Protein AF-0000000078298263 (afdb_homodimer)

Foldseek 3Di:
DDPVVLLPAAEEEEEEWFAAQQLAQFRPPQEAEDEDPPFPPPCPPDDPDPPDVQQRHFVVHFLVSCPATPPNHLAHPHHYYYYYAAGSVGDHDPVSLLVVLVVLLVVCVVPLSHNYEYAAADKDFDDPSQLVSLVSSLVSFYAAFYEQFWQLEASCRIPPLVRQLHAYEFEAAPLREWDDDVRTTTHFAQSHLAYEHFAQRWGDGSPDSHDIDTGGGSSSRRSNVSNLLSVLCNLPVPDGNQNSSLQQQQQFDAPSYDLVSHPPLGSVNGGRTYGDRGDSDPDPLFEWRKDKHKFRALVPDPDQWGKTFEDPQWDFLAKKKFFPVLFWFKWDWDDDPNGTIITTHGDRRMMMMTIIIRAPPKDKDKDKWAQAPDDFKTKDWDPDPQWFFRYKIKGADDRDQAQDQDDPPDPDDQPQTMYMAGNRIMMMTMIMHGAQKDKGKDKDKDQFDDQKDKDFDDPQWAWNYKWKHWNGFSWSMWYDRGRMIMTGGDDCVVVVDDSRTIIMIMTMIMTGDDVPPD/DDPVVLLPAAEEEEEEWFAAQQLAQFRNPQEAEDEDPPFPPPPPPDDPPPPDVQQRHFVVHFLVSCPATPPNHLAHPHHYYYYYAAGSVGDHDPVSLLVVLVVLLVVCVVPLSHNYEYQAADKDFDDPSQLVSLVSSLVSFYAAFYEQFWQLEASCRIPPLVRQLHAYEFEAAPLREWDDDVRTTTHFAQSHLAYEHFAQRWGDGSPDSHDIDTHGGSSSRSSNVSNLLSVLCNLPVPDGNVNSSLQQQQQFDAPSYDLVSHPPLGSVNGGRTYGDRGDSDPDPLFEWRKDKHKFRALVPDPDQWGKTFEDPQWDFLAKKKFFPVLFWFKWDWDDDPNGIIITTHGDRRMMMMTIIIRAPPKDKDKDKWAQAPDDFKTKDWDPDPQKFFRYKIKGADDRDQAQDQDDPPDPPDQPQTMYMAGNRIMMMTMIMHGAQKDKGKDKDKDQFDDQKDKDFDDPQWAWNYKWKHFNGFSWSMWYDRGRMIMTGGDDCVVVVDDSRGIIMIMTMIMTGDDVPPD

Sequence (1036 aa):
MSLWEERDSPVEVYLLGTSIEPNHMEIKGMINISNFERVPEEEWQSTSVPRTQDNCVGHGTHLAALVSGQIVGVAKDIKIHSLRVLNCQGKGKVSGILMGLEFLWKKLVSNPSKRMVVLLPLVSGYSQSINNACKRLARAGAVLVAAAGNFQSNACAYSPASAPEVITVGAVDSQDQPFTQGPLGTNYGSCVDIFAPGKSIVSADKDCTICYVRKSGTAQAAAHVAGIAALMLTAQPNLTVAELRQRLLHYSISNAINDTWFPVEQRVKTPNLVAALPPSTQETGGQMFCRTVWSEPWEFRLTHAAEAHCDPEEELLGCSSFSQSGKRQGERVGILGNRRVCLAFGDSQVSAVARCCLLRRANCSIHTAAPALVGLKTYTHCPDPDQVLTGCSSHWEVENLDVFPHTTPKRGTNQPRRCAGHKEASVHASCCHAPGLQCTTKMYRPLSPLEKVTVSCDAGWTLTSCSAHPETSVTLGAFPVDNTCVVKHQDPEETGRTSEEFVIVTAICCRIQPSGQAMSLWEERDSPVEVYLLGTSIEPNHMEIKGMINISNFERVPEEEWQSTSVPRTQDNCVGHGTHLAALVSGQIVGVAKDIKIHSLRVLNCQGKGKVSGILMGLEFLWKKLVSNPSKRMVVLLPLVSGYSQSINNACKRLARAGAVLVAAAGNFQSNACAYSPASAPEVITVGAVDSQDQPFTQGPLGTNYGSCVDIFAPGKSIVSADKDCTICYVRKSGTAQAAAHVAGIAALMLTAQPNLTVAELRQRLLHYSISNAINDTWFPVEQRVKTPNLVAALPPSTQETGGQMFCRTVWSEPWEFRLTHAAEAHCDPEEELLGCSSFSQSGKRQGERVGILGNRRVCLAFGDSQVSAVARCCLLRRANCSIHTAAPALVGLKTYTHCPDPDQVLTGCSSHWEVENLDVFPHTTPKRGTNQPRRCAGHKEASVHASCCHAPGLQCTTKMYRPLSPLEKVTVSCDAGWTLTSCSAHPETSVTLGAFPVDNTCVVKHQDPEETGRTSEEFVIVTAICCRIQPSGQA

InterPro domains:
  IPR000209 Peptidase S8/S53 domain [PF00082] (13-252)
  IPR015500 Peptidase S8, subtilisin-related [PR00723] (8-27)
  IPR015500 Peptidase S8, subtilisin-related [PR00723] (55-68)
  IPR015500 Peptidase S8, subtilisin-related [PR00723] (216-232)
  IPR036852 Peptidase S8/S53 domain superfamily [G3DSA:3.40.50.200] (4-283)
  IPR036852 Peptidase S8/S53 domain superfamily [SSF52743] (8-255)
  IPR041051 Proprotein convertase subtilisin/kexin type 9, C-terminal domain 3 [PF18463] (433-512)
  IPR041052 Proprotein convertase subtilisin/kexin type 9, C-terminal domain 2 [PF18464] (365-431)
  IPR041254 Proprotein convertase subtilisin/kexin type 9, C-terminal domain 1 [PF18459] (284-361)
  IPR050131 Subtilisin-like serine protease [PTHR43806] (11-367)

Organism: Dipodomys ordii (NCBI:txid10020)

pLDDT: mean 86.26, std 16.57, range [25.89, 98.94]

Structure (mmCIF, N/CA/C/O backbone):
data_AF-0000000078298263-model_v1
#
loop_
_entity.id
_entity.type
_entity.pdbx_description
1 polymer 'Proprotein convertase subtilisin/kexin type 9-like'
#
loop_
_atom_site.group_PDB
_atom_site.id
_atom_site.type_symbol
_atom_site.label_atom_id
_atom_site.label_alt_id
_atom_site.label_comp_id
_atom_site.label_asym_id
_atom_site.label_entity_id
_atom_site.label_seq_id
_atom_site.pdbx_PDB_ins_code
_atom_site.Cartn_x
_atom_site.Cartn_y
_atom_site.Cartn_z
_atom_site.occupancy
_atom_site.B_iso_or_equiv
_atom_site.auth_seq_id
_atom_site.auth_comp_id
_atom_site.auth_asym_id
_atom_site.auth_atom_id
_atom_site.pdbx_PDB_model_num
ATOM 1 N N . MET A 1 1 ? -13.547 -0.46 -40.562 1 26.97 1 MET A N 1
ATOM 2 C CA . MET A 1 1 ? -13.75 -0.6 -39.125 1 26.97 1 MET A CA 1
ATOM 3 C C . MET A 1 1 ? -12.422 -0.508 -38.375 1 26.97 1 MET A C 1
ATOM 5 O O . MET A 1 1 ? -11.57 -1.387 -38.5 1 26.97 1 MET A O 1
ATOM 9 N N . SER A 1 2 ? -11.938 0.654 -38.031 1 27.8 2 SER A N 1
ATOM 10 C CA . SER A 1 2 ? -10.555 1.109 -37.938 1 27.8 2 SER A CA 1
ATOM 11 C C . SER A 1 2 ? -9.836 0.459 -36.781 1 27.8 2 SER A C 1
ATOM 13 O O . SER A 1 2 ? -10.477 0.055 -35.781 1 27.8 2 SER A O 1
ATOM 15 N N . LEU A 1 3 ? -8.578 -0.013 -37 1 34.03 3 LEU A N 1
ATOM 16 C CA . LEU A 1 3 ? -7.566 -0.591 -36.125 1 34.03 3 LEU A CA 1
ATOM 17 C C . LEU A 1 3 ? -7.566 0.1 -34.781 1 34.03 3 LEU A C 1
ATOM 19 O O . LEU A 1 3 ? -7.152 -0.49 -33.781 1 34.03 3 LEU A O 1
ATOM 23 N N . TRP A 1 4 ? -7.82 1.419 -34.719 1 36.16 4 TRP A N 1
ATOM 24 C CA . TRP A 1 4 ? -7.891 2.328 -33.562 1 36.16 4 TRP A CA 1
ATOM 25 C C . TRP A 1 4 ? -9.078 1.989 -32.688 1 36.16 4 TRP A C 1
ATOM 27 O O . TRP A 1 4 ? -9.031 2.188 -31.469 1 36.16 4 TRP A O 1
ATOM 37 N N . GLU A 1 5 ? -10.281 1.584 -33.156 1 38.41 5 GLU A N 1
ATOM 38 C CA . GLU A 1 5 ? -11.578 1.268 -32.562 1 38.41 5 GLU A CA 1
ATOM 39 C C . GLU A 1 5 ? -11.5 -0.006 -31.719 1 38.41 5 GLU A C 1
ATOM 41 O O . GLU A 1 5 ? -12.312 -0.212 -30.812 1 38.41 5 GLU A O 1
ATOM 46 N N . GLU A 1 6 ? -10.695 -1.041 -32.125 1 40.44 6 GLU A N 1
ATOM 47 C CA . GLU A 1 6 ? -10.555 -2.379 -31.547 1 40.44 6 GLU A CA 1
ATOM 48 C C . GLU A 1 6 ? -9.805 -2.34 -30.219 1 40.44 6 GLU A C 1
ATOM 50 O O . GLU A 1 6 ? -9.867 -3.291 -29.438 1 40.44 6 GLU A O 1
ATOM 55 N N . ARG A 1 7 ? -8.914 -1.359 -30 1 45.03 7 ARG A N 1
ATOM 56 C CA . ARG A 1 7 ? -8.094 -0.959 -28.859 1 45.03 7 ARG A CA 1
ATOM 57 C C . ARG A 1 7 ? -8.969 -0.579 -27.656 1 45.03 7 ARG A C 1
ATOM 59 O O . ARG A 1 7 ? -8.469 -0.406 -26.547 1 45.03 7 ARG A O 1
ATOM 66 N N . ASP A 1 8 ? -10.305 -0.24 -27.844 1 55.28 8 ASP A N 1
ATOM 67 C CA . ASP A 1 8 ? -11.18 0.491 -26.938 1 55.28 8 ASP A CA 1
ATOM 68 C C . ASP A 1 8 ? -12.078 -0.464 -26.156 1 55.28 8 ASP A C 1
ATOM 70 O O . ASP A 1 8 ? -13.047 -0.036 -25.516 1 55.28 8 ASP A O 1
ATOM 74 N N . SER A 1 9 ? -11.977 -1.869 -26.453 1 72.81 9 SER A N 1
ATOM 75 C CA . SER A 1 9 ? -13 -2.605 -25.719 1 72.81 9 SER A CA 1
ATOM 76 C C . SER A 1 9 ? -12.609 -2.779 -24.266 1 72.81 9 SER A C 1
ATOM 78 O O . SER A 1 9 ? -11.469 -3.131 -23.953 1 72.81 9 SER A O 1
ATOM 80 N N . PRO A 1 10 ? -13.5 -2.498 -23.5 1 88.38 10 PRO A N 1
ATOM 81 C CA . PRO A 1 10 ? -13.234 -2.607 -22.062 1 88.38 10 PRO A CA 1
ATOM 82 C C . PRO A 1 10 ? -13.062 -4.051 -21.594 1 88.38 10 PRO A C 1
ATOM 84 O O . PRO A 1 10 ? -13.609 -4.973 -22.219 1 88.38 10 PRO A O 1
ATOM 87 N N . VAL A 1 11 ? -12.188 -4.285 -20.781 1 94.25 11 VAL A N 1
ATOM 88 C CA . VAL A 1 11 ? -12.023 -5.594 -20.156 1 94.25 11 VAL A CA 1
ATOM 89 C C . VAL A 1 11 ? -13.266 -5.941 -19.344 1 94.25 11 VAL A C 1
ATOM 91 O O . VAL A 1 11 ? -13.805 -5.09 -18.625 1 94.25 11 VAL A O 1
ATOM 94 N N . GLU A 1 12 ? -13.734 -7.145 -19.531 1 93.75 12 GLU A N 1
ATOM 95 C CA . GLU A 1 12 ? -14.867 -7.625 -18.75 1 93.75 12 GLU A CA 1
ATOM 96 C C . GLU A 1 12 ? -14.492 -8.836 -17.906 1 93.75 12 GLU A C 1
ATOM 98 O O . GLU A 1 12 ? -13.75 -9.711 -18.375 1 93.75 12 GLU A O 1
ATOM 103 N N . VAL A 1 13 ? -15.008 -8.805 -16.703 1 97.12 13 VAL A N 1
ATOM 104 C CA . VAL A 1 13 ? -14.789 -9.938 -15.82 1 97.12 13 VAL A CA 1
ATOM 105 C C . VAL A 1 13 ? -16.094 -10.711 -15.641 1 97.12 13 VAL A C 1
ATOM 107 O O . VAL A 1 13 ? -17.141 -10.117 -15.359 1 97.12 13 VAL A O 1
ATOM 110 N N . TYR A 1 14 ? -16.031 -11.977 -15.914 1 96.94 14 TYR A N 1
ATOM 111 C CA . TYR A 1 14 ? -17.188 -12.859 -15.719 1 96.94 14 TYR A CA 1
ATOM 112 C C . TYR A 1 14 ? -17 -13.734 -14.492 1 96.94 14 TYR A C 1
ATOM 114 O O . TYR A 1 14 ? -16 -14.453 -14.375 1 96.94 14 TYR A O 1
ATOM 122 N N . LEU A 1 15 ? -17.922 -13.602 -13.562 1 96.44 15 LEU A N 1
ATOM 123 C CA . LEU A 1 15 ? -17.875 -14.336 -12.305 1 96.44 15 LEU A CA 1
ATOM 124 C C . LEU A 1 15 ? -18.906 -15.461 -12.297 1 96.44 15 LEU A C 1
ATOM 126 O O . LEU A 1 15 ? -20.109 -15.203 -12.336 1 96.44 15 LEU A O 1
ATOM 130 N N . LEU A 1 16 ? -18.438 -16.719 -12.305 1 94.31 16 LEU A N 1
ATOM 131 C CA . LEU A 1 16 ? -19.328 -17.859 -12.156 1 94.31 16 LEU A CA 1
ATOM 132 C C . LEU A 1 16 ? -19.484 -18.234 -10.688 1 94.31 16 LEU A C 1
ATOM 134 O O . LEU A 1 16 ? -18.516 -18.625 -10.031 1 94.31 16 LEU A O 1
ATOM 138 N N . GLY A 1 17 ? -20.547 -18.078 -10.156 1 90.38 17 GLY A N 1
ATOM 139 C CA . GLY A 1 17 ? -20.766 -18.359 -8.75 1 90.38 17 GLY A CA 1
ATOM 140 C C . GLY A 1 17 ? -22.203 -18.141 -8.32 1 90.38 17 GLY A C 1
ATOM 141 O O . GLY A 1 17 ? -23.141 -18.547 -9.016 1 90.38 17 GLY A O 1
ATOM 142 N N . THR A 1 18 ? -22.344 -17.688 -7.105 1 86.69 18 THR A N 1
ATOM 143 C CA . THR A 1 18 ? -23.672 -17.391 -6.586 1 86.69 18 THR A CA 1
ATOM 144 C C . THR A 1 18 ? -24.125 -16.016 -7.07 1 86.69 18 THR A C 1
ATOM 146 O O . THR A 1 18 ? -23.406 -15.336 -7.809 1 86.69 18 THR A O 1
ATOM 149 N N . SER A 1 19 ? -25.312 -15.641 -6.676 1 85.5 19 SER A N 1
ATOM 150 C CA . SER A 1 19 ? -25.812 -14.32 -7.047 1 85.5 19 SER A CA 1
ATOM 151 C C . SER A 1 19 ? -25.109 -13.219 -6.262 1 85.5 19 SER A C 1
ATOM 153 O O . SER A 1 19 ? -24.375 -13.492 -5.316 1 85.5 19 SER A O 1
ATOM 155 N N . ILE A 1 20 ? -25.266 -11.992 -6.754 1 90.38 20 ILE A N 1
ATOM 156 C CA . ILE A 1 20 ? -24.594 -10.82 -6.184 1 90.38 20 ILE A CA 1
ATOM 157 C C . ILE A 1 20 ? -25.641 -9.789 -5.766 1 90.38 20 ILE A C 1
ATOM 159 O O . ILE A 1 20 ? -26.656 -9.602 -6.461 1 90.38 20 ILE A O 1
ATOM 163 N N . GLU A 1 21 ? -25.469 -9.203 -4.59 1 90.25 21 GLU A N 1
ATOM 164 C CA . GLU A 1 21 ? -26.234 -8.023 -4.207 1 90.25 21 GLU A CA 1
ATOM 165 C C . GLU A 1 21 ? -25.766 -6.785 -4.965 1 90.25 21 GLU A C 1
ATOM 167 O O . GLU A 1 21 ? -24.719 -6.207 -4.629 1 90.25 21 GLU A O 1
ATOM 172 N N . PRO A 1 22 ? -26.531 -6.305 -6 1 88.81 22 PRO A N 1
ATOM 173 C CA . PRO A 1 22 ? -26 -5.277 -6.902 1 88.81 22 PRO A CA 1
ATOM 174 C C . PRO A 1 22 ? -26.016 -3.883 -6.277 1 88.81 22 PRO A C 1
ATOM 176 O O . PRO A 1 22 ? -25.406 -2.955 -6.82 1 88.81 22 PRO A O 1
ATOM 179 N N . ASN A 1 23 ? -26.688 -3.686 -5.125 1 91.12 23 ASN A N 1
ATOM 180 C CA . ASN A 1 23 ? -26.875 -2.348 -4.578 1 91.12 23 ASN A CA 1
ATOM 181 C C . ASN A 1 23 ? -25.781 -1.995 -3.564 1 91.12 23 ASN A C 1
ATOM 183 O O . ASN A 1 23 ? -25.75 -0.875 -3.051 1 91.12 23 ASN A O 1
ATOM 187 N N . HIS A 1 24 ? -24.984 -2.988 -3.227 1 93.44 24 HIS A N 1
ATOM 188 C CA . HIS A 1 24 ? -23.906 -2.621 -2.328 1 93.44 24 HIS A CA 1
ATOM 189 C C . HIS A 1 24 ? -23.078 -1.479 -2.904 1 93.44 24 HIS A C 1
ATOM 191 O O . HIS A 1 24 ? -22.75 -1.479 -4.094 1 93.44 24 HIS A O 1
ATOM 197 N N . MET A 1 25 ? -22.625 -0.52 -2.131 1 92.44 25 MET A N 1
ATOM 198 C CA . MET A 1 25 ? -21.969 0.705 -2.578 1 92.44 25 MET A CA 1
ATOM 199 C C . MET A 1 25 ? -20.656 0.389 -3.289 1 92.44 25 MET A C 1
ATOM 201 O O . MET A 1 25 ? -20.234 1.118 -4.195 1 92.44 25 MET A O 1
ATOM 205 N N . GLU A 1 26 ? -20 -0.69 -2.898 1 93.88 26 GLU A N 1
ATOM 206 C CA . GLU A 1 26 ? -18.75 -1.095 -3.527 1 93.88 26 GLU A CA 1
ATOM 207 C C . GLU A 1 26 ? -18.938 -1.351 -5.02 1 93.88 26 GLU A C 1
ATOM 209 O O . GLU A 1 26 ? -18.031 -1.082 -5.82 1 93.88 26 GLU A O 1
ATOM 214 N N . ILE A 1 27 ? -20.109 -1.87 -5.426 1 94.25 27 ILE A N 1
ATOM 215 C CA . ILE A 1 27 ? -20.219 -2.402 -6.781 1 94.25 27 ILE A CA 1
ATOM 216 C C . ILE A 1 27 ? -21.484 -1.873 -7.453 1 94.25 27 ILE A C 1
ATOM 218 O O . ILE A 1 27 ? -21.891 -2.375 -8.5 1 94.25 27 ILE A O 1
ATOM 222 N N . LYS A 1 28 ? -22.047 -0.905 -6.816 1 91.75 28 LYS A N 1
ATOM 223 C CA . LYS A 1 28 ? -23.266 -0.329 -7.375 1 91.75 28 LYS A CA 1
ATOM 224 C C . LYS A 1 28 ? -23.031 0.2 -8.789 1 91.75 28 LYS A C 1
ATOM 226 O O . LYS A 1 28 ? -22.078 0.952 -9.023 1 91.75 28 LYS A O 1
ATOM 231 N N . GLY A 1 29 ? -23.828 -0.288 -9.727 1 89.88 29 GLY A N 1
ATOM 232 C CA . GLY A 1 29 ? -23.75 0.175 -11.102 1 89.88 29 GLY A CA 1
ATOM 233 C C . GLY A 1 29 ? -22.734 -0.577 -11.938 1 89.88 29 GLY A C 1
ATOM 234 O O . GLY A 1 29 ? -22.609 -0.338 -13.141 1 89.88 29 GLY A O 1
ATOM 235 N N . MET A 1 30 ? -22.047 -1.52 -11.375 1 90.44 30 MET A N 1
ATOM 236 C CA . MET A 1 30 ? -20.953 -2.18 -12.078 1 90.44 30 MET A CA 1
ATOM 237 C C . MET A 1 30 ? -21.297 -3.635 -12.383 1 90.44 30 MET A C 1
ATOM 239 O O . MET A 1 30 ? -20.5 -4.352 -12.984 1 90.44 30 MET A O 1
ATOM 243 N N . ILE A 1 31 ? -22.453 -4.098 -11.984 1 91.62 31 ILE A N 1
ATOM 244 C CA . ILE A 1 31 ? -22.766 -5.523 -12.055 1 91.62 31 ILE A CA 1
ATOM 245 C C . ILE A 1 31 ? -23.859 -5.762 -13.094 1 91.62 31 ILE A C 1
ATOM 247 O O . ILE A 1 31 ? -24.875 -5.07 -13.102 1 91.62 31 ILE A O 1
ATOM 251 N N . ASN A 1 32 ? -23.578 -6.672 -13.953 1 89.06 32 ASN A N 1
ATOM 252 C CA . ASN A 1 32 ? -24.594 -7.258 -14.828 1 89.06 32 ASN A CA 1
ATOM 253 C C . ASN A 1 32 ? -24.891 -8.703 -14.453 1 89.06 32 ASN A C 1
ATOM 255 O O . ASN A 1 32 ? -23.969 -9.539 -14.414 1 89.06 32 ASN A O 1
ATOM 259 N N . ILE A 1 33 ? -26.047 -8.969 -14.141 1 85 33 ILE A N 1
ATOM 260 C CA . ILE A 1 33 ? -26.422 -10.305 -13.688 1 85 33 ILE A CA 1
ATOM 261 C C . ILE A 1 33 ? -27.094 -11.07 -14.82 1 85 33 ILE A C 1
ATOM 263 O O . ILE A 1 33 ? -28.031 -10.562 -15.453 1 85 33 ILE A O 1
ATOM 267 N N . SER A 1 34 ? -26.453 -12.172 -15.125 1 78.31 34 SER A N 1
ATOM 268 C CA . SER A 1 34 ? -27.078 -13.102 -16.062 1 78.31 34 SER A CA 1
ATOM 269 C C . SER A 1 34 ? -27.578 -14.352 -15.359 1 78.31 34 SER A C 1
ATOM 271 O O . SER A 1 34 ? -26.812 -15.039 -14.688 1 78.31 34 SER A O 1
ATOM 273 N N . ASN A 1 35 ? -28.891 -14.555 -15.234 1 64.25 35 ASN A N 1
ATOM 274 C CA . ASN A 1 35 ? -29.453 -15.727 -14.562 1 64.25 35 ASN A CA 1
ATOM 275 C C . ASN A 1 35 ? -29.625 -16.891 -15.531 1 64.25 35 ASN A C 1
ATOM 277 O O . ASN A 1 35 ? -30.125 -16.719 -16.641 1 64.25 35 ASN A O 1
ATOM 281 N N . PHE A 1 36 ? -28.797 -17.938 -15.281 1 56.88 36 PHE A N 1
ATOM 282 C CA . PHE A 1 36 ? -29.031 -19.156 -16.047 1 56.88 36 PHE A CA 1
ATOM 283 C C . PHE A 1 36 ? -30.109 -20 -15.383 1 56.88 36 PHE A C 1
ATOM 285 O O . PHE A 1 36 ? -30.172 -20.109 -14.156 1 56.88 36 PHE A O 1
ATOM 292 N N . GLU A 1 37 ? -31.328 -20.062 -15.875 1 50.94 37 GLU A N 1
ATOM 293 C CA . GLU A 1 37 ? -32.531 -20.75 -15.438 1 50.94 37 GLU A CA 1
ATOM 294 C C . GLU A 1 37 ? -32.219 -22.109 -14.812 1 50.94 37 GLU A C 1
ATOM 296 O O . GLU A 1 37 ? -32.969 -22.594 -13.961 1 50.94 37 GLU A O 1
ATOM 301 N N . ARG A 1 38 ? -31.266 -22.891 -15.18 1 53.28 38 ARG A N 1
ATOM 302 C CA . ARG A 1 38 ? -31.25 -24.297 -14.789 1 53.28 38 ARG A CA 1
ATOM 303 C C . ARG A 1 38 ? -30.516 -24.5 -13.469 1 53.28 38 ARG A C 1
ATOM 305 O O . ARG A 1 38 ? -30.062 -25.609 -13.156 1 53.28 38 ARG A O 1
ATOM 312 N N . VAL A 1 39 ? -30.156 -23.406 -12.828 1 54.28 39 VAL A N 1
ATOM 313 C CA . VAL A 1 39 ? -29.609 -23.719 -11.516 1 54.28 39 VAL A CA 1
ATOM 314 C C . VAL A 1 39 ? -30.703 -24.25 -10.609 1 54.28 39 VAL A C 1
ATOM 316 O O . VAL A 1 39 ? -31.672 -23.562 -10.32 1 54.28 39 VAL A O 1
ATOM 319 N N . PRO A 1 40 ? -30.844 -25.656 -10.578 1 47.34 40 PRO A N 1
ATOM 320 C CA . PRO A 1 40 ? -31.891 -26.234 -9.711 1 47.34 40 PRO A CA 1
ATOM 321 C C . PRO A 1 40 ? -31.938 -25.562 -8.336 1 47.34 40 PRO A C 1
ATOM 323 O O . PRO A 1 40 ? -30.906 -25.359 -7.707 1 47.34 40 PRO A O 1
ATOM 326 N N . GLU A 1 41 ? -32.781 -24.656 -8.258 1 46.38 41 GLU A N 1
ATOM 327 C CA . GLU A 1 41 ? -32.969 -24.391 -6.84 1 46.38 41 GLU A CA 1
ATOM 328 C C . GLU A 1 41 ? -33.25 -25.672 -6.055 1 46.38 41 GLU A C 1
ATOM 330 O O . GLU A 1 41 ? -34.125 -26.453 -6.398 1 46.38 41 GLU A O 1
ATOM 335 N N . GLU A 1 42 ? -32.375 -26.5 -5.785 1 39.22 42 GLU A N 1
ATOM 336 C CA . GLU A 1 42 ? -32.812 -27.625 -4.961 1 39.22 42 GLU A CA 1
ATOM 337 C C . GLU A 1 42 ? -33.969 -27.219 -4.066 1 39.22 42 GLU A C 1
ATOM 339 O O . GLU A 1 42 ? -33.906 -26.25 -3.322 1 39.22 42 GLU A O 1
ATOM 344 N N . GLU A 1 43 ? -35.188 -27.562 -4.559 1 36.59 43 GLU A N 1
ATOM 345 C CA . GLU A 1 43 ? -36.281 -27.734 -3.607 1 36.59 43 GLU A CA 1
ATOM 346 C C . GLU A 1 43 ? -35.812 -28.469 -2.354 1 36.59 43 GLU A C 1
ATOM 348 O O . GLU A 1 43 ? -35.781 -29.703 -2.32 1 36.59 43 GLU A O 1
ATOM 353 N N . TRP A 1 44 ? -34.719 -28.328 -1.74 1 33.28 44 TRP A N 1
ATOM 354 C CA . TRP A 1 44 ? -34.781 -29.047 -0.464 1 33.28 44 TRP A CA 1
ATOM 355 C C . TRP A 1 44 ? -36.125 -28.812 0.222 1 33.28 44 TRP A C 1
ATOM 357 O O . TRP A 1 44 ? -36.531 -27.656 0.416 1 33.28 44 TRP A O 1
ATOM 367 N N . GLN A 1 45 ? -37.031 -29.766 0.063 1 32.66 45 GLN A N 1
ATOM 368 C CA . GLN A 1 45 ? -38.281 -30 0.775 1 32.66 45 GLN A CA 1
ATOM 369 C C . GLN A 1 45 ? -38.25 -29.391 2.174 1 32.66 45 GLN A C 1
ATOM 371 O O . GLN A 1 45 ? -39.188 -28.703 2.574 1 32.66 45 GLN A O 1
ATOM 376 N N . SER A 1 46 ? -38.031 -30.359 3.219 1 31.86 46 SER A N 1
ATOM 377 C CA . SER A 1 46 ? -38.688 -30.516 4.516 1 31.86 46 SER A CA 1
ATOM 378 C C . SER A 1 46 ? -38.312 -29.375 5.465 1 31.86 46 SER A C 1
ATOM 380 O O . SER A 1 46 ? -39 -29.141 6.465 1 31.86 46 SER A O 1
ATOM 382 N N . THR A 1 47 ? -37.031 -29.266 5.91 1 34.53 47 THR A N 1
ATOM 383 C CA . THR A 1 47 ? -37.094 -28.562 7.18 1 34.53 47 THR A CA 1
ATOM 384 C C . THR A 1 47 ? -37.625 -27.141 6.969 1 34.53 47 THR A C 1
ATOM 386 O O . THR A 1 47 ? -37.344 -26.516 5.938 1 34.53 47 THR A O 1
ATOM 389 N N . SER A 1 48 ? -38.719 -26.688 7.613 1 33.62 48 SER A N 1
ATOM 390 C CA . SER A 1 48 ? -39.656 -25.578 7.844 1 33.62 48 SER A CA 1
ATOM 391 C C . SER A 1 48 ? -38.906 -24.234 7.73 1 33.62 48 SER A C 1
ATOM 393 O O . SER A 1 48 ? -39.531 -23.188 7.887 1 33.62 48 SER A O 1
ATOM 395 N N . VAL A 1 49 ? -37.688 -24.156 8.203 1 35.59 49 VAL A N 1
ATOM 396 C CA . VAL A 1 49 ? -37.344 -22.75 8.328 1 35.59 49 VAL A CA 1
ATOM 397 C C . VAL A 1 49 ? -37.094 -22.156 6.938 1 35.59 49 VAL A C 1
ATOM 399 O O . VAL A 1 49 ? -36.281 -22.656 6.172 1 35.59 49 VAL A O 1
ATOM 402 N N . PRO A 1 50 ? -38.062 -21.5 6.262 1 32.91 50 PRO A N 1
ATOM 403 C CA . PRO A 1 50 ? -37.844 -20.672 5.078 1 32.91 50 PRO A CA 1
ATOM 404 C C . PRO A 1 50 ? -36.438 -20.109 5 1 32.91 50 PRO A C 1
ATOM 406 O O . PRO A 1 50 ? -36 -19.344 5.871 1 32.91 50 PRO A O 1
ATOM 409 N N . ARG A 1 51 ? -35.375 -20.875 4.777 1 39.03 51 ARG A N 1
ATOM 410 C CA . ARG A 1 51 ? -34.062 -20.25 4.609 1 39.03 51 ARG A CA 1
ATOM 411 C C . ARG A 1 51 ? -34.125 -19.109 3.605 1 39.03 51 ARG A C 1
ATOM 413 O O . ARG A 1 51 ? -34.5 -19.312 2.451 1 39.03 51 ARG A O 1
ATOM 420 N N . THR A 1 52 ? -34.406 -17.875 4.004 1 37.75 52 THR A N 1
ATOM 421 C CA . THR A 1 52 ? -34.531 -16.562 3.357 1 37.75 52 THR A CA 1
ATOM 422 C C . THR A 1 52 ? -33.469 -16.391 2.285 1 37.75 52 THR A C 1
ATOM 424 O O . THR A 1 52 ? -32.406 -17.031 2.336 1 37.75 52 THR A O 1
ATOM 427 N N . GLN A 1 53 ? -33.719 -15.734 1.014 1 41.25 53 GLN A N 1
ATOM 428 C CA . GLN A 1 53 ? -32.969 -15.086 -0.076 1 41.25 53 GLN A CA 1
ATOM 429 C C . GLN A 1 53 ? -31.609 -14.594 0.387 1 41.25 53 GLN A C 1
ATOM 431 O O . GLN A 1 53 ? -30.75 -14.281 -0.436 1 41.25 53 GLN A O 1
ATOM 436 N N . ASP A 1 54 ? -31.359 -14.43 1.648 1 48.19 54 ASP A N 1
ATOM 437 C CA . ASP A 1 54 ? -30.266 -13.688 2.277 1 48.19 54 ASP A CA 1
ATOM 438 C C . ASP A 1 54 ? -28.922 -14.375 2.045 1 48.19 54 ASP A C 1
ATOM 440 O O . ASP A 1 54 ? -27.906 -13.711 1.822 1 48.19 54 ASP A O 1
ATOM 444 N N . ASN A 1 55 ? -28.875 -15.812 1.933 1 53.75 55 ASN A N 1
ATOM 445 C CA . ASN A 1 55 ? -27.594 -16.516 1.907 1 53.75 55 ASN A CA 1
ATOM 446 C C . ASN A 1 55 ? -27.062 -16.656 0.483 1 53.75 55 ASN A C 1
ATOM 448 O O . ASN A 1 55 ? -25.906 -17.031 0.281 1 53.75 55 ASN A O 1
ATOM 452 N N . CYS A 1 56 ? -27.875 -16.266 -0.441 1 63.44 56 CYS A N 1
ATOM 453 C CA . CYS A 1 56 ? -27.609 -16.594 -1.835 1 63.44 56 CYS A CA 1
ATOM 454 C C . CYS A 1 56 ? -26.625 -15.609 -2.459 1 63.44 56 CYS A C 1
ATOM 456 O O . CYS A 1 56 ? -26.031 -15.891 -3.5 1 63.44 56 CYS A O 1
ATOM 458 N N . VAL A 1 57 ? -26.391 -14.586 -1.726 1 70.25 57 VAL A N 1
ATOM 459 C CA . VAL A 1 57 ? -25.703 -13.531 -2.465 1 70.25 57 VAL A CA 1
ATOM 460 C C . VAL A 1 57 ? -24.391 -13.172 -1.762 1 70.25 57 VAL A C 1
ATOM 462 O O . VAL A 1 57 ? -23.594 -12.398 -2.285 1 70.25 57 VAL A O 1
ATOM 465 N N . GLY A 1 58 ? -24.109 -13.898 -0.716 1 85 58 GLY A N 1
ATOM 466 C CA . GLY A 1 58 ? -22.984 -13.453 0.095 1 85 58 GLY A CA 1
ATOM 467 C C . GLY A 1 58 ? -21.641 -13.695 -0.565 1 85 58 GLY A C 1
ATOM 468 O O . GLY A 1 58 ? -20.844 -12.766 -0.718 1 85 58 GLY A O 1
ATOM 469 N N . HIS A 1 59 ? -21.516 -14.906 -1.02 1 90.5 59 HIS A N 1
ATOM 470 C CA . HIS A 1 59 ? -20.234 -15.281 -1.599 1 90.5 59 HIS A CA 1
ATOM 471 C C . HIS A 1 59 ? -19.938 -14.484 -2.863 1 90.5 59 HIS A C 1
ATOM 473 O O . HIS A 1 59 ? -18.875 -13.883 -2.986 1 90.5 59 HIS A O 1
ATOM 479 N N . GLY A 1 60 ? -20.875 -14.406 -3.727 1 93.75 60 GLY A N 1
ATOM 480 C CA . GLY A 1 60 ? -20.719 -13.648 -4.961 1 93.75 60 GLY A CA 1
ATOM 481 C C . GLY A 1 60 ? -20.469 -12.172 -4.727 1 93.75 60 GLY A C 1
ATOM 482 O O . GLY A 1 60 ? -19.625 -11.562 -5.398 1 93.75 60 GLY A O 1
ATOM 483 N N . THR A 1 61 ? -21.188 -11.578 -3.781 1 94.94 61 THR A N 1
ATOM 484 C CA . THR A 1 61 ? -21.047 -10.164 -3.449 1 94.94 61 THR A CA 1
ATOM 485 C C . THR A 1 61 ? -19.641 -9.883 -2.922 1 94.94 61 THR A C 1
ATOM 487 O O . THR A 1 61 ? -19 -8.914 -3.332 1 94.94 61 THR A O 1
ATOM 490 N N . HIS A 1 62 ? -19.203 -10.711 -2.064 1 96.5 62 HIS A N 1
ATOM 491 C CA . HIS A 1 62 ? -17.875 -10.594 -1.476 1 96.5 62 HIS A CA 1
ATOM 492 C C . HIS A 1 62 ? -16.797 -10.602 -2.551 1 96.5 62 HIS A C 1
ATOM 494 O O . HIS A 1 62 ? -15.898 -9.75 -2.549 1 96.5 62 HIS A O 1
ATOM 500 N N . LEU A 1 63 ? -16.906 -11.5 -3.465 1 97.31 63 LEU A N 1
ATOM 501 C CA . LEU A 1 63 ? -15.891 -11.695 -4.488 1 97.31 63 LEU A CA 1
ATOM 502 C C . LEU A 1 63 ? -15.953 -10.594 -5.543 1 97.31 63 LEU A C 1
ATOM 504 O O . LEU A 1 63 ? -14.914 -10.109 -6.004 1 97.31 63 LEU A O 1
ATOM 508 N N . ALA A 1 64 ? -17.141 -10.242 -5.926 1 96.69 64 ALA A N 1
ATOM 509 C CA . ALA A 1 64 ? -17.297 -9.164 -6.902 1 96.69 64 ALA A CA 1
ATOM 510 C C . ALA A 1 64 ? -16.625 -7.879 -6.418 1 96.69 64 ALA A C 1
ATOM 512 O O . ALA A 1 64 ? -15.914 -7.219 -7.172 1 96.69 64 ALA A O 1
ATOM 513 N N . ALA A 1 65 ? -16.891 -7.609 -5.18 1 97.12 65 ALA A N 1
ATOM 514 C CA . ALA A 1 65 ? -16.312 -6.395 -4.613 1 97.12 65 ALA A CA 1
ATOM 515 C C . ALA A 1 65 ? -14.789 -6.504 -4.535 1 97.12 65 ALA A C 1
ATOM 517 O O . ALA A 1 65 ? -14.078 -5.512 -4.723 1 97.12 65 ALA A O 1
ATOM 518 N N . LEU A 1 66 ? -14.297 -7.637 -4.211 1 97.19 66 LEU A N 1
ATOM 519 C CA . LEU A 1 66 ? -12.852 -7.848 -4.137 1 97.19 66 LEU A CA 1
ATOM 520 C C . LEU A 1 66 ? -12.203 -7.629 -5.5 1 97.19 66 LEU A C 1
ATOM 522 O O . LEU A 1 66 ? -11.078 -7.141 -5.586 1 97.19 66 LEU A O 1
ATOM 526 N N . VAL A 1 67 ? -12.891 -7.965 -6.535 1 97.69 67 VAL A N 1
ATOM 527 C CA . VAL A 1 67 ? -12.359 -7.801 -7.883 1 97.69 67 VAL A CA 1
ATOM 528 C C . VAL A 1 67 ? -12.422 -6.332 -8.289 1 97.69 67 VAL A C 1
ATOM 530 O O . VAL A 1 67 ? -11.414 -5.742 -8.672 1 97.69 67 VAL A O 1
ATOM 533 N N . SER A 1 68 ? -13.625 -5.699 -8.117 1 95.31 68 SER A N 1
ATOM 534 C CA . SER A 1 68 ? -13.828 -4.426 -8.805 1 95.31 68 SER A CA 1
ATOM 535 C C . SER A 1 68 ? -14.375 -3.369 -7.852 1 95.31 68 SER A C 1
ATOM 537 O O . SER A 1 68 ? -14.75 -2.277 -8.281 1 95.31 68 SER A O 1
ATOM 539 N N . GLY A 1 69 ? -14.445 -3.598 -6.641 1 95.44 69 GLY A N 1
ATOM 540 C CA . GLY A 1 69 ? -15.023 -2.66 -5.691 1 95.44 69 GLY A CA 1
ATOM 541 C C . GLY A 1 69 ? -14.289 -1.328 -5.652 1 95.44 69 GLY A C 1
ATOM 542 O O . GLY A 1 69 ? -13.094 -1.263 -5.926 1 95.44 69 GLY A O 1
ATOM 543 N N . GLN A 1 70 ? -15 -0.304 -5.203 1 92.81 70 GLN A N 1
ATOM 544 C CA . GLN A 1 70 ? -14.492 1.063 -5.18 1 92.81 70 GLN A CA 1
ATOM 545 C C . GLN A 1 70 ? -13.375 1.216 -4.148 1 92.81 70 GLN A C 1
ATOM 547 O O . GLN A 1 70 ? -12.406 1.941 -4.379 1 92.81 70 GLN A O 1
ATOM 552 N N . ILE A 1 71 ? -13.602 0.54 -3.023 1 91 71 ILE A N 1
ATOM 553 C CA . ILE A 1 71 ? -12.664 0.716 -1.925 1 91 71 ILE A CA 1
ATOM 554 C C . ILE A 1 71 ? -11.75 -0.506 -1.823 1 91 71 ILE A C 1
ATOM 556 O O . ILE A 1 71 ? -10.523 -0.379 -1.838 1 91 71 ILE A O 1
ATOM 560 N N . VAL A 1 72 ? -12.328 -1.69 -1.904 1 94.5 72 VAL A N 1
ATOM 561 C CA . VAL A 1 72 ? -11.562 -2.891 -1.589 1 94.5 72 VAL A CA 1
ATOM 562 C C . VAL A 1 72 ? -11.117 -3.572 -2.879 1 94.5 72 VAL A C 1
ATOM 564 O O . VAL A 1 72 ? -10.312 -4.512 -2.85 1 94.5 72 VAL A O 1
ATOM 567 N N . GLY A 1 73 ? -11.539 -3.168 -4.035 1 96.19 73 GLY A N 1
ATOM 568 C CA . GLY A 1 73 ? -11.305 -3.861 -5.293 1 96.19 73 GLY A CA 1
ATOM 569 C C . GLY A 1 73 ? -9.875 -3.75 -5.781 1 96.19 73 GLY A C 1
ATOM 570 O O . GLY A 1 73 ? -9.227 -2.717 -5.598 1 96.19 73 GLY A O 1
ATOM 571 N N . VAL A 1 74 ? -9.422 -4.777 -6.402 1 95.81 74 VAL A N 1
ATOM 572 C CA . VAL A 1 74 ? -8.102 -4.812 -7.016 1 95.81 74 VAL A CA 1
ATOM 573 C C . VAL A 1 74 ? -8.109 -4.012 -8.32 1 95.81 74 VAL A C 1
ATOM 575 O O . VAL A 1 74 ? -7.246 -3.164 -8.539 1 95.81 74 VAL A O 1
ATOM 578 N N . ALA A 1 75 ? -9.031 -4.266 -9.164 1 95.25 75 ALA A N 1
ATOM 579 C CA . ALA A 1 75 ? -9.219 -3.574 -10.438 1 95.25 75 ALA A CA 1
ATOM 580 C C . ALA A 1 75 ? -10.461 -2.684 -10.398 1 95.25 75 ALA A C 1
ATOM 582 O O . ALA A 1 75 ? -11.523 -3.068 -10.898 1 95.25 75 ALA A O 1
ATOM 583 N N . LYS A 1 76 ? -10.25 -1.475 -9.93 1 90.19 76 LYS A N 1
ATOM 584 C CA . LYS A 1 76 ? -11.375 -0.577 -9.688 1 90.19 76 LYS A CA 1
ATOM 585 C C . LYS A 1 76 ? -12.055 -0.184 -11 1 90.19 76 LYS A C 1
ATOM 587 O O . LYS A 1 76 ? -11.383 0.006 -12.016 1 90.19 76 LYS A O 1
ATOM 592 N N . ASP A 1 77 ? -13.367 -0.165 -11.078 1 80.88 77 ASP A N 1
ATOM 593 C CA . ASP A 1 77 ? -14.219 0.367 -12.141 1 80.88 77 ASP A CA 1
ATOM 594 C C . ASP A 1 77 ? -14.32 -0.612 -13.305 1 80.88 77 ASP A C 1
ATOM 596 O O . ASP A 1 77 ? -14.594 -0.21 -14.438 1 80.88 77 ASP A O 1
ATOM 600 N N . ILE A 1 78 ? -13.93 -1.837 -13.188 1 92.25 78 ILE A N 1
ATOM 601 C CA . ILE A 1 78 ? -14.164 -2.861 -14.195 1 92.25 78 ILE A CA 1
ATOM 602 C C . ILE A 1 78 ? -15.547 -3.469 -14 1 92.25 78 ILE A C 1
ATOM 604 O O . ILE A 1 78 ? -15.969 -3.721 -12.867 1 92.25 78 ILE A O 1
ATOM 608 N N . LYS A 1 79 ? -16.234 -3.697 -15.07 1 92.31 79 LYS A N 1
ATOM 609 C CA . LYS A 1 79 ? -17.578 -4.285 -15.008 1 92.31 79 LYS A CA 1
ATOM 610 C C . LYS A 1 79 ? -17.5 -5.785 -14.742 1 92.31 79 LYS A C 1
ATOM 612 O O . LYS A 1 79 ? -16.656 -6.48 -15.289 1 92.31 79 LYS A O 1
ATOM 617 N N . ILE A 1 80 ? -18.438 -6.215 -13.93 1 95.25 80 ILE A N 1
ATOM 618 C CA . ILE A 1 80 ? -18.516 -7.633 -13.602 1 95.25 80 ILE A CA 1
ATOM 619 C C . ILE A 1 80 ? -19.828 -8.211 -14.125 1 95.25 80 ILE A C 1
ATOM 621 O O . ILE A 1 80 ? -20.906 -7.641 -13.891 1 95.25 80 ILE A O 1
ATOM 625 N N . HIS A 1 81 ? -19.703 -9.242 -14.859 1 94.06 81 HIS A N 1
ATOM 626 C CA . HIS A 1 81 ? -20.859 -10.031 -15.289 1 94.06 81 HIS A CA 1
ATOM 627 C C . HIS A 1 81 ? -21.016 -11.281 -14.438 1 94.06 81 HIS A C 1
ATOM 629 O O . HIS A 1 81 ? -20.141 -12.156 -14.438 1 94.06 81 HIS A O 1
ATOM 635 N N . SER A 1 82 ? -22.094 -11.344 -13.734 1 92.19 82 SER A N 1
ATOM 636 C CA . SER A 1 82 ? -22.328 -12.477 -12.844 1 92.19 82 SER A CA 1
ATOM 637 C C . SER A 1 82 ? -23.141 -13.562 -13.547 1 92.19 82 SER A C 1
ATOM 639 O O . SER A 1 82 ? -24.203 -13.289 -14.094 1 92.19 82 SER A O 1
ATOM 641 N N . LEU A 1 83 ? -22.562 -14.734 -13.555 1 90.75 83 LEU A N 1
ATOM 642 C CA . LEU A 1 83 ? -23.266 -15.93 -14.008 1 90.75 83 LEU A CA 1
ATOM 643 C C . LEU A 1 83 ? -23.547 -16.875 -12.844 1 90.75 83 LEU A C 1
ATOM 645 O O . LEU A 1 83 ? -22.625 -17.5 -12.305 1 90.75 83 LEU A O 1
ATOM 649 N N . ARG A 1 84 ? -24.75 -16.984 -12.523 1 88.75 84 ARG A N 1
ATOM 650 C CA . ARG A 1 84 ? -25.109 -17.828 -11.391 1 88.75 84 ARG A CA 1
ATOM 651 C C . ARG A 1 84 ? -25.125 -19.297 -11.797 1 88.75 84 ARG A C 1
ATOM 653 O O . ARG A 1 84 ? -25.953 -19.719 -12.602 1 88.75 84 ARG A O 1
ATOM 660 N N . VAL A 1 85 ? -24.219 -20.047 -11.211 1 87.06 85 VAL A N 1
ATOM 661 C CA . VAL A 1 85 ? -24.141 -21.469 -11.5 1 87.06 85 VAL A CA 1
ATOM 662 C C . VAL A 1 85 ? -24.234 -22.266 -10.195 1 87.06 85 VAL A C 1
ATOM 664 O O . VAL A 1 85 ? -24.281 -23.5 -10.211 1 87.06 85 VAL A O 1
ATOM 667 N N . LEU A 1 86 ? -24.203 -21.609 -9.086 1 85.69 86 LEU A N 1
ATOM 668 C CA . LEU A 1 86 ? -24.297 -22.219 -7.77 1 85.69 86 LEU A CA 1
ATOM 669 C C . LEU A 1 86 ? -25.578 -21.781 -7.062 1 85.69 86 LEU A C 1
ATOM 671 O O . LEU A 1 86 ? -26.109 -20.703 -7.332 1 85.69 86 LEU A O 1
ATOM 675 N N . ASN A 1 87 ? -25.969 -22.609 -6.184 1 81.75 87 ASN A N 1
ATOM 676 C CA . ASN A 1 87 ? -27.141 -22.266 -5.395 1 81.75 87 ASN A CA 1
ATOM 677 C C . ASN A 1 87 ? -26.781 -21.406 -4.184 1 81.75 87 ASN A C 1
ATOM 679 O O . ASN A 1 87 ? -25.641 -20.969 -4.051 1 81.75 87 ASN A O 1
ATOM 683 N N . CYS A 1 88 ? -27.703 -21.219 -3.314 1 78 88 CYS A N 1
ATOM 684 C CA . CYS A 1 88 ? -27.547 -20.281 -2.207 1 78 88 CYS A CA 1
ATOM 685 C C . CYS A 1 88 ? -26.594 -20.844 -1.153 1 78 88 CYS A C 1
ATOM 687 O O . CYS A 1 88 ? -26.094 -20.109 -0.312 1 78 88 CYS A O 1
ATOM 689 N N . GLN A 1 89 ? -26.375 -22.141 -1.201 1 77.38 89 G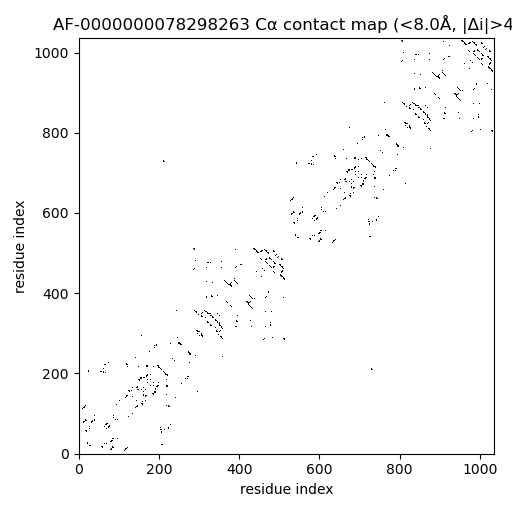LN A N 1
ATOM 690 C CA . GLN A 1 89 ? -25.422 -22.766 -0.282 1 77.38 89 GLN A CA 1
ATOM 691 C C . GLN A 1 89 ? -24.031 -22.828 -0.888 1 77.38 89 GLN A C 1
ATOM 693 O O . GLN A 1 89 ? -23.109 -23.391 -0.292 1 77.38 89 GLN A O 1
ATOM 698 N N . GLY A 1 90 ? -23.922 -22.281 -2.08 1 81.25 90 GLY A N 1
ATOM 699 C CA . GLY A 1 90 ? -22.625 -22.281 -2.744 1 81.25 90 GLY A CA 1
ATOM 700 C C . GLY A 1 90 ? -22.328 -23.609 -3.436 1 81.25 90 GLY A C 1
ATOM 701 O O . GLY A 1 90 ? -21.172 -23.906 -3.723 1 81.25 90 GLY A O 1
ATOM 702 N N . LYS A 1 91 ? -23.359 -24.406 -3.613 1 83.75 91 LYS A N 1
ATOM 703 C CA . LYS A 1 91 ? -23.203 -25.688 -4.281 1 83.75 91 LYS A CA 1
ATOM 704 C C . LYS A 1 91 ? -23.844 -25.672 -5.664 1 83.75 91 LYS A C 1
ATOM 706 O O . LYS A 1 91 ? -24.812 -24.953 -5.895 1 83.75 91 LYS A O 1
ATOM 711 N N . GLY A 1 92 ? -23.266 -26.453 -6.582 1 85.25 92 GLY A N 1
ATOM 712 C CA . GLY A 1 92 ? -23.781 -26.562 -7.934 1 85.25 92 GLY A CA 1
ATOM 713 C C . GLY A 1 92 ? -23.469 -27.891 -8.594 1 85.25 92 GLY A C 1
ATOM 714 O O . GLY A 1 92 ? -22.703 -28.688 -8.047 1 85.25 92 GLY A O 1
ATOM 715 N N . LYS A 1 93 ? -24.125 -28.094 -9.695 1 87.25 93 LYS A N 1
ATOM 716 C CA . LYS A 1 93 ? -23.875 -29.297 -10.484 1 87.25 93 LYS A CA 1
ATOM 717 C C . LYS A 1 93 ? -22.875 -29.031 -11.602 1 87.25 93 LYS A C 1
ATOM 719 O O . LYS A 1 93 ? -22.766 -27.906 -12.094 1 87.25 93 LYS A O 1
ATOM 724 N N . VAL A 1 94 ? -22.188 -30.125 -12 1 91.38 94 VAL A N 1
ATOM 725 C CA . VAL A 1 94 ? -21.234 -30.047 -13.094 1 91.38 94 VAL A CA 1
ATOM 726 C C . VAL A 1 94 ? -21.922 -29.516 -14.352 1 91.38 94 VAL A C 1
ATOM 728 O O . VAL A 1 94 ? -21.344 -28.703 -15.078 1 91.38 94 VAL A O 1
ATOM 731 N N . SER A 1 95 ? -23.172 -29.953 -14.602 1 89.56 95 SER A N 1
ATOM 732 C CA . SER A 1 95 ? -23.906 -29.531 -15.789 1 89.56 95 SER A CA 1
ATOM 733 C C . SER A 1 95 ? -24.125 -28.016 -15.797 1 89.56 95 SER A C 1
ATOM 735 O O . SER A 1 95 ? -24.062 -27.391 -16.844 1 89.56 95 SER A O 1
ATOM 737 N N . GLY A 1 96 ? -24.438 -27.438 -14.656 1 87.88 96 GLY A N 1
ATOM 738 C CA . GLY A 1 96 ? -24.609 -25.984 -14.555 1 87.88 96 GLY A CA 1
ATOM 739 C C . GLY A 1 96 ? -23.344 -25.219 -14.875 1 87.88 96 GLY A C 1
ATOM 740 O O . GLY A 1 96 ? -23.375 -24.203 -15.57 1 87.88 96 GLY A O 1
ATOM 741 N N . ILE A 1 97 ? -22.266 -25.703 -14.336 1 91.94 97 ILE A N 1
ATOM 742 C CA . ILE A 1 97 ? -20.969 -25.094 -14.602 1 91.94 97 ILE A CA 1
ATOM 743 C C . ILE A 1 97 ? -20.656 -25.156 -16.094 1 91.94 97 ILE A C 1
ATOM 745 O O . ILE A 1 97 ? -20.266 -24.156 -16.688 1 91.94 97 ILE A O 1
ATOM 749 N N . LEU A 1 98 ? -20.906 -26.312 -16.719 1 93.94 98 LEU A N 1
ATOM 750 C CA . LEU A 1 98 ? -20.641 -26.5 -18.141 1 93.94 98 LEU A CA 1
ATOM 751 C C . LEU A 1 98 ? -21.5 -25.578 -19 1 93.94 98 LEU A C 1
ATOM 753 O O . LEU A 1 98 ? -21.031 -25.031 -20 1 93.94 98 LEU A O 1
ATOM 757 N N . MET A 1 99 ? -22.688 -25.375 -18.578 1 91 99 MET A N 1
ATOM 758 C CA . MET A 1 99 ? -23.578 -24.469 -19.312 1 91 99 MET A CA 1
ATOM 759 C C . MET A 1 99 ? -23.031 -23.047 -19.266 1 91 99 MET A C 1
ATOM 761 O O . MET A 1 99 ? -23.062 -22.344 -20.281 1 91 99 MET A O 1
ATOM 765 N N . GLY A 1 100 ? -22.594 -22.641 -18.125 1 92.62 100 GLY A N 1
ATOM 766 C CA . GLY A 1 100 ? -22 -21.328 -18 1 92.62 100 GLY A CA 1
ATOM 767 C C . GLY A 1 100 ? -20.766 -21.156 -18.875 1 92.62 100 GLY A C 1
ATOM 768 O O . GLY A 1 100 ? -20.625 -20.141 -19.562 1 92.62 100 GLY A O 1
ATOM 769 N N . LEU A 1 101 ? -19.891 -22.109 -18.859 1 95.44 101 LEU A N 1
ATOM 770 C CA . LEU A 1 101 ? -18.672 -22.062 -19.656 1 95.44 101 LEU A CA 1
ATOM 771 C C . LEU A 1 101 ? -19 -22.062 -21.141 1 95.44 101 LEU A C 1
ATOM 773 O O . LEU A 1 101 ? -18.359 -21.344 -21.922 1 95.44 101 LEU A O 1
ATOM 777 N N . GLU A 1 102 ? -19.953 -22.797 -21.516 1 93.69 102 GLU A N 1
ATOM 778 C CA . GLU A 1 102 ? -20.375 -22.828 -22.922 1 93.69 102 GLU A CA 1
ATOM 779 C C . GLU A 1 102 ? -20.953 -21.484 -23.344 1 93.69 102 GLU A C 1
ATOM 781 O O . GLU A 1 102 ? -20.688 -21.016 -24.469 1 93.69 102 GLU A O 1
ATOM 786 N N . PHE A 1 103 ? -21.766 -20.922 -22.531 1 92.88 103 PHE A N 1
ATOM 787 C CA . PHE A 1 103 ? -22.312 -19.594 -22.812 1 92.88 103 PHE A CA 1
ATOM 788 C C . PHE A 1 103 ? -21.203 -18.594 -23.094 1 92.88 103 PHE A C 1
ATOM 790 O O . PHE A 1 103 ? -21.281 -17.828 -24.062 1 92.88 103 PHE A O 1
ATOM 797 N N . LEU A 1 104 ? -20.203 -18.594 -22.266 1 95.56 104 LEU A N 1
ATOM 798 C CA . LEU A 1 104 ? -19.078 -17.672 -22.422 1 95.56 104 LEU A CA 1
ATOM 799 C C . LEU A 1 104 ? -18.297 -17.984 -23.703 1 95.56 104 LEU A C 1
ATOM 801 O O . LEU A 1 104 ? -17.844 -17.062 -24.391 1 95.56 104 LEU A O 1
ATOM 805 N N . TRP A 1 105 ? -18.141 -19.281 -23.969 1 95.75 105 TRP A N 1
ATOM 806 C CA . TRP A 1 105 ? -17.438 -19.672 -25.188 1 95.75 105 TRP A CA 1
ATOM 807 C C . TRP A 1 105 ? -18.156 -19.125 -26.422 1 95.75 105 TRP A C 1
ATOM 809 O O . TRP A 1 105 ? -17.516 -18.578 -27.328 1 95.75 105 TRP A O 1
ATOM 819 N N . LYS A 1 106 ? -19.438 -19.219 -26.453 1 93.69 106 LYS A N 1
ATOM 820 C CA . LYS A 1 106 ? -20.234 -18.703 -27.562 1 93.69 106 LYS A CA 1
ATOM 821 C C . LYS A 1 106 ? -20.094 -17.188 -27.688 1 93.69 106 LYS A C 1
ATOM 823 O O . LYS A 1 106 ? -20 -16.656 -28.781 1 93.69 106 LYS A O 1
ATOM 828 N N . LYS A 1 107 ? -20.094 -16.562 -26.562 1 91.5 107 LYS A N 1
ATOM 829 C CA . LYS A 1 107 ? -19.906 -15.109 -26.547 1 91.5 107 LYS A CA 1
ATOM 830 C C . LYS A 1 107 ? -18.562 -14.711 -27.141 1 91.5 107 LYS A C 1
ATOM 832 O O . LYS A 1 107 ? -18.469 -13.75 -27.906 1 91.5 107 LYS A O 1
ATOM 837 N N . LEU A 1 108 ? -17.547 -15.461 -26.812 1 93.88 108 LEU A N 1
ATOM 838 C CA . LEU A 1 108 ? -16.203 -15.148 -27.266 1 93.88 108 LEU A CA 1
ATOM 839 C C . LEU A 1 108 ? -16.047 -15.453 -28.766 1 93.88 108 LEU A C 1
ATOM 841 O O . LEU A 1 108 ? -15.398 -14.703 -29.484 1 93.88 108 LEU A O 1
ATOM 845 N N . VAL A 1 109 ? -16.625 -16.531 -29.188 1 93.44 109 VAL A N 1
ATOM 846 C CA . VAL A 1 109 ? -16.547 -16.906 -30.594 1 93.44 109 VAL A CA 1
ATOM 847 C C . VAL A 1 109 ? -17.266 -15.859 -31.453 1 93.44 109 VAL A C 1
ATOM 849 O O . VAL A 1 109 ? -16.828 -15.555 -32.562 1 93.44 109 VAL A O 1
ATOM 852 N N . SER A 1 110 ? -18.281 -15.281 -30.906 1 92.5 110 SER A N 1
ATOM 853 C CA . SER A 1 110 ? -19.047 -14.25 -31.609 1 92.5 110 SER A CA 1
ATOM 854 C C . SER A 1 110 ? -18.281 -12.922 -31.641 1 92.5 110 SER A C 1
ATOM 856 O O . SER A 1 110 ? -18.453 -12.125 -32.562 1 92.5 110 SER A O 1
ATOM 858 N N . ASN A 1 111 ? -17.484 -12.688 -30.672 1 91.56 111 ASN A N 1
ATOM 859 C CA . ASN A 1 111 ? -16.656 -11.484 -30.578 1 91.56 111 ASN A CA 1
ATOM 860 C C . ASN A 1 111 ? -15.242 -11.812 -30.125 1 91.56 111 ASN A C 1
ATOM 862 O O . ASN A 1 111 ? -14.891 -11.57 -28.969 1 91.56 111 ASN A O 1
ATOM 866 N N . PRO A 1 112 ? -14.406 -12.133 -31.062 1 87.88 112 PRO A N 1
ATOM 867 C CA . PRO A 1 112 ? -13.07 -12.625 -30.719 1 87.88 112 PRO A CA 1
ATOM 868 C C . PRO A 1 112 ? -12.172 -11.539 -30.141 1 87.88 112 PRO A C 1
ATOM 870 O O . PRO A 1 112 ? -11.125 -11.836 -29.562 1 87.88 112 PRO A O 1
ATOM 873 N N . SER A 1 113 ? -12.531 -10.305 -30.266 1 87.06 113 SER A N 1
ATOM 874 C CA . SER A 1 113 ? -11.695 -9.211 -29.781 1 87.06 113 SER A CA 1
ATOM 875 C C . SER A 1 113 ? -11.992 -8.891 -28.328 1 87.06 113 SER A C 1
ATOM 877 O O . SER A 1 113 ? -11.305 -8.078 -27.703 1 87.06 113 SER A O 1
ATOM 879 N N . LYS A 1 114 ? -12.953 -9.594 -27.828 1 89.38 114 LYS A N 1
ATOM 880 C CA . LYS A 1 114 ? -13.344 -9.336 -26.438 1 89.38 114 LYS A CA 1
ATOM 881 C C . LYS A 1 114 ? -12.25 -9.766 -25.469 1 89.38 114 LYS A C 1
ATOM 883 O O . LYS A 1 114 ? -11.711 -10.867 -25.578 1 89.38 114 LYS A O 1
ATOM 888 N N . ARG A 1 115 ? -11.93 -8.867 -24.625 1 93.81 115 ARG A N 1
ATOM 889 C CA . ARG A 1 115 ? -10.992 -9.18 -23.547 1 93.81 115 ARG A CA 1
ATOM 890 C C . ARG A 1 115 ? -11.727 -9.672 -22.297 1 93.81 115 ARG A C 1
ATOM 892 O O . ARG A 1 115 ? -12.375 -8.891 -21.594 1 93.81 115 ARG A O 1
ATOM 899 N N . MET A 1 116 ? -11.586 -10.961 -22.078 1 96 116 MET A N 1
ATOM 900 C CA . MET A 1 116 ? -12.43 -11.609 -21.078 1 96 116 MET A CA 1
ATOM 901 C C . MET A 1 116 ? -11.586 -12.289 -20.016 1 96 116 MET A C 1
ATOM 903 O O . MET A 1 116 ? -10.656 -13.031 -20.328 1 96 116 MET A O 1
ATOM 907 N N . VAL A 1 117 ? -11.859 -11.922 -18.781 1 98.38 117 VAL A N 1
ATOM 908 C CA . VAL A 1 117 ? -11.352 -12.656 -17.641 1 98.38 117 VAL A CA 1
ATOM 909 C C . VAL A 1 117 ? -12.484 -13.438 -16.984 1 98.38 117 VAL A C 1
ATOM 911 O O . VAL A 1 117 ? -13.539 -12.875 -16.672 1 98.38 117 VAL A O 1
ATOM 914 N N . VAL A 1 118 ? -12.312 -14.734 -16.812 1 98.56 118 VAL A N 1
ATOM 915 C CA . VAL A 1 118 ? -13.328 -15.578 -16.188 1 98.56 118 VAL A CA 1
ATOM 916 C C . VAL A 1 118 ? -12.852 -16.031 -14.812 1 98.56 118 VAL A C 1
ATOM 918 O O . VAL A 1 118 ? -11.82 -16.719 -14.703 1 98.56 118 VAL A O 1
ATOM 921 N N . LEU A 1 119 ? -13.562 -15.617 -13.797 1 98.62 119 LEU A N 1
ATOM 922 C CA . LEU A 1 119 ? -13.281 -16.047 -12.43 1 98.62 119 LEU A CA 1
ATOM 923 C C . LEU A 1 119 ? -14.133 -17.25 -12.047 1 98.62 119 LEU A C 1
ATOM 925 O O . LEU A 1 119 ? -15.367 -17.172 -12.094 1 98.62 119 LEU A O 1
ATOM 929 N N . LEU A 1 120 ? -13.469 -18.312 -11.695 1 98.25 120 LEU A N 1
ATOM 930 C CA . LEU A 1 120 ? -14.102 -19.562 -11.25 1 98.25 120 LEU A CA 1
ATOM 931 C C . LEU A 1 120 ? -13.766 -19.859 -9.797 1 98.25 120 LEU A C 1
ATOM 933 O O . LEU A 1 120 ? -12.992 -20.766 -9.5 1 98.25 120 LEU A O 1
ATOM 937 N N . PRO A 1 121 ? -14.43 -19.172 -8.914 1 97.56 121 PRO A N 1
ATOM 938 C CA . PRO A 1 121 ? -14.156 -19.359 -7.488 1 97.56 121 PRO A CA 1
ATOM 939 C C . PRO A 1 121 ? -14.883 -20.578 -6.91 1 97.56 121 PRO A C 1
ATOM 941 O O . PRO A 1 121 ? -15.562 -20.469 -5.891 1 97.56 121 PRO A O 1
ATOM 944 N N . LEU A 1 122 ? -14.727 -21.703 -7.555 1 95.69 122 LEU A N 1
ATOM 945 C CA . LEU A 1 122 ? -15.391 -22.953 -7.188 1 95.69 122 LEU A CA 1
ATOM 946 C C . LEU A 1 122 ? -14.461 -24.141 -7.395 1 95.69 122 LEU A C 1
ATOM 948 O O . LEU A 1 122 ? -13.43 -24.031 -8.055 1 95.69 122 LEU A O 1
ATOM 952 N N . VAL A 1 123 ? -14.844 -25.219 -6.777 1 95.19 123 VAL A N 1
ATOM 953 C CA . VAL A 1 123 ? -14.047 -26.438 -6.863 1 95.19 123 VAL A CA 1
ATOM 954 C C . VAL A 1 123 ? -14.977 -27.656 -6.938 1 95.19 123 VAL A C 1
ATOM 956 O O . VAL A 1 123 ? -16 -27.703 -6.258 1 95.19 123 VAL A O 1
ATOM 959 N N . SER A 1 124 ? -14.68 -28.531 -7.793 1 94.69 124 SER A N 1
ATOM 960 C CA . SER A 1 124 ? -15.312 -29.859 -7.852 1 94.69 124 SER A CA 1
ATOM 961 C C . SER A 1 124 ? -14.273 -30.969 -7.852 1 94.69 124 SER A C 1
ATOM 963 O O . SER A 1 124 ? -13.078 -30.703 -7.973 1 94.69 124 SER A O 1
ATOM 965 N N . GLY A 1 125 ? -14.812 -32.188 -7.547 1 94 125 GLY A N 1
ATOM 966 C CA . GLY A 1 125 ? -13.906 -33.281 -7.883 1 94 125 GLY A CA 1
ATOM 967 C C . GLY A 1 125 ? -13.43 -33.25 -9.32 1 94 125 GLY A C 1
ATOM 968 O O . GLY A 1 125 ? -13.969 -32.5 -10.141 1 94 125 GLY A O 1
ATOM 969 N N . TYR A 1 126 ? -12.359 -34 -9.578 1 94.56 126 TYR A N 1
ATOM 970 C CA . TYR A 1 126 ? -11.797 -34.031 -10.922 1 94.56 126 TYR A CA 1
ATOM 971 C C . TYR A 1 126 ? -12.883 -34.281 -11.961 1 94.56 126 TYR A C 1
ATOM 973 O O . TYR A 1 126 ? -13.664 -35.219 -11.82 1 94.56 126 TYR A O 1
ATOM 981 N N . SER A 1 127 ? -12.945 -33.438 -12.961 1 95.44 127 SER A N 1
ATOM 982 C CA . SER A 1 127 ? -13.906 -33.531 -14.055 1 95.44 127 SER A CA 1
ATOM 983 C C . SER A 1 127 ? -13.258 -33.219 -15.398 1 95.44 127 SER A C 1
ATOM 985 O O . SER A 1 127 ? -12.961 -32.062 -15.672 1 95.44 127 SER A O 1
ATOM 987 N N . GLN A 1 128 ? -13.188 -34.25 -16.234 1 94.19 128 GLN A N 1
ATOM 988 C CA . GLN A 1 128 ? -12.602 -34.031 -17.547 1 94.19 128 GLN A CA 1
ATOM 989 C C . GLN A 1 128 ? -13.438 -33.094 -18.391 1 94.19 128 GLN A C 1
ATOM 991 O O . GLN A 1 128 ? -12.906 -32.312 -19.188 1 94.19 128 GLN A O 1
ATOM 996 N N . SER A 1 129 ? -14.742 -33.188 -18.188 1 96.38 129 SER A N 1
ATOM 997 C CA . SER A 1 129 ? -15.633 -32.344 -18.969 1 96.38 129 SER A CA 1
ATOM 998 C C . SER A 1 129 ? -15.414 -30.875 -18.625 1 96.38 129 SER A C 1
ATOM 1000 O O . SER A 1 129 ? -15.375 -30.031 -19.531 1 96.38 129 SER A O 1
ATOM 1002 N N . ILE A 1 130 ? -15.25 -30.578 -17.375 1 97.12 130 ILE A N 1
ATOM 1003 C CA . ILE A 1 130 ? -15.008 -29.203 -16.953 1 97.12 130 ILE A CA 1
ATOM 1004 C C . ILE A 1 130 ? -13.656 -28.734 -17.5 1 97.12 130 ILE A C 1
ATOM 1006 O O . ILE A 1 130 ? -13.547 -27.625 -18.047 1 97.12 130 ILE A O 1
ATOM 1010 N N . ASN A 1 131 ? -12.648 -29.531 -17.375 1 97.19 131 ASN A N 1
ATOM 1011 C CA . ASN A 1 131 ? -11.32 -29.172 -17.859 1 97.19 131 ASN A CA 1
ATOM 1012 C C . ASN A 1 131 ? -11.312 -28.922 -19.359 1 97.19 131 ASN A C 1
ATOM 1014 O O . ASN A 1 131 ? -10.688 -27.969 -19.828 1 97.19 131 ASN A O 1
ATOM 1018 N N . ASN A 1 132 ? -12.047 -29.766 -20.094 1 97.06 132 ASN A N 1
ATOM 1019 C CA . ASN A 1 132 ? -12.133 -29.578 -21.531 1 97.06 132 ASN A CA 1
ATOM 1020 C C . ASN A 1 132 ? -12.812 -28.25 -21.891 1 97.06 132 ASN A C 1
ATOM 1022 O O . ASN A 1 132 ? -12.398 -27.578 -22.828 1 97.06 132 ASN A O 1
ATOM 1026 N N . ALA A 1 133 ? -13.867 -27.984 -21.188 1 97.62 133 ALA A N 1
ATOM 1027 C CA . ALA A 1 133 ? -14.562 -26.734 -21.422 1 97.62 133 ALA A CA 1
ATOM 1028 C C . ALA A 1 133 ? -13.648 -25.531 -21.156 1 97.62 133 ALA A C 1
ATOM 1030 O O . ALA A 1 133 ? -13.656 -24.562 -21.906 1 97.62 133 ALA A O 1
ATOM 1031 N N . CYS A 1 134 ? -12.891 -25.594 -20.094 1 98.19 134 CYS A N 1
ATOM 1032 C CA . CYS A 1 134 ? -11.938 -24.547 -19.766 1 98.19 134 CYS A CA 1
ATOM 1033 C C . CYS A 1 134 ? -10.875 -24.406 -20.844 1 98.19 134 CYS A C 1
ATOM 1035 O O . CYS A 1 134 ? -10.508 -23.297 -21.234 1 98.19 134 CYS A O 1
ATOM 1037 N N . LYS A 1 135 ? -10.367 -25.5 -21.312 1 97.06 135 LYS A N 1
ATOM 1038 C CA . LYS A 1 135 ? -9.391 -25.516 -22.406 1 97.06 135 LYS A CA 1
ATOM 1039 C C . LYS A 1 135 ? -9.922 -24.781 -23.641 1 97.06 135 LYS A C 1
ATOM 1041 O O . LYS A 1 135 ? -9.234 -23.953 -24.219 1 97.06 135 LYS A O 1
ATOM 1046 N N . ARG A 1 136 ? -11.141 -25.078 -24.016 1 96.88 136 ARG A N 1
ATOM 1047 C CA . ARG A 1 136 ? -11.758 -24.453 -25.188 1 96.88 136 ARG A CA 1
ATOM 1048 C C . ARG A 1 136 ? -11.852 -22.938 -25 1 96.88 136 ARG A C 1
ATOM 1050 O O . ARG A 1 136 ? -11.547 -22.188 -25.938 1 96.88 136 ARG A O 1
ATOM 1057 N N . LEU A 1 137 ? -12.281 -22.609 -23.875 1 97.31 137 LEU A N 1
ATOM 1058 C CA . LEU A 1 137 ? -12.438 -21.188 -23.578 1 97.31 137 LEU A CA 1
ATOM 1059 C C . LEU A 1 137 ? -11.094 -20.469 -23.578 1 97.31 137 LEU A C 1
ATOM 1061 O O . LEU A 1 137 ? -10.977 -19.359 -24.094 1 97.31 137 LEU A O 1
ATOM 1065 N N . ALA A 1 138 ? -10.117 -21.062 -22.969 1 96.88 138 ALA A N 1
ATOM 1066 C CA . ALA A 1 138 ? -8.773 -20.484 -22.953 1 96.88 138 ALA A CA 1
ATOM 1067 C C . ALA A 1 138 ? -8.234 -20.328 -24.375 1 96.88 138 ALA A C 1
ATOM 1069 O O . ALA A 1 138 ? -7.637 -19.297 -24.703 1 96.88 138 ALA A O 1
ATOM 1070 N N . ARG A 1 139 ? -8.414 -21.281 -25.188 1 94.56 139 ARG A N 1
ATOM 1071 C CA . ARG A 1 139 ? -7.934 -21.266 -26.562 1 94.56 139 ARG A CA 1
ATOM 1072 C C . ARG A 1 139 ? -8.648 -20.188 -27.375 1 94.56 139 ARG A C 1
ATOM 1074 O O . ARG A 1 139 ? -8.109 -19.688 -28.375 1 94.56 139 ARG A O 1
ATOM 1081 N N . ALA A 1 140 ? -9.836 -19.891 -26.953 1 95.31 140 ALA A N 1
ATOM 1082 C CA . ALA A 1 140 ? -10.578 -18.828 -27.609 1 95.31 140 ALA A CA 1
ATOM 1083 C C . ALA A 1 140 ? -10.094 -17.453 -27.156 1 95.31 140 ALA A C 1
ATOM 1085 O O . ALA A 1 140 ? -10.5 -16.422 -27.703 1 95.31 140 ALA A O 1
ATOM 1086 N N . GLY A 1 141 ? -9.297 -17.391 -26.094 1 95.56 141 GLY A N 1
ATOM 1087 C CA . GLY A 1 141 ? -8.656 -16.141 -25.734 1 95.56 141 GLY A CA 1
ATOM 1088 C C . GLY A 1 141 ? -9.031 -15.648 -24.344 1 95.56 141 GLY A C 1
ATOM 1089 O O . GLY A 1 141 ? -8.594 -14.578 -23.922 1 95.56 141 GLY A O 1
ATOM 1090 N N . ALA A 1 142 ? -9.82 -16.422 -23.609 1 97.69 142 ALA A N 1
ATOM 1091 C CA . ALA A 1 142 ? -10.227 -16 -22.266 1 97.69 142 ALA A CA 1
ATOM 1092 C C . ALA A 1 142 ? -9.172 -16.359 -21.234 1 97.69 142 ALA A C 1
ATOM 1094 O O . ALA A 1 142 ? -8.594 -17.453 -21.281 1 97.69 142 ALA A O 1
ATOM 1095 N N . VAL A 1 143 ? -8.906 -15.453 -20.328 1 98.44 143 VAL A N 1
ATOM 1096 C CA . VAL A 1 143 ? -8.07 -15.766 -19.188 1 98.44 143 VAL A CA 1
ATOM 1097 C C . VAL A 1 143 ? -8.922 -16.359 -18.062 1 98.44 143 VAL A C 1
ATOM 1099 O O . VAL A 1 143 ? -9.828 -15.711 -17.547 1 98.44 143 VAL A O 1
ATOM 1102 N N . LEU A 1 144 ? -8.672 -17.594 -17.734 1 98.81 144 LEU A N 1
ATOM 1103 C CA . LEU A 1 144 ? -9.43 -18.266 -16.672 1 98.81 144 LEU A CA 1
ATOM 1104 C C . LEU A 1 144 ? -8.633 -18.297 -15.375 1 98.81 144 LEU A C 1
ATOM 1106 O O . LEU A 1 144 ? -7.469 -18.703 -15.367 1 98.81 144 LEU A O 1
ATOM 1110 N N . VAL A 1 145 ? -9.242 -17.859 -14.281 1 98.94 145 VAL A N 1
ATOM 1111 C CA . VAL A 1 145 ? -8.656 -17.891 -12.945 1 98.94 145 VAL A CA 1
ATOM 1112 C C . VAL A 1 145 ? -9.531 -18.719 -12.016 1 98.94 145 VAL A C 1
ATOM 1114 O O . VAL A 1 145 ? -10.727 -18.453 -11.875 1 98.94 145 VAL A O 1
ATOM 1117 N N . ALA A 1 146 ? -8.977 -19.719 -11.383 1 98.88 146 ALA A N 1
ATOM 1118 C CA . ALA A 1 146 ? -9.773 -20.609 -10.547 1 98.88 146 ALA A CA 1
ATOM 1119 C C . ALA A 1 146 ? -9.164 -20.75 -9.156 1 98.88 146 ALA A C 1
ATOM 1121 O O . ALA A 1 146 ? -7.957 -20.609 -8.984 1 98.88 146 ALA A O 1
ATOM 1122 N N . ALA A 1 147 ? -10.047 -21.062 -8.219 1 98.75 147 ALA A N 1
ATOM 1123 C CA . ALA A 1 147 ? -9.609 -21.391 -6.863 1 98.75 147 ALA A CA 1
ATOM 1124 C C . ALA A 1 147 ? -8.969 -22.781 -6.824 1 98.75 147 ALA A C 1
ATOM 1126 O O . ALA A 1 147 ? -9.453 -23.719 -7.469 1 98.75 147 ALA A O 1
ATOM 1127 N N . ALA A 1 148 ? -7.941 -22.891 -6.023 1 98.75 148 ALA A N 1
ATOM 1128 C CA . ALA A 1 148 ? -7.254 -24.172 -5.902 1 98.75 148 ALA A CA 1
ATOM 1129 C C . ALA A 1 148 ? -8.078 -25.156 -5.07 1 98.75 148 ALA A C 1
ATOM 1131 O O . ALA A 1 148 ? -7.984 -26.375 -5.27 1 98.75 148 ALA A O 1
ATOM 1132 N N . GLY A 1 149 ? -8.781 -24.672 -4.109 1 98.44 149 GLY A N 1
ATOM 1133 C CA . GLY A 1 149 ? -9.531 -25.484 -3.16 1 98.44 149 GLY A CA 1
ATOM 1134 C C . GLY A 1 149 ? -9.055 -25.312 -1.729 1 98.44 149 GLY A C 1
ATOM 1135 O O . GLY A 1 149 ? -7.895 -24.984 -1.489 1 98.44 149 GLY A O 1
ATOM 1136 N N . ASN A 1 150 ? -9.953 -25.641 -0.803 1 97.81 150 ASN A N 1
ATOM 1137 C CA . ASN A 1 150 ? -9.672 -25.438 0.612 1 97.81 150 ASN A CA 1
ATOM 1138 C C . ASN A 1 150 ? -9.562 -26.75 1.367 1 97.81 150 ASN A C 1
ATOM 1140 O O . ASN A 1 150 ? -10.039 -26.859 2.496 1 97.81 150 ASN A O 1
ATOM 1144 N N . PHE A 1 151 ? -8.992 -27.719 0.822 1 97.5 151 PHE A N 1
ATOM 1145 C CA . PHE A 1 151 ? -9.07 -29.047 1.416 1 97.5 151 PHE A CA 1
ATOM 1146 C C . PHE A 1 151 ? -7.703 -29.5 1.904 1 97.5 151 PHE A C 1
ATOM 1148 O O . PHE A 1 151 ? -7.531 -30.656 2.303 1 97.5 151 PHE A O 1
ATOM 1155 N N . GLN A 1 152 ? -6.738 -28.672 1.791 1 96.81 152 GLN A N 1
ATOM 1156 C CA . GLN A 1 152 ? -5.375 -29.062 2.143 1 96.81 152 GLN A CA 1
ATOM 1157 C C . GLN A 1 152 ? -4.969 -30.359 1.438 1 96.81 152 GLN A C 1
ATOM 1159 O O . GLN A 1 152 ? -4.477 -31.281 2.074 1 96.81 152 GLN A O 1
ATOM 1164 N N . SER A 1 153 ? -5.18 -30.344 0.181 1 96 153 SER A N 1
ATOM 1165 C CA . SER A 1 153 ? -4.891 -31.516 -0.635 1 96 153 SER A CA 1
ATOM 1166 C C . SER A 1 153 ? -4.273 -31.125 -1.973 1 96 153 SER A C 1
ATOM 1168 O O . SER A 1 153 ? -4.047 -29.938 -2.234 1 96 153 SER A O 1
ATOM 1170 N N . ASN A 1 154 ? -3.938 -32.156 -2.746 1 96.12 154 ASN A N 1
ATOM 1171 C CA . ASN A 1 154 ? -3.363 -31.922 -4.066 1 96.12 154 ASN A CA 1
ATOM 1172 C C . ASN A 1 154 ? -4.387 -31.328 -5.023 1 96.12 154 ASN A C 1
ATOM 1174 O O . ASN A 1 154 ? -5.398 -31.953 -5.336 1 96.12 154 ASN A O 1
ATOM 1178 N N . ALA A 1 155 ? -4.121 -30.172 -5.477 1 97.81 155 ALA A N 1
ATOM 1179 C CA . ALA A 1 155 ? -5.059 -29.438 -6.312 1 97.81 155 ALA A CA 1
ATOM 1180 C C . ALA A 1 155 ? -5.344 -30.172 -7.613 1 97.81 155 ALA A C 1
ATOM 1182 O O . ALA A 1 155 ? -6.363 -29.938 -8.266 1 97.81 155 ALA A O 1
ATOM 1183 N N . CYS A 1 156 ? -4.461 -31.109 -8.055 1 95.94 156 CYS A N 1
ATOM 1184 C CA . CYS A 1 156 ? -4.625 -31.844 -9.305 1 95.94 156 CYS A CA 1
ATOM 1185 C C . CYS A 1 156 ? -5.828 -32.781 -9.234 1 95.94 156 CYS A C 1
ATOM 1187 O O . CYS A 1 156 ? -6.297 -33.25 -10.266 1 95.94 156 CYS A O 1
ATOM 1189 N N . ALA A 1 157 ? -6.336 -32.938 -8.023 1 95.75 157 ALA A N 1
ATOM 1190 C CA . ALA A 1 157 ? -7.488 -33.812 -7.848 1 95.75 157 ALA A CA 1
ATOM 1191 C C . ALA A 1 157 ? -8.797 -33.062 -8.047 1 95.75 157 ALA A C 1
ATOM 1193 O O . ALA A 1 157 ? -9.875 -33.625 -7.941 1 95.75 157 ALA A O 1
ATOM 1194 N N . TYR A 1 158 ? -8.68 -31.797 -8.383 1 96.94 158 TYR A N 1
ATOM 1195 C CA . TYR A 1 158 ? -9.875 -30.969 -8.445 1 96.94 158 TYR A CA 1
ATOM 1196 C C . TYR A 1 158 ? -9.969 -30.234 -9.773 1 96.94 158 TYR A C 1
ATOM 1198 O O . TYR A 1 158 ? -8.953 -30.016 -10.438 1 96.94 158 TYR A O 1
ATOM 1206 N N . SER A 1 159 ? -11.094 -29.953 -10.195 1 97.25 159 SER A N 1
ATOM 1207 C CA . SER A 1 159 ? -11.375 -29.125 -11.375 1 97.25 159 SER A CA 1
ATOM 1208 C C . SER A 1 159 ? -12.172 -27.891 -11.008 1 97.25 159 SER A C 1
ATOM 1210 O O . SER A 1 159 ? -13.023 -27.938 -10.109 1 97.25 159 SER A O 1
ATOM 1212 N N . PRO A 1 160 ? -11.945 -26.766 -11.609 1 98.06 160 PRO A N 1
ATOM 1213 C CA . PRO A 1 160 ? -11.094 -26.625 -12.789 1 98.06 160 PRO A CA 1
ATOM 1214 C C . PRO A 1 160 ? -9.617 -26.422 -12.438 1 98.06 160 PRO A C 1
ATOM 1216 O O . PRO A 1 160 ? -8.797 -26.156 -13.32 1 98.06 160 PRO A O 1
ATOM 1219 N N . ALA A 1 161 ? -9.266 -26.609 -11.203 1 98.25 161 ALA A N 1
ATOM 1220 C CA . ALA A 1 161 ? -7.91 -26.344 -10.727 1 98.25 161 ALA A CA 1
ATOM 1221 C C . ALA A 1 161 ? -6.883 -27.188 -11.469 1 98.25 161 ALA A C 1
ATOM 1223 O O . ALA A 1 161 ? -5.746 -26.766 -11.672 1 98.25 161 ALA A O 1
ATOM 1224 N N . SER A 1 162 ? -7.27 -28.328 -11.938 1 96.94 162 SER A N 1
ATOM 1225 C CA . SER A 1 162 ? -6.344 -29.266 -12.562 1 96.94 162 SER A CA 1
ATOM 1226 C C . SER A 1 162 ? -6.219 -29 -14.062 1 96.94 162 SER A C 1
ATOM 1228 O O . SER A 1 162 ? -5.422 -29.641 -14.75 1 96.94 162 SER A O 1
ATOM 1230 N N . ALA A 1 163 ? -7.012 -28.094 -14.609 1 96.5 163 ALA A N 1
ATOM 1231 C CA . ALA A 1 163 ? -6.906 -27.766 -16.031 1 96.5 163 ALA A CA 1
ATOM 1232 C C . ALA A 1 163 ? -5.637 -26.969 -16.312 1 96.5 163 ALA A C 1
ATOM 1234 O O . ALA A 1 163 ? -5.449 -25.875 -15.773 1 96.5 163 ALA A O 1
ATOM 1235 N N . PRO A 1 164 ? -4.77 -27.438 -17.219 1 95.06 164 PRO A N 1
ATOM 1236 C CA . PRO A 1 164 ? -3.482 -26.781 -17.453 1 95.06 164 PRO A CA 1
ATOM 1237 C C . PRO A 1 164 ? -3.641 -25.359 -17.984 1 95.06 164 PRO A C 1
ATOM 1239 O O . PRO A 1 164 ? -2.736 -24.531 -17.812 1 95.06 164 PRO A O 1
ATOM 1242 N N . GLU A 1 165 ? -4.77 -25.094 -18.609 1 96.56 165 GLU A N 1
ATOM 1243 C CA . GLU A 1 165 ? -4.973 -23.781 -19.234 1 96.56 165 GLU A CA 1
ATOM 1244 C C . GLU A 1 165 ? -5.492 -22.766 -18.234 1 96.56 165 GLU A C 1
ATOM 1246 O O . GLU A 1 165 ? -5.512 -21.562 -18.516 1 96.56 165 GLU A O 1
ATOM 1251 N N . VAL A 1 166 ? -5.848 -23.188 -17.078 1 98.25 166 VAL A N 1
ATOM 1252 C CA . VAL A 1 166 ? -6.422 -22.328 -16.047 1 98.25 166 VAL A CA 1
ATOM 1253 C C . VAL A 1 166 ? -5.324 -21.844 -15.102 1 98.25 166 VAL A C 1
ATOM 1255 O O . VAL A 1 166 ? -4.406 -22.594 -14.773 1 98.25 166 VAL A O 1
ATOM 1258 N N . ILE A 1 167 ? -5.375 -20.562 -14.734 1 98.81 167 ILE A N 1
ATOM 1259 C CA . ILE A 1 167 ? -4.512 -20.078 -13.664 1 98.81 167 ILE A CA 1
ATOM 1260 C C . ILE A 1 167 ? -5.113 -20.438 -12.305 1 98.81 167 ILE A C 1
ATOM 1262 O O . ILE A 1 167 ? -6.098 -19.844 -11.875 1 98.81 167 ILE A O 1
ATOM 1266 N N . THR A 1 168 ? -4.539 -21.375 -11.688 1 98.88 168 THR A N 1
ATOM 1267 C CA . THR A 1 168 ? -5.023 -21.891 -10.406 1 98.88 168 THR A CA 1
ATOM 1268 C C . THR A 1 168 ? -4.344 -21.156 -9.25 1 98.88 168 THR A C 1
ATOM 1270 O O . THR A 1 168 ? -3.113 -21.094 -9.188 1 98.88 168 THR A O 1
ATOM 1273 N N . VAL A 1 169 ? -5.184 -20.688 -8.289 1 98.94 169 VAL A N 1
ATOM 1274 C CA . VAL A 1 169 ? -4.66 -19.781 -7.27 1 98.94 169 VAL A CA 1
ATOM 1275 C C . VAL A 1 169 ? -4.855 -20.391 -5.887 1 98.94 169 VAL A C 1
ATOM 1277 O O . VAL A 1 169 ? -5.984 -20.703 -5.488 1 98.94 169 VAL A O 1
ATOM 1280 N N . GLY A 1 170 ? -3.734 -20.625 -5.172 1 98.88 170 GLY A N 1
ATOM 1281 C CA . GLY A 1 170 ? -3.785 -20.938 -3.754 1 98.88 170 GLY A CA 1
ATOM 1282 C C . GLY A 1 170 ? -3.883 -19.703 -2.875 1 98.88 170 GLY A C 1
ATOM 1283 O O . GLY A 1 170 ? -3.779 -18.578 -3.363 1 98.88 170 GLY A O 1
ATOM 1284 N N . ALA A 1 171 ? -4.102 -19.938 -1.565 1 98.88 171 ALA A N 1
ATOM 1285 C CA . ALA A 1 171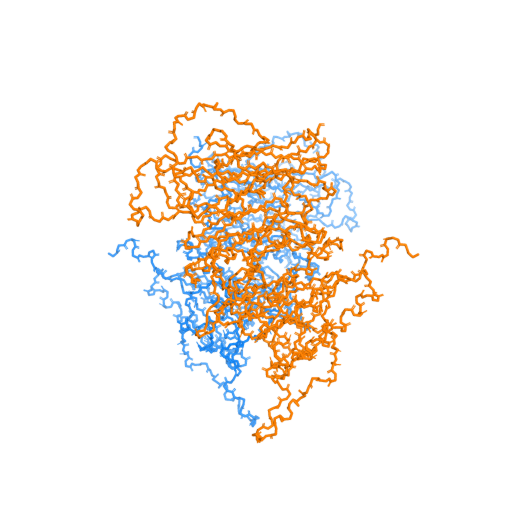 ? -4.355 -18.812 -0.67 1 98.88 171 ALA A CA 1
ATOM 1286 C C . ALA A 1 171 ? -3.275 -18.703 0.401 1 98.88 171 ALA A C 1
ATOM 1288 O O . ALA A 1 171 ? -2.838 -19.719 0.953 1 98.88 171 ALA A O 1
ATOM 1289 N N . VAL A 1 172 ? -2.846 -17.469 0.66 1 98.62 172 VAL A N 1
ATOM 1290 C CA . VAL A 1 172 ? -1.903 -17.188 1.737 1 98.62 172 VAL A CA 1
ATOM 1291 C C . VAL A 1 172 ? -2.496 -16.141 2.684 1 98.62 172 VAL A C 1
ATOM 1293 O O . VAL A 1 172 ? -3.508 -15.516 2.369 1 98.62 172 VAL A O 1
ATOM 1296 N N . ASP A 1 173 ? -1.896 -16.078 3.824 1 96.75 173 ASP A N 1
ATOM 1297 C CA . ASP A 1 173 ? -2.293 -15.055 4.793 1 96.75 173 ASP A CA 1
ATOM 1298 C C . ASP A 1 173 ? -1.44 -13.789 4.645 1 96.75 173 ASP A C 1
ATOM 1300 O O . ASP A 1 173 ? -0.719 -13.641 3.656 1 96.75 173 ASP A O 1
ATOM 1304 N N . SER A 1 174 ? -1.59 -12.867 5.57 1 92.81 174 SER A N 1
ATOM 1305 C CA . SER A 1 174 ? -0.93 -11.57 5.473 1 92.81 174 SER A CA 1
ATOM 1306 C C . SER A 1 174 ? 0.583 -11.703 5.613 1 92.81 174 SER A C 1
ATOM 1308 O O . SER A 1 174 ? 1.33 -10.789 5.266 1 92.81 174 SER A O 1
ATOM 1310 N N . GLN A 1 175 ? 1.076 -12.789 6.121 1 94.06 175 GLN A N 1
ATOM 1311 C CA . GLN A 1 175 ? 2.506 -13.047 6.25 1 94.06 175 GLN A CA 1
ATOM 1312 C C . GLN A 1 175 ? 3.012 -13.914 5.102 1 94.06 175 GLN A C 1
ATOM 1314 O O . GLN A 1 175 ? 4.098 -14.492 5.184 1 94.06 175 GLN A O 1
ATOM 1319 N N . ASP A 1 176 ? 2.115 -14.117 4.102 1 97 176 ASP A N 1
ATOM 1320 C CA . ASP A 1 176 ? 2.414 -14.891 2.9 1 97 176 ASP A CA 1
ATOM 1321 C C . ASP A 1 176 ? 2.611 -16.375 3.234 1 97 176 ASP A C 1
ATOM 1323 O O . ASP A 1 176 ? 3.4 -17.062 2.584 1 97 176 ASP A O 1
ATOM 1327 N N . GLN A 1 177 ? 2.014 -16.766 4.281 1 97.69 177 GLN A N 1
ATOM 1328 C CA . GLN A 1 177 ? 2.012 -18.188 4.602 1 97.69 177 GLN A CA 1
ATOM 1329 C C . GLN A 1 177 ? 0.699 -18.844 4.184 1 97.69 177 GLN A C 1
ATOM 1331 O O . GLN A 1 177 ? -0.34 -18.188 4.125 1 97.69 177 GLN A O 1
ATOM 1336 N N . PRO A 1 178 ? 0.71 -20.141 3.967 1 97.5 178 PRO A N 1
ATOM 1337 C CA . PRO A 1 178 ? -0.493 -20.812 3.463 1 97.5 178 PRO A CA 1
ATOM 1338 C C . PRO A 1 178 ? -1.681 -20.688 4.414 1 97.5 178 PRO A C 1
ATOM 1340 O O . PRO A 1 178 ? -1.513 -20.766 5.633 1 97.5 178 PRO A O 1
ATOM 1343 N N . PHE A 1 179 ? -2.785 -20.516 3.793 1 93.56 179 PHE A N 1
ATOM 1344 C CA . PHE A 1 179 ? -4.07 -20.422 4.477 1 93.56 179 PHE A CA 1
ATOM 1345 C C . PHE A 1 179 ? -4.395 -21.734 5.191 1 93.56 179 PHE A C 1
ATOM 1347 O O . PHE A 1 179 ? -4.32 -22.812 4.59 1 93.56 179 PHE A O 1
ATOM 1354 N N . THR A 1 180 ? -4.629 -21.562 6.523 1 94.19 180 THR A N 1
ATOM 1355 C CA . THR A 1 180 ? -5.191 -22.672 7.297 1 94.19 180 THR A CA 1
ATOM 1356 C C . THR A 1 180 ? -6.27 -22.172 8.25 1 94.19 180 THR A C 1
ATOM 1358 O O . THR A 1 180 ? -6.152 -21.078 8.805 1 94.19 180 THR A O 1
ATOM 1361 N N . GLN A 1 181 ? -7.316 -22.922 8.367 1 92.69 181 GLN A N 1
ATOM 1362 C CA . GLN A 1 181 ? -8.414 -22.641 9.289 1 92.69 181 GLN A CA 1
ATOM 1363 C C . GLN A 1 181 ? -9.117 -23.922 9.727 1 92.69 181 GLN A C 1
ATOM 1365 O O . GLN A 1 181 ? -10.031 -24.391 9.047 1 92.69 181 GLN A O 1
ATOM 1370 N N . GLY A 1 182 ? -8.711 -24.375 10.906 1 91.5 182 GLY A N 1
ATOM 1371 C CA . GLY A 1 182 ? -9.188 -25.688 11.305 1 91.5 182 GLY A CA 1
ATOM 1372 C C . GLY A 1 182 ? -8.805 -26.797 10.336 1 91.5 182 GLY A C 1
ATOM 1373 O O . GLY A 1 182 ? -7.625 -26.953 10.008 1 91.5 182 GLY A O 1
ATOM 1374 N N . PRO A 1 183 ? -9.914 -27.422 9.867 1 92.38 183 PRO A N 1
ATOM 1375 C CA . PRO A 1 183 ? -9.633 -28.484 8.906 1 92.38 183 PRO A CA 1
ATOM 1376 C C . PRO A 1 183 ? -9.453 -27.969 7.48 1 92.38 183 PRO A C 1
ATOM 1378 O O . PRO A 1 183 ? -9.07 -28.719 6.582 1 92.38 183 PRO A O 1
ATOM 1381 N N . LEU A 1 184 ? -9.766 -26.703 7.348 1 94.94 184 LEU A N 1
ATOM 1382 C CA . LEU A 1 184 ? -9.672 -26.125 6.012 1 94.94 184 LEU A CA 1
ATOM 1383 C C . LEU A 1 184 ? -8.297 -25.516 5.773 1 94.94 184 LEU A C 1
ATOM 1385 O O . LEU A 1 184 ? -7.609 -25.141 6.727 1 94.94 184 LEU A O 1
ATOM 1389 N N . GLY A 1 185 ? -7.926 -25.516 4.516 1 97.5 185 GLY A N 1
ATOM 1390 C CA . GLY A 1 185 ? -6.672 -24.906 4.086 1 97.5 185 GLY A CA 1
ATOM 1391 C C . GLY A 1 185 ? -6.48 -24.953 2.58 1 97.5 185 GLY A C 1
ATOM 1392 O O . GLY A 1 185 ? -7.184 -25.672 1.877 1 97.5 185 GLY A O 1
ATOM 1393 N N . THR A 1 186 ? -5.586 -24.156 2.184 1 98.62 186 THR A N 1
ATOM 1394 C CA . THR A 1 186 ? -5.344 -24.047 0.75 1 98.62 186 THR A CA 1
ATOM 1395 C C . THR A 1 186 ? -4.828 -25.375 0.188 1 98.62 186 THR A C 1
ATOM 1397 O O . THR A 1 186 ? -4.016 -26.047 0.821 1 98.62 186 THR A O 1
ATOM 1400 N N . ASN A 1 187 ? -5.395 -25.734 -0.958 1 98.5 187 ASN A N 1
ATOM 1401 C CA . ASN A 1 187 ? -4.785 -26.812 -1.729 1 98.5 187 ASN A CA 1
ATOM 1402 C C . ASN A 1 187 ? -3.406 -26.422 -2.25 1 98.5 187 ASN A C 1
ATOM 1404 O O . ASN A 1 187 ? -3.066 -25.234 -2.279 1 98.5 187 ASN A O 1
ATOM 1408 N N . TYR A 1 188 ? -2.623 -27.469 -2.545 1 98 188 TYR A N 1
ATOM 1409 C CA . TYR A 1 188 ? -1.236 -27.312 -2.971 1 98 188 TYR A CA 1
ATOM 1410 C C . TYR A 1 188 ? -0.919 -28.25 -4.141 1 98 188 TYR A C 1
ATOM 1412 O O . TYR A 1 188 ? -1.823 -28.844 -4.73 1 98 188 TYR A O 1
ATOM 1420 N N . GLY A 1 189 ? 0.355 -28.234 -4.578 1 96.88 189 GLY A N 1
ATOM 1421 C CA . GLY A 1 189 ? 0.795 -29.156 -5.605 1 96.88 189 GLY A CA 1
ATOM 1422 C C . GLY A 1 189 ? 1.117 -28.484 -6.926 1 96.88 189 GLY A C 1
ATOM 1423 O O . GLY A 1 189 ? 1.065 -27.25 -7.027 1 96.88 189 GLY A O 1
ATOM 1424 N N . SER A 1 190 ? 1.378 -29.281 -7.941 1 96.19 190 SER A N 1
ATOM 1425 C CA . SER A 1 190 ? 1.915 -28.828 -9.219 1 96.19 190 SER A CA 1
ATOM 1426 C C . SER A 1 190 ? 0.838 -28.141 -10.055 1 96.19 190 SER A C 1
ATOM 1428 O O . SER A 1 190 ? 1.147 -27.438 -11.023 1 96.19 190 SER A O 1
ATOM 1430 N N . CYS A 1 191 ? -0.422 -28.391 -9.672 1 97.38 191 CYS A N 1
ATOM 1431 C CA . CYS A 1 191 ? -1.501 -27.781 -10.445 1 97.38 191 CYS A CA 1
ATOM 1432 C C . CYS A 1 191 ? -1.786 -26.359 -9.969 1 97.38 191 CYS A C 1
ATOM 1434 O O . CYS A 1 191 ? -2.533 -25.625 -10.617 1 97.38 191 CYS A O 1
ATOM 1436 N N . VAL A 1 192 ? -1.223 -25.938 -8.852 1 98.38 192 VAL A N 1
ATOM 1437 C CA . VAL A 1 192 ? -1.301 -24.547 -8.414 1 98.38 192 VAL A CA 1
ATOM 1438 C C . VAL A 1 192 ? -0.28 -23.719 -9.18 1 98.38 192 VAL A C 1
ATOM 1440 O O . VAL A 1 192 ? 0.881 -24.109 -9.312 1 98.38 192 VAL A O 1
ATOM 1443 N N . ASP A 1 193 ? -0.731 -22.562 -9.688 1 98.38 193 ASP A N 1
ATOM 1444 C CA . ASP A 1 193 ? 0.178 -21.719 -10.453 1 98.38 193 ASP A CA 1
ATOM 1445 C C . ASP A 1 193 ? 0.792 -20.641 -9.562 1 98.38 193 ASP A C 1
ATOM 1447 O O . ASP A 1 193 ? 1.947 -20.25 -9.75 1 98.38 193 ASP A O 1
ATOM 1451 N N . ILE A 1 194 ? -0.021 -20.156 -8.672 1 98.81 194 ILE A N 1
ATOM 1452 C CA . ILE A 1 194 ? 0.381 -18.984 -7.906 1 98.81 194 ILE A CA 1
ATOM 1453 C C . ILE A 1 194 ? -0.486 -18.859 -6.652 1 98.81 194 ILE A C 1
ATOM 1455 O O . ILE A 1 194 ? -1.582 -19.422 -6.594 1 98.81 194 ILE A O 1
ATOM 1459 N N . PHE A 1 195 ? 0.03 -18.266 -5.633 1 98.88 195 PHE A N 1
ATOM 1460 C CA . PHE A 1 195 ? -0.735 -17.969 -4.43 1 98.88 195 PHE A CA 1
ATOM 1461 C C . PHE A 1 195 ? -1.07 -16.484 -4.359 1 98.88 195 PHE A C 1
ATOM 1463 O O . PHE A 1 195 ? -0.398 -15.656 -4.984 1 98.88 195 PHE A O 1
ATOM 1470 N N . ALA A 1 196 ? -2.107 -16.156 -3.619 1 98.88 196 ALA A N 1
ATOM 1471 C CA . ALA A 1 196 ? -2.547 -14.773 -3.398 1 98.88 196 ALA A CA 1
ATOM 1472 C C . ALA A 1 196 ? -3.262 -14.641 -2.057 1 98.88 196 ALA A C 1
ATOM 1474 O O . ALA A 1 196 ? -3.627 -15.641 -1.436 1 98.88 196 ALA A O 1
ATOM 1475 N N . PRO A 1 197 ? -3.381 -13.414 -1.56 1 98.31 197 PRO A N 1
ATOM 1476 C CA . PRO A 1 197 ? -4.078 -13.227 -0.283 1 98.31 197 PRO A CA 1
ATOM 1477 C C . PRO A 1 197 ? -5.477 -13.836 -0.282 1 98.31 197 PRO A C 1
ATOM 1479 O O . PRO A 1 197 ? -6.281 -13.539 -1.169 1 98.31 197 PRO A O 1
ATOM 1482 N N . GLY A 1 198 ? -5.703 -14.672 0.706 1 98.38 198 GLY A N 1
ATOM 1483 C CA . GLY A 1 198 ? -7.004 -15.32 0.791 1 98.38 198 GLY A CA 1
ATOM 1484 C C . GLY A 1 198 ? -7.473 -15.531 2.219 1 98.38 198 GLY A C 1
ATOM 1485 O O . GLY A 1 198 ? -8.586 -16 2.447 1 98.38 198 GLY A O 1
ATOM 1486 N N . LYS A 1 199 ? -6.645 -15.18 3.201 1 96.88 199 LYS A N 1
ATOM 1487 C CA . LYS A 1 199 ? -7.047 -15.312 4.598 1 96.88 199 LYS A CA 1
ATOM 1488 C C . LYS A 1 199 ? -7.461 -13.961 5.176 1 96.88 199 LYS A C 1
ATOM 1490 O O . LYS A 1 199 ? -6.746 -12.969 5.016 1 96.88 199 LYS A O 1
ATOM 1495 N N . SER A 1 200 ? -8.617 -13.961 5.883 1 94.75 200 SER A N 1
ATOM 1496 C CA . SER A 1 200 ? -9.117 -12.781 6.59 1 94.75 200 SER A CA 1
ATOM 1497 C C . SER A 1 200 ? -9.273 -11.594 5.645 1 94.75 200 SER A C 1
ATOM 1499 O O . SER A 1 200 ? -8.789 -10.5 5.934 1 94.75 200 SER A O 1
ATOM 1501 N N . ILE A 1 201 ? -9.906 -11.867 4.562 1 96.62 201 ILE A N 1
ATOM 1502 C CA . ILE A 1 201 ? -10.109 -10.844 3.541 1 96.62 201 ILE A CA 1
ATOM 1503 C C . ILE A 1 201 ? -11.406 -10.086 3.824 1 96.62 201 ILE A C 1
ATOM 1505 O O . ILE A 1 201 ? -12.469 -10.695 3.992 1 96.62 201 ILE A O 1
ATOM 1509 N N . VAL A 1 202 ? -11.352 -8.773 3.914 1 95.56 202 VAL A N 1
ATOM 1510 C CA . VAL A 1 202 ? -12.516 -7.93 4.145 1 95.56 202 VAL A CA 1
ATOM 1511 C C . VAL A 1 202 ? -13.062 -7.434 2.811 1 95.56 202 VAL A C 1
ATOM 1513 O O . VAL A 1 202 ? -12.336 -6.84 2.014 1 95.56 202 VAL A O 1
ATOM 1516 N N . SER A 1 203 ? -14.305 -7.68 2.557 1 96.75 203 SER A N 1
ATOM 1517 C CA . SER A 1 203 ? -14.984 -7.234 1.345 1 96.75 203 SER A CA 1
ATOM 1518 C C . SER A 1 203 ? -16.484 -7.055 1.586 1 96.75 203 SER A C 1
ATOM 1520 O O . SER A 1 203 ? -16.953 -7.199 2.715 1 96.75 203 SER A O 1
ATOM 1522 N N . ALA A 1 204 ? -17.219 -6.715 0.603 1 95.44 204 ALA A N 1
ATOM 1523 C CA . ALA A 1 204 ? -18.625 -6.34 0.709 1 95.44 204 ALA A CA 1
ATOM 1524 C C . ALA A 1 204 ? -19.453 -7.496 1.258 1 95.44 204 ALA A C 1
ATOM 1526 O O . ALA A 1 204 ? -19.219 -8.656 0.924 1 95.44 204 ALA A O 1
ATOM 1527 N N . ASP A 1 205 ? -20.375 -7.051 2.127 1 92.06 205 ASP A N 1
ATOM 1528 C CA . ASP A 1 205 ? -21.344 -7.984 2.68 1 92.06 205 ASP A CA 1
ATOM 1529 C C . ASP A 1 205 ? -22.719 -7.793 2.035 1 92.06 205 ASP A C 1
ATOM 1531 O O . ASP A 1 205 ? -23.047 -6.699 1.573 1 92.06 205 ASP A O 1
ATOM 1535 N N . LYS A 1 206 ? -23.484 -8.852 2.041 1 86.62 206 LYS A N 1
ATOM 1536 C CA . LYS A 1 206 ? -24.797 -8.805 1.41 1 86.62 206 LYS A CA 1
ATOM 1537 C C . LYS A 1 206 ? -25.828 -8.164 2.336 1 86.62 206 LYS A C 1
ATOM 1539 O O . LYS A 1 206 ? -26.922 -7.793 1.896 1 86.62 206 LYS A O 1
ATOM 1544 N N . ASP A 1 207 ? -25.516 -8.07 3.629 1 84.75 207 ASP A N 1
ATOM 1545 C CA . ASP A 1 207 ? -26.516 -7.789 4.641 1 84.75 207 ASP A CA 1
ATOM 1546 C C . ASP A 1 207 ? -26.938 -6.32 4.605 1 84.75 207 ASP A C 1
ATOM 1548 O O . ASP A 1 207 ? -28.047 -5.969 5.035 1 84.75 207 ASP A O 1
ATOM 1552 N N . CYS A 1 208 ? -26.047 -5.402 4.184 1 86.06 208 CYS A N 1
ATOM 1553 C CA . CYS A 1 208 ? -26.391 -3.994 4.02 1 86.06 208 CYS A CA 1
ATOM 1554 C C . CYS A 1 208 ? -25.547 -3.344 2.939 1 86.06 208 CYS A C 1
ATOM 1556 O O . CYS A 1 208 ? -24.531 -3.906 2.52 1 86.06 208 CYS A O 1
ATOM 1558 N N . THR A 1 209 ? -25.938 -2.176 2.441 1 91.25 209 THR A N 1
ATOM 1559 C CA . THR A 1 209 ? -25.297 -1.543 1.289 1 91.25 209 THR A CA 1
ATOM 1560 C C . THR A 1 209 ? -23.969 -0.926 1.679 1 91.25 209 THR A C 1
ATOM 1562 O O . THR A 1 209 ? -23.156 -0.567 0.812 1 91.25 209 THR A O 1
ATOM 1565 N N . ILE A 1 210 ? -23.625 -0.803 2.957 1 92.06 210 ILE A N 1
ATOM 1566 C CA . ILE A 1 210 ? -22.391 -0.182 3.393 1 92.06 210 ILE A CA 1
ATOM 1567 C C . ILE A 1 210 ? -21.625 -1.136 4.312 1 92.06 210 ILE A C 1
ATOM 1569 O O . ILE A 1 210 ? -20.688 -0.727 5.008 1 92.06 210 ILE A O 1
ATOM 1573 N N . CYS A 1 211 ? -22.062 -2.434 4.398 1 92.5 211 CYS A N 1
ATOM 1574 C CA . CYS A 1 211 ? -21.484 -3.395 5.332 1 92.5 211 CYS A CA 1
ATOM 1575 C C . CYS A 1 211 ? -20.453 -4.27 4.641 1 92.5 211 CYS A C 1
ATOM 1577 O O . CYS A 1 211 ? -20.547 -4.523 3.439 1 92.5 211 CYS A O 1
ATOM 1579 N N . TYR A 1 212 ? -19.5 -4.676 5.336 1 94.69 212 TYR A N 1
ATOM 1580 C CA . TYR A 1 212 ? -18.422 -5.559 4.906 1 94.69 212 TYR A CA 1
ATOM 1581 C C . TYR A 1 212 ? -18.281 -6.746 5.852 1 94.69 212 TYR A C 1
ATOM 1583 O O . TYR A 1 212 ? -18.812 -6.727 6.965 1 94.69 212 TYR A O 1
ATOM 1591 N N . VAL A 1 213 ? -17.641 -7.773 5.359 1 94.75 213 VAL A N 1
ATOM 1592 C CA . VAL A 1 213 ? -17.453 -8.969 6.184 1 94.75 213 VAL A CA 1
ATOM 1593 C C . VAL A 1 213 ? -16.094 -9.609 5.859 1 94.75 213 VAL A C 1
ATOM 1595 O O . VAL A 1 213 ? -15.602 -9.484 4.738 1 94.75 213 VAL A O 1
ATOM 1598 N N . ARG A 1 214 ? -15.547 -10.211 6.883 1 93.81 214 ARG A N 1
ATOM 1599 C CA . ARG A 1 214 ? -14.281 -10.922 6.746 1 93.81 214 ARG A CA 1
ATOM 1600 C C . ARG A 1 214 ? -14.508 -12.375 6.332 1 93.81 214 ARG A C 1
ATOM 1602 O O . ARG A 1 214 ? -15.305 -13.078 6.953 1 93.81 214 ARG A O 1
ATOM 1609 N N . LYS A 1 215 ? -13.875 -12.812 5.207 1 94.5 215 LYS A N 1
ATOM 1610 C CA . LYS A 1 215 ? -13.922 -14.203 4.754 1 94.5 215 LYS A CA 1
ATOM 1611 C C . LYS A 1 215 ? -12.539 -14.695 4.352 1 94.5 215 LYS A C 1
ATOM 1613 O O . LYS A 1 215 ? -11.625 -13.891 4.129 1 94.5 215 LYS A O 1
ATOM 1618 N N . SER A 1 216 ? -12.398 -16.078 4.379 1 95.94 216 SER A N 1
ATOM 1619 C CA . SER A 1 216 ? -11.148 -16.719 3.998 1 95.94 216 SER A CA 1
ATOM 1620 C C . SER A 1 216 ? -11.375 -17.844 2.992 1 95.94 216 SER A C 1
ATOM 1622 O O . SER A 1 216 ? -12.422 -18.5 3.018 1 95.94 216 SER A O 1
ATOM 1624 N N . GLY A 1 217 ? -10.367 -18 2.094 1 97.69 217 GLY A N 1
ATOM 1625 C CA . GLY A 1 217 ? -10.422 -19.109 1.153 1 97.69 217 GLY A CA 1
ATOM 1626 C C . GLY A 1 217 ? -9.656 -18.844 -0.126 1 97.69 217 GLY A C 1
ATOM 1627 O O . GLY A 1 217 ? -9.227 -17.719 -0.376 1 97.69 217 GLY A O 1
ATOM 1628 N N . THR A 1 218 ? -9.562 -19.891 -0.922 1 98.56 218 THR A N 1
ATOM 1629 C CA . THR A 1 218 ? -8.875 -19.781 -2.205 1 98.56 218 THR A CA 1
ATOM 1630 C C . THR A 1 218 ? -9.75 -19.031 -3.215 1 98.56 218 THR A C 1
ATOM 1632 O O . THR A 1 218 ? -9.25 -18.531 -4.223 1 98.56 218 THR A O 1
ATOM 1635 N N . ALA A 1 219 ? -11.039 -18.969 -2.955 1 98.38 219 ALA A N 1
ATOM 1636 C CA . ALA A 1 219 ? -11.898 -18.156 -3.807 1 98.38 219 ALA A CA 1
ATOM 1637 C C . ALA A 1 219 ? -11.492 -16.688 -3.756 1 98.38 219 ALA A C 1
ATOM 1639 O O . ALA A 1 219 ? -11.438 -16.016 -4.789 1 98.38 219 ALA A O 1
ATOM 1640 N N . GLN A 1 220 ? -11.25 -16.219 -2.557 1 98.19 220 GLN A N 1
ATOM 1641 C CA . GLN A 1 220 ? -10.805 -14.844 -2.375 1 98.19 220 GLN A CA 1
ATOM 1642 C C . GLN A 1 220 ? -9.461 -14.609 -3.07 1 98.19 220 GLN A C 1
ATOM 1644 O O . GLN A 1 220 ? -9.273 -13.578 -3.723 1 98.19 220 GLN A O 1
ATOM 1649 N N . ALA A 1 221 ? -8.57 -15.562 -2.91 1 98.81 221 ALA A N 1
ATOM 1650 C CA . ALA A 1 221 ? -7.273 -15.469 -3.578 1 98.81 221 ALA A CA 1
ATOM 1651 C C . ALA A 1 221 ? -7.445 -15.391 -5.094 1 98.81 221 ALA A C 1
ATOM 1653 O O . ALA A 1 221 ? -6.809 -14.57 -5.754 1 98.81 221 ALA A O 1
ATOM 1654 N N . ALA A 1 222 ? -8.281 -16.234 -5.598 1 98.88 222 ALA A N 1
ATOM 1655 C CA . ALA A 1 222 ? -8.547 -16.234 -7.031 1 98.88 222 ALA A CA 1
ATOM 1656 C C . ALA A 1 222 ? -9.117 -14.906 -7.492 1 98.88 222 ALA A C 1
ATOM 1658 O O . ALA A 1 222 ? -8.781 -14.414 -8.57 1 98.88 222 ALA A O 1
ATOM 1659 N N . ALA A 1 223 ? -10.023 -14.367 -6.711 1 98.75 223 ALA A N 1
ATOM 1660 C CA . ALA A 1 223 ? -10.594 -13.062 -7.039 1 98.75 223 ALA A CA 1
ATOM 1661 C C . ALA A 1 223 ? -9.508 -11.992 -7.125 1 98.75 223 ALA A C 1
ATOM 1663 O O . ALA A 1 223 ? -9.531 -11.141 -8.016 1 98.75 223 ALA A O 1
ATOM 1664 N N . HIS A 1 224 ? -8.625 -12.039 -6.203 1 98.62 224 HIS A N 1
ATOM 1665 C CA . HIS A 1 224 ? -7.492 -11.117 -6.227 1 98.62 224 HIS A CA 1
ATOM 1666 C C . HIS A 1 224 ? -6.723 -11.227 -7.539 1 98.62 224 HIS A C 1
ATOM 1668 O O . HIS A 1 224 ? -6.457 -10.219 -8.195 1 98.62 224 HIS A O 1
ATOM 1674 N N . VAL A 1 225 ? -6.395 -12.383 -7.957 1 98.88 225 VAL A N 1
ATOM 1675 C CA . VAL A 1 225 ? -5.605 -12.625 -9.164 1 98.88 225 VAL A CA 1
ATOM 1676 C C . VAL A 1 225 ? -6.418 -12.242 -10.398 1 98.88 225 VAL A C 1
ATOM 1678 O O . VAL A 1 225 ? -5.871 -11.719 -11.375 1 98.88 225 VAL A O 1
ATOM 1681 N N . ALA A 1 226 ? -7.734 -12.523 -10.367 1 98.69 226 ALA A N 1
ATOM 1682 C CA . ALA A 1 226 ? -8.586 -12.094 -11.469 1 98.69 226 ALA A CA 1
ATOM 1683 C C . ALA A 1 226 ? -8.539 -10.578 -11.648 1 98.69 226 ALA A C 1
ATOM 1685 O O . ALA A 1 226 ? -8.508 -10.086 -12.773 1 98.69 226 ALA A O 1
ATOM 1686 N N . GLY A 1 227 ? -8.57 -9.891 -10.562 1 98.38 227 GLY A N 1
ATOM 1687 C CA . GLY A 1 227 ? -8.406 -8.445 -10.625 1 98.38 227 GLY A CA 1
ATOM 1688 C C . GLY A 1 227 ? -7.094 -8.023 -11.25 1 98.38 227 GLY A C 1
ATOM 1689 O O . GLY A 1 227 ? -7.062 -7.125 -12.094 1 98.38 227 GLY A O 1
ATOM 1690 N N . ILE A 1 228 ? -6.031 -8.633 -10.836 1 98.19 228 ILE A N 1
ATOM 1691 C CA . ILE A 1 228 ? -4.715 -8.336 -11.391 1 98.19 228 ILE A CA 1
ATOM 1692 C C . ILE A 1 228 ? -4.711 -8.617 -12.891 1 98.19 228 ILE A C 1
ATOM 1694 O O . ILE A 1 228 ? -4.199 -7.812 -13.68 1 98.19 228 ILE A O 1
ATOM 1698 N N . ALA A 1 229 ? -5.266 -9.734 -13.273 1 98.06 229 ALA A N 1
ATOM 1699 C CA . ALA A 1 229 ? -5.344 -10.086 -14.688 1 98.06 229 ALA A CA 1
ATOM 1700 C C . ALA A 1 229 ? -6.102 -9.016 -15.477 1 98.06 229 ALA A C 1
ATOM 1702 O O . ALA A 1 229 ? -5.691 -8.641 -16.578 1 98.06 229 ALA A O 1
ATOM 1703 N N . ALA A 1 230 ? -7.184 -8.578 -14.922 1 97.31 230 ALA A N 1
ATOM 1704 C CA . ALA A 1 230 ? -7.965 -7.531 -15.578 1 97.31 230 ALA A CA 1
ATOM 1705 C C . ALA A 1 230 ? -7.148 -6.254 -15.75 1 97.31 230 ALA A C 1
ATOM 1707 O O . ALA A 1 230 ? -7.191 -5.617 -16.797 1 97.31 230 ALA A O 1
ATOM 1708 N N . LEU A 1 231 ? -6.422 -5.859 -14.742 1 96.38 231 LEU A N 1
ATOM 1709 C CA . LEU A 1 231 ? -5.562 -4.684 -14.828 1 96.38 231 LEU A CA 1
ATOM 1710 C C . LEU A 1 231 ? -4.496 -4.867 -15.898 1 96.38 231 LEU A C 1
ATOM 1712 O O . LEU A 1 231 ? -4.195 -3.936 -16.656 1 96.38 231 LEU A O 1
ATOM 1716 N N . MET A 1 232 ? -3.939 -6.055 -15.961 1 95.31 232 MET A N 1
ATOM 1717 C CA . MET A 1 232 ? -2.924 -6.34 -16.969 1 95.31 232 MET A CA 1
ATOM 1718 C C . MET A 1 232 ? -3.49 -6.164 -18.375 1 95.31 232 MET A C 1
ATOM 1720 O O . MET A 1 232 ? -2.859 -5.539 -19.234 1 95.31 232 MET A O 1
ATOM 1724 N N . LEU A 1 233 ? -4.652 -6.672 -18.609 1 95.06 233 LEU A N 1
ATOM 1725 C CA . LEU A 1 233 ? -5.277 -6.582 -19.922 1 95.06 233 LEU A CA 1
ATOM 1726 C C . LEU A 1 233 ? -5.68 -5.145 -20.234 1 95.06 233 LEU A C 1
ATOM 1728 O O . LEU A 1 233 ? -5.699 -4.738 -21.391 1 95.06 233 LEU A O 1
ATOM 1732 N N . THR A 1 234 ? -6.051 -4.41 -19.203 1 93.31 234 THR A N 1
ATOM 1733 C CA . THR A 1 234 ? -6.359 -3 -19.406 1 93.31 234 THR A CA 1
ATOM 1734 C C . THR A 1 234 ? -5.113 -2.229 -19.844 1 93.31 234 THR A C 1
ATOM 1736 O O . THR A 1 234 ? -5.176 -1.388 -20.734 1 93.31 234 THR A O 1
ATOM 1739 N N . ALA A 1 235 ? -4.031 -2.518 -19.219 1 90.75 235 ALA A N 1
ATOM 1740 C CA . ALA A 1 235 ? -2.773 -1.838 -19.516 1 90.75 235 ALA A CA 1
ATOM 1741 C C . ALA A 1 235 ? -2.205 -2.289 -20.859 1 90.75 235 ALA A C 1
ATOM 1743 O O . ALA A 1 235 ? -1.632 -1.485 -21.594 1 90.75 235 ALA A O 1
ATOM 1744 N N . GLN A 1 236 ? -2.346 -3.555 -21.141 1 90.94 236 GLN A N 1
ATOM 1745 C CA . GLN A 1 236 ? -1.847 -4.152 -22.375 1 90.94 236 GLN A CA 1
ATOM 1746 C C . GLN A 1 236 ? -2.916 -5.012 -23.047 1 90.94 236 GLN A C 1
ATOM 1748 O O . GLN A 1 236 ? -2.939 -6.234 -22.875 1 90.94 236 GLN A O 1
ATOM 1753 N N . PRO A 1 237 ? -3.666 -4.434 -23.938 1 90.12 237 PRO A N 1
ATOM 1754 C CA . PRO A 1 237 ? -4.844 -5.109 -24.484 1 90.12 237 PRO A CA 1
ATOM 1755 C C . PRO A 1 237 ? -4.48 -6.258 -25.422 1 90.12 237 PRO A C 1
ATOM 1757 O O . PRO A 1 237 ? -5.324 -7.109 -25.719 1 90.12 237 PRO A O 1
ATOM 1760 N N . ASN A 1 238 ? -3.248 -6.367 -25.828 1 89.38 238 ASN A N 1
ATOM 1761 C CA . ASN A 1 238 ? -2.889 -7.379 -26.828 1 89.38 238 ASN A CA 1
ATOM 1762 C C . ASN A 1 238 ? -2.152 -8.555 -26.188 1 89.38 238 ASN A C 1
ATOM 1764 O O . ASN A 1 238 ? -1.623 -9.414 -26.891 1 89.38 238 ASN A O 1
ATOM 1768 N N . LEU A 1 239 ? -2.209 -8.617 -24.891 1 91.94 239 LEU A N 1
ATOM 1769 C CA . LEU A 1 239 ? -1.589 -9.758 -24.219 1 91.94 239 LEU A CA 1
ATOM 1770 C C . LEU A 1 239 ? -2.328 -11.047 -24.547 1 91.94 239 LEU A C 1
ATOM 1772 O O . LEU A 1 239 ? -3.559 -11.102 -24.484 1 91.94 239 LEU A O 1
ATOM 1776 N N . THR A 1 240 ? -1.547 -12.055 -25 1 93.88 240 THR A N 1
ATOM 1777 C CA . THR A 1 240 ? -2.15 -13.383 -25.109 1 93.88 240 THR A CA 1
ATOM 1778 C C . THR A 1 240 ? -2.316 -14.016 -23.734 1 93.88 240 THR A C 1
ATOM 1780 O O . THR A 1 240 ? -1.747 -13.539 -22.75 1 93.88 240 THR A O 1
ATOM 1783 N N . VAL A 1 241 ? -3.084 -15.078 -23.688 1 96.38 241 VAL A N 1
ATOM 1784 C CA . VAL A 1 241 ? -3.324 -15.773 -22.422 1 96.38 241 VAL A CA 1
ATOM 1785 C C . VAL A 1 241 ? -2.006 -16.312 -21.875 1 96.38 241 VAL A C 1
ATOM 1787 O O . VAL A 1 241 ? -1.726 -16.156 -20.672 1 96.38 241 VAL A O 1
ATOM 1790 N N . ALA A 1 242 ? -1.153 -16.828 -22.703 1 96.12 242 ALA A N 1
ATOM 1791 C CA . ALA A 1 242 ? 0.126 -17.391 -22.281 1 96.12 242 ALA A CA 1
ATOM 1792 C C . ALA A 1 242 ? 1.068 -16.297 -21.781 1 96.12 242 ALA A C 1
ATOM 1794 O O . ALA A 1 242 ? 1.742 -16.453 -20.766 1 96.12 242 ALA A O 1
ATOM 1795 N N . GLU A 1 243 ? 1.097 -15.18 -22.531 1 94.31 243 GLU A N 1
ATOM 1796 C CA . GLU A 1 243 ? 1.942 -14.062 -22.125 1 94.31 243 GLU A CA 1
ATOM 1797 C C . GLU A 1 243 ? 1.509 -13.508 -20.766 1 94.31 243 GLU A C 1
ATOM 1799 O O . GLU A 1 243 ? 2.348 -13.219 -19.906 1 94.31 243 GLU A O 1
ATOM 1804 N N . LEU A 1 244 ? 0.193 -13.367 -20.609 1 96.38 244 LEU A N 1
ATOM 1805 C CA . LEU A 1 244 ? -0.327 -12.859 -19.344 1 96.38 244 LEU A CA 1
ATOM 1806 C C . LEU A 1 244 ? 0.071 -13.766 -18.188 1 96.38 244 LEU A C 1
ATOM 1808 O O . LEU A 1 244 ? 0.572 -13.289 -17.156 1 96.38 244 LEU A O 1
ATOM 1812 N N . ARG A 1 245 ? -0.143 -15.016 -18.359 1 97.56 245 ARG A N 1
ATOM 1813 C CA . ARG A 1 245 ? 0.196 -15.969 -17.297 1 97.56 245 ARG A CA 1
ATOM 1814 C C . ARG A 1 245 ? 1.679 -15.898 -16.953 1 97.56 245 ARG A C 1
ATOM 1816 O O . ARG A 1 245 ? 2.041 -15.828 -15.773 1 97.56 245 ARG A O 1
ATOM 1823 N N . GLN A 1 246 ? 2.523 -15.906 -17.953 1 96.25 246 GLN A N 1
ATOM 1824 C CA . GLN A 1 246 ? 3.963 -15.922 -17.703 1 96.25 246 GLN A CA 1
ATOM 1825 C C . GLN A 1 246 ? 4.422 -14.633 -17.031 1 96.25 246 GLN A C 1
ATOM 1827 O O . GLN A 1 246 ? 5.266 -14.672 -16.125 1 96.25 246 GLN A O 1
ATOM 1832 N N . ARG A 1 247 ? 3.877 -13.562 -17.453 1 95.25 247 ARG A N 1
ATOM 1833 C CA . ARG A 1 247 ? 4.227 -12.305 -16.797 1 95.25 247 ARG A CA 1
ATOM 1834 C C . ARG A 1 247 ? 3.75 -12.281 -15.352 1 95.25 247 ARG A C 1
ATOM 1836 O O . ARG A 1 247 ? 4.461 -11.805 -14.469 1 95.25 247 ARG A O 1
ATOM 1843 N N . LEU A 1 248 ? 2.539 -12.75 -15.141 1 97.19 248 LEU A N 1
ATOM 1844 C CA . LEU A 1 248 ? 1.988 -12.852 -13.789 1 97.19 248 LEU A CA 1
ATOM 1845 C C . LEU A 1 248 ? 2.914 -13.656 -12.883 1 97.19 248 LEU A C 1
ATOM 1847 O O . LEU A 1 248 ? 3.199 -13.234 -11.758 1 97.19 248 LEU A O 1
ATOM 1851 N N . LEU A 1 249 ? 3.41 -14.742 -13.375 1 96.88 249 LEU A N 1
ATOM 1852 C CA . LEU A 1 249 ? 4.297 -15.602 -12.594 1 96.88 249 LEU A CA 1
ATOM 1853 C C . LEU A 1 249 ? 5.668 -14.953 -12.422 1 96.88 249 LEU A C 1
ATOM 1855 O O . LEU A 1 249 ? 6.227 -14.969 -11.32 1 96.88 249 LEU A O 1
ATOM 1859 N N . HIS A 1 250 ? 6.168 -14.344 -13.445 1 94.44 250 HIS A N 1
ATOM 1860 C CA . HIS A 1 250 ? 7.512 -13.766 -13.453 1 94.44 250 HIS A CA 1
ATOM 1861 C C . HIS A 1 250 ? 7.633 -12.641 -12.43 1 94.44 250 HIS A C 1
ATOM 1863 O O . HIS A 1 250 ? 8.656 -12.516 -11.758 1 94.44 250 HIS A O 1
ATOM 1869 N N . TYR A 1 251 ? 6.598 -11.867 -12.336 1 94.75 251 TYR A N 1
ATOM 1870 C CA . TYR A 1 251 ? 6.688 -10.672 -11.5 1 94.75 251 TYR A CA 1
ATOM 1871 C C . TYR A 1 251 ? 6.098 -10.922 -10.117 1 94.75 251 TYR A C 1
ATOM 1873 O O . TYR A 1 251 ? 5.93 -9.992 -9.328 1 94.75 251 TYR A O 1
ATOM 1881 N N . SER A 1 252 ? 5.789 -12.156 -9.836 1 96.88 252 SER A N 1
ATOM 1882 C CA . SER A 1 252 ? 5.32 -12.531 -8.508 1 96.88 252 SER A CA 1
ATOM 1883 C C . SER A 1 252 ? 6.449 -12.461 -7.484 1 96.88 252 SER A C 1
ATOM 1885 O O . SER A 1 252 ? 7.613 -12.273 -7.844 1 96.88 252 SER A O 1
ATOM 1887 N N . ILE A 1 253 ? 6.094 -12.539 -6.172 1 96.88 253 ILE A N 1
ATOM 1888 C CA . ILE A 1 253 ? 7.059 -12.609 -5.082 1 96.88 253 ILE A CA 1
ATOM 1889 C C . ILE A 1 253 ? 7.488 -14.062 -4.863 1 96.88 253 ILE A C 1
ATOM 1891 O O . ILE A 1 253 ? 6.664 -14.914 -4.527 1 96.88 253 ILE A O 1
ATOM 1895 N N . SER A 1 254 ? 8.781 -14.242 -4.992 1 95.31 254 SER A N 1
ATOM 1896 C CA . SER A 1 254 ? 9.281 -15.609 -4.891 1 95.31 254 SER A CA 1
ATOM 1897 C C . SER A 1 254 ? 9.805 -15.906 -3.49 1 95.31 254 SER A C 1
ATOM 1899 O O . SER A 1 254 ? 10.289 -15.008 -2.801 1 95.31 254 SER A O 1
ATOM 1901 N N . ASN A 1 255 ? 9.648 -17.125 -3.062 1 95.12 255 ASN A N 1
ATOM 1902 C CA . ASN A 1 255 ? 10.25 -17.703 -1.861 1 95.12 255 ASN A CA 1
ATOM 1903 C C . ASN A 1 255 ? 9.758 -17 -0.6 1 95.12 255 ASN A C 1
ATOM 1905 O O . ASN A 1 255 ? 10.531 -16.766 0.33 1 95.12 255 ASN A O 1
ATOM 1909 N N . ALA A 1 256 ? 8.539 -16.594 -0.661 1 96.25 256 ALA A N 1
ATOM 1910 C CA . ALA A 1 256 ? 7.934 -15.969 0.51 1 96.25 256 ALA A CA 1
ATOM 1911 C C . ALA A 1 256 ? 7.211 -17 1.373 1 96.25 256 ALA A C 1
ATOM 1913 O O . ALA A 1 256 ? 6.914 -16.734 2.543 1 96.25 256 ALA A O 1
ATOM 1914 N N . ILE A 1 257 ? 6.887 -18.094 0.857 1 97.44 257 ILE A N 1
ATOM 1915 C CA . ILE A 1 257 ? 6.105 -19.109 1.533 1 97.44 257 ILE A CA 1
ATOM 1916 C C . ILE A 1 257 ? 7.039 -20.109 2.217 1 97.44 257 ILE A C 1
ATOM 1918 O O . ILE A 1 257 ? 7.984 -20.609 1.603 1 97.44 257 ILE A O 1
ATOM 1922 N N . ASN A 1 258 ? 6.789 -20.344 3.467 1 96.5 258 ASN A N 1
ATOM 1923 C CA . ASN A 1 258 ? 7.461 -21.453 4.137 1 96.5 258 ASN A CA 1
ATOM 1924 C C . ASN A 1 258 ? 6.922 -22.797 3.672 1 96.5 258 ASN A C 1
ATOM 1926 O O . ASN A 1 258 ? 5.805 -23.188 4.027 1 96.5 258 ASN A O 1
ATOM 1930 N N . ASP A 1 259 ? 7.711 -23.531 3.002 1 92.69 259 ASP A N 1
ATOM 1931 C CA . ASP A 1 259 ? 7.223 -24.734 2.32 1 92.69 259 ASP A CA 1
ATOM 1932 C C . ASP A 1 259 ? 7.012 -25.875 3.307 1 92.69 259 ASP A C 1
ATOM 1934 O O . ASP A 1 259 ? 6.461 -26.922 2.947 1 92.69 259 ASP A O 1
ATOM 1938 N N . THR A 1 260 ? 7.371 -25.703 4.57 1 94.31 260 THR A N 1
ATOM 1939 C CA . THR A 1 260 ? 7.168 -26.75 5.559 1 94.31 260 THR A CA 1
ATOM 1940 C C . THR A 1 260 ? 5.684 -26.938 5.859 1 94.31 260 THR A C 1
ATOM 1942 O O . THR A 1 260 ? 5.285 -27.938 6.469 1 94.31 260 THR A O 1
ATOM 1945 N N . TRP A 1 261 ? 4.914 -25.984 5.371 1 94.19 261 TRP A N 1
ATOM 1946 C CA . TRP A 1 261 ? 3.469 -26.078 5.551 1 94.19 261 TRP A CA 1
ATOM 1947 C C . TRP A 1 261 ? 2.883 -27.172 4.66 1 94.19 261 TRP A C 1
ATOM 1949 O O . TRP A 1 261 ? 1.75 -27.609 4.871 1 94.19 261 TRP A O 1
ATOM 1959 N N . PHE A 1 262 ? 3.609 -27.547 3.619 1 95.88 262 PHE A N 1
ATOM 1960 C CA . PHE A 1 262 ? 3.127 -28.547 2.676 1 95.88 262 PHE A CA 1
ATOM 1961 C C . PHE A 1 262 ? 3.74 -29.906 2.971 1 95.88 262 PHE A C 1
ATOM 1963 O O . PHE A 1 262 ? 4.836 -30 3.527 1 95.88 262 PHE A O 1
ATOM 1970 N N . PRO A 1 263 ? 3.059 -30.984 2.598 1 94.38 263 PRO A N 1
ATOM 1971 C CA . PRO A 1 263 ? 3.68 -32.312 2.723 1 94.38 263 PRO A CA 1
ATOM 1972 C C . PRO A 1 263 ? 5.012 -32.406 1.984 1 94.38 263 PRO A C 1
ATOM 1974 O O . PRO A 1 263 ? 5.168 -31.812 0.904 1 94.38 263 PRO A O 1
ATOM 1977 N N . VAL A 1 264 ? 5.906 -33.125 2.496 1 91.56 264 VAL A N 1
ATOM 1978 C CA . VAL A 1 264 ? 7.285 -33.188 2.02 1 91.56 264 VAL A CA 1
ATOM 1979 C C . VAL A 1 264 ? 7.297 -33.531 0.532 1 91.56 264 VAL A C 1
ATOM 1981 O O . VAL A 1 264 ? 8.031 -32.938 -0.246 1 91.56 264 VAL A O 1
ATOM 1984 N N . GLU A 1 265 ? 6.453 -34.438 0.112 1 88 265 GLU A N 1
ATOM 1985 C CA . GLU A 1 265 ? 6.457 -34.938 -1.261 1 88 265 GLU A CA 1
ATOM 1986 C C . GLU A 1 265 ? 5.934 -33.875 -2.23 1 88 265 GLU A C 1
ATOM 1988 O O . GLU A 1 265 ? 6.113 -34 -3.445 1 88 265 GLU A O 1
ATOM 1993 N N . GLN A 1 266 ? 5.262 -32.875 -1.647 1 93.12 266 GLN A N 1
ATOM 1994 C CA . GLN A 1 266 ? 4.629 -31.875 -2.508 1 93.12 266 GLN A CA 1
ATOM 1995 C C . GLN A 1 266 ? 5.406 -30.562 -2.494 1 93.12 266 GLN A C 1
ATOM 1997 O O . GLN A 1 266 ? 5.125 -29.656 -3.291 1 93.12 266 GLN A O 1
ATOM 2002 N N . ARG A 1 267 ? 6.395 -30.422 -1.689 1 93.62 267 ARG A N 1
ATOM 2003 C CA . ARG A 1 267 ? 7.117 -29.172 -1.49 1 93.62 267 ARG A CA 1
ATOM 2004 C C . ARG A 1 267 ? 7.793 -28.719 -2.779 1 93.62 267 ARG A C 1
ATOM 2006 O O . ARG A 1 267 ? 7.688 -27.547 -3.166 1 93.62 267 ARG A O 1
ATOM 2013 N N . VAL A 1 268 ? 8.344 -29.703 -3.465 1 91.94 268 VAL A N 1
ATOM 2014 C CA . VAL A 1 268 ? 9.125 -29.375 -4.656 1 91.94 268 VAL A CA 1
ATOM 2015 C C . VAL A 1 268 ? 8.188 -28.984 -5.793 1 91.94 268 VAL A C 1
ATOM 2017 O O . VAL A 1 268 ? 8.531 -28.141 -6.633 1 91.94 268 VAL A O 1
ATOM 2020 N N . LYS A 1 269 ? 6.992 -29.484 -5.754 1 94.88 269 LYS A N 1
ATOM 2021 C CA . LYS A 1 269 ? 6.066 -29.312 -6.871 1 94.88 269 LYS A CA 1
ATOM 2022 C C . LYS A 1 269 ? 5.172 -28.094 -6.66 1 94.88 269 LYS A C 1
ATOM 2024 O O . LYS A 1 269 ? 4.551 -27.609 -7.605 1 94.88 269 LYS A O 1
ATOM 2029 N N . THR A 1 270 ? 4.996 -27.688 -5.418 1 97 270 THR A N 1
ATOM 2030 C CA . THR A 1 270 ? 4.18 -26.516 -5.117 1 97 270 THR A CA 1
ATOM 2031 C C . THR A 1 270 ? 4.961 -25.234 -5.371 1 97 270 THR A C 1
ATOM 2033 O O . THR A 1 270 ? 6.035 -25.031 -4.805 1 97 270 THR A O 1
ATOM 2036 N N . PRO A 1 271 ? 4.418 -24.359 -6.254 1 97.06 271 PRO A N 1
ATOM 2037 C CA . PRO A 1 271 ? 5.152 -23.109 -6.516 1 97.06 271 PRO A CA 1
ATOM 2038 C C . PRO A 1 271 ? 5.227 -22.203 -5.293 1 97.06 271 PRO A C 1
ATOM 2040 O O . PRO A 1 271 ? 4.266 -22.125 -4.52 1 97.06 271 PRO A O 1
ATOM 2043 N N . ASN A 1 272 ? 6.375 -21.594 -5.105 1 97.5 272 ASN A N 1
ATOM 2044 C CA . ASN A 1 272 ? 6.559 -20.594 -4.055 1 97.5 272 ASN A CA 1
ATOM 2045 C C . ASN A 1 272 ? 6.492 -19.188 -4.613 1 97.5 272 ASN A C 1
ATOM 2047 O O . ASN A 1 272 ? 7.488 -18.453 -4.605 1 97.5 272 ASN A O 1
ATOM 2051 N N . LEU A 1 273 ? 5.316 -18.875 -5.184 1 98 273 LEU A N 1
ATOM 2052 C CA . LEU A 1 273 ? 5.059 -17.609 -5.855 1 98 273 LEU A CA 1
ATOM 2053 C C . LEU A 1 273 ? 3.803 -16.953 -5.297 1 98 273 LEU A C 1
ATOM 2055 O O . LEU A 1 273 ? 2.732 -17.562 -5.27 1 98 273 LEU A O 1
ATOM 2059 N N . VAL A 1 274 ? 3.916 -15.766 -4.828 1 98.69 274 VAL A N 1
ATOM 2060 C CA . VAL A 1 274 ? 2.775 -14.984 -4.367 1 98.69 274 VAL A CA 1
ATOM 2061 C C . VAL A 1 274 ? 2.51 -13.836 -5.34 1 98.69 274 VAL A C 1
ATOM 2063 O O . VAL A 1 274 ? 3.416 -13.062 -5.66 1 98.69 274 VAL A O 1
ATOM 2066 N N . ALA A 1 275 ? 1.28 -13.68 -5.719 1 98.56 275 ALA A N 1
ATOM 2067 C CA . ALA A 1 275 ? 0.884 -12.75 -6.777 1 98.56 275 ALA A CA 1
ATOM 2068 C C . ALA A 1 275 ? 1.224 -11.312 -6.402 1 98.56 275 ALA A C 1
ATOM 2070 O O . ALA A 1 275 ? 1.066 -10.914 -5.246 1 98.56 275 ALA A O 1
ATOM 2071 N N . ALA A 1 276 ? 1.714 -10.586 -7.324 1 97.12 276 ALA A N 1
ATOM 2072 C CA . ALA A 1 276 ? 1.958 -9.148 -7.266 1 97.12 276 ALA A CA 1
ATOM 2073 C C . ALA A 1 276 ? 1.625 -8.477 -8.602 1 97.12 276 ALA A C 1
ATOM 2075 O O . ALA A 1 276 ? 1.597 -9.141 -9.641 1 97.12 276 ALA A O 1
ATOM 2076 N N . LEU A 1 277 ? 1.266 -7.215 -8.562 1 94.06 277 LEU A N 1
ATOM 2077 C CA . LEU A 1 277 ? 0.95 -6.496 -9.797 1 94.06 277 LEU A CA 1
ATOM 2078 C C . LEU A 1 277 ? 2.201 -6.301 -10.641 1 94.06 277 LEU A C 1
ATOM 2080 O O . LEU A 1 277 ? 3.168 -5.68 -10.195 1 94.06 277 LEU A O 1
ATOM 2084 N N . PRO A 1 278 ? 2.16 -6.805 -11.781 1 93.06 278 PRO A N 1
ATOM 2085 C CA . PRO A 1 278 ? 3.309 -6.586 -12.664 1 93.06 278 PRO A CA 1
ATOM 2086 C C . PRO A 1 278 ? 3.455 -5.125 -13.086 1 93.06 278 PRO A C 1
ATOM 2088 O O . PRO A 1 278 ? 2.467 -4.387 -13.125 1 93.06 278 PRO A O 1
ATOM 2091 N N . PRO A 1 279 ? 4.676 -4.734 -13.414 1 88.69 279 PRO A N 1
ATOM 2092 C CA . PRO A 1 279 ? 4.844 -3.389 -13.969 1 88.69 279 PRO A CA 1
ATOM 2093 C C . PRO A 1 279 ? 4.164 -3.221 -15.328 1 88.69 279 PRO A C 1
ATOM 2095 O O . PRO A 1 279 ? 3.939 -4.207 -16.031 1 88.69 279 PRO A O 1
ATOM 2098 N N . SER A 1 280 ? 3.803 -1.992 -15.586 1 79.56 280 SER A N 1
ATOM 2099 C CA . SER A 1 280 ? 3.119 -1.712 -16.844 1 79.56 280 SER A CA 1
ATOM 2100 C C . SER A 1 280 ? 4.094 -1.71 -18.016 1 79.56 280 SER A C 1
ATOM 2102 O O . SER A 1 280 ? 3.689 -1.859 -19.172 1 79.56 280 SER A O 1
ATOM 2104 N N . THR A 1 281 ? 5.344 -1.676 -17.656 1 71.31 281 THR A N 1
ATOM 2105 C CA . THR A 1 281 ? 6.324 -1.593 -18.734 1 71.31 281 THR A CA 1
ATOM 2106 C C . THR A 1 281 ? 6.461 -2.938 -19.438 1 71.31 281 THR A C 1
ATOM 2108 O O . THR A 1 281 ? 6.309 -3.992 -18.812 1 71.31 281 THR A O 1
ATOM 2111 N N . GLN A 1 282 ? 6.648 -2.793 -20.781 1 67.69 282 GLN A N 1
ATOM 2112 C CA . GLN A 1 282 ? 6.797 -3.99 -21.594 1 67.69 282 GLN A CA 1
ATOM 2113 C C . GLN A 1 282 ? 8.25 -4.438 -21.656 1 67.69 282 GLN A C 1
ATOM 2115 O O . GLN A 1 282 ? 8.539 -5.586 -22.016 1 67.69 282 GLN A O 1
ATOM 2120 N N . GLU A 1 283 ? 9.039 -3.6 -21.172 1 67.56 283 GLU A N 1
ATOM 2121 C CA . GLU A 1 283 ? 10.453 -3.926 -21.344 1 67.56 283 GLU A CA 1
ATOM 2122 C C . GLU A 1 283 ? 10.906 -4.957 -20.312 1 67.56 283 GLU A C 1
ATOM 2124 O O . GLU A 1 283 ? 10.609 -4.82 -19.125 1 67.56 283 GLU A O 1
ATOM 2129 N N . THR A 1 284 ? 11.484 -6.027 -20.906 1 66.56 284 THR A N 1
ATOM 2130 C CA . THR A 1 284 ? 11.914 -7.086 -20 1 66.56 284 THR A CA 1
ATOM 2131 C C . THR A 1 284 ? 13.43 -7.086 -19.844 1 66.56 284 THR A C 1
ATOM 2133 O O . THR A 1 284 ? 13.984 -7.883 -19.094 1 66.56 284 THR A O 1
ATOM 2136 N N . GLY A 1 285 ? 14.164 -6.137 -20.469 1 66.06 285 GLY A N 1
ATOM 2137 C CA . GLY A 1 285 ? 15.617 -6.105 -20.422 1 66.06 285 GLY A CA 1
ATOM 2138 C C . GLY A 1 285 ? 16.266 -7.34 -21.016 1 66.06 285 GLY A C 1
ATOM 2139 O O . GLY A 1 285 ? 17.328 -7.77 -20.562 1 66.06 285 GLY A O 1
ATOM 2140 N N . GLY A 1 286 ? 15.57 -8.062 -21.938 1 77.44 286 GLY A N 1
ATOM 2141 C CA . GLY A 1 286 ? 16.125 -9.242 -22.578 1 77.44 286 GLY A CA 1
ATOM 2142 C C . GLY A 1 286 ? 15.742 -10.539 -21.891 1 77.44 286 GLY A C 1
ATOM 2143 O O . GLY A 1 286 ? 15.984 -11.625 -22.422 1 77.44 286 GLY A O 1
ATOM 2144 N N . GLN A 1 287 ? 15.172 -10.43 -20.781 1 86.31 287 GLN A N 1
ATOM 2145 C CA . GLN A 1 287 ? 14.797 -11.633 -20.047 1 86.31 287 GLN A CA 1
ATOM 2146 C C . GLN A 1 287 ? 13.617 -12.336 -20.719 1 86.31 287 GLN A C 1
ATOM 2148 O O . GLN A 1 287 ? 12.688 -11.68 -21.188 1 86.31 287 GLN A O 1
ATOM 2153 N N . MET A 1 288 ? 13.797 -13.68 -20.766 1 93.25 288 MET A N 1
ATOM 2154 C CA . MET A 1 288 ? 12.719 -14.5 -21.312 1 93.25 288 MET A CA 1
ATOM 2155 C C . MET A 1 288 ? 11.719 -14.883 -20.234 1 93.25 288 MET A C 1
ATOM 2157 O O . MET A 1 288 ? 12.062 -14.93 -19.047 1 93.25 288 MET A O 1
ATOM 2161 N N . PHE A 1 289 ? 10.516 -15.016 -20.688 1 94.94 289 PHE A N 1
ATOM 2162 C CA . PHE A 1 289 ? 9.5 -15.516 -19.766 1 94.94 289 PHE A CA 1
ATOM 2163 C C . PHE A 1 289 ? 9.352 -17.031 -19.891 1 94.94 289 PHE A C 1
ATOM 2165 O O . PHE A 1 289 ? 8.992 -17.531 -20.953 1 94.94 289 PHE A O 1
ATOM 2172 N N . CYS A 1 290 ? 9.719 -17.719 -18.812 1 96.44 290 CYS A N 1
ATOM 2173 C CA . CYS A 1 290 ? 9.602 -19.172 -18.781 1 96.44 290 CYS A CA 1
ATOM 2174 C C . CYS A 1 290 ? 8.906 -19.641 -17.5 1 96.44 290 CYS A C 1
ATOM 2176 O O . CYS A 1 290 ? 8.945 -18.953 -16.484 1 96.44 290 CYS A O 1
ATOM 2178 N N . ARG A 1 291 ? 8.25 -20.781 -17.594 1 96.5 291 ARG A N 1
ATOM 2179 C CA . ARG A 1 291 ? 7.676 -21.406 -16.406 1 96.5 291 ARG A CA 1
ATOM 2180 C C . ARG A 1 291 ? 7.977 -22.906 -16.375 1 96.5 291 ARG A C 1
ATOM 2182 O O . ARG A 1 291 ? 8.336 -23.484 -17.391 1 96.5 291 ARG A O 1
ATOM 2189 N N . THR A 1 292 ? 7.91 -23.406 -15.188 1 96.88 292 THR A N 1
ATOM 2190 C CA . THR A 1 292 ? 8.109 -24.844 -14.969 1 96.88 292 THR A CA 1
ATOM 2191 C C . THR A 1 292 ? 6.77 -25.578 -14.938 1 96.88 292 THR A C 1
ATOM 2193 O O . THR A 1 292 ? 5.852 -25.172 -14.227 1 96.88 292 THR A O 1
ATOM 2196 N N . VAL A 1 293 ? 6.648 -26.625 -15.758 1 97.12 293 VAL A N 1
ATOM 2197 C CA . VAL A 1 293 ? 5.43 -27.422 -15.812 1 97.12 293 VAL A CA 1
ATOM 2198 C C . VAL A 1 293 ? 5.738 -28.875 -15.453 1 97.12 293 VAL A C 1
ATOM 2200 O O . VAL A 1 293 ? 6.574 -29.516 -16.094 1 97.12 293 VAL A O 1
ATOM 2203 N N . TRP A 1 294 ? 5.074 -29.375 -14.461 1 96.38 294 TRP A N 1
ATOM 2204 C CA . TRP A 1 294 ? 5.227 -30.766 -14.031 1 96.38 294 TRP A CA 1
ATOM 2205 C C . TRP A 1 294 ? 4.188 -31.656 -14.695 1 96.38 294 TRP A C 1
ATOM 2207 O O . TRP A 1 294 ? 3.076 -31.219 -14.992 1 96.38 294 TRP A O 1
ATOM 2217 N N . SER A 1 295 ? 4.578 -32.875 -14.906 1 94.81 295 SER A N 1
ATOM 2218 C CA . SER A 1 295 ? 3.605 -33.844 -15.406 1 94.81 295 SER A CA 1
ATOM 2219 C C . SER A 1 295 ? 2.52 -34.125 -14.375 1 94.81 295 SER A C 1
ATOM 2221 O O . SER A 1 295 ? 2.727 -33.938 -13.172 1 94.81 295 SER A O 1
ATOM 2223 N N . GLU A 1 296 ? 1.374 -34.562 -14.859 1 87.62 296 GLU A N 1
ATOM 2224 C CA . GLU A 1 296 ? 0.293 -34.969 -13.961 1 87.62 296 GLU A CA 1
ATOM 2225 C C . GLU A 1 296 ? 0.697 -36.156 -13.102 1 87.62 296 GLU A C 1
ATOM 2227 O O . GLU A 1 296 ? 1.533 -36.969 -13.508 1 87.62 296 GLU A O 1
ATOM 2232 N N . PRO A 1 297 ? 0.062 -36.25 -11.984 1 82.88 297 PRO A N 1
ATOM 2233 C CA . PRO A 1 297 ? 0.333 -37.406 -11.156 1 82.88 297 PRO A CA 1
ATOM 2234 C C . PRO A 1 297 ? -0.058 -38.719 -11.836 1 82.88 297 PRO A C 1
ATOM 2236 O O . PRO A 1 297 ? -0.9 -38.719 -12.742 1 82.88 297 PRO A O 1
ATOM 2239 N N . TRP A 1 298 ? 0.566 -39.688 -11.305 1 77.69 298 TRP A N 1
ATOM 2240 C CA . TRP A 1 298 ? 0.428 -41.031 -11.898 1 77.69 298 TRP A CA 1
ATOM 2241 C C . TRP A 1 298 ? -1.038 -41.438 -11.969 1 77.69 298 TRP A C 1
ATOM 2243 O O . TRP A 1 298 ? -1.472 -42.031 -12.953 1 77.69 298 TRP A O 1
ATOM 2253 N N . GLU A 1 299 ? -1.727 -41.125 -10.883 1 75.19 299 GLU A N 1
ATOM 2254 C CA . GLU A 1 299 ? -3.115 -41.562 -10.773 1 75.19 299 GLU A CA 1
ATOM 2255 C C . GLU A 1 299 ? -3.959 -41 -11.922 1 75.19 299 GLU A C 1
ATOM 2257 O O . GLU A 1 299 ? -5.027 -41.531 -12.227 1 75.19 299 GLU A O 1
ATOM 2262 N N . PHE A 1 300 ? -3.389 -40.062 -12.609 1 72.19 300 PHE A N 1
ATOM 2263 C CA . PHE A 1 300 ? -4.188 -39.406 -13.641 1 72.19 300 PHE A CA 1
ATOM 2264 C C . PHE A 1 300 ? -3.568 -39.625 -15.023 1 72.19 300 PHE A C 1
ATOM 2266 O O . PHE A 1 300 ? -4.055 -39.062 -16.016 1 72.19 300 PHE A O 1
ATOM 2273 N N . ARG A 1 301 ? -2.521 -40.438 -15 1 73.12 301 ARG A N 1
ATOM 2274 C CA . ARG A 1 301 ? -1.789 -40.656 -16.25 1 73.12 301 ARG A CA 1
ATOM 2275 C C . ARG A 1 301 ? -2.482 -41.719 -17.109 1 73.12 301 ARG A C 1
ATOM 2277 O O . ARG A 1 301 ? -3.004 -42.688 -16.609 1 73.12 301 ARG A O 1
ATOM 2284 N N . LEU A 1 302 ? -2.469 -41.469 -18.344 1 69 302 LEU A N 1
ATOM 2285 C CA . LEU A 1 302 ? -3.021 -42.406 -19.312 1 69 302 LEU A CA 1
ATOM 2286 C C . LEU A 1 302 ? -1.92 -43.25 -19.938 1 69 302 LEU A C 1
ATOM 2288 O O . LEU A 1 302 ? -2.197 -44.281 -20.547 1 69 302 LEU A O 1
ATOM 2292 N N . THR A 1 303 ? -0.64 -42.688 -19.812 1 72.31 303 THR A N 1
ATOM 2293 C CA . THR A 1 303 ? 0.478 -43.375 -20.453 1 72.31 303 THR A CA 1
ATOM 2294 C C . THR A 1 303 ? 1.5 -43.844 -19.422 1 72.31 303 THR A C 1
ATOM 2296 O O . THR A 1 303 ? 1.47 -43.375 -18.266 1 72.31 303 THR A O 1
ATOM 2299 N N . HIS A 1 304 ? 2.363 -44.688 -19.859 1 82.12 304 HIS A N 1
ATOM 2300 C CA . HIS A 1 304 ? 3.41 -45.219 -18.984 1 82.12 304 HIS A CA 1
ATOM 2301 C C . HIS A 1 304 ? 4.445 -44.125 -18.688 1 82.12 304 HIS A C 1
ATOM 2303 O O . HIS A 1 304 ? 4.844 -43.969 -17.531 1 82.12 304 HIS A O 1
ATOM 2309 N N . ALA A 1 305 ? 4.789 -43.375 -19.703 1 90.5 305 ALA A N 1
ATOM 2310 C CA . ALA A 1 305 ? 5.723 -42.281 -19.469 1 90.5 305 ALA A CA 1
ATOM 2311 C C . ALA A 1 305 ? 5.004 -41.062 -18.891 1 90.5 305 ALA A C 1
ATOM 2313 O O . ALA A 1 305 ? 3.84 -40.812 -19.203 1 90.5 305 ALA A O 1
ATOM 2314 N N . ALA A 1 306 ? 5.641 -40.438 -17.938 1 94.69 306 ALA A N 1
ATOM 2315 C CA . ALA A 1 306 ? 5.117 -39.156 -17.469 1 94.69 306 ALA A CA 1
ATOM 2316 C C . ALA A 1 306 ? 5.25 -38.062 -18.547 1 94.69 306 ALA A C 1
ATOM 2318 O O . ALA A 1 306 ? 6.285 -37.969 -19.219 1 94.69 306 ALA A O 1
ATOM 2319 N N . GLU A 1 307 ? 4.23 -37.344 -18.766 1 94.88 307 GLU A N 1
ATOM 2320 C CA . GLU A 1 307 ? 4.227 -36.344 -19.828 1 94.88 307 GLU A CA 1
ATOM 2321 C C . GLU A 1 307 ? 3.957 -34.938 -19.281 1 94.88 307 GLU A C 1
ATOM 2323 O O . GLU A 1 307 ? 3.01 -34.75 -18.516 1 94.88 307 GLU A O 1
ATOM 2328 N N . ALA A 1 308 ? 4.766 -34 -19.594 1 96.19 308 ALA A N 1
ATOM 2329 C CA . ALA A 1 308 ? 4.527 -32.594 -19.328 1 96.19 308 ALA A CA 1
ATOM 2330 C C . ALA A 1 308 ? 4.391 -31.781 -20.625 1 96.19 308 ALA A C 1
ATOM 2332 O O . ALA A 1 308 ? 5.219 -31.906 -21.516 1 96.19 308 ALA A O 1
ATOM 2333 N N . HIS A 1 309 ? 3.373 -30.953 -20.719 1 94.62 309 HIS A N 1
ATOM 2334 C CA . HIS A 1 309 ? 3.033 -30.234 -21.938 1 94.62 309 HIS A CA 1
ATOM 2335 C C . HIS A 1 309 ? 3.109 -28.734 -21.734 1 94.62 309 HIS A C 1
ATOM 2337 O O . HIS A 1 309 ? 2.625 -28.203 -20.734 1 94.62 309 HIS A O 1
ATOM 2343 N N . CYS A 1 310 ? 3.744 -28.062 -22.703 1 96 310 CYS A N 1
ATOM 2344 C CA . CYS A 1 310 ? 3.68 -26.609 -22.734 1 96 310 CYS A CA 1
ATOM 2345 C C . CYS A 1 310 ? 2.43 -26.125 -23.453 1 96 310 CYS A C 1
ATOM 2347 O O . CYS A 1 310 ? 1.828 -26.891 -24.219 1 96 310 CYS A O 1
ATOM 2349 N N . ASP A 1 311 ? 1.985 -24.922 -23.109 1 94.69 311 ASP A N 1
ATOM 2350 C CA . ASP A 1 311 ? 0.935 -24.266 -23.875 1 94.69 311 ASP A CA 1
ATOM 2351 C C . ASP A 1 311 ? 1.331 -24.125 -25.344 1 94.69 311 ASP A C 1
ATOM 2353 O O . ASP A 1 311 ? 2.512 -23.984 -25.672 1 94.69 311 ASP A O 1
ATOM 2357 N N . PRO A 1 312 ? 0.339 -24.125 -26.25 1 92.25 312 PRO A N 1
ATOM 2358 C CA . PRO A 1 312 ? 0.655 -24.031 -27.672 1 92.25 312 PRO A CA 1
ATOM 2359 C C . PRO A 1 312 ? 1.442 -22.766 -28.016 1 92.25 312 PRO A C 1
ATOM 2361 O O . PRO A 1 312 ? 2.17 -22.734 -29.016 1 92.25 312 PRO A O 1
ATOM 2364 N N . GLU A 1 313 ? 1.292 -21.781 -27.203 1 93.19 313 GLU A N 1
ATOM 2365 C CA . GLU A 1 313 ? 1.995 -20.531 -27.469 1 93.19 313 GLU A CA 1
ATOM 2366 C C . GLU A 1 313 ? 3.379 -20.531 -26.828 1 93.19 313 GLU A C 1
ATOM 2368 O O . GLU A 1 313 ? 4.145 -19.578 -27 1 93.19 313 GLU A O 1
ATOM 2373 N N . GLU A 1 314 ? 3.676 -21.578 -26.203 1 95.75 314 GLU A N 1
ATOM 2374 C CA . GLU A 1 314 ? 4.969 -21.719 -25.531 1 95.75 314 GLU A CA 1
ATOM 2375 C C . GLU A 1 314 ? 5.859 -22.719 -26.281 1 95.75 314 GLU A C 1
ATOM 2377 O O . GLU A 1 314 ? 5.359 -23.609 -26.969 1 95.75 314 GLU A O 1
ATOM 2382 N N . GLU A 1 315 ? 7.172 -22.484 -26.062 1 95.69 315 GLU A N 1
ATOM 2383 C CA . GLU A 1 315 ? 8.156 -23.422 -26.609 1 95.69 315 GLU A CA 1
ATOM 2384 C C . GLU A 1 315 ? 8.781 -24.266 -25.5 1 95.69 315 GLU A C 1
ATOM 2386 O O . GLU A 1 315 ? 9.156 -23.75 -24.453 1 95.69 315 GLU A O 1
ATOM 2391 N N . LEU A 1 316 ? 8.789 -25.531 -25.75 1 96.94 316 LEU A N 1
ATOM 2392 C CA . LEU A 1 316 ? 9.5 -26.422 -24.844 1 96.94 316 LEU A CA 1
ATOM 2393 C C . LEU A 1 316 ? 11.008 -26.328 -25.047 1 96.94 316 LEU A C 1
ATOM 2395 O O . LEU A 1 316 ? 11.531 -26.844 -26.047 1 96.94 316 LEU A O 1
ATOM 2399 N N . LEU A 1 317 ? 11.719 -25.75 -24.109 1 96.19 317 LEU A N 1
ATOM 2400 C CA . LEU A 1 317 ? 13.148 -25.516 -24.328 1 96.19 317 LEU A CA 1
ATOM 2401 C C . LEU A 1 317 ? 13.984 -26.453 -23.469 1 96.19 317 LEU A C 1
ATOM 2403 O O . LEU A 1 317 ? 15.18 -26.625 -23.703 1 96.19 317 LEU A O 1
ATOM 2407 N N . GLY A 1 318 ? 13.406 -26.969 -22.531 1 95.38 318 GLY A N 1
ATOM 2408 C CA . GLY A 1 318 ? 14.109 -27.891 -21.656 1 95.38 318 GLY A CA 1
ATOM 2409 C C . GLY A 1 318 ? 13.219 -29 -21.125 1 95.38 318 GLY A C 1
ATOM 2410 O O . GLY A 1 318 ? 12.016 -28.797 -20.922 1 95.38 318 GLY A O 1
ATOM 2411 N N . CYS A 1 319 ? 13.812 -30.156 -20.859 1 96.81 319 CYS A N 1
ATOM 2412 C CA . CYS A 1 319 ? 13.133 -31.328 -20.328 1 96.81 319 CYS A CA 1
ATOM 2413 C C . CYS A 1 319 ? 13.984 -32.031 -19.281 1 96.81 319 CYS A C 1
ATOM 2415 O O . CYS A 1 319 ? 15.125 -32.406 -19.547 1 96.81 319 CYS A O 1
ATOM 2417 N N . SER A 1 320 ? 13.461 -32.125 -18.094 1 96.44 320 SER A N 1
ATOM 2418 C CA . SER A 1 320 ? 14.109 -32.812 -17 1 96.44 320 SER A CA 1
ATOM 2419 C C . SER A 1 320 ? 13.133 -33.75 -16.297 1 96.44 320 SER A C 1
ATOM 2421 O O . SER A 1 320 ? 11.984 -33.906 -16.719 1 96.44 320 SER A O 1
ATOM 2423 N N . SER A 1 321 ? 13.633 -34.5 -15.344 1 94.5 321 SER A N 1
ATOM 2424 C CA . SER A 1 321 ? 12.766 -35.406 -14.586 1 94.5 321 SER A CA 1
ATOM 2425 C C . SER A 1 321 ? 13.211 -35.5 -13.133 1 94.5 321 SER A C 1
ATOM 2427 O O . SER A 1 321 ? 14.352 -35.188 -12.805 1 94.5 321 SER A O 1
ATOM 2429 N N . PHE A 1 322 ? 12.258 -35.906 -12.359 1 93.75 322 PHE A N 1
ATOM 2430 C CA . PHE A 1 322 ? 12.492 -36.062 -10.93 1 93.75 322 PHE A CA 1
ATOM 2431 C C . PHE A 1 322 ? 11.664 -37.219 -10.367 1 93.75 322 PHE A C 1
ATOM 2433 O O . PHE A 1 322 ? 10.5 -37.406 -10.734 1 93.75 322 PHE A O 1
ATOM 2440 N N . SER A 1 323 ? 12.336 -37.969 -9.531 1 90.81 323 SER A N 1
ATOM 2441 C CA . SER A 1 323 ? 11.641 -39.062 -8.82 1 90.81 323 SER A CA 1
ATOM 2442 C C . SER A 1 323 ? 12.195 -39.219 -7.402 1 90.81 323 SER A C 1
ATOM 2444 O O . SER A 1 323 ? 13.398 -39.406 -7.219 1 90.81 323 SER A O 1
ATOM 2446 N N . GLN A 1 324 ? 11.281 -39.281 -6.469 1 86 324 GLN A N 1
ATOM 2447 C CA . GLN A 1 324 ? 11.703 -39.438 -5.082 1 86 324 GLN A CA 1
ATOM 2448 C C . GLN A 1 324 ? 12.25 -40.844 -4.812 1 86 324 GLN A C 1
ATOM 2450 O O . GLN A 1 324 ? 13.07 -41.031 -3.918 1 86 324 GLN A O 1
ATOM 2455 N N . SER A 1 325 ? 11.836 -41.781 -5.531 1 83.38 325 SER A N 1
ATOM 2456 C CA . SER A 1 325 ? 12.273 -43.156 -5.344 1 83.38 325 SER A CA 1
ATOM 2457 C C . SER A 1 325 ? 13.664 -43.375 -5.934 1 83.38 325 SER A C 1
ATOM 2459 O O . SER A 1 325 ? 14.328 -44.375 -5.617 1 83.38 325 SER A O 1
ATOM 2461 N N . GLY A 1 326 ? 14.039 -42.531 -6.82 1 81.38 326 GLY A N 1
ATOM 2462 C CA . GLY A 1 326 ? 15.312 -42.688 -7.496 1 81.38 326 GLY A CA 1
ATOM 2463 C C . GLY A 1 326 ? 15.258 -43.625 -8.68 1 81.38 326 GLY A C 1
ATOM 2464 O O . GLY A 1 326 ? 16.25 -43.781 -9.406 1 81.38 326 GLY A O 1
ATOM 2465 N N . LYS A 1 327 ? 14.172 -44.25 -8.891 1 84.12 327 LYS A N 1
ATOM 2466 C CA . LYS A 1 327 ? 14.023 -45.188 -9.984 1 84.12 327 LYS A CA 1
ATOM 2467 C C . LYS A 1 327 ? 13.648 -44.469 -11.281 1 84.12 327 LYS A C 1
ATOM 2469 O O . LYS A 1 327 ? 12.609 -44.781 -11.875 1 84.12 327 LYS A O 1
ATOM 2474 N N . ARG A 1 328 ? 14.539 -43.656 -11.75 1 88.94 328 ARG A N 1
ATOM 2475 C CA . ARG A 1 328 ? 14.336 -42.938 -12.992 1 88.94 328 ARG A CA 1
ATOM 2476 C C . ARG A 1 328 ? 15.117 -43.562 -14.141 1 88.94 328 ARG A C 1
ATOM 2478 O O . ARG A 1 328 ? 16.203 -44.094 -13.93 1 88.94 328 ARG A O 1
ATOM 2485 N N . GLN A 1 329 ? 14.539 -43.469 -15.281 1 89.75 329 GLN A N 1
ATOM 2486 C CA . GLN A 1 329 ? 15.219 -43.906 -16.484 1 89.75 329 GLN A CA 1
ATOM 2487 C C . GLN A 1 329 ? 15.406 -42.781 -17.484 1 89.75 329 GLN A C 1
ATOM 2489 O O . GLN A 1 329 ? 15.281 -42.969 -18.688 1 89.75 329 GLN A O 1
ATOM 2494 N N . GLY A 1 330 ? 15.469 -41.562 -16.938 1 91.38 330 GLY A N 1
ATOM 2495 C CA . GLY A 1 330 ? 15.797 -40.406 -17.75 1 91.38 330 GLY A CA 1
ATOM 2496 C C . GLY A 1 330 ? 14.578 -39.75 -18.375 1 91.38 330 GLY A C 1
ATOM 2497 O O . GLY A 1 330 ? 13.461 -39.906 -17.891 1 91.38 330 GLY A O 1
ATOM 2498 N N . GLU A 1 331 ? 14.812 -38.812 -19.312 1 94.69 331 GLU A N 1
ATOM 2499 C CA . GLU A 1 331 ? 13.789 -38.031 -19.984 1 94.69 331 GLU A CA 1
ATOM 2500 C C . GLU A 1 331 ? 14.211 -37.656 -21.406 1 94.69 331 GLU A C 1
ATOM 2502 O O . GLU A 1 331 ? 15.398 -37.75 -21.75 1 94.69 331 GLU A O 1
ATOM 2507 N N . ARG A 1 332 ? 13.32 -37.344 -22.203 1 94.44 332 ARG A N 1
ATOM 2508 C CA . ARG A 1 332 ? 13.586 -36.844 -23.547 1 94.44 332 ARG A CA 1
ATOM 2509 C C . ARG A 1 332 ? 12.43 -36 -24.047 1 94.44 332 ARG A C 1
ATOM 2511 O O . ARG A 1 332 ? 11.32 -36.062 -23.531 1 94.44 332 ARG A O 1
ATOM 2518 N N . VAL A 1 333 ? 12.75 -35.219 -25.047 1 94.88 333 VAL A N 1
ATOM 2519 C CA . VAL A 1 333 ? 11.703 -34.5 -25.766 1 94.88 333 VAL A CA 1
ATOM 2520 C C . VAL A 1 333 ? 11.117 -35.406 -26.859 1 94.88 333 VAL A C 1
ATOM 2522 O O . VAL A 1 333 ? 11.859 -35.969 -27.656 1 94.88 333 VAL A O 1
ATOM 2525 N N . GLY A 1 334 ? 9.859 -35.594 -26.781 1 91.94 334 GLY A N 1
ATOM 2526 C CA . GLY A 1 334 ? 9.164 -36.344 -27.812 1 91.94 334 GLY A CA 1
ATOM 2527 C C . GLY A 1 334 ? 8.164 -35.5 -28.594 1 91.94 334 GLY A C 1
ATOM 2528 O O . GLY A 1 334 ? 7.965 -34.312 -28.281 1 91.94 334 GLY A O 1
ATOM 2529 N N . ILE A 1 335 ? 7.727 -36.094 -29.641 1 89.25 335 ILE A N 1
ATOM 2530 C CA . ILE A 1 335 ? 6.703 -35.438 -30.453 1 89.25 335 ILE A CA 1
ATOM 2531 C C . ILE A 1 335 ? 5.391 -36.188 -30.359 1 89.25 335 ILE A C 1
ATOM 2533 O O . ILE A 1 335 ? 5.352 -37.406 -30.609 1 89.25 335 ILE A O 1
ATOM 2537 N N . LEU A 1 336 ? 4.465 -35.625 -29.891 1 85.75 336 LEU A N 1
ATOM 2538 C CA . LEU A 1 336 ? 3.105 -36.125 -29.891 1 85.75 336 LEU A CA 1
ATOM 2539 C C . LEU A 1 336 ? 2.188 -35.312 -30.766 1 85.75 336 LEU A C 1
ATOM 2541 O O . LEU A 1 336 ? 1.853 -34.156 -30.438 1 85.75 336 LEU A O 1
ATOM 2545 N N . GLY A 1 337 ? 1.728 -35.938 -31.859 1 83 337 GLY A N 1
ATOM 2546 C CA . GLY A 1 337 ? 1.057 -35.125 -32.875 1 83 337 GLY A CA 1
ATOM 2547 C C . GLY A 1 337 ? 1.95 -34.062 -33.469 1 83 337 GLY A C 1
ATOM 2548 O O . GLY A 1 337 ? 2.941 -34.375 -34.125 1 83 337 GLY A O 1
ATOM 2549 N N . ASN A 1 338 ? 1.699 -32.875 -33.25 1 83.94 338 ASN A N 1
ATOM 2550 C CA . ASN A 1 338 ? 2.512 -31.781 -33.781 1 83.94 338 ASN A CA 1
ATOM 2551 C C . ASN A 1 338 ? 3.109 -30.938 -32.656 1 83.94 338 ASN A C 1
ATOM 2553 O O . ASN A 1 338 ? 3.482 -29.781 -32.875 1 83.94 338 ASN A O 1
ATOM 2557 N N . ARG A 1 339 ? 3.168 -31.703 -31.516 1 89.19 339 ARG A N 1
ATOM 2558 C CA . ARG A 1 339 ? 3.656 -30.906 -30.391 1 89.19 339 ARG A CA 1
ATOM 2559 C C . ARG A 1 339 ? 4.805 -31.609 -29.688 1 89.19 339 ARG A C 1
ATOM 2561 O O . ARG A 1 339 ? 4.801 -32.844 -29.562 1 89.19 339 ARG A O 1
ATOM 2568 N N . ARG A 1 340 ? 5.691 -30.781 -29.312 1 93.19 340 ARG A N 1
ATOM 2569 C CA . ARG A 1 340 ? 6.777 -31.297 -28.484 1 93.19 340 ARG A CA 1
ATOM 2570 C C . ARG A 1 340 ? 6.32 -31.484 -27.047 1 93.19 340 ARG A C 1
ATOM 2572 O O . ARG A 1 340 ? 5.594 -30.656 -26.5 1 93.19 340 ARG A O 1
ATOM 2579 N N . VAL A 1 341 ? 6.715 -32.625 -26.5 1 95.56 341 VAL A N 1
ATOM 2580 C CA . VAL A 1 341 ? 6.32 -32.969 -25.141 1 95.56 341 VAL A CA 1
ATOM 2581 C C . VAL A 1 341 ? 7.531 -33.5 -24.375 1 95.56 341 VAL A C 1
ATOM 2583 O O . VAL A 1 341 ? 8.445 -34.062 -24.953 1 95.56 341 VAL A O 1
ATOM 2586 N N . CYS A 1 342 ? 7.613 -33.188 -23.141 1 97 342 CYS A N 1
ATOM 2587 C CA . CYS A 1 342 ? 8.641 -33.719 -22.266 1 97 342 CYS A CA 1
ATOM 2588 C C . CYS A 1 342 ? 8.203 -35.062 -21.688 1 97 342 CYS A C 1
ATOM 2590 O O . CYS A 1 342 ? 7.211 -35.156 -20.969 1 97 342 CYS A O 1
ATOM 2592 N N . LEU A 1 343 ? 8.922 -36.062 -22 1 95.56 343 LEU A N 1
ATOM 2593 C CA . LEU A 1 343 ? 8.633 -37.406 -21.547 1 95.56 343 LEU A CA 1
ATOM 2594 C C . LEU A 1 343 ? 9.656 -37.875 -20.516 1 95.56 343 LEU A C 1
ATOM 2596 O O . LEU A 1 343 ? 10.859 -37.719 -20.703 1 95.56 343 LEU A O 1
ATOM 2600 N N . ALA A 1 344 ? 9.203 -38.438 -19.453 1 95.69 344 ALA A N 1
ATOM 2601 C CA . ALA A 1 344 ? 10.086 -39.031 -18.453 1 95.69 344 ALA A CA 1
ATOM 2602 C C . ALA A 1 344 ? 9.766 -40.5 -18.234 1 95.69 344 ALA A C 1
ATOM 2604 O O . ALA A 1 344 ? 8.602 -40.906 -18.25 1 95.69 344 ALA A O 1
ATOM 2605 N N . PHE A 1 345 ? 10.789 -41.188 -18 1 92.31 345 PHE A N 1
ATOM 2606 C CA . PHE A 1 345 ? 10.664 -42.625 -17.875 1 92.31 345 PHE A CA 1
ATOM 2607 C C . PHE A 1 345 ? 11.141 -43.125 -16.516 1 92.31 345 PHE A C 1
ATOM 2609 O O . PHE A 1 345 ? 12.062 -42.531 -15.93 1 92.31 345 PHE A O 1
ATOM 2616 N N . GLY A 1 346 ? 10.531 -44.188 -15.984 1 89.38 346 GLY A N 1
ATOM 2617 C CA . GLY A 1 346 ? 10.859 -44.75 -14.688 1 89.38 346 GLY A CA 1
ATOM 2618 C C . GLY A 1 346 ? 9.664 -45.406 -14 1 89.38 346 GLY A C 1
ATOM 2619 O O . GLY A 1 346 ? 8.758 -45.906 -14.656 1 89.38 346 GLY A O 1
ATOM 2620 N N . ASP A 1 347 ? 9.719 -45.406 -12.672 1 86.56 347 ASP A N 1
ATOM 2621 C CA . ASP A 1 347 ? 8.609 -46 -11.93 1 86.56 347 ASP A CA 1
ATOM 2622 C C . ASP A 1 347 ? 7.43 -45.031 -11.852 1 86.56 347 ASP A C 1
ATOM 2624 O O . ASP A 1 347 ? 7.391 -44.031 -12.57 1 86.56 347 ASP A O 1
ATOM 2628 N N . SER A 1 348 ? 6.422 -45.406 -11.047 1 86.5 348 SER A N 1
ATOM 2629 C CA . SER A 1 348 ? 5.172 -44.656 -10.969 1 86.5 348 SER A CA 1
ATOM 2630 C C . SER A 1 348 ? 5.383 -43.281 -10.32 1 86.5 348 SER A C 1
ATOM 2632 O O . SER A 1 348 ? 4.531 -42.406 -10.422 1 86.5 348 SER A O 1
ATOM 2634 N N . GLN A 1 349 ? 6.523 -43.031 -9.719 1 88.25 349 GLN A N 1
ATOM 2635 C CA . GLN A 1 349 ? 6.742 -41.781 -8.977 1 88.25 349 GLN A CA 1
ATOM 2636 C C . GLN A 1 349 ? 7.496 -40.75 -9.82 1 88.25 349 GLN A C 1
ATOM 2638 O O . GLN A 1 349 ? 7.719 -39.625 -9.383 1 88.25 349 GLN A O 1
ATOM 2643 N N . VAL A 1 350 ? 7.887 -41.156 -11.031 1 92.31 350 VAL A N 1
ATOM 2644 C CA . VAL A 1 350 ? 8.688 -40.25 -11.859 1 92.31 350 VAL A CA 1
ATOM 2645 C C . VAL A 1 350 ? 7.812 -39.125 -12.406 1 92.31 350 VAL A C 1
ATOM 2647 O O . VAL A 1 350 ? 6.668 -39.375 -12.805 1 92.31 350 VAL A O 1
ATOM 2650 N N . SER A 1 351 ? 8.297 -37.938 -12.383 1 95.19 351 SER A N 1
ATOM 2651 C CA . SER A 1 351 ? 7.641 -36.781 -12.969 1 95.19 351 SER A CA 1
ATOM 2652 C C . SER A 1 351 ? 8.5 -36.156 -14.07 1 95.19 351 SER A C 1
ATOM 2654 O O . SER A 1 351 ? 9.719 -36.094 -13.945 1 95.19 351 SER A O 1
ATOM 2656 N N . ALA A 1 352 ? 7.871 -35.875 -15.172 1 96.56 352 ALA A N 1
ATOM 2657 C CA . ALA A 1 352 ? 8.516 -35.031 -16.188 1 96.56 352 ALA A CA 1
ATOM 2658 C C . ALA A 1 352 ? 8.414 -33.562 -15.836 1 96.56 352 ALA A C 1
ATOM 2660 O O . ALA A 1 352 ? 7.391 -33.125 -15.312 1 96.56 352 ALA A O 1
ATOM 2661 N N . VAL A 1 353 ? 9.422 -32.844 -16.094 1 97.38 353 VAL A N 1
ATOM 2662 C CA . VAL A 1 353 ? 9.453 -31.406 -15.812 1 97.38 353 VAL A CA 1
ATOM 2663 C C . VAL A 1 353 ? 9.797 -30.641 -17.094 1 97.38 353 VAL A C 1
ATOM 2665 O O . VAL A 1 353 ? 10.93 -30.688 -17.562 1 97.38 353 VAL A O 1
ATOM 2668 N N . ALA A 1 354 ? 8.859 -29.922 -17.594 1 97.5 354 ALA A N 1
ATOM 2669 C CA . ALA A 1 354 ? 9.062 -29.141 -18.812 1 97.5 354 ALA A CA 1
ATOM 2670 C C . ALA A 1 354 ? 9.375 -27.688 -18.484 1 97.5 354 ALA A C 1
ATOM 2672 O O . ALA A 1 354 ? 8.789 -27.109 -17.562 1 97.5 354 ALA A O 1
ATOM 2673 N N . ARG A 1 355 ? 10.305 -27.125 -19.125 1 97.62 355 ARG A N 1
ATOM 2674 C CA . ARG A 1 355 ? 10.547 -25.688 -19.078 1 97.62 355 ARG A CA 1
ATOM 2675 C C . ARG A 1 355 ? 9.953 -25 -20.297 1 97.62 355 ARG A C 1
ATOM 2677 O O . ARG A 1 355 ? 10.531 -25.031 -21.391 1 97.62 355 ARG A O 1
ATOM 2684 N N . CYS A 1 356 ? 8.836 -24.359 -20.094 1 97.31 356 CYS A N 1
ATOM 2685 C CA . CYS A 1 356 ? 8.047 -23.75 -21.172 1 97.31 356 CYS A CA 1
ATOM 2686 C C . CYS A 1 356 ? 8.305 -22.25 -21.25 1 97.31 356 CYS A C 1
ATOM 2688 O O . CYS A 1 356 ? 8.055 -21.516 -20.297 1 97.31 356 CYS A O 1
ATOM 2690 N N . CYS A 1 357 ? 8.773 -21.734 -22.422 1 96.88 357 CYS A N 1
ATOM 2691 C CA . CYS A 1 357 ? 9.18 -20.344 -22.562 1 96.88 357 CYS A CA 1
ATOM 2692 C C . CYS A 1 357 ? 8.453 -19.672 -23.734 1 96.88 357 CYS A C 1
ATOM 2694 O O . CYS A 1 357 ? 8.047 -20.344 -24.672 1 96.88 357 CYS A O 1
ATOM 2696 N N . LEU A 1 358 ? 8.242 -18.344 -23.547 1 95.25 358 LEU A N 1
ATOM 2697 C CA . LEU A 1 358 ? 7.73 -17.562 -24.656 1 95.25 358 LEU A CA 1
ATOM 2698 C C . LEU A 1 358 ? 8.859 -17.172 -25.609 1 95.25 358 LEU A C 1
ATOM 2700 O O . LEU A 1 358 ? 9.805 -16.5 -25.219 1 95.25 358 LEU A O 1
ATOM 2704 N N . LEU A 1 359 ? 8.836 -17.734 -26.719 1 92.94 359 LEU A N 1
ATOM 2705 C CA . LEU A 1 359 ? 9.836 -17.453 -27.734 1 92.94 359 LEU A CA 1
ATOM 2706 C C . LEU A 1 359 ? 9.172 -17.25 -29.094 1 92.94 359 LEU A C 1
ATOM 2708 O O . LEU A 1 359 ? 8.664 -18.203 -29.688 1 92.94 359 LEU A O 1
ATOM 2712 N N . ARG A 1 360 ? 9.18 -16.047 -29.656 1 85.56 360 ARG A N 1
ATOM 2713 C CA . ARG A 1 360 ? 8.531 -15.719 -30.938 1 85.56 360 ARG A CA 1
ATOM 2714 C C . ARG A 1 360 ? 9.383 -16.188 -32.094 1 85.56 360 ARG A C 1
ATOM 2716 O O . ARG A 1 360 ? 10.617 -16.078 -32.062 1 85.56 360 ARG A O 1
ATOM 2723 N N . ARG A 1 361 ? 8.805 -16.797 -33.094 1 87.69 361 ARG A N 1
ATOM 2724 C CA . ARG A 1 361 ? 9.43 -17.188 -34.344 1 87.69 361 ARG A CA 1
ATOM 2725 C C . ARG A 1 361 ? 10.57 -18.172 -34.094 1 87.69 361 ARG A C 1
ATOM 2727 O O . ARG A 1 361 ? 11.664 -18 -34.656 1 87.69 361 ARG A O 1
ATOM 2734 N N . ALA A 1 362 ? 10.289 -19.094 -33.25 1 92.88 362 ALA A N 1
ATOM 2735 C CA . ALA A 1 362 ? 11.312 -20.078 -32.938 1 92.88 362 ALA A CA 1
ATOM 2736 C C . ALA A 1 362 ? 11.242 -21.266 -33.875 1 92.88 362 ALA A C 1
ATOM 2738 O O . ALA A 1 362 ? 10.156 -21.672 -34.312 1 92.88 362 ALA A O 1
ATOM 2739 N N . ASN A 1 363 ? 12.359 -21.656 -34.344 1 93.62 363 ASN A N 1
ATOM 2740 C CA . ASN A 1 363 ? 12.531 -22.922 -35.031 1 93.62 363 ASN A CA 1
ATOM 2741 C C . ASN A 1 363 ? 13.445 -23.875 -34.281 1 93.62 363 ASN A C 1
ATOM 2743 O O . ASN A 1 363 ? 14.648 -23.641 -34.188 1 93.62 363 ASN A O 1
ATOM 2747 N N . CYS A 1 364 ? 12.82 -25 -33.844 1 94.12 364 CYS A N 1
ATOM 2748 C CA . CYS A 1 364 ? 13.578 -25.859 -32.938 1 94.12 364 CYS A CA 1
ATOM 2749 C C . CYS A 1 364 ? 13.648 -27.281 -33.5 1 94.12 364 CYS A C 1
ATOM 2751 O O . CYS A 1 364 ? 12.75 -27.719 -34.219 1 94.12 364 CYS A O 1
ATOM 2753 N N . SER A 1 365 ? 14.695 -27.938 -33.156 1 93.88 365 SER A N 1
ATOM 2754 C CA . SER A 1 365 ? 14.906 -29.328 -33.531 1 93.88 365 SER A CA 1
ATOM 2755 C C . SER A 1 365 ? 15.602 -30.109 -32.406 1 93.88 365 SER A C 1
ATOM 2757 O O . SER A 1 365 ? 16.219 -29.5 -31.516 1 93.88 365 SER A O 1
ATOM 2759 N N . ILE A 1 366 ? 15.406 -31.422 -32.438 1 94.88 366 ILE A N 1
ATOM 2760 C CA . ILE A 1 366 ? 16.062 -32.312 -31.484 1 94.88 366 ILE A CA 1
ATOM 2761 C C . ILE A 1 366 ? 17.094 -33.188 -32.188 1 94.88 366 ILE A C 1
ATOM 2763 O O . ILE A 1 366 ? 16.781 -33.781 -33.219 1 94.88 366 ILE A O 1
ATOM 2767 N N . HIS A 1 367 ? 18.234 -33.25 -31.625 1 95.5 367 HIS A N 1
ATOM 2768 C CA . HIS A 1 367 ? 19.297 -34.094 -32.156 1 95.5 367 HIS A CA 1
ATOM 2769 C C . HIS A 1 367 ? 19.672 -35.188 -31.125 1 95.5 367 HIS A C 1
ATOM 2771 O O . HIS A 1 367 ? 20.109 -34.875 -30.016 1 95.5 367 HIS A O 1
ATOM 2777 N N . THR A 1 368 ? 19.562 -36.406 -31.562 1 94.75 368 THR A N 1
ATOM 2778 C CA . THR A 1 368 ? 19.734 -37.531 -30.656 1 94.75 368 THR A CA 1
ATOM 2779 C C . THR A 1 368 ? 21 -38.312 -31.016 1 94.75 368 THR A C 1
ATOM 2781 O O . THR A 1 368 ? 21.281 -38.531 -32.188 1 94.75 368 THR A O 1
ATOM 2784 N N . ALA A 1 369 ? 21.734 -38.656 -30.016 1 94.44 369 ALA A N 1
ATOM 2785 C CA . ALA A 1 369 ? 22.844 -39.625 -30.141 1 94.44 369 ALA A CA 1
ATOM 2786 C C . ALA A 1 369 ? 22.516 -40.906 -29.391 1 94.44 369 ALA A C 1
ATOM 2788 O O . ALA A 1 369 ? 22.141 -40.875 -28.219 1 94.44 369 ALA A O 1
ATOM 2789 N N . ALA A 1 370 ? 22.672 -42 -30.047 1 92.75 370 ALA A N 1
ATOM 2790 C CA . ALA A 1 370 ? 22.469 -43.312 -29.406 1 92.75 370 ALA A CA 1
ATOM 2791 C C . ALA A 1 370 ? 23.625 -43.656 -28.469 1 92.75 370 ALA A C 1
ATOM 2793 O O . ALA A 1 370 ? 24.688 -43.031 -28.531 1 92.75 370 ALA A O 1
ATOM 2794 N N . PRO A 1 371 ? 23.297 -44.594 -27.562 1 89.62 371 PRO A N 1
ATOM 2795 C CA . PRO A 1 371 ? 24.375 -45 -26.656 1 89.62 371 PRO A CA 1
ATOM 2796 C C . PRO A 1 371 ? 25.672 -45.344 -27.375 1 89.62 371 PRO A C 1
ATOM 2798 O O . PRO A 1 371 ? 25.656 -45.938 -28.438 1 89.62 371 PRO A O 1
ATOM 2801 N N . ALA A 1 372 ? 26.656 -44.875 -26.766 1 84.12 372 ALA A N 1
ATOM 2802 C CA . ALA A 1 372 ? 27.969 -45.031 -27.406 1 84.12 372 ALA A CA 1
ATOM 2803 C C . ALA A 1 372 ? 28.438 -46.469 -27.344 1 84.12 372 ALA A C 1
ATOM 2805 O O . ALA A 1 372 ? 28.219 -47.156 -26.344 1 84.12 372 ALA A O 1
ATOM 2806 N N . LEU A 1 373 ? 28.984 -46.875 -28.438 1 80.75 373 LEU A N 1
ATOM 2807 C CA . LEU A 1 373 ? 29.562 -48.219 -28.484 1 80.75 373 LEU A CA 1
ATOM 2808 C C . LEU A 1 373 ? 30.953 -48.25 -27.891 1 80.75 373 LEU A C 1
ATOM 2810 O O . LEU A 1 373 ? 31.391 -49.25 -27.344 1 80.75 373 LEU A O 1
ATOM 2814 N N . VAL A 1 374 ? 31.594 -47.125 -28 1 77.31 374 VAL A N 1
ATOM 2815 C CA . VAL A 1 374 ? 32.938 -47 -27.484 1 77.31 374 VAL A CA 1
ATOM 2816 C C . VAL A 1 374 ? 33.062 -45.75 -26.625 1 77.31 374 VAL A C 1
ATOM 2818 O O . VAL A 1 374 ? 32.375 -44.75 -26.844 1 77.31 374 VAL A O 1
ATOM 2821 N N . GLY A 1 375 ? 33.875 -45.812 -25.609 1 77 375 GLY A N 1
ATOM 2822 C CA . GLY A 1 375 ? 34.094 -44.656 -24.734 1 77 375 GLY A CA 1
ATOM 2823 C C . GLY A 1 375 ? 33.219 -44.688 -23.5 1 77 375 GLY A C 1
ATOM 2824 O O . GLY A 1 375 ? 32.469 -45.656 -23.25 1 77 375 GLY A O 1
ATOM 2825 N N . LEU A 1 376 ? 33.312 -43.469 -22.672 1 76.81 376 LEU A N 1
ATOM 2826 C CA . LEU A 1 376 ? 32.656 -43.469 -21.375 1 76.81 376 LEU A CA 1
ATOM 2827 C C . LEU A 1 376 ? 31.438 -42.531 -21.422 1 76.81 376 LEU A C 1
ATOM 2829 O O . LEU A 1 376 ? 30.625 -42.531 -20.5 1 76.81 376 LEU A O 1
ATOM 2833 N N . LYS A 1 377 ? 31.344 -41.812 -22.594 1 84.44 377 LYS A N 1
ATOM 2834 C CA . LYS A 1 377 ? 30.266 -40.844 -22.672 1 84.44 377 LYS A CA 1
ATOM 2835 C C . LYS A 1 377 ? 29.641 -40.812 -24.062 1 84.44 377 LYS A C 1
ATOM 2837 O O . LYS A 1 377 ? 30.297 -41.125 -25.047 1 84.44 377 LYS A O 1
ATOM 2842 N N . THR A 1 378 ? 28.391 -40.531 -24.078 1 88.31 378 THR A N 1
ATOM 2843 C CA . THR A 1 378 ? 27.656 -40.219 -25.297 1 88.31 378 THR A CA 1
ATOM 2844 C C . THR A 1 378 ? 27.5 -38.719 -25.484 1 88.31 378 THR A C 1
ATOM 2846 O O . THR A 1 378 ? 27.188 -38 -24.531 1 88.31 378 THR A O 1
ATOM 2849 N N . TYR A 1 379 ? 27.781 -38.219 -26.719 1 89.38 379 TYR A N 1
ATOM 2850 C CA . TYR A 1 379 ? 27.734 -36.781 -26.984 1 89.38 379 TYR A CA 1
ATOM 2851 C C . TYR A 1 379 ? 26.812 -36.469 -28.156 1 89.38 379 TYR A C 1
ATOM 2853 O O . TYR A 1 379 ? 26.719 -37.281 -29.109 1 89.38 379 TYR A O 1
ATOM 2861 N N . THR A 1 380 ? 26.172 -35.406 -28.031 1 92.56 380 THR A N 1
ATOM 2862 C CA . THR A 1 380 ? 25.438 -34.812 -29.156 1 92.56 380 THR A CA 1
ATOM 2863 C C . THR A 1 380 ? 25.516 -33.312 -29.141 1 92.56 380 THR A C 1
ATOM 2865 O O . THR A 1 380 ? 25.953 -32.719 -28.141 1 92.56 380 THR A O 1
ATOM 2868 N N . HIS A 1 381 ? 25.312 -32.625 -30.25 1 93.06 381 HIS A N 1
ATOM 2869 C CA . HIS A 1 381 ? 25.391 -31.172 -30.359 1 93.06 381 HIS A CA 1
ATOM 2870 C C . HIS A 1 381 ? 24.406 -30.641 -31.391 1 93.06 381 HIS A C 1
ATOM 2872 O O . HIS A 1 381 ? 23.656 -31.422 -32 1 93.06 381 HIS A O 1
ATOM 2878 N N . CYS A 1 382 ? 24.328 -29.344 -31.438 1 95 382 CYS A N 1
ATOM 2879 C CA . CYS A 1 382 ? 23.531 -28.688 -32.469 1 95 382 CYS A CA 1
ATOM 2880 C C . CYS A 1 382 ? 24.344 -28.531 -33.75 1 95 382 CYS A C 1
ATOM 2882 O O . CYS A 1 382 ? 25.266 -27.719 -33.812 1 95 382 CYS A O 1
ATOM 2884 N N . PRO A 1 383 ? 23.969 -29.188 -34.812 1 93.81 383 PRO A N 1
ATOM 2885 C CA . PRO A 1 383 ? 24.781 -29.141 -36.031 1 93.81 383 PRO A CA 1
ATOM 2886 C C . PRO A 1 383 ? 24.609 -27.828 -36.781 1 93.81 383 PRO A C 1
ATOM 2888 O O . PRO A 1 383 ? 25.562 -27.375 -37.438 1 93.81 383 PRO A O 1
ATOM 2891 N N . ASP A 1 384 ? 23.469 -27.297 -36.781 1 93.12 384 ASP A N 1
ATOM 2892 C CA . ASP A 1 384 ? 23.219 -26.031 -37.469 1 93.12 384 ASP A CA 1
ATOM 2893 C C . ASP A 1 384 ? 23.828 -24.859 -36.719 1 93.12 384 ASP A C 1
ATOM 2895 O O . ASP A 1 384 ? 23.469 -24.594 -35.562 1 93.12 384 ASP A O 1
ATOM 2899 N N . PRO A 1 385 ? 24.719 -24.109 -37.344 1 91.12 385 PRO A N 1
ATOM 2900 C CA . PRO A 1 385 ? 25.391 -23 -36.656 1 91.12 385 PRO A CA 1
ATOM 2901 C C . PRO A 1 385 ? 24.438 -21.875 -36.281 1 91.12 385 PRO A C 1
ATOM 2903 O O . PRO A 1 385 ? 24.75 -21.062 -35.438 1 91.12 385 PRO A O 1
ATOM 2906 N N . ASP A 1 386 ? 23.297 -21.859 -36.938 1 92 386 ASP A N 1
ATOM 2907 C CA . ASP A 1 386 ? 22.328 -20.812 -36.625 1 92 386 ASP A CA 1
ATOM 2908 C C . ASP A 1 386 ? 21.5 -21.141 -35.406 1 92 386 ASP A C 1
ATOM 2910 O O . ASP A 1 386 ? 20.797 -20.281 -34.875 1 92 386 ASP A O 1
ATOM 2914 N N . GLN A 1 387 ? 21.609 -22.344 -34.938 1 95 387 GLN A N 1
ATOM 2915 C CA . GLN A 1 387 ? 20.828 -22.75 -33.781 1 95 387 GLN A CA 1
ATOM 2916 C C . GLN A 1 387 ? 21.703 -22.734 -32.531 1 95 387 GLN A C 1
ATOM 2918 O O . GLN A 1 387 ? 22.906 -22.938 -32.594 1 95 387 GLN A O 1
ATOM 2923 N N . VAL A 1 388 ? 21.078 -22.453 -31.5 1 95.12 388 VAL A N 1
ATOM 2924 C CA . VAL A 1 388 ? 21.75 -22.484 -30.203 1 95.12 388 VAL A CA 1
ATOM 2925 C C . VAL A 1 388 ? 21.188 -23.594 -29.344 1 95.12 388 VAL A C 1
ATOM 2927 O O . VAL A 1 388 ? 20.031 -24 -29.516 1 95.12 388 VAL A O 1
ATOM 2930 N N . LEU A 1 389 ? 22.047 -24.125 -28.484 1 95.81 389 LEU A N 1
ATOM 2931 C CA . LEU A 1 389 ? 21.641 -25.172 -27.547 1 95.81 389 LEU A CA 1
ATOM 2932 C C . LEU A 1 389 ? 20.75 -24.609 -26.453 1 95.81 389 LEU A C 1
ATOM 2934 O O . LEU A 1 389 ? 21.156 -23.703 -25.734 1 95.81 389 LEU A O 1
ATOM 2938 N N . THR A 1 390 ? 19.516 -25.172 -26.344 1 95.62 390 THR A N 1
ATOM 2939 C CA . THR A 1 390 ? 18.578 -24.656 -25.359 1 95.62 390 THR A CA 1
ATOM 2940 C C . THR A 1 390 ? 18.312 -25.688 -24.266 1 95.62 390 THR A C 1
ATOM 2942 O O . THR A 1 390 ? 17.75 -25.359 -23.219 1 95.62 390 THR A O 1
ATOM 2945 N N . GLY A 1 391 ? 18.656 -26.922 -24.531 1 95.06 391 GLY A N 1
ATOM 2946 C CA . GLY A 1 391 ? 18.391 -27.938 -23.531 1 95.06 391 GLY A CA 1
ATOM 2947 C C . GLY A 1 391 ? 19.125 -29.25 -23.797 1 95.06 391 GLY A C 1
ATOM 2948 O O . GLY A 1 391 ? 19.438 -29.562 -24.938 1 95.06 391 GLY A O 1
ATOM 2949 N N . CYS A 1 392 ? 19.391 -29.984 -22.703 1 93.5 392 CYS A N 1
ATOM 2950 C CA . CYS A 1 392 ? 19.953 -31.328 -22.766 1 93.5 392 CYS A CA 1
ATOM 2951 C C . CYS A 1 392 ? 19.078 -32.312 -21.984 1 93.5 392 CYS A C 1
ATOM 2953 O O . CYS A 1 392 ? 18.531 -31.969 -20.938 1 93.5 392 CYS A O 1
ATOM 2955 N N . SER A 1 393 ? 18.875 -33.469 -22.578 1 93.56 393 SER A N 1
ATOM 2956 C CA . SER A 1 393 ? 18.188 -34.562 -21.906 1 93.56 393 SER A CA 1
ATOM 2957 C C . SER A 1 393 ? 18.781 -35.938 -22.281 1 93.56 393 SER A C 1
ATOM 2959 O O . SER A 1 393 ? 19.562 -36.031 -23.234 1 93.56 393 SER A O 1
ATOM 2961 N N . SER A 1 394 ? 18.484 -36.906 -21.438 1 92.25 394 SER A N 1
ATOM 2962 C CA . SER A 1 394 ? 18.984 -38.25 -21.703 1 92.25 394 SER A CA 1
ATOM 2963 C C . SER A 1 394 ? 18.062 -39.312 -21.109 1 92.25 394 SER A C 1
ATOM 2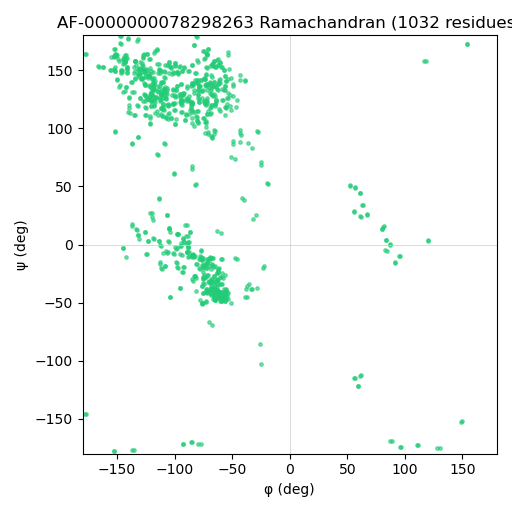965 O O . SER A 1 394 ? 17.328 -39.031 -20.156 1 92.25 394 SER A O 1
ATOM 2967 N N . HIS A 1 395 ? 18.016 -40.438 -21.75 1 91.62 395 HIS A N 1
ATOM 2968 C CA . HIS A 1 395 ? 17.281 -41.594 -21.234 1 91.62 395 HIS A CA 1
ATOM 2969 C C . HIS A 1 395 ? 18.031 -42.875 -21.516 1 91.62 395 HIS A C 1
ATOM 2971 O O . HIS A 1 395 ? 18.938 -42.938 -22.344 1 91.62 395 HIS A O 1
ATOM 2977 N N . TRP A 1 396 ? 17.672 -43.906 -20.75 1 88.75 396 TRP A N 1
ATOM 2978 C CA . TRP A 1 396 ? 18.344 -45.188 -20.906 1 88.75 396 TRP A CA 1
ATOM 2979 C C . TRP A 1 396 ? 17.375 -46.344 -20.688 1 88.75 396 TRP A C 1
ATOM 2981 O O . TRP A 1 396 ? 16.328 -46.156 -20.062 1 88.75 396 TRP A O 1
ATOM 2991 N N . GLU A 1 397 ? 17.688 -47.438 -21.25 1 84.56 397 GLU A N 1
ATOM 2992 C CA . GLU A 1 397 ? 16.812 -48.625 -21.188 1 84.56 397 GLU A CA 1
ATOM 2993 C C . GLU A 1 397 ? 17.266 -49.594 -20.094 1 84.56 397 GLU A C 1
ATOM 2995 O O . GLU A 1 397 ? 16.469 -50.406 -19.625 1 84.56 397 GLU A O 1
ATOM 3000 N N . VAL A 1 398 ? 18.422 -49.406 -19.656 1 76.25 398 VAL A N 1
ATOM 3001 C CA . VAL A 1 398 ? 18.953 -50.344 -18.688 1 76.25 398 VAL A CA 1
ATOM 3002 C C . VAL A 1 398 ? 18.438 -50 -17.281 1 76.25 398 VAL A C 1
ATOM 3004 O O . VAL A 1 398 ? 18.125 -48.812 -17.016 1 76.25 398 VAL A O 1
ATOM 3007 N N . GLU A 1 399 ? 18.25 -50.969 -16.484 1 68.88 399 GLU A N 1
ATOM 3008 C CA . GLU A 1 399 ? 17.703 -50.781 -15.156 1 68.88 399 GLU A CA 1
ATOM 3009 C C . GLU A 1 399 ? 18.656 -49.969 -14.289 1 68.88 399 GLU A C 1
ATOM 3011 O O . GLU A 1 399 ? 18.234 -49.062 -13.547 1 68.88 399 GLU A O 1
ATOM 3016 N N . ASN A 1 400 ? 19.953 -50.344 -14.297 1 63.19 400 ASN A N 1
ATOM 3017 C CA . ASN A 1 400 ? 20.938 -49.625 -13.508 1 63.19 400 ASN A CA 1
ATOM 3018 C C . ASN A 1 400 ? 22.109 -49.156 -14.367 1 63.19 400 ASN A C 1
ATOM 3020 O O . ASN A 1 400 ? 22.656 -49.938 -15.156 1 63.19 400 ASN A O 1
ATOM 3024 N N . LEU A 1 401 ? 22.266 -47.781 -14.398 1 64.12 401 LEU A N 1
ATOM 3025 C CA . LEU A 1 401 ? 23.453 -47.281 -15.086 1 64.12 401 LEU A CA 1
ATOM 3026 C C . LEU A 1 401 ? 24.719 -47.656 -14.305 1 64.12 401 LEU A C 1
ATOM 3028 O O . LEU A 1 401 ? 24.766 -47.469 -13.086 1 64.12 401 LEU A O 1
ATOM 3032 N N . ASP A 1 402 ? 25.5 -48.5 -14.891 1 59.69 402 ASP A N 1
ATOM 3033 C CA . ASP A 1 402 ? 26.75 -48.906 -14.234 1 59.69 402 ASP A CA 1
ATOM 3034 C C . ASP A 1 402 ? 27.594 -47.656 -13.922 1 59.69 402 ASP A C 1
ATOM 3036 O O . ASP A 1 402 ? 27.547 -46.656 -14.641 1 59.69 402 ASP A O 1
ATOM 3040 N N . VAL A 1 403 ? 28.094 -47.625 -12.633 1 55.22 403 VAL A N 1
ATOM 3041 C CA . VAL A 1 403 ? 29 -46.594 -12.18 1 55.22 403 VAL A CA 1
ATOM 3042 C C . VAL A 1 403 ? 30.375 -46.781 -12.836 1 55.22 403 VAL A C 1
ATOM 3044 O O . VAL A 1 403 ? 30.953 -47.844 -12.773 1 55.22 403 VAL A O 1
ATOM 3047 N N . PHE A 1 404 ? 30.641 -46.094 -13.875 1 52.16 404 PHE A N 1
ATOM 3048 C CA . PHE A 1 404 ? 32.031 -46.25 -14.352 1 52.16 404 PHE A CA 1
ATOM 3049 C C . PHE A 1 404 ? 32.938 -45.25 -13.656 1 52.16 404 PHE A C 1
ATOM 3051 O O . PHE A 1 404 ? 32.562 -44.125 -13.375 1 52.16 404 PHE A O 1
ATOM 3058 N N . PRO A 1 405 ? 34.125 -45.781 -13.016 1 45.69 405 PRO A N 1
ATOM 3059 C CA . PRO A 1 405 ? 35.125 -44.906 -12.406 1 45.69 405 PRO A CA 1
ATOM 3060 C C . PRO A 1 405 ? 35.625 -43.844 -13.359 1 45.69 405 PRO A C 1
ATOM 3062 O O . PRO A 1 405 ? 35.688 -44.062 -14.578 1 45.69 405 PRO A O 1
ATOM 3065 N N . HIS A 1 406 ? 35.625 -42.625 -12.906 1 45.19 406 HIS A N 1
ATOM 3066 C CA . HIS A 1 406 ? 36.031 -41.438 -13.68 1 45.19 406 HIS A CA 1
ATOM 3067 C C . HIS A 1 406 ? 37.531 -41.469 -13.984 1 45.19 406 HIS A C 1
ATOM 3069 O O . HIS A 1 406 ? 38.344 -41.625 -13.07 1 45.19 406 HIS A O 1
ATOM 3075 N N . THR A 1 407 ? 38 -41.969 -15.008 1 41.5 407 THR A N 1
ATOM 3076 C CA . THR A 1 407 ? 39.312 -41.406 -15.336 1 41.5 407 THR A CA 1
ATOM 3077 C C . THR A 1 407 ? 39.188 -39.875 -15.539 1 41.5 407 THR A C 1
ATOM 3079 O O . THR A 1 407 ? 38.125 -39.375 -15.922 1 41.5 407 THR A O 1
ATOM 3082 N N . THR A 1 408 ? 40.188 -39.094 -14.891 1 40.75 408 THR A N 1
ATOM 3083 C CA . THR A 1 408 ? 40.344 -37.656 -14.961 1 40.75 408 THR A CA 1
ATOM 3084 C C . THR A 1 408 ? 39.906 -37.125 -16.328 1 40.75 408 THR A C 1
ATOM 3086 O O . THR A 1 408 ? 40.5 -37.5 -17.344 1 40.75 408 THR A O 1
ATOM 3089 N N . PRO A 1 409 ? 38.812 -36.906 -16.578 1 38.56 409 PRO A N 1
ATOM 3090 C CA . PRO A 1 409 ? 38.75 -36.25 -17.891 1 38.56 409 PRO A CA 1
ATOM 3091 C C . PRO A 1 409 ? 39.781 -35.125 -18.031 1 38.56 409 PRO A C 1
ATOM 3093 O O . PRO A 1 409 ? 40.094 -34.469 -17.031 1 38.56 409 PRO A O 1
ATOM 3096 N N . LYS A 1 410 ? 40.562 -35.188 -18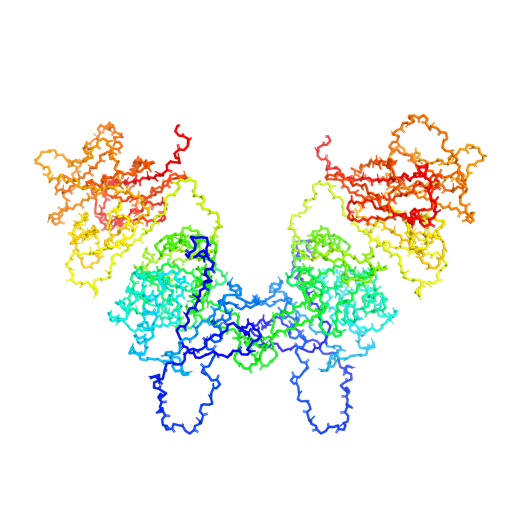.969 1 38.72 410 LYS A N 1
ATOM 3097 C CA . LYS A 1 410 ? 41.188 -33.938 -19.375 1 38.72 410 LYS A CA 1
ATOM 3098 C C . LYS A 1 410 ? 40.188 -32.781 -19.406 1 38.72 410 LYS A C 1
ATOM 3100 O O . LYS A 1 410 ? 38.969 -33 -19.578 1 38.72 410 LYS A O 1
ATOM 3105 N N . ARG A 1 411 ? 40.688 -31.547 -19.062 1 38.88 411 ARG A N 1
ATOM 3106 C CA . ARG A 1 411 ? 40.094 -30.219 -19.188 1 38.88 411 ARG A CA 1
ATOM 3107 C C . ARG A 1 411 ? 39.188 -30.141 -20.406 1 38.88 411 ARG A C 1
ATOM 3109 O O . ARG A 1 411 ? 39.594 -29.719 -21.484 1 38.88 411 ARG A O 1
ATOM 3116 N N . GLY A 1 412 ? 38.688 -31.156 -20.922 1 36.94 412 GLY A N 1
ATOM 3117 C CA . GLY A 1 412 ? 38.062 -30.75 -22.172 1 36.94 412 GLY A CA 1
ATOM 3118 C C . GLY A 1 412 ? 37.094 -29.578 -22.016 1 36.94 412 GLY A C 1
ATOM 3119 O O . GLY A 1 412 ? 36.656 -29.281 -20.906 1 36.94 412 GLY A O 1
ATOM 3120 N N . THR A 1 413 ? 37 -28.797 -23.188 1 38.97 413 THR A N 1
ATOM 3121 C CA . THR A 1 413 ? 36.5 -27.484 -23.625 1 38.97 413 THR A CA 1
ATOM 3122 C C . THR A 1 413 ? 35.031 -27.297 -23.297 1 38.97 413 THR A C 1
ATOM 3124 O O . THR A 1 413 ? 34.25 -28.266 -23.344 1 38.97 413 THR A O 1
ATOM 3127 N N . ASN A 1 414 ? 34.656 -26.406 -22.375 1 44.56 414 ASN A N 1
ATOM 3128 C CA . ASN A 1 414 ? 33.469 -25.531 -22.359 1 44.56 414 ASN A CA 1
ATOM 3129 C C . ASN A 1 414 ? 32.875 -25.391 -23.75 1 44.56 414 ASN A C 1
ATOM 3131 O O . ASN A 1 414 ? 33.25 -24.469 -24.5 1 44.56 414 ASN A O 1
ATOM 3135 N N . GLN A 1 415 ? 32.625 -26.422 -24.375 1 53.31 415 GLN A N 1
ATOM 3136 C CA . GLN A 1 415 ? 32.031 -26.156 -25.672 1 53.31 415 GLN A CA 1
ATOM 3137 C C . GLN A 1 415 ? 30.531 -25.875 -25.516 1 53.31 415 GLN A C 1
ATOM 3139 O O . GLN A 1 415 ? 29.75 -26.75 -25.156 1 53.31 415 GLN A O 1
ATOM 3144 N N . PRO A 1 416 ? 30.125 -24.656 -25.672 1 62.44 416 PRO A N 1
ATOM 3145 C CA . PRO A 1 416 ? 28.812 -24.062 -25.375 1 62.44 416 PRO A CA 1
ATOM 3146 C C . PRO A 1 416 ? 27.703 -24.688 -26.219 1 62.44 416 PRO A C 1
ATOM 3148 O O . PRO A 1 416 ? 26.516 -24.359 -26.031 1 62.44 416 PRO A O 1
ATOM 3151 N N . ARG A 1 417 ? 27.969 -25.875 -26.953 1 77.44 417 ARG A N 1
ATOM 3152 C CA . ARG A 1 417 ? 26.906 -26.312 -27.844 1 77.44 417 ARG A CA 1
ATOM 3153 C C . ARG A 1 417 ? 26.703 -27.828 -27.75 1 77.44 417 ARG A C 1
ATOM 3155 O O . ARG A 1 417 ? 26.172 -28.438 -28.672 1 77.44 417 ARG A O 1
ATOM 3162 N N . ARG A 1 418 ? 27.281 -28.438 -26.641 1 87.69 418 ARG A N 1
ATOM 3163 C CA . ARG A 1 418 ? 27.203 -29.891 -26.656 1 87.69 418 ARG A CA 1
ATOM 3164 C C . ARG A 1 418 ? 26.5 -30.406 -25.406 1 87.69 418 ARG A C 1
ATOM 3166 O O . ARG A 1 418 ? 26.562 -29.781 -24.344 1 87.69 418 ARG A O 1
ATOM 3173 N N . CYS A 1 419 ? 25.781 -31.547 -25.594 1 91.62 419 CYS A N 1
ATOM 3174 C CA . CYS A 1 419 ? 25.219 -32.344 -24.5 1 91.62 419 CYS A CA 1
ATOM 3175 C C . CYS A 1 419 ? 25.984 -33.625 -24.312 1 91.62 419 CYS A C 1
ATOM 3177 O O . CYS A 1 419 ? 26.375 -34.281 -25.281 1 91.62 419 CYS A O 1
ATOM 3179 N N . ALA A 1 420 ? 26.25 -33.875 -23.062 1 85.94 420 ALA A N 1
ATOM 3180 C CA . ALA A 1 420 ? 26.953 -35.125 -22.734 1 85.94 420 ALA A CA 1
ATOM 3181 C C . ALA A 1 420 ? 26.141 -35.969 -21.75 1 85.94 420 ALA A C 1
ATOM 3183 O O . ALA A 1 420 ? 25.406 -35.438 -20.906 1 85.94 420 ALA A O 1
ATOM 3184 N N . GLY A 1 421 ? 26.203 -37.344 -21.938 1 83.56 421 GLY A N 1
ATOM 3185 C CA . GLY A 1 421 ? 25.547 -38.25 -21.031 1 83.56 421 GLY A CA 1
ATOM 3186 C C . GLY A 1 421 ? 26.297 -39.562 -20.844 1 83.56 421 GLY A C 1
ATOM 3187 O O . GLY A 1 421 ? 27.406 -39.719 -21.375 1 83.56 421 GLY A O 1
ATOM 3188 N N . HIS A 1 422 ? 25.766 -40.406 -20.047 1 82.75 422 HIS A N 1
ATOM 3189 C CA . HIS A 1 422 ? 26.344 -41.719 -19.797 1 82.75 422 HIS A CA 1
ATOM 3190 C C . HIS A 1 422 ? 26.438 -42.5 -21.094 1 82.75 422 HIS A C 1
ATOM 3192 O O . HIS A 1 422 ? 25.578 -42.406 -21.969 1 82.75 422 HIS A O 1
ATOM 3198 N N . LYS A 1 423 ? 27.406 -43.406 -21.125 1 83 423 LYS A N 1
ATOM 3199 C CA . LYS A 1 423 ? 27.672 -44.156 -22.328 1 83 423 LYS A CA 1
ATOM 3200 C C . LYS A 1 423 ? 26.469 -45.031 -22.719 1 83 423 LYS A C 1
ATOM 3202 O O . LYS A 1 423 ? 26.25 -45.281 -23.906 1 83 423 LYS A O 1
ATOM 3207 N N . GLU A 1 424 ? 25.781 -45.406 -21.734 1 86.19 424 GLU A N 1
ATOM 3208 C CA . GLU A 1 424 ? 24.672 -46.312 -22 1 86.19 424 GLU A CA 1
ATOM 3209 C C . GLU A 1 424 ? 23.375 -45.531 -22.219 1 86.19 424 GLU A C 1
ATOM 3211 O O . GLU A 1 424 ? 22.297 -46.125 -22.359 1 86.19 424 GLU A O 1
ATOM 3216 N N . ALA A 1 425 ? 23.5 -44.312 -22.234 1 89.88 425 ALA A N 1
ATOM 3217 C CA . ALA A 1 425 ? 22.297 -43.5 -22.359 1 89.88 425 ALA A CA 1
ATOM 3218 C C . ALA A 1 425 ? 22.25 -42.844 -23.75 1 89.88 425 ALA A C 1
ATOM 3220 O O . ALA A 1 425 ? 23.281 -42.5 -24.328 1 89.88 425 ALA A O 1
ATOM 3221 N N . SER A 1 426 ? 21.016 -42.75 -24.25 1 93 426 SER A N 1
ATOM 3222 C CA . SER A 1 426 ? 20.781 -41.875 -25.391 1 93 426 SER A CA 1
ATOM 3223 C C . SER A 1 426 ? 20.75 -40.406 -24.953 1 93 426 SER A C 1
ATOM 3225 O O . SER A 1 426 ? 20.156 -40.062 -23.922 1 93 426 SER A O 1
ATOM 3227 N N . VAL A 1 427 ? 21.469 -39.562 -25.656 1 93.19 427 VAL A N 1
ATOM 3228 C CA . VAL A 1 427 ? 21.562 -38.156 -25.297 1 93.19 427 VAL A CA 1
ATOM 3229 C C . VAL A 1 427 ? 20.859 -37.312 -26.359 1 93.19 427 VAL A C 1
ATOM 3231 O O . VAL A 1 427 ? 20.969 -37.594 -27.562 1 93.19 427 VAL A O 1
ATOM 3234 N N . HIS A 1 428 ? 20.141 -36.312 -25.922 1 93.94 428 HIS A N 1
ATOM 3235 C CA . HIS A 1 428 ? 19.359 -35.469 -26.797 1 93.94 428 HIS A CA 1
ATOM 3236 C C . HIS A 1 428 ? 19.719 -34 -26.625 1 93.94 428 HIS A C 1
ATOM 3238 O O . HIS A 1 428 ? 19.734 -33.469 -25.5 1 93.94 428 HIS A O 1
ATOM 3244 N N . ALA A 1 429 ? 20.031 -33.344 -27.719 1 95 429 ALA A N 1
ATOM 3245 C CA . ALA A 1 429 ? 20.266 -31.891 -27.703 1 95 429 ALA A CA 1
ATOM 3246 C C . ALA A 1 429 ? 19.078 -31.141 -28.312 1 95 429 ALA A C 1
ATOM 3248 O O . ALA A 1 429 ? 18.656 -31.422 -29.438 1 95 429 ALA A O 1
ATOM 3249 N N . SER A 1 430 ? 18.469 -30.281 -27.516 1 95.56 430 SER A N 1
ATOM 3250 C CA . SER A 1 430 ? 17.453 -29.359 -28.031 1 95.56 430 SER A CA 1
ATOM 3251 C C . SER A 1 430 ? 18.094 -28.094 -28.609 1 95.56 430 SER A C 1
ATOM 3253 O O . SER A 1 430 ? 18.75 -27.344 -27.875 1 95.56 430 SER A O 1
ATOM 3255 N N . CYS A 1 431 ? 17.875 -27.828 -29.844 1 95.88 431 CYS A N 1
ATOM 3256 C CA . CYS A 1 431 ? 18.5 -26.734 -30.578 1 95.88 431 CYS A CA 1
ATOM 3257 C C . CYS A 1 431 ? 17.453 -25.812 -31.188 1 95.88 431 CYS A C 1
ATOM 3259 O O . CYS A 1 431 ? 16.562 -26.281 -31.906 1 95.88 431 CYS A O 1
ATOM 3261 N N . CYS A 1 432 ? 17.562 -24.547 -30.875 1 96 432 CYS A N 1
ATOM 3262 C CA . CYS A 1 432 ? 16.578 -23.609 -31.391 1 96 432 CYS A CA 1
ATOM 3263 C C . CYS A 1 432 ? 17.25 -22.391 -32.031 1 96 432 CYS A C 1
ATOM 3265 O O . CYS A 1 432 ? 18.375 -22.047 -31.656 1 96 432 CYS A O 1
ATOM 3267 N N . HIS A 1 433 ? 16.562 -21.844 -33 1 95.81 433 HIS A N 1
ATOM 3268 C CA . HIS A 1 433 ? 16.906 -20.547 -33.562 1 95.81 433 HIS A CA 1
ATOM 3269 C C . HIS A 1 433 ? 15.75 -19.547 -33.375 1 95.81 433 HIS A C 1
ATOM 3271 O O . HIS A 1 433 ? 14.586 -19.906 -33.562 1 95.81 433 HIS A O 1
ATOM 3277 N N . ALA A 1 434 ? 15.992 -18.406 -32.906 1 94.5 434 ALA A N 1
ATOM 3278 C CA . ALA A 1 434 ? 15.078 -17.281 -32.781 1 94.5 434 ALA A CA 1
ATOM 3279 C C . ALA A 1 434 ? 15.836 -15.953 -32.812 1 94.5 434 ALA A C 1
ATOM 3281 O O . ALA A 1 434 ? 17.016 -15.898 -32.469 1 94.5 434 ALA A O 1
ATOM 3282 N N . PRO A 1 435 ? 15.148 -14.859 -33.312 1 91.62 435 PRO A N 1
ATOM 3283 C CA . PRO A 1 435 ? 15.844 -13.57 -33.375 1 91.62 435 PRO A CA 1
ATOM 3284 C C . PRO A 1 435 ? 16.406 -13.141 -32.031 1 91.62 435 PRO A C 1
ATOM 3286 O O . PRO A 1 435 ? 15.648 -13 -31.062 1 91.62 435 PRO A O 1
ATOM 3289 N N . GLY A 1 436 ? 17.719 -13 -32 1 91.81 436 GLY A N 1
ATOM 3290 C CA . GLY A 1 436 ? 18.375 -12.438 -30.828 1 91.81 436 GLY A CA 1
ATOM 3291 C C . GLY A 1 436 ? 18.641 -13.461 -29.734 1 91.81 436 GLY A C 1
ATOM 3292 O O . GLY A 1 436 ? 19.156 -13.117 -28.672 1 91.81 436 GLY A O 1
ATOM 3293 N N . LEU A 1 437 ? 18.344 -14.688 -29.953 1 94.75 437 LEU A N 1
ATOM 3294 C CA . LEU A 1 437 ? 18.453 -15.719 -28.938 1 94.75 437 LEU A CA 1
ATOM 3295 C C . LEU A 1 437 ? 19.922 -16.094 -28.703 1 94.75 437 LEU A C 1
ATOM 3297 O O . LEU A 1 437 ? 20.641 -16.391 -29.656 1 94.75 437 LEU A O 1
ATOM 3301 N N . GLN A 1 438 ? 20.344 -15.961 -27.484 1 93.81 438 GLN A N 1
ATOM 3302 C CA . GLN A 1 438 ? 21.656 -16.406 -27.047 1 93.81 438 GLN A CA 1
ATOM 3303 C C . GLN A 1 438 ? 21.547 -17.328 -25.844 1 93.81 438 GLN A C 1
ATOM 3305 O O . GLN A 1 438 ? 20.703 -17.125 -24.969 1 93.81 438 GLN A O 1
ATOM 3310 N N . CYS A 1 439 ? 22.406 -18.391 -25.906 1 95.38 439 CYS A N 1
ATOM 3311 C CA . CYS A 1 439 ? 22.391 -19.312 -24.781 1 95.38 439 CYS A CA 1
ATOM 3312 C C . CYS A 1 439 ? 23.812 -19.672 -24.344 1 95.38 439 CYS A C 1
ATOM 3314 O O . CYS A 1 439 ? 24.734 -19.609 -25.141 1 95.38 439 CYS A O 1
ATOM 3316 N N . THR A 1 440 ? 23.969 -19.906 -23.094 1 94.06 440 THR A N 1
ATOM 3317 C CA . THR A 1 440 ? 25.234 -20.375 -22.516 1 94.06 440 THR A CA 1
ATOM 3318 C C . THR A 1 440 ? 25 -21.531 -21.547 1 94.06 440 THR A C 1
ATOM 3320 O O . THR A 1 440 ? 23.891 -21.719 -21.062 1 94.06 440 THR A O 1
ATOM 3323 N N . THR A 1 441 ? 26.016 -22.297 -21.422 1 93.44 441 THR A N 1
ATOM 3324 C CA . THR A 1 441 ? 25.922 -23.453 -20.547 1 93.44 441 THR A CA 1
ATOM 3325 C C . THR A 1 441 ? 26.781 -23.25 -19.297 1 93.44 441 THR A C 1
ATOM 3327 O O . THR A 1 441 ? 27.938 -22.844 -19.391 1 93.44 441 THR A O 1
ATOM 3330 N N . LYS A 1 442 ? 26.172 -23.484 -18.172 1 92.12 442 LYS A N 1
ATOM 3331 C CA . LYS A 1 442 ? 26.875 -23.484 -16.891 1 92.12 442 LYS A CA 1
ATOM 3332 C C . LYS A 1 442 ? 26.906 -24.891 -16.281 1 92.12 442 LYS A C 1
ATOM 3334 O O . LYS A 1 442 ? 25.859 -25.531 -16.141 1 92.12 442 LYS A O 1
ATOM 3339 N N . MET A 1 443 ? 28.141 -25.297 -15.984 1 87.5 443 MET A N 1
ATOM 3340 C CA . MET A 1 443 ? 28.297 -26.609 -15.375 1 87.5 443 MET A CA 1
ATOM 3341 C C . MET A 1 443 ? 28.938 -26.5 -13.992 1 87.5 443 MET A C 1
ATOM 3343 O O . MET A 1 443 ? 29.781 -25.656 -13.758 1 87.5 443 MET A O 1
ATOM 3347 N N . TYR A 1 444 ? 28.391 -27.328 -13.117 1 86.56 444 TYR A N 1
ATOM 3348 C CA . TYR A 1 444 ? 28.938 -27.359 -11.773 1 86.56 444 TYR A CA 1
ATOM 3349 C C . TYR A 1 444 ? 29.109 -28.797 -11.281 1 86.56 444 TYR A C 1
ATOM 3351 O O . TYR A 1 444 ? 28.203 -29.609 -11.391 1 86.56 444 TYR A O 1
ATOM 3359 N N . ARG A 1 445 ? 30.297 -29.031 -10.758 1 80.94 445 ARG A N 1
ATOM 3360 C CA . ARG A 1 445 ? 30.625 -30.312 -10.125 1 80.94 445 ARG A CA 1
ATOM 3361 C C . ARG A 1 445 ? 31.047 -30.109 -8.672 1 80.94 445 ARG A C 1
ATOM 3363 O O . ARG A 1 445 ? 32.125 -29.594 -8.391 1 80.94 445 ARG A O 1
ATOM 3370 N N . PRO A 1 446 ? 30.125 -30.562 -7.852 1 78.62 446 PRO A N 1
ATOM 3371 C CA . PRO A 1 446 ? 30.516 -30.406 -6.449 1 78.62 446 PRO A CA 1
ATOM 3372 C C . PRO A 1 446 ? 31.703 -31.281 -6.062 1 78.62 446 PRO A C 1
ATOM 3374 O O . PRO A 1 446 ? 31.891 -32.344 -6.637 1 78.62 446 PRO A O 1
ATOM 3377 N N . LEU A 1 447 ? 32.438 -30.781 -5.02 1 72.31 447 LEU A N 1
ATOM 3378 C CA . LEU A 1 447 ? 33.625 -31.516 -4.551 1 72.31 447 LEU A CA 1
ATOM 3379 C C . LEU A 1 447 ? 33.219 -32.625 -3.572 1 72.31 447 LEU A C 1
ATOM 3381 O O . LEU A 1 447 ? 33.969 -33.594 -3.391 1 72.31 447 LEU A O 1
ATOM 3385 N N . SER A 1 448 ? 32.156 -32.438 -2.926 1 73.31 448 SER A N 1
ATOM 3386 C CA . SER A 1 448 ? 31.688 -33.438 -1.977 1 73.31 448 SER A CA 1
ATOM 3387 C C . SER A 1 448 ? 30.234 -33.812 -2.26 1 73.31 448 SER A C 1
ATOM 3389 O O . SER A 1 448 ? 29.5 -33.062 -2.893 1 73.31 448 SER A O 1
ATOM 3391 N N . PRO A 1 449 ? 29.984 -35.125 -1.874 1 72.69 449 PRO A N 1
ATOM 3392 C CA . PRO A 1 449 ? 28.594 -35.531 -2.076 1 72.69 449 PRO A CA 1
ATOM 3393 C C . PRO A 1 449 ? 27.609 -34.688 -1.279 1 72.69 449 PRO A C 1
ATOM 3395 O O . PRO A 1 449 ? 27.781 -34.5 -0.07 1 72.69 449 PRO A O 1
ATOM 3398 N N . LEU A 1 450 ? 26.797 -33.969 -1.984 1 77.56 450 LEU A N 1
ATOM 3399 C CA . LEU A 1 450 ? 25.766 -33.156 -1.373 1 77.56 450 LEU A CA 1
ATOM 3400 C C . LEU A 1 450 ? 24.375 -33.688 -1.693 1 77.56 450 LEU A C 1
ATOM 3402 O O . LEU A 1 450 ? 24.172 -34.312 -2.74 1 77.56 450 LEU A O 1
ATOM 3406 N N . GLU A 1 451 ? 23.469 -33.531 -0.806 1 81.19 451 GLU A N 1
ATOM 3407 C CA . GLU A 1 451 ? 22.094 -33.938 -1.012 1 81.19 451 GLU A CA 1
ATOM 3408 C C . GLU A 1 451 ? 21.406 -33.094 -2.084 1 81.19 451 GLU A C 1
ATOM 3410 O O . GLU A 1 451 ? 20.531 -33.562 -2.799 1 81.19 451 GLU A O 1
ATOM 3415 N N . LYS A 1 452 ? 21.797 -31.938 -2.131 1 87.94 452 LYS A N 1
ATOM 3416 C CA . LYS A 1 452 ? 21.234 -30.969 -3.068 1 87.94 452 LYS A CA 1
ATOM 3417 C C . LYS A 1 452 ? 22.328 -30.078 -3.666 1 87.94 452 LYS A C 1
ATOM 3419 O O . LYS A 1 452 ? 23.188 -29.562 -2.943 1 87.94 452 LYS A O 1
ATOM 3424 N N . VAL A 1 453 ? 22.359 -30.031 -5.027 1 89.12 453 VAL A N 1
ATOM 3425 C CA . VAL A 1 453 ? 23.297 -29.156 -5.742 1 89.12 453 VAL A CA 1
ATOM 3426 C C . VAL A 1 453 ? 22.516 -28.172 -6.613 1 89.12 453 VAL A C 1
ATOM 3428 O O . VAL A 1 453 ? 21.547 -28.547 -7.27 1 89.12 453 VAL A O 1
ATOM 3431 N N . THR A 1 454 ? 22.938 -26.891 -6.574 1 92.56 454 THR A N 1
ATOM 3432 C CA . THR A 1 454 ? 22.203 -25.891 -7.332 1 92.56 454 THR A CA 1
ATOM 3433 C C . THR A 1 454 ? 23.141 -25.078 -8.211 1 92.56 454 THR A C 1
ATOM 3435 O O . THR A 1 454 ? 24.312 -24.875 -7.863 1 92.56 454 THR A O 1
ATOM 3438 N N . VAL A 1 455 ? 22.688 -24.734 -9.375 1 94.38 455 VAL A N 1
ATOM 3439 C CA . VAL A 1 455 ? 23.344 -23.797 -10.281 1 94.38 455 VAL A CA 1
ATOM 3440 C C . VAL A 1 455 ? 22.344 -22.734 -10.758 1 94.38 455 VAL A C 1
ATOM 3442 O O . VAL A 1 455 ? 21.281 -23.078 -11.273 1 94.38 455 VAL A O 1
ATOM 3445 N N . SER A 1 456 ? 22.719 -21.453 -10.57 1 95.38 456 SER A N 1
ATOM 3446 C CA . SER A 1 456 ? 21.812 -20.359 -10.945 1 95.38 456 SER A CA 1
ATOM 3447 C C . SER A 1 456 ? 22.359 -19.609 -12.156 1 95.38 456 SER A C 1
ATOM 3449 O O . SER A 1 456 ? 23.562 -19.422 -12.297 1 95.38 456 SER A O 1
ATOM 3451 N N . CYS A 1 457 ? 21.438 -19.266 -13.016 1 95.56 457 CYS A N 1
ATOM 3452 C CA . CYS A 1 457 ? 21.797 -18.391 -14.117 1 95.56 457 CYS A CA 1
ATOM 3453 C C . CYS A 1 457 ? 22.031 -16.969 -13.633 1 95.56 457 CYS A C 1
ATOM 3455 O O . CYS A 1 457 ? 21.484 -16.562 -12.609 1 95.56 457 CYS A O 1
ATOM 3457 N N . ASP A 1 458 ? 22.891 -16.219 -14.375 1 93 458 ASP A N 1
ATOM 3458 C CA . ASP A 1 458 ? 23.219 -14.836 -14.031 1 93 458 ASP A CA 1
ATOM 3459 C C . ASP A 1 458 ? 22.031 -13.906 -14.305 1 93 458 ASP A C 1
ATOM 3461 O O . ASP A 1 458 ? 21.094 -14.281 -15 1 93 458 ASP A O 1
ATOM 3465 N N . ALA A 1 459 ? 22.172 -12.703 -13.68 1 88.88 459 ALA A N 1
ATOM 3466 C CA . ALA A 1 459 ? 21.141 -11.703 -13.93 1 88.88 459 ALA A CA 1
ATOM 3467 C C . ALA A 1 459 ? 20.984 -11.422 -15.422 1 88.88 459 ALA A C 1
ATOM 3469 O O . ALA A 1 459 ? 21.984 -11.312 -16.141 1 88.88 459 ALA A O 1
ATOM 3470 N N . GLY A 1 460 ? 19.781 -11.344 -15.875 1 89.19 460 GLY A N 1
ATOM 3471 C CA . GLY A 1 460 ? 19.5 -11.07 -17.266 1 89.19 460 GLY A CA 1
ATOM 3472 C C . GLY A 1 460 ? 19.359 -12.336 -18.109 1 89.19 460 GLY A C 1
ATOM 3473 O O . GLY A 1 460 ? 18.922 -12.273 -19.266 1 89.19 460 GLY A O 1
ATOM 3474 N N . TRP A 1 461 ? 19.797 -13.445 -17.562 1 93.69 461 TRP A N 1
ATOM 3475 C CA . TRP A 1 461 ? 19.656 -14.734 -18.234 1 93.69 461 TRP A CA 1
ATOM 3476 C C . TRP A 1 461 ? 18.531 -15.555 -17.625 1 93.69 461 TRP A C 1
ATOM 3478 O O . TRP A 1 461 ? 18.203 -15.391 -16.453 1 93.69 461 TRP A O 1
ATOM 3488 N N . THR A 1 462 ? 17.953 -16.391 -18.422 1 96.25 462 THR A N 1
ATOM 3489 C CA . THR A 1 462 ? 16.859 -17.234 -17.969 1 96.25 462 THR A CA 1
ATOM 3490 C C . THR A 1 462 ? 17.188 -18.703 -18.109 1 96.25 462 THR A C 1
ATOM 3492 O O . THR A 1 462 ? 17.672 -19.141 -19.156 1 96.25 462 THR A O 1
ATOM 3495 N N . LEU A 1 463 ? 17 -19.422 -17.047 1 97.19 463 LEU A N 1
ATOM 3496 C CA . LEU A 1 463 ? 17.234 -20.875 -17.062 1 97.19 463 LEU A CA 1
ATOM 3497 C C . LEU A 1 463 ? 16.25 -21.562 -18 1 97.19 463 LEU A C 1
ATOM 3499 O O . LEU A 1 463 ? 15.039 -21.484 -17.812 1 97.19 463 LEU A O 1
ATOM 3503 N N . THR A 1 464 ? 16.766 -22.266 -19.031 1 96.94 464 THR A N 1
ATOM 3504 C CA . THR A 1 464 ? 15.891 -22.922 -20 1 96.94 464 THR A CA 1
ATOM 3505 C C . THR A 1 464 ? 16 -24.438 -19.875 1 96.94 464 THR A C 1
ATOM 3507 O O . THR A 1 464 ? 15.125 -25.172 -20.344 1 96.94 464 THR A O 1
ATOM 3510 N N . SER A 1 465 ? 17.047 -24.844 -19.312 1 96.25 465 SER A N 1
ATOM 3511 C CA . SER A 1 465 ? 17.203 -26.297 -19.156 1 96.25 465 SER A CA 1
ATOM 3512 C C . SER A 1 465 ? 18.016 -26.641 -17.922 1 96.25 465 SER A C 1
ATOM 3514 O O . SER A 1 465 ? 18.953 -25.906 -17.562 1 96.25 465 SER A O 1
ATOM 3516 N N . CYS A 1 466 ? 17.594 -27.688 -17.297 1 94.38 466 CYS A N 1
ATOM 3517 C CA . CYS A 1 466 ? 18.219 -28.234 -16.094 1 94.38 466 CYS A CA 1
ATOM 3518 C C . CYS A 1 466 ? 18.422 -29.734 -16.219 1 94.38 466 CYS A C 1
ATOM 3520 O O . CYS A 1 466 ? 17.469 -30.484 -16.422 1 94.38 466 CYS A O 1
ATOM 3522 N N . SER A 1 467 ? 19.688 -30.156 -16.156 1 90.56 467 SER A N 1
ATOM 3523 C CA . SER A 1 467 ? 19.938 -31.578 -16.281 1 90.56 467 SER A CA 1
ATOM 3524 C C . SER A 1 467 ? 21.047 -32.031 -15.336 1 90.56 467 SER A C 1
ATOM 3526 O O . SER A 1 467 ? 21.875 -31.219 -14.906 1 90.56 467 SER A O 1
ATOM 3528 N N . ALA A 1 468 ? 20.875 -33.281 -14.977 1 85.38 468 ALA A N 1
ATOM 3529 C CA . ALA A 1 468 ? 21.906 -33.938 -14.164 1 85.38 468 ALA A CA 1
ATOM 3530 C C . ALA A 1 468 ? 22.5 -35.125 -14.891 1 85.38 468 ALA A C 1
ATOM 3532 O O . ALA A 1 468 ? 21.766 -35.938 -15.492 1 85.38 468 ALA A O 1
ATOM 3533 N N . HIS A 1 469 ? 23.766 -35.125 -14.969 1 74.69 469 HIS A N 1
ATOM 3534 C CA . HIS A 1 469 ? 24.453 -36.281 -15.555 1 74.69 469 HIS A CA 1
ATOM 3535 C C . HIS A 1 469 ? 25.125 -37.125 -14.484 1 74.69 469 HIS A C 1
ATOM 3537 O O . HIS A 1 469 ? 26.047 -36.656 -13.805 1 74.69 469 HIS A O 1
ATOM 3543 N N . PRO A 1 470 ? 24.391 -38.312 -14.359 1 62.5 470 PRO A N 1
ATOM 3544 C CA . PRO A 1 470 ? 24.984 -39.188 -13.328 1 62.5 470 PRO A CA 1
ATOM 3545 C C . PRO A 1 470 ? 26.328 -39.75 -13.758 1 62.5 470 PRO A C 1
ATOM 3547 O O . PRO A 1 470 ? 26.453 -40.281 -14.867 1 62.5 470 PRO A O 1
ATOM 3550 N N . GLU A 1 471 ? 27.375 -39.406 -13.188 1 58.25 471 GLU A N 1
ATOM 3551 C CA . GLU A 1 471 ? 28.609 -40.156 -13.469 1 58.25 471 GLU A CA 1
ATOM 3552 C C . GLU A 1 471 ? 28.672 -41.438 -12.648 1 58.25 471 GLU A C 1
ATOM 3554 O O . GLU A 1 471 ? 29.172 -42.469 -13.133 1 58.25 471 GLU A O 1
ATOM 3559 N N . THR A 1 472 ? 28.266 -41.344 -11.438 1 53.41 472 THR A N 1
ATOM 3560 C CA . THR A 1 472 ? 28.391 -42.531 -10.609 1 53.41 472 THR A CA 1
ATOM 3561 C C . THR A 1 472 ? 27.203 -42.688 -9.664 1 53.41 472 THR A C 1
ATOM 3563 O O . THR A 1 472 ? 27.078 -43.688 -8.961 1 53.41 472 THR A O 1
ATOM 3566 N N . SER A 1 473 ? 26.375 -41.656 -9.562 1 57.03 473 SER A N 1
ATOM 3567 C CA . SER A 1 473 ? 25.453 -41.625 -8.422 1 57.03 473 SER A CA 1
ATOM 3568 C C . SER A 1 473 ? 24 -41.656 -8.875 1 57.03 473 SER A C 1
ATOM 3570 O O . SER A 1 473 ? 23.688 -41.25 -10 1 57.03 473 SER A O 1
ATOM 3572 N N . VAL A 1 474 ? 23.25 -42.406 -8.016 1 67.88 474 VAL A N 1
ATOM 3573 C CA . VAL A 1 474 ? 21.797 -42.438 -8.219 1 67.88 474 VAL A CA 1
ATOM 3574 C C . VAL A 1 474 ? 21.219 -41.031 -7.969 1 67.88 474 VAL A C 1
ATOM 3576 O O . VAL A 1 474 ? 21.219 -40.562 -6.836 1 67.88 474 VAL A O 1
ATOM 3579 N N . THR A 1 475 ? 21 -40.281 -8.922 1 82.31 475 THR A N 1
ATOM 3580 C CA . THR A 1 475 ? 20.359 -38.969 -8.859 1 82.31 475 THR A CA 1
ATOM 3581 C C . THR A 1 475 ? 18.844 -39.094 -8.859 1 82.31 475 THR A C 1
ATOM 3583 O O . THR A 1 475 ? 18.281 -39.938 -9.57 1 82.31 475 THR A O 1
ATOM 3586 N N . LEU A 1 476 ? 18.203 -38.406 -7.895 1 89.56 476 LEU A N 1
ATOM 3587 C CA . LEU A 1 476 ? 16.734 -38.375 -7.879 1 89.56 476 LEU A CA 1
ATOM 3588 C C . LEU A 1 476 ? 16.203 -37.594 -9.062 1 89.56 476 LEU A C 1
ATOM 3590 O O . LEU A 1 476 ? 15.023 -37.719 -9.43 1 89.56 476 LEU A O 1
ATOM 3594 N N . GLY A 1 477 ? 17.078 -36.719 -9.633 1 91.12 477 GLY A N 1
ATOM 3595 C CA . GLY A 1 477 ? 16.688 -35.969 -10.805 1 91.12 477 GLY A CA 1
ATOM 3596 C C . GLY A 1 477 ? 16.984 -34.469 -10.672 1 91.12 477 GLY A C 1
ATOM 3597 O O . GLY A 1 477 ? 17.719 -34.062 -9.766 1 91.12 477 GLY A O 1
ATOM 3598 N N . ALA A 1 478 ? 16.562 -33.719 -11.672 1 93.81 478 ALA A N 1
ATOM 3599 C CA . ALA A 1 478 ? 16.812 -32.281 -11.75 1 93.81 478 ALA A CA 1
ATOM 3600 C C . ALA A 1 478 ? 15.523 -31.531 -12.086 1 93.81 478 ALA A C 1
ATOM 3602 O O . ALA A 1 478 ? 14.648 -32.062 -12.781 1 93.81 478 ALA A O 1
ATOM 3603 N N . PHE A 1 479 ? 15.422 -30.375 -11.57 1 95.06 479 PHE A N 1
ATOM 3604 C CA . PHE A 1 479 ? 14.281 -29.531 -11.883 1 95.06 479 PHE A CA 1
ATOM 3605 C C . PHE A 1 479 ? 14.617 -28.062 -11.672 1 95.06 479 PHE A C 1
ATOM 3607 O O . PHE A 1 479 ? 15.453 -27.719 -10.836 1 95.06 479 PHE A O 1
ATOM 3614 N N . PRO A 1 480 ? 13.945 -27.234 -12.469 1 95.81 480 PRO A N 1
ATOM 3615 C CA . PRO A 1 480 ? 14.164 -25.797 -12.32 1 95.81 480 PRO A CA 1
ATOM 3616 C C . PRO A 1 480 ? 13.305 -25.172 -11.227 1 95.81 480 PRO A C 1
ATOM 3618 O O . PRO A 1 480 ? 12.133 -25.547 -11.07 1 95.81 480 PRO A O 1
ATOM 3621 N N . VAL A 1 481 ? 13.875 -24.312 -10.445 1 92.75 481 VAL A N 1
ATOM 3622 C CA . VAL A 1 481 ? 13.188 -23.406 -9.539 1 92.75 481 VAL A CA 1
ATOM 3623 C C . VAL A 1 481 ? 13.555 -21.953 -9.891 1 92.75 481 VAL A C 1
ATOM 3625 O O . VAL A 1 481 ? 14.648 -21.5 -9.57 1 92.75 481 VAL A O 1
ATOM 3628 N N . ASP A 1 482 ? 12.609 -21.297 -10.539 1 89.88 482 ASP A N 1
ATOM 3629 C CA . ASP A 1 482 ? 12.906 -19.969 -11.078 1 89.88 482 ASP A CA 1
ATOM 3630 C C . ASP A 1 482 ? 14.102 -20.016 -12.023 1 89.88 482 ASP A C 1
ATOM 3632 O O . ASP A 1 482 ? 14.062 -20.703 -13.047 1 89.88 482 ASP A O 1
ATOM 3636 N N . ASN A 1 483 ? 15.172 -19.344 -11.602 1 94.06 483 ASN A N 1
ATOM 3637 C CA . ASN A 1 483 ? 16.359 -19.297 -12.445 1 94.06 483 ASN A CA 1
ATOM 3638 C C . ASN A 1 483 ? 17.484 -20.172 -11.891 1 94.06 483 ASN A C 1
ATOM 3640 O O . ASN A 1 483 ? 18.656 -19.906 -12.141 1 94.06 483 ASN A O 1
ATOM 3644 N N . THR A 1 484 ? 17.078 -21.156 -11.148 1 95.31 484 THR A N 1
ATOM 3645 C CA . THR A 1 484 ? 18.047 -22.031 -10.5 1 95.31 484 THR A CA 1
ATOM 3646 C C . THR A 1 484 ? 17.766 -23.5 -10.844 1 95.31 484 THR A C 1
ATOM 3648 O O . THR A 1 484 ? 16.625 -23.953 -10.719 1 95.31 484 THR A O 1
ATOM 3651 N N . CYS A 1 485 ? 18.797 -24.188 -11.297 1 96.12 485 CYS A N 1
ATOM 3652 C CA . CYS A 1 485 ? 18.734 -25.625 -11.516 1 96.12 485 CYS A CA 1
ATOM 3653 C C . CYS A 1 485 ? 19.031 -26.391 -10.234 1 96.12 485 CYS A C 1
ATOM 3655 O O . CYS A 1 485 ? 20.109 -26.234 -9.641 1 96.12 485 CYS A O 1
ATOM 3657 N N . VAL A 1 486 ? 18.109 -27.188 -9.836 1 94.69 486 VAL A N 1
ATOM 3658 C CA . VAL A 1 486 ? 18.266 -27.969 -8.609 1 94.69 486 VAL A CA 1
ATOM 3659 C C . VAL A 1 486 ? 18.406 -29.453 -8.938 1 94.69 486 VAL A C 1
ATOM 3661 O O . VAL A 1 486 ? 17.578 -30 -9.664 1 94.69 486 VAL A O 1
ATOM 3664 N N . VAL A 1 487 ? 19.406 -30.031 -8.391 1 92.31 487 VAL A N 1
ATOM 3665 C CA . VAL A 1 487 ? 19.609 -31.469 -8.516 1 92.31 487 VAL A CA 1
ATOM 3666 C C . VAL A 1 487 ? 19.609 -32.125 -7.129 1 92.31 487 VAL A C 1
ATOM 3668 O O . VAL A 1 487 ? 20.312 -31.656 -6.227 1 92.31 487 VAL A O 1
ATOM 3671 N N . LYS A 1 488 ? 18.812 -33.125 -7.047 1 89.88 488 LYS A N 1
ATOM 3672 C CA . LYS A 1 488 ? 18.75 -33.812 -5.77 1 89.88 488 LYS A CA 1
ATOM 3673 C C . LYS A 1 488 ? 19.328 -35.219 -5.887 1 89.88 488 LYS A C 1
ATOM 3675 O O . LYS A 1 488 ? 19.203 -35.875 -6.934 1 89.88 488 LYS A O 1
ATOM 3680 N N . HIS A 1 489 ? 19.891 -35.625 -4.699 1 83.69 489 HIS A N 1
ATOM 3681 C CA . HIS A 1 489 ? 20.484 -36.969 -4.621 1 83.69 489 HIS A CA 1
ATOM 3682 C C . HIS A 1 489 ? 19.969 -37.719 -3.416 1 83.69 489 HIS A C 1
ATOM 3684 O O . HIS A 1 489 ? 19.469 -37.125 -2.459 1 83.69 489 HIS A O 1
ATOM 3690 N N . GLN A 1 490 ? 20.125 -39 -3.666 1 78.12 490 GLN A N 1
ATOM 3691 C CA . GLN A 1 490 ? 19.797 -39.812 -2.516 1 78.12 490 GLN A CA 1
ATOM 3692 C C . GLN A 1 490 ? 20.797 -39.625 -1.378 1 78.12 490 GLN A C 1
ATOM 3694 O O . GLN A 1 490 ? 21.953 -39.312 -1.617 1 78.12 490 GLN A O 1
ATOM 3699 N N . ASP A 1 491 ? 20.25 -39.719 -0.202 1 69.69 491 ASP A N 1
ATOM 3700 C CA . ASP A 1 491 ? 21.109 -39.562 0.969 1 69.69 491 ASP A CA 1
ATOM 3701 C C . ASP A 1 491 ? 22.281 -40.531 0.914 1 69.69 491 ASP A C 1
ATOM 3703 O O . ASP A 1 491 ? 22.094 -41.75 0.788 1 69.69 491 ASP A O 1
ATOM 3707 N N . PRO A 1 492 ? 23.438 -39.969 0.928 1 63.25 492 PRO A N 1
ATOM 3708 C CA . PRO A 1 492 ? 24.609 -40.812 0.868 1 63.25 492 PRO A CA 1
ATOM 3709 C C . PRO A 1 492 ? 24.656 -41.844 2 1 63.25 492 PRO A C 1
ATOM 3711 O O . PRO A 1 492 ? 25.172 -42.938 1.817 1 63.25 492 PRO A O 1
ATOM 3714 N N . GLU A 1 493 ? 24.234 -41.375 3.105 1 62.25 493 GLU A N 1
ATOM 3715 C CA . GLU A 1 493 ? 24.297 -42.312 4.234 1 62.25 493 GLU A CA 1
ATOM 3716 C C . GLU A 1 493 ? 23.422 -43.531 3.99 1 62.25 493 GLU A C 1
ATOM 3718 O O . GLU A 1 493 ? 23.719 -44.625 4.496 1 62.25 493 GLU A O 1
ATOM 3723 N N . GLU A 1 494 ? 22.484 -43.312 3.168 1 59.31 494 GLU A N 1
ATOM 3724 C CA . GLU A 1 494 ? 21.562 -44.406 2.928 1 59.31 494 GLU A CA 1
ATOM 3725 C C . GLU A 1 494 ? 22.109 -45.375 1.86 1 59.31 494 GLU A C 1
ATOM 3727 O O . GLU A 1 494 ? 21.781 -46.562 1.856 1 59.31 494 GLU A O 1
ATOM 3732 N N . THR A 1 495 ? 22.812 -44.719 1.032 1 59.34 495 THR A N 1
ATOM 3733 C CA . THR A 1 495 ? 23.188 -45.562 -0.104 1 59.34 495 THR A CA 1
ATOM 3734 C C . THR A 1 495 ? 24.656 -46 0.001 1 59.34 495 THR A C 1
ATOM 3736 O O . THR A 1 495 ? 25.141 -46.75 -0.829 1 59.34 495 THR A O 1
ATOM 3739 N N . GLY A 1 496 ? 25.344 -45.75 1.267 1 54.56 496 GLY A N 1
ATOM 3740 C CA . GLY A 1 496 ? 26.734 -46.094 1.46 1 54.56 496 GLY A CA 1
ATOM 3741 C C . GLY A 1 496 ? 27.656 -45.469 0.449 1 54.56 496 GLY A C 1
ATOM 3742 O O . GLY A 1 496 ? 28.719 -46 0.14 1 54.56 496 GLY A O 1
ATOM 3743 N N . ARG A 1 497 ? 27.297 -44.281 -0.126 1 55.22 497 ARG A N 1
ATOM 3744 C CA . ARG A 1 497 ? 28.016 -43.656 -1.229 1 55.22 497 ARG A CA 1
ATOM 3745 C C . ARG A 1 497 ? 29.344 -43.094 -0.751 1 55.22 497 ARG A C 1
ATOM 3747 O O . ARG A 1 497 ? 29.422 -42.531 0.344 1 55.22 497 ARG A O 1
ATOM 3754 N N . THR A 1 498 ? 30.406 -43.562 -1.489 1 55.84 498 THR A N 1
ATOM 3755 C CA . THR A 1 498 ? 31.766 -43.094 -1.228 1 55.84 498 THR A CA 1
ATOM 3756 C C . THR A 1 498 ? 32 -41.75 -1.873 1 55.84 498 THR A C 1
ATOM 3758 O O . THR A 1 498 ? 31.234 -41.312 -2.719 1 55.84 498 THR A O 1
ATOM 3761 N N . SER A 1 499 ? 33 -40.969 -1.396 1 53.66 499 SER A N 1
ATOM 3762 C CA . SER A 1 499 ? 33.5 -39.656 -1.796 1 53.66 499 SER A CA 1
ATOM 3763 C C . SER A 1 499 ? 33.719 -39.562 -3.303 1 53.66 499 SER A C 1
ATOM 3765 O O . SER A 1 499 ? 33.812 -38.469 -3.869 1 53.66 499 SER A O 1
ATOM 3767 N N . GLU A 1 500 ? 33.688 -40.625 -4.016 1 56.25 500 GLU A N 1
ATOM 3768 C CA . GLU A 1 500 ? 34.094 -40.625 -5.422 1 56.25 500 GLU A CA 1
ATOM 3769 C C . GLU A 1 500 ? 32.875 -40.438 -6.336 1 56.25 500 GLU A C 1
ATOM 3771 O O . GLU A 1 500 ? 33.031 -40.25 -7.543 1 56.25 500 GLU A O 1
ATOM 3776 N N . GLU A 1 501 ? 31.75 -40.344 -5.688 1 62.12 501 GLU A N 1
ATOM 3777 C CA . GLU A 1 501 ? 30.547 -40.219 -6.523 1 62.12 501 GLU A CA 1
ATOM 3778 C C . GLU A 1 501 ? 30.078 -38.781 -6.648 1 62.12 501 GLU A C 1
ATOM 3780 O O . GLU A 1 501 ? 29.906 -38.094 -5.641 1 62.12 501 GLU A O 1
ATOM 3785 N N . PHE A 1 502 ? 30.328 -38.25 -7.961 1 65.81 502 PHE A N 1
ATOM 3786 C CA . PHE A 1 502 ? 29.922 -36.844 -8.141 1 65.81 502 PHE A CA 1
ATOM 3787 C C . PHE A 1 502 ? 28.859 -36.719 -9.227 1 65.81 502 PHE A C 1
ATOM 3789 O O . PHE A 1 502 ? 28.672 -37.656 -10.031 1 65.81 502 PHE A O 1
ATOM 3796 N N . VAL A 1 503 ? 28 -35.781 -9.078 1 73.69 503 VAL A N 1
ATOM 3797 C CA . VAL A 1 503 ? 27.016 -35.438 -10.094 1 73.69 503 VAL A CA 1
ATOM 3798 C C . VAL A 1 503 ? 27.375 -34.094 -10.727 1 73.69 503 VAL A C 1
ATOM 3800 O O . VAL A 1 503 ? 27.828 -33.188 -10.031 1 73.69 503 VAL A O 1
ATOM 3803 N N . ILE A 1 504 ? 27.312 -34.094 -12.023 1 80 504 ILE A N 1
ATOM 3804 C CA . ILE A 1 504 ? 27.5 -32.844 -12.719 1 80 504 ILE A CA 1
ATOM 3805 C C . ILE A 1 504 ? 26.141 -32.188 -13.023 1 80 504 ILE A C 1
ATOM 3807 O O . ILE A 1 504 ? 25.25 -32.844 -13.594 1 80 504 ILE A O 1
ATOM 3811 N N . VAL A 1 505 ? 25.984 -31.016 -12.562 1 89.12 505 VAL A N 1
ATOM 3812 C CA . VAL A 1 505 ? 24.781 -30.266 -12.852 1 89.12 505 VAL A CA 1
ATOM 3813 C C . VAL A 1 505 ? 25.016 -29.359 -14.055 1 89.12 505 VAL A C 1
ATOM 3815 O O . VAL A 1 505 ? 26.031 -28.656 -14.133 1 89.12 505 VAL A O 1
ATOM 3818 N N . THR A 1 506 ? 24.172 -29.391 -15.008 1 90.38 506 THR A N 1
ATOM 3819 C CA . THR A 1 506 ? 24.25 -28.531 -16.188 1 90.38 506 THR A CA 1
ATOM 3820 C C . THR A 1 506 ? 23.031 -27.625 -16.281 1 90.38 506 THR A C 1
ATOM 3822 O O . THR A 1 506 ? 21.891 -28.094 -16.328 1 90.38 506 THR A O 1
ATOM 3825 N N . ALA A 1 507 ? 23.281 -26.375 -16.266 1 95.56 507 ALA A N 1
ATOM 3826 C CA . ALA A 1 507 ? 22.25 -25.359 -16.484 1 95.56 507 ALA A CA 1
ATOM 3827 C C . ALA A 1 507 ? 22.469 -24.609 -17.797 1 95.56 507 ALA A C 1
ATOM 3829 O O . ALA A 1 507 ? 23.562 -24.125 -18.062 1 95.56 507 ALA A O 1
ATOM 3830 N N . ILE A 1 508 ? 21.5 -24.625 -18.609 1 96.62 508 ILE A N 1
ATOM 3831 C CA . ILE A 1 508 ? 21.562 -23.812 -19.812 1 96.62 508 ILE A CA 1
ATOM 3832 C C . ILE A 1 508 ? 20.766 -22.516 -19.594 1 96.62 508 ILE A C 1
ATOM 3834 O O . ILE A 1 508 ? 19.594 -22.562 -19.188 1 96.62 508 ILE A O 1
ATOM 3838 N N . CYS A 1 509 ? 21.359 -21.391 -19.844 1 96.62 509 CYS A N 1
ATOM 3839 C CA . CYS A 1 509 ? 20.812 -20.062 -19.609 1 96.62 509 CYS A CA 1
ATOM 3840 C C . CYS A 1 509 ? 20.719 -19.266 -20.906 1 96.62 509 CYS A C 1
ATOM 3842 O O . CYS A 1 509 ? 21.719 -19.094 -21.609 1 96.62 509 CYS A O 1
ATOM 3844 N N . CYS A 1 510 ? 19.516 -18.812 -21.219 1 96 510 CYS A N 1
ATOM 3845 C CA . CYS A 1 510 ? 19.328 -18.125 -22.484 1 96 510 CYS A CA 1
ATOM 3846 C C . CYS A 1 510 ? 18.797 -16.719 -22.266 1 96 510 CYS A C 1
ATOM 3848 O O . CYS A 1 510 ? 18.312 -16.391 -21.172 1 96 510 CYS A O 1
ATOM 3850 N N . ARG A 1 511 ? 18.938 -15.812 -23.234 1 94.94 511 ARG A N 1
ATOM 3851 C CA . ARG A 1 511 ? 18.406 -14.453 -23.25 1 94.94 511 ARG A CA 1
ATOM 3852 C C . ARG A 1 511 ? 18.125 -13.992 -24.672 1 94.94 511 ARG A C 1
ATOM 3854 O O . ARG A 1 511 ? 18.562 -14.633 -25.641 1 94.94 511 ARG A O 1
ATOM 3861 N N . ILE A 1 512 ? 17.344 -12.977 -24.75 1 92.56 512 ILE A N 1
ATOM 3862 C CA . ILE A 1 512 ? 17.078 -12.367 -26.047 1 92.56 512 ILE A CA 1
ATOM 3863 C C . ILE A 1 512 ? 17.719 -10.984 -26.125 1 92.56 512 ILE A C 1
ATOM 3865 O O . ILE A 1 512 ? 17.375 -10.102 -25.328 1 92.56 512 ILE A O 1
ATOM 3869 N N . GLN A 1 513 ? 18.656 -10.68 -26.953 1 86 513 GLN A N 1
ATOM 3870 C CA . GLN A 1 513 ? 19.266 -9.367 -27.141 1 86 513 GLN A CA 1
ATOM 3871 C C . GLN A 1 513 ? 18.391 -8.461 -28 1 86 513 GLN A C 1
ATOM 3873 O O . GLN A 1 513 ? 17.891 -8.867 -29.047 1 86 513 GLN A O 1
ATOM 3878 N N . PRO A 1 514 ? 18.141 -7.195 -27.484 1 73.69 514 PRO A N 1
ATOM 3879 C CA . PRO A 1 514 ? 17.328 -6.293 -28.312 1 73.69 514 PRO A CA 1
ATOM 3880 C C . PRO A 1 514 ? 18.031 -5.906 -29.625 1 73.69 514 PRO A C 1
ATOM 3882 O O . PRO A 1 514 ? 19.266 -5.887 -29.688 1 73.69 514 PRO A O 1
ATOM 3885 N N . SER A 1 515 ? 17.453 -5.992 -30.859 1 62.66 515 SER A N 1
ATOM 3886 C CA . SER A 1 515 ? 18.016 -5.656 -32.156 1 62.66 515 SER A CA 1
ATOM 3887 C C . SER A 1 515 ? 18.875 -4.398 -32.094 1 62.66 515 SER A C 1
ATOM 3889 O O . SER A 1 515 ? 19.812 -4.242 -32.875 1 62.66 515 SER A O 1
ATOM 3891 N N . GLY A 1 516 ? 18.625 -3.264 -31.516 1 49.34 516 GLY A N 1
ATOM 3892 C CA . GLY A 1 516 ? 19.438 -2.07 -31.703 1 49.34 516 GLY A CA 1
ATOM 3893 C C . GLY A 1 516 ? 20.828 -2.189 -31.125 1 49.34 516 GLY A C 1
ATOM 3894 O O . GLY A 1 516 ? 21.656 -1.289 -31.281 1 49.34 516 GLY A O 1
ATOM 3895 N N . GLN A 1 517 ? 21.156 -2.812 -30.219 1 39.22 517 GLN A N 1
ATOM 3896 C CA . GLN A 1 517 ? 22.5 -2.82 -29.656 1 39.22 517 GLN A CA 1
ATOM 3897 C C . GLN A 1 517 ? 23.359 -3.906 -30.297 1 39.22 517 GLN A C 1
ATOM 3899 O O . GLN A 1 517 ? 24.438 -4.227 -29.797 1 39.22 517 GLN A O 1
ATOM 3904 N N . ALA A 1 518 ? 23.156 -4.527 -31.359 1 29.45 518 ALA A N 1
ATOM 3905 C CA . ALA A 1 518 ? 24.234 -5.172 -32.094 1 29.45 518 ALA A CA 1
ATOM 3906 C C . ALA A 1 518 ? 25.125 -4.141 -32.781 1 29.45 518 ALA A C 1
ATOM 3908 O O . ALA A 1 518 ? 24.609 -3.205 -33.406 1 29.45 518 ALA A O 1
ATOM 3909 N N . MET B 1 1 ? 16.812 0.276 39.844 1 25.89 1 MET B N 1
ATOM 3910 C CA . MET B 1 1 ? 15.758 0.09 38.844 1 25.89 1 MET B CA 1
ATOM 3911 C C . MET B 1 1 ? 16.234 0.523 37.469 1 25.89 1 MET B C 1
ATOM 3913 O O . MET B 1 1 ? 16.5 1.704 37.25 1 25.89 1 MET B O 1
ATOM 3917 N N . SER B 1 2 ? 16.891 -0.318 36.688 1 26.8 2 SER B N 1
ATOM 3918 C CA . SER B 1 2 ? 17.953 -0.042 35.719 1 26.8 2 SER B CA 1
ATOM 3919 C C . SER B 1 2 ? 17.422 0.736 34.531 1 26.8 2 SER B C 1
ATOM 3921 O O . SER B 1 2 ? 16.234 0.674 34.219 1 26.8 2 SER B O 1
ATOM 3923 N N . LEU B 1 3 ? 18.219 1.767 34.062 1 31.58 3 LEU B N 1
ATOM 3924 C CA . LEU B 1 3 ? 18.094 2.664 32.906 1 31.58 3 LEU B CA 1
ATOM 3925 C C . LEU B 1 3 ? 17.547 1.925 31.688 1 31.58 3 LEU B C 1
ATOM 3927 O O . LEU B 1 3 ? 16.969 2.541 30.797 1 31.58 3 LEU B O 1
ATOM 3931 N N . TRP B 1 4 ? 17.938 0.673 31.453 1 34.12 4 TRP B N 1
ATOM 3932 C CA . TRP B 1 4 ? 17.609 -0.278 30.406 1 34.12 4 TRP B CA 1
ATOM 3933 C C . TRP B 1 4 ? 16.141 -0.667 30.469 1 34.12 4 TRP B C 1
ATOM 3935 O O . TRP B 1 4 ? 15.523 -0.985 29.453 1 34.12 4 TRP B O 1
ATOM 3945 N N . GLU B 1 5 ? 15.445 -0.862 31.609 1 37 5 GLU B N 1
ATOM 3946 C CA . GLU B 1 5 ? 14.125 -1.323 32 1 37 5 GLU B CA 1
ATOM 3947 C C . GLU B 1 5 ? 13.047 -0.308 31.641 1 37 5 GLU B C 1
ATOM 3949 O O . GLU B 1 5 ? 11.859 -0.638 31.609 1 37 5 GLU B O 1
ATOM 3954 N N . GLU B 1 6 ? 13.328 1.042 31.656 1 39.12 6 GLU B N 1
ATOM 3955 C CA . GLU B 1 6 ? 12.438 2.184 31.484 1 39.12 6 GLU B CA 1
ATOM 3956 C C . GLU B 1 6 ? 12.047 2.361 30.031 1 39.12 6 GLU B C 1
ATOM 3958 O O . GLU B 1 6 ? 11.195 3.197 29.703 1 39.12 6 GLU B O 1
ATOM 3963 N N . ARG B 1 7 ? 12.836 1.868 29.062 1 43.09 7 ARG B N 1
ATOM 3964 C CA . ARG B 1 7 ? 12.781 1.74 27.609 1 43.09 7 ARG B CA 1
ATOM 3965 C C . ARG B 1 7 ? 11.555 0.938 27.172 1 43.09 7 ARG B C 1
ATOM 3967 O O . ARG B 1 7 ? 11.234 0.885 25.984 1 43.09 7 ARG B O 1
ATOM 3974 N N . ASP B 1 8 ? 10.984 -0.008 27.938 1 54.75 8 ASP B N 1
ATOM 3975 C CA . ASP B 1 8 ? 10.125 -1.121 27.547 1 54.75 8 ASP B CA 1
ATOM 3976 C C . ASP B 1 8 ? 8.648 -0.761 27.688 1 54.75 8 ASP B C 1
ATOM 3978 O O . ASP B 1 8 ? 7.797 -1.645 27.797 1 54.75 8 ASP B O 1
ATOM 3982 N N . SER B 1 9 ? 8.336 0.549 28.188 1 72.94 9 SER B N 1
ATOM 3983 C CA . SER B 1 9 ? 6.895 0.654 28.391 1 72.94 9 SER B CA 1
ATOM 3984 C C . SER B 1 9 ? 6.156 0.735 27.047 1 72.94 9 SER B C 1
ATOM 3986 O O . SER B 1 9 ? 6.574 1.461 26.141 1 72.94 9 SER B O 1
ATOM 3988 N N . PRO B 1 10 ? 5.211 -0.028 27.016 1 88.5 10 PRO B N 1
ATOM 3989 C CA . PRO B 1 10 ? 4.43 -0.052 25.781 1 88.5 10 PRO B CA 1
ATOM 3990 C C . PRO B 1 10 ? 3.637 1.233 25.562 1 88.5 10 PRO B C 1
ATOM 3992 O O . PRO B 1 10 ? 3.283 1.92 26.516 1 88.5 10 PRO B O 1
ATOM 3995 N N . VAL B 1 11 ? 3.586 1.671 24.422 1 94.31 11 VAL B N 1
ATOM 3996 C CA . VAL B 1 11 ? 2.74 2.805 24.062 1 94.31 11 VAL B CA 1
ATOM 3997 C C . VAL B 1 11 ? 1.272 2.445 24.281 1 94.31 11 VAL B C 1
ATOM 3999 O O . VAL B 1 11 ? 0.84 1.342 23.938 1 94.31 11 VAL B O 1
ATOM 4002 N N . GLU B 1 12 ? 0.574 3.348 24.906 1 93.75 12 GLU B N 1
ATOM 4003 C CA . GLU B 1 12 ? -0.859 3.158 25.109 1 93.75 12 GLU B CA 1
ATOM 4004 C C . GLU B 1 12 ? -1.663 4.262 24.438 1 93.75 12 GLU B C 1
ATOM 4006 O O . GLU B 1 12 ? -1.27 5.43 24.469 1 93.75 12 GLU B O 1
ATOM 4011 N N . VAL B 1 13 ? -2.732 3.807 23.844 1 97.12 13 VAL B N 1
ATOM 4012 C CA . VAL B 1 13 ? -3.641 4.762 23.234 1 97.12 13 VAL B CA 1
ATOM 4013 C C . VAL B 1 13 ? -4.93 4.859 24.047 1 97.12 13 VAL B C 1
ATOM 4015 O O . VAL B 1 13 ? -5.531 3.838 24.391 1 97.12 13 VAL B O 1
ATOM 4018 N N . TYR B 1 14 ? -5.262 6.051 24.406 1 96.81 14 TYR B N 1
ATOM 4019 C CA . TYR B 1 14 ? -6.5 6.312 25.125 1 96.81 14 TYR B CA 1
ATOM 4020 C C . TYR B 1 14 ? -7.531 6.973 24.234 1 96.81 14 TYR B C 1
ATOM 4022 O O . TYR B 1 14 ? -7.266 8.023 23.625 1 96.81 14 TYR B O 1
ATOM 4030 N N . LEU B 1 15 ? -8.648 6.305 24.078 1 96.31 15 LEU B N 1
ATOM 4031 C CA . LEU B 1 15 ? -9.734 6.777 23.219 1 96.31 15 LEU B CA 1
ATOM 4032 C C . LEU B 1 15 ? -10.883 7.336 24.062 1 96.31 15 LEU B C 1
ATOM 4034 O O . LEU B 1 15 ? -11.523 6.602 24.812 1 96.31 15 LEU B O 1
ATOM 4038 N N . LEU B 1 16 ? -11.109 8.656 23.969 1 94 16 LEU B N 1
ATOM 4039 C CA . LEU B 1 16 ? -12.266 9.273 24.609 1 94 16 LEU B CA 1
ATOM 4040 C C . LEU B 1 16 ? -13.461 9.297 23.656 1 94 16 LEU B C 1
ATOM 4042 O O . LEU B 1 16 ? -13.414 9.953 22.609 1 94 16 LEU B O 1
ATOM 4046 N N . GLY B 1 17 ? -14.406 8.617 23.891 1 90.25 17 GLY B N 1
ATOM 4047 C CA . GLY B 1 17 ? -15.555 8.531 23 1 90.25 17 GLY B CA 1
ATOM 4048 C C . GLY B 1 17 ? -16.672 7.652 23.547 1 90.25 17 GLY B C 1
ATOM 4049 O O . GLY B 1 17 ? -17 7.73 24.734 1 90.25 17 GLY B O 1
ATOM 4050 N N . THR B 1 18 ? -17.328 7 22.641 1 86.44 18 THR B N 1
ATOM 4051 C CA . THR B 1 18 ? -18.375 6.07 23.031 1 86.44 18 THR B CA 1
ATOM 4052 C C . THR B 1 18 ? -17.781 4.73 23.469 1 86.44 18 THR B C 1
ATOM 4054 O O . THR B 1 18 ? -16.562 4.559 23.469 1 86.44 18 THR B O 1
ATOM 4057 N N . SER B 1 19 ? -18.656 3.842 23.859 1 85.31 19 SER B N 1
ATOM 4058 C CA . SER B 1 19 ? -18.188 2.514 24.234 1 85.31 19 SER B CA 1
ATOM 4059 C C . SER B 1 19 ? -17.75 1.706 23.031 1 85.31 19 SER B C 1
ATOM 4061 O O . SER B 1 19 ? -17.984 2.111 21.891 1 85.31 19 SER B O 1
ATOM 4063 N N . ILE B 1 20 ? -17 0.637 23.297 1 90.12 20 ILE B N 1
ATOM 4064 C CA . ILE B 1 20 ? -16.438 -0.217 22.25 1 90.12 20 ILE B CA 1
ATOM 4065 C C . ILE B 1 20 ? -16.938 -1.647 22.438 1 90.12 20 ILE B C 1
ATOM 4067 O O . ILE B 1 20 ? -17.062 -2.131 23.562 1 90.12 20 ILE B O 1
ATOM 4071 N N . GLU B 1 21 ? -17.312 -2.287 21.344 1 90.19 21 GLU B N 1
ATOM 4072 C CA . GLU B 1 21 ? -17.547 -3.729 21.344 1 90.19 21 GLU B CA 1
ATOM 4073 C C . GLU B 1 21 ? -16.219 -4.5 21.406 1 90.19 21 GLU B C 1
ATOM 4075 O O . GLU B 1 21 ? -15.516 -4.617 20.406 1 90.19 21 GLU B O 1
ATOM 4080 N N . PRO B 1 22 ? -15.867 -5.102 22.594 1 88.81 22 PRO B N 1
ATOM 4081 C CA . PRO B 1 22 ? -14.523 -5.641 22.781 1 88.81 22 PRO B CA 1
ATOM 4082 C C . PRO B 1 22 ? -14.328 -6.988 22.094 1 88.81 22 PRO B C 1
ATOM 4084 O O . PRO B 1 22 ? -13.195 -7.465 21.969 1 88.81 22 PRO B O 1
ATOM 4087 N N . ASN B 1 23 ? -15.391 -7.633 21.594 1 91.06 23 ASN B N 1
ATOM 4088 C CA . ASN B 1 23 ? -15.289 -9 21.094 1 91.06 23 ASN B CA 1
ATOM 4089 C C . ASN B 1 23 ? -15.078 -9.016 19.578 1 91.06 23 ASN B C 1
ATOM 4091 O O . ASN B 1 23 ? -14.898 -10.078 18.984 1 91.06 23 ASN B O 1
ATOM 4095 N N . HIS B 1 24 ? -15.195 -7.852 18.984 1 93.38 24 HIS B N 1
ATOM 4096 C CA . HIS B 1 24 ? -14.906 -7.867 17.547 1 93.38 24 HIS B CA 1
ATOM 4097 C C . HIS B 1 24 ? -13.516 -8.43 17.281 1 93.38 24 HIS B C 1
ATOM 4099 O O . HIS B 1 24 ? -12.555 -8.094 17.969 1 93.38 24 HIS B O 1
ATOM 4105 N N . MET B 1 25 ? -13.305 -9.219 16.25 1 92.44 25 MET B N 1
ATOM 4106 C CA . MET B 1 25 ? -12.07 -9.953 15.977 1 92.44 25 MET B CA 1
ATOM 4107 C C . MET B 1 25 ? -10.906 -8.992 15.742 1 92.44 25 MET B C 1
ATOM 4109 O O . MET B 1 25 ? -9.758 -9.312 16.031 1 92.44 25 MET B O 1
ATOM 4113 N N . GLU B 1 26 ? -11.195 -7.812 15.203 1 93.81 26 GLU B N 1
ATOM 4114 C CA . GLU B 1 26 ? -10.164 -6.812 14.953 1 93.81 26 GLU B CA 1
ATOM 4115 C C . GLU B 1 26 ? -9.453 -6.418 16.234 1 93.81 26 GLU B C 1
ATOM 4117 O O . GLU B 1 26 ? -8.25 -6.141 16.234 1 93.81 26 GLU B O 1
ATOM 4122 N N . ILE B 1 27 ? -10.18 -6.395 17.375 1 94.19 27 ILE B N 1
ATOM 4123 C CA . ILE B 1 27 ? -9.609 -5.738 18.547 1 94.19 27 ILE B CA 1
ATOM 4124 C C . ILE B 1 27 ? -9.781 -6.637 19.781 1 94.19 27 ILE B C 1
ATOM 4126 O O . ILE B 1 27 ? -9.594 -6.195 20.906 1 94.19 27 ILE B O 1
ATOM 4130 N N . LYS B 1 28 ? -10.125 -7.844 19.5 1 91.56 28 LYS B N 1
ATOM 4131 C CA . LYS B 1 28 ? -10.32 -8.781 20.594 1 91.56 28 LYS B CA 1
ATOM 4132 C C . LYS B 1 28 ? -9.047 -8.922 21.422 1 91.56 28 LYS B C 1
ATOM 4134 O O . LYS B 1 28 ? -7.965 -9.148 20.875 1 91.56 28 LYS B O 1
ATOM 4139 N N . GLY B 1 29 ? -9.18 -8.672 22.734 1 89.56 29 GLY B N 1
ATOM 4140 C CA . GLY B 1 29 ? -8.062 -8.828 23.656 1 89.56 29 GLY B CA 1
ATOM 4141 C C . GLY B 1 29 ? -7.199 -7.582 23.75 1 89.56 29 GLY B C 1
ATOM 4142 O O . GLY B 1 29 ? -6.254 -7.539 24.547 1 89.56 29 GLY B O 1
ATOM 4143 N N . MET B 1 30 ? -7.523 -6.555 23.047 1 90.06 30 MET B N 1
ATOM 4144 C CA . MET B 1 30 ? -6.656 -5.379 23 1 90.06 30 MET B CA 1
ATOM 4145 C C . MET B 1 30 ? -7.316 -4.188 23.672 1 90.06 30 MET B C 1
ATOM 4147 O O . MET B 1 30 ? -6.727 -3.107 23.766 1 90.06 30 MET B O 1
ATOM 4151 N N . ILE B 1 31 ? -8.508 -4.328 24.172 1 91.25 31 ILE B N 1
ATOM 4152 C CA . ILE B 1 31 ? -9.273 -3.186 24.656 1 91.25 31 ILE B CA 1
ATOM 4153 C C . ILE B 1 31 ? -9.414 -3.268 26.172 1 91.25 31 ILE B C 1
ATOM 4155 O O . ILE B 1 31 ? -9.766 -4.32 26.719 1 91.25 31 ILE B O 1
ATOM 4159 N N . ASN B 1 32 ? -9.086 -2.213 26.812 1 88.44 32 ASN B N 1
ATOM 4160 C CA . ASN B 1 32 ? -9.438 -1.982 28.203 1 88.44 32 ASN B CA 1
ATOM 4161 C C . ASN B 1 32 ? -10.477 -0.877 28.344 1 88.44 32 ASN B C 1
ATOM 4163 O O . ASN B 1 32 ? -10.266 0.243 27.875 1 88.44 32 ASN B O 1
ATOM 4167 N N . ILE B 1 33 ? -11.531 -1.193 28.891 1 83.88 33 ILE B N 1
ATOM 4168 C CA . ILE B 1 33 ? -12.633 -0.244 29.016 1 83.88 33 ILE B CA 1
ATOM 4169 C C . ILE B 1 33 ? -12.664 0.331 30.422 1 83.88 33 ILE B C 1
ATOM 4171 O O . ILE B 1 33 ? -12.656 -0.417 31.406 1 83.88 33 ILE B O 1
ATOM 4175 N N . SER B 1 34 ? -12.531 1.635 30.422 1 77.38 34 SER B N 1
ATOM 4176 C CA . SER B 1 34 ? -12.719 2.336 31.688 1 77.38 34 SER B CA 1
ATOM 4177 C C . SER B 1 34 ? -14.031 3.105 31.703 1 77.38 34 SER B C 1
ATOM 4179 O O . SER B 1 34 ? -14.289 3.926 30.828 1 77.38 34 SER B O 1
ATOM 4181 N N . ASN B 1 35 ? -15.023 2.668 32.469 1 63.56 35 ASN B N 1
ATOM 4182 C CA . ASN B 1 35 ? -16.312 3.334 32.531 1 63.56 35 ASN B CA 1
ATOM 4183 C C . ASN B 1 35 ? -16.312 4.477 33.531 1 63.56 35 ASN B C 1
ATOM 4185 O O . ASN B 1 35 ? -15.852 4.305 34.656 1 63.56 35 ASN B O 1
ATOM 4189 N N . PHE B 1 36 ? -16.359 5.695 32.969 1 55.97 36 PHE B N 1
ATOM 4190 C CA . PHE B 1 36 ? -16.531 6.832 33.875 1 55.97 36 PHE B CA 1
ATOM 4191 C C . PHE B 1 36 ? -18 7.027 34.219 1 55.97 36 PHE B C 1
ATOM 4193 O O . PHE B 1 36 ? -18.875 6.867 33.375 1 55.97 36 PHE B O 1
ATOM 4200 N N . GLU B 1 37 ? -18.516 6.621 35.375 1 50 37 GLU B N 1
ATOM 4201 C CA . GLU B 1 37 ? -19.859 6.637 35.938 1 50 37 GLU B CA 1
ATOM 4202 C C . GLU B 1 37 ? -20.641 7.863 35.469 1 50 37 GLU B C 1
ATOM 4204 O O . GLU B 1 37 ? -21.875 7.832 35.375 1 50 37 GLU B O 1
ATOM 4209 N N . ARG B 1 38 ? -20.156 9.047 35.312 1 52.41 38 ARG B N 1
ATOM 4210 C CA . ARG B 1 38 ? -21.016 10.227 35.25 1 52.41 38 ARG B CA 1
ATOM 4211 C C . ARG B 1 38 ? -21.469 10.492 33.812 1 52.41 38 ARG B C 1
ATOM 4213 O O . ARG B 1 38 ? -21.859 11.617 33.469 1 52.41 38 ARG B O 1
ATOM 4220 N N . VAL B 1 39 ? -21.156 9.578 32.906 1 53.5 39 VAL B N 1
ATOM 4221 C CA . VAL B 1 39 ? -21.766 9.898 31.641 1 53.5 39 VAL B CA 1
ATOM 4222 C C . VAL B 1 39 ? -23.281 9.766 31.734 1 53.5 39 VAL B C 1
ATOM 4224 O O . VAL B 1 39 ? -23.812 8.68 32 1 53.5 39 VAL B O 1
ATOM 4227 N N . PRO B 1 40 ? -24 10.93 32.062 1 46.34 40 PRO B N 1
ATOM 4228 C CA . PRO B 1 40 ? -25.469 10.867 32.156 1 46.34 40 PRO B CA 1
ATOM 4229 C C . PRO B 1 40 ? -26.094 10.055 31.031 1 46.34 40 PRO B C 1
ATOM 4231 O O . PRO B 1 40 ? -25.734 10.227 29.859 1 46.34 40 PRO B O 1
ATOM 4234 N N . GLU B 1 41 ? -26.297 8.859 31.312 1 45.16 41 GLU B N 1
ATOM 4235 C CA . GLU B 1 41 ? -27.219 8.32 30.312 1 45.16 41 GLU B CA 1
ATOM 4236 C C . GLU B 1 41 ? -28.406 9.25 30.094 1 45.16 41 GLU B C 1
ATOM 4238 O O . GLU B 1 41 ? -29.109 9.609 31.047 1 45.16 41 GLU B O 1
ATOM 4243 N N . GLU B 1 42 ? -28.359 10.312 29.5 1 38.47 42 GLU B N 1
ATOM 4244 C CA . GLU B 1 42 ? -29.656 10.984 29.328 1 38.47 42 GLU B CA 1
ATOM 4245 C C . GLU B 1 42 ? -30.797 9.977 29.297 1 38.47 42 GLU B C 1
ATOM 4247 O O . GLU B 1 42 ? -30.766 9.031 28.5 1 38.47 42 GLU B O 1
ATOM 4252 N N . GLU B 1 43 ? -31.438 9.797 30.453 1 36.03 43 GLU B N 1
ATOM 4253 C CA . GLU B 1 43 ? -32.812 9.336 30.406 1 36.03 43 GLU B CA 1
ATOM 4254 C C . GLU B 1 43 ? -33.594 10 29.266 1 36.03 43 GLU B C 1
ATOM 4256 O O . GLU B 1 43 ? -34.125 11.094 29.438 1 36.03 43 GLU B O 1
ATOM 4261 N N . TRP B 1 44 ? -33.188 10.273 28.109 1 32.88 44 TRP B N 1
ATOM 4262 C CA . TRP B 1 44 ? -34.312 10.648 27.281 1 32.88 44 TRP B CA 1
ATOM 4263 C C . TRP B 1 44 ? -35.5 9.719 27.5 1 32.88 44 TRP B C 1
ATOM 4265 O O . TRP B 1 44 ? -35.375 8.5 27.312 1 32.88 44 TRP B O 1
ATOM 4275 N N . GLN B 1 45 ? -36.344 10.031 28.469 1 32.62 45 GLN B N 1
ATOM 4276 C CA . GLN B 1 45 ? -37.656 9.539 28.781 1 32.62 45 GLN B CA 1
ATOM 4277 C C . GLN B 1 45 ? -38.375 9 27.531 1 32.62 45 GLN B C 1
ATOM 4279 O O . GLN B 1 45 ? -39.062 7.984 27.594 1 32.62 45 GLN B O 1
ATOM 4284 N N . SER B 1 46 ? -39.062 9.969 26.781 1 31.84 46 SER B N 1
ATOM 4285 C CA . SER B 1 46 ? -40.406 9.773 26.188 1 31.84 46 SER B CA 1
ATOM 4286 C C . SER B 1 46 ? -40.344 8.734 25.078 1 31.84 46 SER B C 1
ATOM 4288 O O . SER B 1 46 ? -41.375 8.188 24.688 1 31.84 46 SER B O 1
ATOM 4290 N N . THR B 1 47 ? -39.688 9.031 23.891 1 34.56 47 THR B N 1
ATOM 4291 C CA . THR B 1 47 ? -40.25 8.156 22.875 1 34.56 47 THR B CA 1
ATOM 4292 C C . THR B 1 47 ? -39.938 6.699 23.172 1 34.56 47 THR B C 1
ATOM 4294 O O . THR B 1 47 ? -38.875 6.391 23.719 1 34.56 47 THR B O 1
ATOM 4297 N N . SER B 1 48 ? -40.906 5.773 23.375 1 33.97 48 SER B N 1
ATOM 4298 C CA . SER B 1 48 ? -41.188 4.363 23.609 1 33.97 48 SER B CA 1
ATOM 4299 C C . SER B 1 48 ? -40.125 3.463 23 1 33.97 48 SER B C 1
ATOM 4301 O O . SER B 1 48 ? -40.219 2.236 23.109 1 33.97 48 SER B O 1
ATOM 4303 N N . VAL B 1 49 ? -39.625 3.82 21.844 1 35.62 49 VAL B N 1
ATOM 4304 C CA . VAL B 1 49 ? -38.875 2.691 21.297 1 35.62 49 VAL B CA 1
ATOM 4305 C C . VAL B 1 49 ? -37.594 2.48 22.109 1 35.62 49 VAL B C 1
ATOM 4307 O O . VAL B 1 49 ? -36.781 3.398 22.25 1 35.62 49 VAL B O 1
ATOM 4310 N N . PRO B 1 50 ? -37.5 1.604 23.125 1 32.72 50 PRO B N 1
ATOM 4311 C CA . PRO B 1 50 ? -36.281 1.146 23.766 1 32.72 50 PRO B CA 1
ATOM 4312 C C . PRO B 1 50 ? -35.062 1.253 22.844 1 32.72 50 PRO B C 1
ATOM 4314 O O . PRO B 1 50 ? -35 0.599 21.812 1 32.72 50 PRO B O 1
ATOM 4317 N N . ARG B 1 51 ? -34.531 2.41 22.5 1 39.25 51 ARG B N 1
ATOM 4318 C CA . ARG B 1 51 ? -33.281 2.461 21.703 1 39.25 51 ARG B CA 1
ATOM 4319 C C . ARG B 1 51 ? -32.219 1.557 22.297 1 39.25 51 ARG B C 1
ATOM 4321 O O . ARG B 1 51 ? -31.812 1.736 23.453 1 39.25 51 ARG B O 1
ATOM 4328 N N . THR B 1 52 ? -32.156 0.261 21.969 1 37.81 52 THR B N 1
ATOM 4329 C CA . THR B 1 52 ? -31.281 -0.857 22.312 1 37.81 52 THR B CA 1
ATOM 4330 C C . THR B 1 52 ? -29.828 -0.407 22.406 1 37.81 52 THR B C 1
ATOM 4332 O O . THR B 1 52 ? -29.453 0.594 21.797 1 37.81 52 THR B O 1
ATOM 4335 N N . GLN B 1 53 ? -28.906 -0.892 23.406 1 41.28 53 GLN B N 1
ATOM 4336 C CA . GLN B 1 53 ? -27.469 -0.991 23.672 1 41.28 53 GLN B CA 1
ATOM 4337 C C . GLN B 1 53 ? -26.672 -0.937 22.375 1 41.28 53 GLN B C 1
ATOM 4339 O O . GLN B 1 53 ? -25.469 -0.699 22.391 1 41.28 53 GLN B O 1
ATOM 4344 N N . ASP B 1 54 ? -27.234 -1.201 21.234 1 48.16 54 ASP B N 1
ATOM 4345 C CA . ASP B 1 54 ? -26.609 -1.518 19.953 1 48.16 54 ASP B CA 1
ATOM 4346 C C . ASP B 1 54 ? -25.906 -0.294 19.359 1 48.16 54 ASP B C 1
ATOM 4348 O O . ASP B 1 54 ? -24.828 -0.411 18.781 1 48.16 54 ASP B O 1
ATOM 4352 N N . ASN B 1 55 ? -26.453 1.018 19.625 1 53.41 55 ASN B N 1
ATOM 4353 C CA . ASN B 1 55 ? -25.906 2.184 18.938 1 53.41 55 ASN B CA 1
ATOM 4354 C C . ASN B 1 55 ? -24.719 2.783 19.703 1 53.41 55 ASN B C 1
ATOM 4356 O O . ASN B 1 55 ? -24 3.623 19.172 1 53.41 55 ASN B O 1
ATOM 4360 N N . CYS B 1 56 ? -24.484 2.25 20.859 1 63.47 56 CYS B N 1
ATOM 4361 C CA . CYS B 1 56 ? -23.578 2.891 21.797 1 63.47 56 CYS B CA 1
ATOM 4362 C C . CYS B 1 56 ? -22.141 2.529 21.5 1 63.47 56 CYS B C 1
ATOM 4364 O O . CYS B 1 56 ? -21.203 3.207 21.953 1 63.47 56 CYS B O 1
ATOM 4366 N N . VAL B 1 57 ? -22.016 1.595 20.625 1 70.44 57 VAL B N 1
ATOM 4367 C CA . VAL B 1 57 ? -20.656 1.072 20.578 1 70.44 57 VAL B CA 1
ATOM 4368 C C . VAL B 1 57 ? -20.094 1.205 19.156 1 70.44 57 VAL B C 1
ATOM 4370 O O . VAL B 1 57 ? -18.922 0.946 18.922 1 70.44 57 VAL B O 1
ATOM 4373 N N . GLY B 1 58 ? -20.891 1.803 18.297 1 85.19 58 GLY B N 1
ATOM 4374 C CA . GLY B 1 58 ? -20.484 1.761 16.906 1 85.19 58 GLY B CA 1
ATOM 4375 C C . GLY B 1 58 ? -19.297 2.656 16.594 1 85.19 58 GLY B C 1
ATOM 4376 O O . GLY B 1 58 ? -18.281 2.197 16.062 1 85.19 58 GLY B O 1
ATOM 4377 N N . HIS B 1 59 ? -19.453 3.859 17.062 1 90.5 59 HIS B N 1
ATOM 4378 C CA . HIS B 1 59 ? -18.422 4.84 16.75 1 90.5 59 HIS B CA 1
ATOM 4379 C C . HIS B 1 59 ? -17.094 4.461 17.391 1 90.5 59 HIS B C 1
ATOM 4381 O O . HIS B 1 59 ? -16.062 4.402 16.703 1 90.5 59 HIS B O 1
ATOM 4387 N N . GLY B 1 60 ? -17.109 4.133 18.625 1 93.75 60 GLY B N 1
ATOM 4388 C CA . GLY B 1 60 ? -15.906 3.74 19.344 1 93.75 60 GLY B CA 1
ATOM 4389 C C . GLY B 1 60 ? -15.258 2.492 18.766 1 93.75 60 GLY B C 1
ATOM 4390 O O . GLY B 1 60 ? -14.031 2.422 18.641 1 93.75 60 GLY B O 1
ATOM 4391 N N . THR B 1 61 ? -16.078 1.498 18.406 1 94.94 61 THR B N 1
ATOM 4392 C CA . THR B 1 61 ? -15.578 0.254 17.828 1 94.94 61 THR B CA 1
ATOM 4393 C C . THR B 1 61 ? -14.883 0.516 16.5 1 94.94 61 THR B C 1
ATOM 4395 O O . THR B 1 61 ? -13.797 -0.005 16.25 1 94.94 61 THR B O 1
ATOM 4398 N N . HIS B 1 62 ? -15.5 1.292 15.703 1 96.5 62 HIS B N 1
ATOM 4399 C CA . HIS B 1 62 ? -14.953 1.655 14.398 1 96.5 62 HIS B CA 1
ATOM 4400 C C . HIS B 1 62 ? -13.586 2.309 14.539 1 96.5 62 HIS B C 1
ATOM 4402 O O . HIS B 1 62 ? -12.641 1.933 13.836 1 96.5 62 HIS B O 1
ATOM 4408 N N . LEU B 1 63 ? -13.469 3.207 15.445 1 97.31 63 LEU B N 1
ATOM 4409 C CA . LEU B 1 63 ? -12.25 3.988 15.609 1 97.31 63 LEU B CA 1
ATOM 4410 C C . LEU B 1 63 ? -11.156 3.154 16.266 1 97.31 63 LEU B C 1
ATOM 4412 O O . LEU B 1 63 ? -9.984 3.242 15.883 1 97.31 63 LEU B O 1
ATOM 4416 N N . ALA B 1 64 ? -11.523 2.396 17.25 1 96.69 64 ALA B N 1
ATOM 4417 C CA . ALA B 1 64 ? -10.547 1.536 17.906 1 96.69 64 ALA B CA 1
ATOM 4418 C C . ALA B 1 64 ? -9.875 0.597 16.906 1 96.69 64 ALA B C 1
ATOM 4420 O O . ALA B 1 64 ? -8.656 0.438 16.922 1 96.69 64 ALA B O 1
ATOM 4421 N N . ALA B 1 65 ? -10.719 0.042 16.094 1 97.12 65 ALA B N 1
ATOM 4422 C CA . ALA B 1 65 ? -10.18 -0.88 15.102 1 97.12 65 ALA B CA 1
ATOM 4423 C C . ALA B 1 65 ? -9.289 -0.147 14.102 1 97.12 65 ALA B C 1
ATOM 4425 O O . ALA B 1 65 ? -8.289 -0.694 13.641 1 97.12 65 ALA B O 1
ATOM 4426 N N . LEU B 1 66 ? -9.656 1.016 13.727 1 97.19 66 LEU B N 1
ATOM 4427 C CA . LEU B 1 66 ? -8.859 1.806 12.797 1 97.19 66 LEU B CA 1
ATOM 4428 C C . LEU B 1 66 ? -7.488 2.113 13.383 1 97.19 66 LEU B C 1
ATOM 4430 O O . LEU B 1 66 ? -6.492 2.174 12.656 1 97.19 66 LEU B O 1
ATOM 4434 N N . VAL B 1 67 ? -7.422 2.287 14.656 1 97.69 67 VAL B N 1
ATOM 4435 C CA . VAL B 1 67 ? -6.16 2.594 15.32 1 97.69 67 VAL B CA 1
ATOM 4436 C C . VAL B 1 67 ? -5.312 1.327 15.43 1 97.69 67 VAL B C 1
ATOM 4438 O O . VAL B 1 67 ? -4.164 1.298 14.984 1 97.69 67 VAL B O 1
ATOM 4441 N N . SER B 1 68 ? -5.93 0.221 15.945 1 95.31 68 SER B N 1
ATOM 4442 C CA . SER B 1 68 ? -5.082 -0.884 16.391 1 95.31 68 SER B CA 1
ATOM 4443 C C . SER B 1 68 ? -5.586 -2.217 15.844 1 95.31 68 SER B C 1
ATOM 4445 O O . SER B 1 68 ? -5.102 -3.277 16.234 1 95.31 68 SER B O 1
ATOM 4447 N N . GLY B 1 69 ? -6.492 -2.234 15.008 1 95.38 69 GLY B N 1
ATOM 4448 C CA . GLY B 1 69 ? -7.062 -3.473 14.5 1 95.38 69 GLY B CA 1
ATOM 4449 C C . GLY B 1 69 ? -6.043 -4.352 13.789 1 95.38 69 GLY B C 1
ATOM 4450 O O . GLY B 1 69 ? -5.066 -3.852 13.227 1 95.38 69 GLY B O 1
ATOM 4451 N N . GLN B 1 70 ? -6.344 -5.645 13.742 1 92.62 70 GLN B N 1
ATOM 4452 C CA . GLN B 1 70 ? -5.441 -6.645 13.18 1 92.62 70 GLN B CA 1
ATOM 4453 C C . GLN B 1 70 ? -5.305 -6.477 11.664 1 92.62 70 GLN B C 1
ATOM 4455 O O . GLN B 1 70 ? -4.223 -6.668 11.109 1 92.62 70 GLN B O 1
ATOM 4460 N N . ILE B 1 71 ? -6.457 -6.156 11.07 1 90.88 71 ILE B N 1
ATOM 4461 C CA . ILE B 1 71 ? -6.469 -6.094 9.617 1 90.88 71 ILE B CA 1
ATOM 4462 C C . ILE B 1 71 ? -6.469 -4.637 9.156 1 90.88 71 ILE B C 1
ATOM 4464 O O . ILE B 1 71 ? -5.609 -4.227 8.375 1 90.88 71 ILE B O 1
ATOM 4468 N N . VAL B 1 72 ? -7.293 -3.816 9.766 1 94.44 72 VAL B N 1
ATOM 4469 C CA . VAL B 1 72 ? -7.508 -2.473 9.242 1 94.44 72 VAL B CA 1
ATOM 4470 C C . VAL B 1 72 ? -6.695 -1.464 10.047 1 94.44 72 VAL B C 1
ATOM 4472 O O . VAL B 1 72 ? -6.594 -0.294 9.672 1 94.44 72 VAL B O 1
ATOM 4475 N N . GLY B 1 73 ? -6.066 -1.806 11.125 1 96.12 73 GLY B N 1
ATOM 4476 C CA . GLY B 1 73 ? -5.418 -0.885 12.047 1 96.12 73 GLY B CA 1
ATOM 4477 C C . GLY B 1 73 ? -4.137 -0.29 11.492 1 96.12 73 GLY B C 1
ATOM 4478 O O . GLY B 1 73 ? -3.393 -0.962 10.781 1 96.12 73 GLY B O 1
ATOM 4479 N N . VAL B 1 74 ? -3.889 0.92 11.859 1 95.81 74 VAL B N 1
ATOM 4480 C CA . VAL B 1 74 ? -2.66 1.616 11.492 1 95.81 74 VAL B CA 1
ATOM 4481 C C . VAL B 1 74 ? -1.506 1.116 12.352 1 95.81 74 VAL B C 1
ATOM 4483 O O . VAL B 1 74 ? -0.439 0.772 11.836 1 95.81 74 VAL B O 1
ATOM 4486 N N . ALA B 1 75 ? -1.676 1.096 13.625 1 95.25 75 ALA B N 1
ATOM 4487 C CA . ALA B 1 75 ? -0.698 0.608 14.594 1 95.25 75 ALA B CA 1
ATOM 4488 C C . ALA B 1 75 ? -1.146 -0.717 15.203 1 95.25 75 ALA B C 1
ATOM 4490 O O . ALA B 1 75 ? -1.692 -0.745 16.312 1 95.25 75 ALA B O 1
ATOM 4491 N N . LYS B 1 76 ? -0.791 -1.781 14.508 1 90.06 76 LYS B N 1
ATOM 4492 C CA . LYS B 1 76 ? -1.286 -3.1 14.898 1 90.06 76 LYS B CA 1
ATOM 4493 C C . LYS B 1 76 ? -0.726 -3.521 16.25 1 90.06 76 LYS B C 1
ATOM 4495 O O . LYS B 1 76 ? 0.431 -3.236 16.562 1 90.06 76 LYS B O 1
ATOM 4500 N N . ASP B 1 77 ? -1.522 -4.086 17.141 1 80.94 77 ASP B N 1
ATOM 4501 C CA . ASP B 1 77 ? -1.176 -4.746 18.391 1 80.94 77 ASP B CA 1
ATOM 4502 C C . ASP B 1 77 ? -0.924 -3.725 19.5 1 80.94 77 ASP B C 1
ATOM 4504 O O . ASP B 1 77 ? -0.208 -4.008 20.469 1 80.94 77 ASP B O 1
ATOM 4508 N N . ILE B 1 78 ? -1.274 -2.494 19.359 1 92.31 78 ILE B N 1
ATOM 4509 C CA . ILE B 1 78 ? -1.23 -1.516 20.453 1 92.31 78 ILE B CA 1
ATOM 4510 C C . ILE B 1 78 ? -2.51 -1.603 21.281 1 92.31 78 ILE B C 1
ATOM 4512 O O . ILE B 1 78 ? -3.604 -1.753 20.719 1 92.31 78 ILE B O 1
ATOM 4516 N N . LYS B 1 79 ? -2.383 -1.512 22.547 1 92.12 79 LYS B N 1
ATOM 4517 C CA . LYS B 1 79 ? -3.535 -1.572 23.438 1 92.12 79 LYS B CA 1
ATOM 4518 C C . LYS B 1 79 ? -4.305 -0.255 23.438 1 92.12 79 LYS B C 1
ATOM 4520 O O . LYS B 1 79 ? -3.705 0.822 23.422 1 92.12 79 LYS B O 1
ATOM 4525 N N . ILE B 1 80 ? -5.598 -0.408 23.484 1 95.06 80 ILE B N 1
ATOM 4526 C CA . ILE B 1 80 ? -6.469 0.761 23.516 1 95.06 80 ILE B CA 1
ATOM 4527 C C . ILE B 1 80 ? -7.238 0.797 24.828 1 95.06 80 ILE B C 1
ATOM 4529 O O . ILE B 1 80 ? -7.84 -0.202 25.234 1 95.06 80 ILE B O 1
ATOM 4533 N N . HIS B 1 81 ? -7.133 1.884 25.484 1 93.81 81 HIS B N 1
ATOM 4534 C CA . HIS B 1 81 ? -7.945 2.164 26.672 1 93.81 81 HIS B CA 1
ATOM 4535 C C . HIS B 1 81 ? -9.125 3.068 26.328 1 93.81 81 HIS B C 1
ATOM 4537 O O . HIS B 1 81 ? -8.93 4.211 25.906 1 93.81 81 HIS B O 1
ATOM 4543 N N . SER B 1 82 ? -10.281 2.541 26.484 1 92 82 SER B N 1
ATOM 4544 C CA . SER B 1 82 ? -11.484 3.295 26.141 1 92 82 SER B CA 1
ATOM 4545 C C . SER B 1 82 ? -12.031 4.035 27.359 1 92 82 SER B C 1
ATOM 4547 O O . SER B 1 82 ? -12.258 3.43 28.422 1 92 82 SER B O 1
ATOM 4549 N N . LEU B 1 83 ? -12.148 5.324 27.188 1 90.31 83 LEU B N 1
ATOM 4550 C CA . LEU B 1 83 ? -12.82 6.164 28.172 1 90.31 83 LEU B CA 1
ATOM 4551 C C . LEU B 1 83 ? -14.148 6.684 27.625 1 90.31 83 LEU B C 1
ATOM 4553 O O . LEU B 1 83 ? -14.164 7.539 26.734 1 90.31 83 LEU B O 1
ATOM 4557 N N . ARG B 1 84 ? -15.18 6.219 28.156 1 88.56 84 ARG B N 1
ATOM 4558 C CA . ARG B 1 84 ? -16.484 6.633 27.656 1 88.56 84 ARG B CA 1
ATOM 4559 C C . ARG B 1 84 ? -16.875 8 28.219 1 88.56 84 ARG B C 1
ATOM 4561 O O . ARG B 1 84 ? -17.078 8.148 29.422 1 88.56 84 ARG B O 1
ATOM 4568 N N . VAL B 1 85 ? -16.969 8.961 27.328 1 86.81 85 VAL B N 1
ATOM 4569 C CA . VAL B 1 85 ? -17.359 10.305 27.719 1 86.81 85 VAL B CA 1
ATOM 4570 C C . VAL B 1 85 ? -18.578 10.758 26.922 1 86.81 85 VAL B C 1
ATOM 4572 O O . VAL B 1 85 ? -19.125 11.836 27.156 1 86.81 85 VAL B O 1
ATOM 4575 N N . LEU B 1 86 ? -18.953 10 25.953 1 85.44 86 LEU B N 1
ATOM 4576 C CA . LEU B 1 86 ? -20.109 10.281 25.109 1 85.44 86 LEU B CA 1
ATOM 4577 C C . LEU B 1 86 ? -21.203 9.234 25.312 1 85.44 86 LEU B C 1
ATOM 4579 O O . LEU B 1 86 ? -20.906 8.094 25.672 1 85.44 86 LEU B O 1
ATOM 4583 N N . ASN B 1 87 ? -22.359 9.656 25.031 1 81.31 87 ASN B N 1
ATOM 4584 C CA . ASN B 1 87 ? -23.469 8.719 25.125 1 81.31 87 ASN B CA 1
ATOM 4585 C C . ASN B 1 87 ? -23.641 7.918 23.828 1 81.31 87 ASN B C 1
ATOM 4587 O O . ASN B 1 87 ? -22.797 7.992 22.938 1 81.31 87 ASN B O 1
ATOM 4591 N N . CYS B 1 88 ? -24.703 7.215 23.734 1 77.62 88 CYS B N 1
ATOM 4592 C CA . CYS B 1 88 ? -24.891 6.27 22.641 1 77.62 88 CYS B CA 1
ATOM 4593 C C . CYS B 1 88 ? -25.188 7 21.328 1 77.62 88 CYS B C 1
ATOM 4595 O O . CYS B 1 88 ? -25.078 6.418 20.25 1 77.62 88 CYS B O 1
ATOM 4597 N N . GLN B 1 89 ? -25.562 8.25 21.438 1 77.25 89 GLN B N 1
ATOM 4598 C CA . GLN B 1 89 ? -25.797 9.055 20.25 1 77.25 89 GLN B CA 1
ATOM 4599 C C . GLN B 1 89 ? -24.531 9.805 19.828 1 77.25 89 GLN B C 1
ATOM 4601 O O . GLN B 1 89 ? -24.562 10.594 18.891 1 77.25 89 GLN B O 1
ATOM 4606 N N . GLY B 1 90 ? -23.5 9.547 20.578 1 80.62 90 GLY B N 1
ATOM 4607 C CA . GLY B 1 90 ? -22.25 10.227 20.266 1 80.62 90 GLY B CA 1
ATOM 4608 C C . GLY B 1 90 ? -22.172 11.641 20.812 1 80.62 90 GLY B C 1
ATOM 4609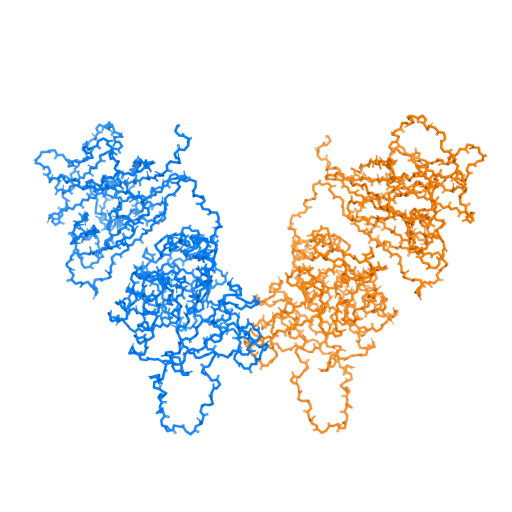 O O . GLY B 1 90 ? -21.375 12.453 20.359 1 80.62 90 GLY B O 1
ATOM 4610 N N . LYS B 1 91 ? -23.062 11.938 21.719 1 83.44 91 LYS B N 1
ATOM 4611 C CA . LYS B 1 91 ? -23.094 13.266 22.344 1 83.44 91 LYS B CA 1
ATOM 4612 C C . LYS B 1 91 ? -22.625 13.203 23.797 1 83.44 91 LYS B C 1
ATOM 4614 O O . LYS B 1 91 ? -22.797 12.18 24.469 1 83.44 91 LYS B O 1
ATOM 4619 N N . GLY B 1 92 ? -22 14.305 24.25 1 85.12 92 GLY B N 1
ATOM 4620 C CA . GLY B 1 92 ? -21.531 14.398 25.625 1 85.12 92 GLY B CA 1
ATOM 4621 C C . GLY B 1 92 ? -21.484 15.828 26.141 1 85.12 92 GLY B C 1
ATOM 4622 O O . GLY B 1 92 ? -21.688 16.766 25.375 1 85.12 92 GLY B O 1
ATOM 4623 N N . LYS B 1 93 ? -21.297 15.898 27.422 1 87.19 93 LYS B N 1
ATOM 4624 C CA . LYS B 1 93 ? -21.156 17.203 28.062 1 87.19 93 LYS B CA 1
ATOM 4625 C C . LYS B 1 93 ? -19.688 17.578 28.25 1 87.19 93 LYS B C 1
ATOM 4627 O O . LYS B 1 93 ? -18.828 16.703 28.359 1 87.19 93 LYS B O 1
ATOM 4632 N N . VAL B 1 94 ? -19.453 18.922 28.281 1 91.38 94 VAL B N 1
ATOM 4633 C CA . VAL B 1 94 ? -18.109 19.438 28.5 1 91.38 94 VAL B CA 1
ATOM 4634 C C . VAL B 1 94 ? -17.531 18.875 29.797 1 91.38 94 VAL B C 1
ATOM 4636 O O . VAL B 1 94 ? -16.359 18.516 29.859 1 91.38 94 VAL B O 1
ATOM 4639 N N . SER B 1 95 ? -18.391 18.766 30.844 1 89.44 95 SER B N 1
ATOM 4640 C CA . SER B 1 95 ? -17.938 18.266 32.156 1 89.44 95 SER B CA 1
ATOM 4641 C C . SER B 1 95 ? -17.422 16.844 32.031 1 89.44 95 SER B C 1
ATOM 4643 O O . SER B 1 95 ? -16.453 16.469 32.688 1 89.44 95 SER B O 1
ATOM 4645 N N . GLY B 1 96 ? -18.094 16 31.281 1 87.62 96 GLY B N 1
ATOM 4646 C CA . GLY B 1 96 ? -17.641 14.633 31.078 1 87.62 96 GLY B CA 1
ATOM 4647 C C . GLY B 1 96 ? -16.297 14.547 30.391 1 87.62 96 GLY B C 1
ATOM 4648 O O . GLY B 1 96 ? -15.445 13.742 30.781 1 87.62 96 GLY B O 1
ATOM 4649 N N . ILE B 1 97 ? -16.156 15.352 29.375 1 91.94 97 ILE B N 1
ATOM 4650 C CA . ILE B 1 97 ? -14.883 15.398 28.656 1 91.94 97 ILE B CA 1
ATOM 4651 C C . ILE B 1 97 ? -13.766 15.828 29.609 1 91.94 97 ILE B C 1
ATOM 4653 O O . ILE B 1 97 ? -12.703 15.203 29.641 1 91.94 97 ILE B O 1
ATOM 4657 N N . LEU B 1 98 ? -14.031 16.844 30.438 1 93.75 98 LEU B N 1
ATOM 4658 C CA . LEU B 1 98 ? -13.039 17.375 31.375 1 93.75 98 LEU B CA 1
ATOM 4659 C C . LEU B 1 98 ? -12.664 16.312 32.406 1 93.75 98 LEU B C 1
ATOM 4661 O O . LEU B 1 98 ? -11.5 16.203 32.812 1 93.75 98 LEU B O 1
ATOM 4665 N N . MET B 1 99 ? -13.625 15.57 32.812 1 90.75 99 MET B N 1
ATOM 4666 C CA . MET B 1 99 ? -13.344 14.508 33.781 1 90.75 99 MET B CA 1
ATOM 4667 C C . MET B 1 99 ? -12.406 13.461 33.188 1 90.75 99 MET B C 1
ATOM 4669 O O . MET B 1 99 ? -11.484 12.992 33.844 1 90.75 99 MET B O 1
ATOM 4673 N N . GLY B 1 100 ? -12.672 13.109 31.953 1 92.5 100 GLY B N 1
ATOM 4674 C CA . GLY B 1 100 ? -11.789 12.172 31.281 1 92.5 100 GLY B CA 1
ATOM 4675 C C . GLY B 1 100 ? -10.367 12.688 31.141 1 92.5 100 GLY B C 1
ATOM 4676 O O . GLY B 1 100 ? -9.414 11.953 31.391 1 92.5 100 GLY B O 1
ATOM 4677 N N . LEU B 1 101 ? -10.234 13.906 30.719 1 95.31 101 LEU B N 1
ATOM 4678 C CA . LEU B 1 101 ? -8.914 14.508 30.547 1 95.31 101 LEU B CA 1
ATOM 4679 C C . LEU B 1 101 ? -8.188 14.609 31.891 1 95.31 101 LEU B C 1
ATOM 4681 O O . LEU B 1 101 ? -6.973 14.383 31.953 1 95.31 101 LEU B O 1
ATOM 4685 N N . GLU B 1 102 ? -8.883 14.93 32.875 1 93.44 102 GLU B N 1
ATOM 4686 C CA . GLU B 1 102 ? -8.281 15 34.219 1 93.44 102 GLU B CA 1
ATOM 4687 C C . GLU B 1 102 ? -7.805 13.633 34.688 1 93.44 102 GLU B C 1
ATOM 4689 O O . GLU B 1 102 ? -6.734 13.516 35.281 1 93.44 102 GLU B O 1
ATOM 4694 N N . PHE B 1 103 ? -8.594 12.656 34.5 1 92.69 103 PHE B N 1
ATOM 4695 C CA . PHE B 1 103 ? -8.211 11.289 34.812 1 92.69 103 PHE B CA 1
ATOM 4696 C C . PHE B 1 103 ? -6.879 10.93 34.188 1 92.69 103 PHE B C 1
ATOM 4698 O O . PHE B 1 103 ? -6 10.367 34.844 1 92.69 103 PHE B O 1
ATOM 4705 N N . LEU B 1 104 ? -6.77 11.211 32.906 1 95.38 104 LEU B N 1
ATOM 4706 C CA . LEU B 1 104 ? -5.547 10.898 32.188 1 95.38 104 LEU B CA 1
ATOM 4707 C C . LEU B 1 104 ? -4.375 11.719 32.719 1 95.38 104 LEU B C 1
ATOM 4709 O O . LEU B 1 104 ? -3.25 11.219 32.812 1 95.38 104 LEU B O 1
ATOM 4713 N N . TRP B 1 105 ? -4.656 12.977 33.031 1 95.56 105 TRP B N 1
ATOM 4714 C CA . TRP B 1 105 ? -3.607 13.82 33.594 1 95.56 105 TRP B CA 1
ATOM 4715 C C . TRP B 1 105 ? -3.059 13.234 34.875 1 95.56 105 TRP B C 1
ATOM 4717 O O . TRP B 1 105 ? -1.842 13.172 35.062 1 95.56 105 TRP B O 1
ATOM 4727 N N . LYS B 1 106 ? -3.908 12.773 35.719 1 93.44 106 LYS B N 1
ATOM 4728 C CA . LYS B 1 106 ? -3.49 12.156 36.969 1 93.44 106 LYS B CA 1
ATOM 4729 C C . LYS B 1 106 ? -2.676 10.891 36.719 1 93.44 106 LYS B C 1
ATOM 4731 O O . LYS B 1 106 ? -1.688 10.633 37.438 1 93.44 106 LYS B O 1
ATOM 4736 N N . LYS B 1 107 ? -3.109 10.148 35.781 1 91.31 107 LYS B N 1
ATOM 4737 C CA . LYS B 1 107 ? -2.383 8.93 35.438 1 91.31 107 LYS B CA 1
ATOM 4738 C C . LYS B 1 107 ? -0.967 9.258 34.969 1 91.31 107 LYS B C 1
ATOM 4740 O O . LYS B 1 107 ? -0.014 8.562 35.312 1 91.31 107 LYS B O 1
ATOM 4745 N N . LEU B 1 108 ? -0.841 10.312 34.188 1 93.81 108 LEU B N 1
ATOM 4746 C CA . LEU B 1 108 ? 0.459 10.688 33.625 1 93.81 108 LEU B CA 1
ATOM 4747 C C . LEU B 1 108 ? 1.358 11.258 34.719 1 93.81 108 LEU B C 1
ATOM 4749 O O . LEU B 1 108 ? 2.564 11 34.75 1 93.81 108 LEU B O 1
ATOM 4753 N N . VAL B 1 109 ? 0.802 12.031 35.594 1 93.31 109 VAL B N 1
ATOM 4754 C CA . VAL B 1 109 ? 1.579 12.625 36.656 1 93.31 109 VAL B CA 1
ATOM 4755 C C . VAL B 1 109 ? 2.094 11.531 37.594 1 93.31 109 VAL B C 1
ATOM 4757 O O . VAL B 1 109 ? 3.203 11.625 38.125 1 93.31 109 VAL B O 1
ATOM 4760 N N . SER B 1 110 ? 1.339 10.492 37.719 1 92.44 110 SER B N 1
ATOM 4761 C CA . SER B 1 110 ? 1.732 9.367 38.562 1 92.44 110 SER B CA 1
ATOM 4762 C C . SER B 1 110 ? 2.805 8.523 37.906 1 92.44 110 SER B C 1
ATOM 4764 O O . SER B 1 110 ? 3.617 7.887 38.562 1 92.44 110 SER B O 1
ATOM 4766 N N . ASN B 1 111 ? 2.816 8.5 36.625 1 91.56 111 ASN B N 1
ATOM 4767 C CA . ASN B 1 111 ? 3.807 7.766 35.844 1 91.56 111 ASN B CA 1
ATOM 4768 C C . ASN B 1 111 ? 4.293 8.586 34.656 1 91.56 111 ASN B C 1
ATOM 4770 O O . ASN B 1 111 ? 3.895 8.336 33.5 1 91.56 111 ASN B O 1
ATOM 4774 N N . PRO B 1 112 ? 5.297 9.383 34.875 1 88 112 PRO B N 1
ATOM 4775 C CA . PRO B 1 112 ? 5.727 10.336 33.875 1 88 112 PRO B CA 1
ATOM 4776 C C . PRO B 1 112 ? 6.418 9.664 32.688 1 88 112 PRO B C 1
ATOM 4778 O O . PRO B 1 112 ? 6.602 10.281 31.625 1 88 112 PRO B O 1
ATOM 4781 N N . SER B 1 113 ? 6.789 8.422 32.812 1 87.31 113 SER B N 1
ATOM 4782 C CA . SER B 1 113 ? 7.492 7.73 31.719 1 87.31 113 SER B CA 1
ATOM 4783 C C . SER B 1 113 ? 6.512 7.078 30.75 1 87.31 113 SER B C 1
ATOM 4785 O O . SER B 1 113 ? 6.918 6.547 29.719 1 87.31 113 SER B O 1
ATOM 4787 N N . LYS B 1 114 ? 5.273 7.223 31.094 1 89.56 114 LYS B N 1
ATOM 4788 C CA . LYS B 1 114 ? 4.258 6.594 30.25 1 89.56 114 LYS B CA 1
ATOM 4789 C C . LYS B 1 114 ? 4.168 7.285 28.906 1 89.56 114 LYS B C 1
ATOM 4791 O O . LYS B 1 114 ? 4.117 8.516 28.828 1 89.56 114 LYS B O 1
ATOM 4796 N N . ARG B 1 115 ? 4.215 6.48 27.906 1 93.94 115 ARG B N 1
ATOM 4797 C CA . ARG B 1 115 ? 4.008 6.98 26.547 1 93.94 115 ARG B CA 1
ATOM 4798 C C . ARG B 1 115 ? 2.537 6.902 26.156 1 93.94 115 ARG B C 1
ATOM 4800 O O . ARG B 1 115 ? 2.014 5.812 25.906 1 93.94 115 ARG B O 1
ATOM 4807 N N . MET B 1 116 ? 1.937 8.07 26.109 1 96.06 116 MET B N 1
ATOM 4808 C CA . MET B 1 116 ? 0.482 8.125 25.984 1 96.06 116 MET B CA 1
ATOM 4809 C C . MET B 1 116 ? 0.063 8.914 24.75 1 96.06 116 MET B C 1
ATOM 4811 O O . MET B 1 116 ? 0.543 10.031 24.531 1 96.06 116 MET B O 1
ATOM 4815 N N . VAL B 1 117 ? -0.729 8.258 23.938 1 98.38 117 VAL B N 1
ATOM 4816 C CA . VAL B 1 117 ? -1.44 8.945 22.859 1 98.38 117 VAL B CA 1
ATOM 4817 C C . VAL B 1 117 ? -2.924 9.047 23.203 1 98.38 117 VAL B C 1
ATOM 4819 O O . VAL B 1 117 ? -3.559 8.047 23.562 1 98.38 117 VAL B O 1
ATOM 4822 N N . VAL B 1 118 ? -3.473 10.242 23.188 1 98.5 118 VAL B N 1
ATOM 4823 C CA . VAL B 1 118 ? -4.883 10.461 23.484 1 98.5 118 VAL B CA 1
ATOM 4824 C C . VAL B 1 118 ? -5.633 10.852 22.219 1 98.5 118 VAL B C 1
ATOM 4826 O O . VAL B 1 118 ? -5.328 11.867 21.594 1 98.5 118 VAL B O 1
ATOM 4829 N N . LEU B 1 119 ? -6.551 9.992 21.828 1 98.62 119 LEU B N 1
ATOM 4830 C CA . LEU B 1 119 ? -7.414 10.266 20.688 1 98.62 119 LEU B CA 1
ATOM 4831 C C . LEU B 1 119 ? -8.727 10.906 21.125 1 98.62 119 LEU B C 1
ATOM 4833 O O . LEU B 1 119 ? -9.461 10.32 21.922 1 98.62 119 LEU B O 1
ATOM 4837 N N . LEU B 1 120 ? -8.977 12.086 20.625 1 98.25 120 LEU B N 1
ATOM 4838 C CA . LEU B 1 120 ? -10.188 12.852 20.891 1 98.25 120 LEU B CA 1
ATOM 4839 C C . LEU B 1 120 ? -11.023 13.016 19.625 1 98.25 120 LEU B C 1
ATOM 4841 O O . LEU B 1 120 ? -11.094 14.109 19.062 1 98.25 120 LEU B O 1
ATOM 4845 N N . PRO B 1 121 ? -11.711 11.977 19.266 1 97.56 121 PRO B N 1
ATOM 4846 C CA . PRO B 1 121 ? -12.523 12.031 18.047 1 97.56 121 PRO B CA 1
ATOM 4847 C C . PRO B 1 121 ? -13.875 12.703 18.266 1 97.56 121 PRO B C 1
ATOM 4849 O O . PRO B 1 121 ? -14.914 12.148 17.891 1 97.56 121 PRO B O 1
ATOM 4852 N N . LEU B 1 122 ? -13.844 13.883 18.828 1 95.69 122 LEU B N 1
ATOM 4853 C CA . LEU B 1 122 ? -15.039 14.641 19.172 1 95.69 122 LEU B CA 1
ATOM 4854 C C . LEU B 1 122 ? -14.82 16.141 18.938 1 95.69 122 LEU B C 1
ATOM 4856 O O . LEU B 1 122 ? -13.68 16.578 18.766 1 95.69 122 LEU B O 1
ATOM 4860 N N . VAL B 1 123 ? -15.914 16.828 18.891 1 95.12 123 VAL B N 1
ATOM 4861 C CA . VAL B 1 123 ? -15.867 18.266 18.656 1 95.12 123 VAL B CA 1
ATOM 4862 C C . VAL B 1 123 ? -16.938 18.969 19.5 1 95.12 123 VAL B C 1
ATOM 4864 O O . VAL B 1 123 ? -18.047 18.453 19.641 1 95.12 123 VAL B O 1
ATOM 4867 N N . SER B 1 124 ? -16.578 20.031 20.109 1 94.62 124 SER B N 1
ATOM 4868 C CA . SER B 1 124 ? -17.516 20.938 20.766 1 94.62 124 SER B CA 1
ATOM 4869 C C . SER B 1 124 ? -17.328 22.375 20.297 1 94.62 124 SER B C 1
ATOM 4871 O O . SER B 1 124 ? -16.359 22.672 19.578 1 94.62 124 SER B O 1
ATOM 4873 N N . GLY B 1 125 ? -18.391 23.188 20.594 1 93.94 125 GLY B N 1
ATOM 4874 C CA . GLY B 1 125 ? -18.047 24.594 20.453 1 93.94 125 GLY B CA 1
ATOM 4875 C C . GLY B 1 125 ? -16.812 25 21.234 1 93.94 125 GLY B C 1
ATOM 4876 O O . GLY B 1 125 ? -16.328 24.234 22.062 1 93.94 125 GLY B O 1
ATOM 4877 N N . TYR B 1 126 ? -16.312 26.188 20.875 1 94.5 126 TYR B N 1
ATOM 4878 C CA . TYR B 1 126 ? -15.102 26.656 21.547 1 94.5 126 TYR B CA 1
ATOM 4879 C C . TYR B 1 126 ? -15.266 26.594 23.062 1 94.5 126 TYR B C 1
ATOM 4881 O O . TYR B 1 126 ? -16.266 27.062 23.609 1 94.5 126 TYR B O 1
ATOM 4889 N N . SER B 1 127 ? -14.289 25.969 23.719 1 95.44 127 SER B N 1
ATOM 4890 C CA . SER B 1 127 ? -14.273 25.844 25.188 1 95.44 127 SER B CA 1
ATOM 4891 C C . SER B 1 127 ? -12.859 26.031 25.734 1 95.44 127 SER B C 1
ATOM 4893 O O . SER B 1 127 ? -11.992 25.172 25.562 1 95.44 127 SER B O 1
ATOM 4895 N N . GLN B 1 128 ? -12.734 27.125 26.484 1 94.12 128 GLN B N 1
ATOM 4896 C CA . GLN B 1 128 ? -11.43 27.422 27.078 1 94.12 128 GLN B CA 1
ATOM 4897 C C . GLN B 1 128 ? -11.039 26.344 28.094 1 94.12 128 GLN B C 1
ATOM 4899 O O . GLN B 1 128 ? -9.859 26.016 28.219 1 94.12 128 GLN B O 1
ATOM 4904 N N . SER B 1 129 ? -12.047 25.859 28.781 1 96.31 129 SER B N 1
ATOM 4905 C CA . SER B 1 129 ? -11.773 24.844 29.797 1 96.31 129 SER B CA 1
ATOM 4906 C C . SER B 1 129 ? -11.211 23.562 29.156 1 96.31 129 SER B C 1
ATOM 4908 O O . SER B 1 129 ? -10.258 22.984 29.672 1 96.31 129 SER B O 1
ATOM 4910 N N . ILE B 1 130 ? -11.781 23.172 28.062 1 97.12 130 ILE B N 1
ATOM 4911 C CA . ILE B 1 130 ? -11.297 21.984 27.359 1 97.12 130 ILE B CA 1
ATOM 4912 C C . ILE B 1 130 ? -9.883 22.234 26.844 1 97.12 130 ILE B C 1
ATOM 4914 O O . ILE B 1 130 ? -9 21.391 27 1 97.12 130 ILE B O 1
ATOM 4918 N N . ASN B 1 131 ? -9.648 23.359 26.25 1 97.25 131 ASN B N 1
ATOM 4919 C CA . ASN B 1 131 ? -8.328 23.688 25.719 1 97.25 131 ASN B CA 1
ATOM 4920 C C . ASN B 1 131 ? -7.266 23.703 26.812 1 97.25 131 ASN B C 1
ATOM 4922 O O . ASN B 1 131 ? -6.156 23.203 26.609 1 97.25 131 ASN B O 1
ATOM 4926 N N . ASN B 1 132 ? -7.641 24.25 27.953 1 97.06 132 ASN B N 1
ATOM 4927 C CA . ASN B 1 132 ? -6.703 24.297 29.078 1 97.06 132 ASN B CA 1
ATOM 4928 C C . ASN B 1 132 ? -6.355 22.891 29.562 1 97.06 132 ASN B C 1
ATOM 4930 O O . ASN B 1 132 ? -5.203 22.609 29.891 1 97.06 132 ASN B O 1
ATOM 4934 N N . ALA B 1 133 ? -7.371 22.078 29.641 1 97.56 133 ALA B N 1
ATOM 4935 C CA . ALA B 1 133 ? -7.133 20.703 30.062 1 97.56 133 ALA B CA 1
ATOM 4936 C C . ALA B 1 133 ? -6.203 19.984 29.078 1 97.56 133 ALA B C 1
ATOM 4938 O O . ALA B 1 133 ? -5.312 19.234 29.5 1 97.56 133 ALA B O 1
ATOM 4939 N N . CYS B 1 134 ? -6.406 20.203 27.812 1 98.19 134 CYS B N 1
ATOM 4940 C CA . CYS B 1 134 ? -5.543 19.625 26.781 1 98.19 134 CYS B CA 1
ATOM 4941 C C . CYS B 1 134 ? -4.117 20.141 26.922 1 98.19 134 CYS B C 1
ATOM 4943 O O . CYS B 1 134 ? -3.158 19.375 26.797 1 98.19 134 CYS B O 1
ATOM 4945 N N . LYS B 1 135 ? -3.963 21.406 27.141 1 97 135 LYS B N 1
ATOM 4946 C CA . LYS B 1 135 ? -2.648 22 27.344 1 97 135 LYS B CA 1
ATOM 4947 C C . LYS B 1 135 ? -1.907 21.328 28.484 1 97 135 LYS B C 1
ATOM 4949 O O . LYS B 1 135 ? -0.734 20.984 28.359 1 97 135 LYS B O 1
ATOM 4954 N N . ARG B 1 136 ? -2.58 21.125 29.594 1 96.81 136 ARG B N 1
ATOM 4955 C CA . ARG B 1 136 ? -1.974 20.5 30.75 1 96.81 136 ARG B CA 1
ATOM 4956 C C . ARG B 1 136 ? -1.503 19.094 30.438 1 96.81 136 ARG B C 1
ATOM 4958 O O . ARG B 1 136 ? -0.399 18.703 30.828 1 96.81 136 ARG B O 1
ATOM 4965 N N . LEU B 1 137 ? -2.344 18.422 29.797 1 97.31 137 LEU B N 1
ATOM 4966 C CA . LEU B 1 137 ? -2.029 17.031 29.438 1 97.31 137 LEU B CA 1
ATOM 4967 C C . LEU B 1 137 ? -0.851 16.984 28.469 1 97.31 137 LEU B C 1
ATOM 4969 O O . LEU B 1 137 ? 0.032 16.125 28.609 1 97.31 137 LEU B O 1
ATOM 4973 N N . ALA B 1 138 ? -0.851 17.828 27.484 1 96.88 138 ALA B N 1
ATOM 4974 C CA . ALA B 1 138 ? 0.258 17.875 26.547 1 96.88 138 ALA B CA 1
ATOM 4975 C C . ALA B 1 138 ? 1.57 18.203 27.25 1 96.88 138 ALA B C 1
ATOM 4977 O O . ALA B 1 138 ? 2.605 17.594 26.953 1 96.88 138 ALA B O 1
ATOM 4978 N N . ARG B 1 139 ? 1.542 19.109 28.141 1 94.5 139 ARG B N 1
ATOM 4979 C CA . ARG B 1 139 ? 2.732 19.531 28.875 1 94.5 139 ARG B CA 1
ATOM 4980 C C . ARG B 1 139 ? 3.246 18.391 29.766 1 94.5 139 ARG B C 1
ATOM 4982 O O . ARG B 1 139 ? 4.434 18.344 30.094 1 94.5 139 ARG B O 1
ATOM 4989 N N . ALA B 1 140 ? 2.34 17.547 30.141 1 95.31 140 ALA B N 1
ATOM 4990 C CA . ALA B 1 140 ? 2.734 16.391 30.938 1 95.31 140 ALA B CA 1
ATOM 4991 C C . ALA B 1 140 ? 3.348 15.305 30.062 1 95.31 140 ALA B C 1
ATOM 4993 O O . ALA B 1 140 ? 3.865 14.305 30.578 1 95.31 140 ALA B O 1
ATOM 4994 N N . GLY B 1 141 ? 3.211 15.422 28.75 1 95.56 141 GLY B N 1
ATOM 4995 C CA . GLY B 1 141 ? 3.934 14.516 27.875 1 95.56 141 GLY B CA 1
ATOM 4996 C C . GLY B 1 141 ? 3.023 13.688 26.984 1 95.56 141 GLY B C 1
ATOM 4997 O O . GLY B 1 141 ? 3.492 12.852 26.203 1 95.56 141 GLY B O 1
ATOM 4998 N N . ALA B 1 142 ? 1.719 13.93 27.031 1 97.75 142 ALA B N 1
ATOM 4999 C CA . ALA B 1 142 ? 0.788 13.164 26.219 1 97.75 142 ALA B CA 1
ATOM 5000 C C . ALA B 1 142 ? 0.657 13.766 24.828 1 97.75 142 ALA B C 1
ATOM 5002 O O . ALA B 1 142 ? 0.602 14.992 24.672 1 97.75 142 ALA B O 1
ATOM 5003 N N . VAL B 1 143 ? 0.655 12.914 23.828 1 98.44 143 VAL B N 1
ATOM 5004 C CA . VAL B 1 143 ? 0.335 13.359 22.469 1 98.44 143 VAL B CA 1
ATOM 5005 C C . VAL B 1 143 ? -1.179 13.352 22.266 1 98.44 143 VAL B C 1
ATOM 5007 O O . VAL B 1 143 ? -1.812 12.297 22.344 1 98.44 143 VAL B O 1
ATOM 5010 N N . LEU B 1 144 ? -1.758 14.492 22.047 1 98.81 144 LEU B N 1
ATOM 5011 C CA . LEU B 1 144 ? -3.199 14.586 21.844 1 98.81 144 LEU B CA 1
ATOM 5012 C C . LEU B 1 144 ? -3.521 14.75 20.359 1 98.81 144 LEU B C 1
ATOM 5014 O O . LEU B 1 144 ? -2.938 15.602 19.688 1 98.81 144 LEU B O 1
ATOM 5018 N N . VAL B 1 145 ? -4.414 13.914 19.844 1 98.94 145 VAL B N 1
ATOM 5019 C CA . VAL B 1 145 ? -4.891 13.969 18.453 1 98.94 145 VAL B CA 1
ATOM 5020 C C . VAL B 1 145 ? -6.402 14.188 18.438 1 98.94 145 VAL B C 1
ATOM 5022 O O . VAL B 1 145 ? -7.148 13.414 19.047 1 98.94 145 VAL B O 1
ATOM 5025 N N . ALA B 1 146 ? -6.859 15.203 17.781 1 98.88 146 ALA B N 1
ATOM 5026 C CA . ALA B 1 146 ? -8.281 15.531 17.797 1 98.88 146 ALA B CA 1
ATOM 5027 C C . ALA B 1 146 ? -8.828 15.68 16.391 1 98.88 146 ALA B C 1
ATOM 5029 O O . ALA B 1 146 ? -8.094 16.047 15.469 1 98.88 146 ALA B O 1
ATOM 5030 N N . ALA B 1 147 ? -10.125 15.43 16.281 1 98.75 147 ALA B N 1
ATOM 5031 C CA . ALA B 1 147 ? -10.836 15.695 15.031 1 98.75 147 ALA B CA 1
ATOM 5032 C C . ALA B 1 147 ? -11.039 17.188 14.82 1 98.75 147 ALA B C 1
ATOM 5034 O O . ALA B 1 147 ? -11.352 17.922 15.766 1 98.75 147 ALA B O 1
ATOM 5035 N N . ALA B 1 148 ? -10.93 17.594 13.586 1 98.75 148 ALA B N 1
ATOM 5036 C CA . ALA B 1 148 ? -11.109 19.016 13.273 1 98.75 148 ALA B CA 1
ATOM 5037 C C . ALA B 1 148 ? -12.586 19.406 13.32 1 98.75 148 ALA B C 1
ATOM 5039 O O . ALA B 1 148 ? -12.922 20.547 13.602 1 98.75 148 ALA B O 1
ATOM 5040 N N . GLY B 1 149 ? -13.445 18.5 12.961 1 98.44 149 GLY B N 1
ATOM 5041 C CA . GLY B 1 149 ? -14.875 18.734 12.844 1 98.44 149 GLY B CA 1
ATOM 5042 C C . GLY B 1 149 ? -15.398 18.562 11.43 1 98.44 149 GLY B C 1
ATOM 5043 O O . GLY B 1 149 ? -14.648 18.734 10.461 1 98.44 149 GLY B O 1
ATOM 5044 N N . ASN B 1 150 ? -16.703 18.312 11.344 1 97.81 150 ASN B N 1
ATOM 5045 C CA . ASN B 1 150 ? -17.312 18.016 10.047 1 97.81 150 ASN B CA 1
ATOM 5046 C C . ASN B 1 150 ? -18.281 19.109 9.625 1 97.81 150 ASN B C 1
ATOM 5048 O O . ASN B 1 150 ? -19.359 18.828 9.086 1 97.81 150 ASN B O 1
ATOM 5052 N N . PHE B 1 151 ? -17.984 20.312 9.836 1 97.44 151 PHE B N 1
ATOM 5053 C CA . PHE B 1 151 ? -18.984 21.359 9.656 1 97.44 151 PHE B CA 1
ATOM 5054 C C . PHE B 1 151 ? -18.609 22.266 8.492 1 97.44 151 PHE B C 1
ATOM 5056 O O . PHE B 1 151 ? -19.234 23.297 8.273 1 97.44 151 PHE B O 1
ATOM 5063 N N . GLN B 1 152 ? -17.562 21.969 7.84 1 96.75 152 GLN B N 1
ATOM 5064 C CA . GLN B 1 152 ? -17.062 22.828 6.777 1 96.75 152 GLN B CA 1
ATOM 5065 C C . GLN B 1 152 ? -16.906 24.266 7.266 1 96.75 152 GLN B C 1
ATOM 5067 O O . GLN B 1 152 ? -17.406 25.203 6.633 1 96.75 152 GLN B O 1
ATOM 5072 N N . SER B 1 153 ? -16.234 24.375 8.344 1 96.06 153 SER B N 1
ATOM 5073 C CA . SER B 1 153 ? -16.031 25.672 8.977 1 96.06 153 SER B CA 1
ATOM 5074 C C . SER B 1 153 ? -14.625 25.812 9.539 1 96.06 153 SER B C 1
ATOM 5076 O O . SER B 1 153 ? -13.812 24.906 9.406 1 96.06 153 SER B O 1
ATOM 5078 N N . ASN B 1 154 ? -14.367 27 10.078 1 96.12 154 ASN B N 1
ATOM 5079 C CA . ASN B 1 154 ? -13.062 27.266 10.68 1 96.12 154 ASN B CA 1
ATOM 5080 C C . ASN B 1 154 ? -12.867 26.438 11.953 1 96.12 154 ASN B C 1
ATOM 5082 O O . ASN B 1 154 ? -13.602 26.625 12.93 1 96.12 154 ASN B O 1
ATOM 5086 N N . ALA B 1 155 ? -11.914 25.609 11.945 1 97.75 155 ALA B N 1
ATOM 5087 C CA . ALA B 1 155 ? -11.672 24.688 13.055 1 97.75 155 ALA B CA 1
ATOM 5088 C C . ALA B 1 155 ? -11.359 25.438 14.344 1 97.75 155 ALA B C 1
ATOM 5090 O O . ALA B 1 155 ? -11.5 24.891 15.438 1 97.75 155 ALA B O 1
ATOM 5091 N N . CYS B 1 156 ? -10.898 26.719 14.266 1 95.94 156 CYS B N 1
ATOM 5092 C CA . CYS B 1 156 ? -10.531 27.5 15.438 1 95.94 156 CYS B CA 1
ATOM 5093 C C . CYS B 1 156 ? -11.758 27.812 16.297 1 95.94 156 CYS B C 1
ATOM 5095 O O . CYS B 1 156 ? -11.625 28.203 17.453 1 95.94 156 CYS B O 1
ATOM 5097 N N . ALA B 1 157 ? -12.922 27.547 15.734 1 95.69 157 ALA B N 1
ATOM 5098 C CA . ALA B 1 157 ? -14.164 27.797 16.469 1 95.69 157 ALA B CA 1
ATOM 5099 C C . ALA B 1 157 ? -14.555 26.594 17.328 1 95.69 157 ALA B C 1
ATOM 5101 O O . ALA B 1 157 ? -15.57 26.625 18.016 1 95.69 157 ALA B O 1
ATOM 5102 N N . TYR B 1 158 ? -13.727 25.594 17.297 1 96.94 158 TYR B N 1
ATOM 5103 C CA . TYR B 1 158 ? -14.102 24.344 17.953 1 96.94 158 TYR B CA 1
ATOM 5104 C C . TYR B 1 158 ? -13.008 23.875 18.906 1 96.94 158 TYR B C 1
ATOM 5106 O O . TYR B 1 158 ? -11.836 24.219 18.719 1 96.94 158 TYR B O 1
ATOM 5114 N N . SER B 1 159 ? -13.359 23.203 19.891 1 97.25 159 SER B N 1
ATOM 5115 C CA . SER B 1 159 ? -12.453 22.547 20.828 1 97.25 159 SER B CA 1
ATOM 5116 C C . SER B 1 159 ? -12.672 21.047 20.859 1 97.25 159 SER B C 1
ATOM 5118 O O . SER B 1 159 ? -13.797 20.578 20.719 1 97.25 159 SER B O 1
ATOM 5120 N N . PRO B 1 160 ? -11.656 20.25 20.984 1 98 160 PRO B N 1
ATOM 5121 C CA . PRO B 1 160 ? -10.289 20.672 21.312 1 98 160 PRO B CA 1
ATOM 5122 C C . PRO B 1 160 ? -9.477 21.062 20.078 1 98 160 PRO B C 1
ATOM 5124 O O . PRO B 1 160 ? -8.273 21.328 20.188 1 98 160 PRO B O 1
ATOM 5127 N N . ALA B 1 161 ? -10.117 21.188 18.953 1 98.25 161 ALA B N 1
ATOM 5128 C CA . ALA B 1 161 ? -9.422 21.438 17.703 1 98.25 161 ALA B CA 1
ATOM 5129 C C . ALA B 1 161 ? -8.648 22.75 17.75 1 98.25 161 ALA B C 1
ATOM 5131 O O . ALA B 1 161 ? -7.602 22.891 17.109 1 98.25 161 ALA B O 1
ATOM 5132 N N . SER B 1 162 ? -9.086 23.672 18.531 1 96.94 162 SER B N 1
ATOM 5133 C CA . SER B 1 162 ? -8.492 25.016 18.578 1 96.94 162 SER B CA 1
ATOM 5134 C C . SER B 1 162 ? -7.352 25.078 19.594 1 96.94 162 SER B C 1
ATOM 5136 O O . SER B 1 162 ? -6.68 26.109 19.703 1 96.94 162 SER B O 1
ATOM 5138 N N . ALA B 1 163 ? -7.133 24.016 20.359 1 96.56 163 ALA B N 1
ATOM 5139 C CA . ALA B 1 163 ? -6.027 24.016 21.312 1 96.56 163 ALA B CA 1
ATOM 5140 C C . ALA B 1 163 ? -4.684 23.891 20.594 1 96.56 163 ALA B C 1
ATOM 5142 O O . ALA B 1 163 ? -4.434 22.906 19.891 1 96.56 163 ALA B O 1
ATOM 5143 N N . PRO B 1 164 ? -3.762 24.828 20.812 1 95 164 PRO B N 1
ATOM 5144 C CA . PRO B 1 164 ? -2.5 24.828 20.062 1 95 164 PRO B CA 1
ATOM 5145 C C . PRO B 1 164 ? -1.661 23.578 20.328 1 95 164 PRO B C 1
ATOM 5147 O O . PRO B 1 164 ? -0.833 23.203 19.5 1 95 164 PRO B O 1
ATOM 5150 N N . GLU B 1 165 ? -1.879 22.969 21.469 1 96.5 165 GLU B N 1
ATOM 5151 C CA . GLU B 1 165 ? -1.056 21.828 21.859 1 96.5 165 GLU B CA 1
ATOM 5152 C C . GLU B 1 165 ? -1.588 20.531 21.266 1 96.5 165 GLU B C 1
ATOM 5154 O O . GLU B 1 165 ? -0.909 19.516 21.297 1 96.5 165 GLU B O 1
ATOM 5159 N N . VAL B 1 166 ? -2.73 20.562 20.688 1 98.25 166 VAL B N 1
ATOM 5160 C CA . VAL B 1 166 ? -3.377 19.375 20.125 1 98.25 166 VAL B CA 1
ATOM 5161 C C . VAL B 1 166 ? -3.057 19.266 18.641 1 98.25 166 VAL B C 1
ATOM 5163 O O . VAL B 1 166 ? -2.996 20.281 17.938 1 98.25 166 VAL B O 1
ATOM 5166 N N . ILE B 1 167 ? -2.779 18.062 18.188 1 98.81 167 ILE B N 1
ATOM 5167 C CA . ILE B 1 167 ? -2.686 17.812 16.75 1 98.81 167 ILE B CA 1
ATOM 5168 C C . ILE B 1 167 ? -4.086 17.656 16.156 1 98.81 167 ILE B C 1
ATOM 5170 O O . ILE B 1 167 ? -4.734 16.625 16.359 1 98.81 167 ILE B O 1
ATOM 5174 N N . THR B 1 168 ? -4.512 18.625 15.484 1 98.88 168 THR B N 1
ATOM 5175 C CA . THR B 1 168 ? -5.848 18.656 14.898 1 98.88 168 THR B CA 1
ATOM 5176 C C . THR B 1 168 ? -5.828 18.125 13.477 1 98.88 168 THR B C 1
ATOM 5178 O O . THR B 1 168 ? -5.043 18.578 12.641 1 98.88 168 THR B O 1
ATOM 5181 N N . VAL B 1 169 ? -6.777 17.172 13.195 1 98.94 169 VAL B N 1
ATOM 5182 C CA . VAL B 1 169 ? -6.691 16.438 11.945 1 98.94 169 VAL B CA 1
ATOM 5183 C C . VAL B 1 169 ? -7.953 16.656 11.117 1 98.94 169 VAL B C 1
ATOM 5185 O O . VAL B 1 169 ? -9.062 16.391 11.578 1 98.94 169 VAL B O 1
ATOM 5188 N N . GLY B 1 170 ? -7.77 17.234 9.906 1 98.88 170 GLY B N 1
ATOM 5189 C CA . GLY B 1 170 ? -8.836 17.25 8.914 1 98.88 170 GLY B CA 1
ATOM 5190 C C . GLY B 1 170 ? -8.922 15.969 8.109 1 98.88 170 GLY B C 1
ATOM 5191 O O . GLY B 1 170 ? -8.062 15.094 8.227 1 98.88 170 GLY B O 1
ATOM 5192 N N . ALA B 1 171 ? -10 15.867 7.297 1 98.88 171 ALA B N 1
ATOM 5193 C CA . ALA B 1 171 ? -10.242 14.609 6.598 1 98.88 171 ALA B CA 1
ATOM 5194 C C . ALA B 1 171 ? -10.18 14.797 5.082 1 98.88 171 ALA B C 1
ATOM 5196 O O . ALA B 1 171 ? -10.68 15.797 4.555 1 98.88 171 ALA B O 1
ATOM 5197 N N . VAL B 1 172 ? -9.531 13.844 4.41 1 98.62 172 VAL B N 1
ATOM 5198 C CA . VAL B 1 172 ? -9.477 13.82 2.953 1 98.62 172 VAL B CA 1
ATOM 5199 C C . VAL B 1 172 ? -10.016 12.484 2.439 1 98.62 172 VAL B C 1
ATOM 5201 O O . VAL B 1 172 ? -10.203 11.547 3.213 1 98.62 172 VAL B O 1
ATOM 5204 N N . ASP B 1 173 ? -10.32 12.492 1.174 1 96.81 173 ASP B N 1
ATOM 5205 C CA . ASP B 1 173 ? -10.75 11.258 0.525 1 96.81 173 ASP B CA 1
ATOM 5206 C C . ASP B 1 173 ? -9.562 10.531 -0.107 1 96.81 173 ASP B C 1
ATOM 5208 O O . ASP B 1 173 ? -8.406 10.867 0.16 1 96.81 173 ASP B O 1
ATOM 5212 N N . SER B 1 174 ? -9.859 9.484 -0.874 1 92.88 174 SER B N 1
ATOM 5213 C CA . SER B 1 174 ? -8.812 8.633 -1.427 1 92.88 174 SER B CA 1
ATOM 5214 C C . SER B 1 174 ? -7.98 9.375 -2.465 1 92.88 174 SER B C 1
ATOM 5216 O O . SER B 1 174 ? -6.883 8.938 -2.82 1 92.88 174 SER B O 1
ATOM 5218 N N . GLN B 1 175 ? -8.438 10.461 -2.982 1 94.06 175 GLN B N 1
ATOM 5219 C CA . GLN B 1 175 ? -7.707 11.289 -3.939 1 94.06 175 GLN B CA 1
ATOM 5220 C C . GLN B 1 175 ? -7.027 12.461 -3.244 1 94.06 175 GLN B C 1
ATOM 5222 O O . GLN B 1 175 ? -6.617 13.422 -3.898 1 94.06 175 GLN B O 1
ATOM 5227 N N . ASP B 1 176 ? -7.062 12.422 -1.884 1 97.06 176 ASP B N 1
ATOM 5228 C CA . ASP B 1 176 ? -6.441 13.43 -1.032 1 97.06 176 ASP B CA 1
ATOM 5229 C C . ASP B 1 176 ? -7.156 14.773 -1.165 1 97.06 176 ASP B C 1
ATOM 5231 O O . ASP B 1 176 ? -6.531 15.836 -1.054 1 97.06 176 ASP B O 1
ATOM 5235 N N . GLN B 1 177 ? -8.375 14.719 -1.518 1 97.69 177 GLN B N 1
ATOM 5236 C CA . GLN B 1 177 ? -9.188 15.93 -1.526 1 97.69 177 GLN B CA 1
ATOM 5237 C C . GLN B 1 177 ? -10.055 16.016 -0.275 1 97.69 177 GLN B C 1
ATOM 5239 O O . GLN B 1 177 ? -10.406 14.992 0.316 1 97.69 177 GLN B O 1
ATOM 5244 N N . PRO B 1 178 ? -10.461 17.203 0.091 1 97.5 178 PRO B N 1
ATOM 5245 C CA . PRO B 1 178 ? -11.211 17.359 1.342 1 97.5 178 PRO B CA 1
ATOM 5246 C C . PRO B 1 178 ? -12.523 16.578 1.349 1 97.5 178 PRO B C 1
ATOM 5248 O O . PRO B 1 178 ? -13.219 16.531 0.333 1 97.5 178 PRO B O 1
ATOM 5251 N N . PHE B 1 179 ? -12.781 16.062 2.504 1 93.5 179 PHE B N 1
ATOM 5252 C CA . PHE B 1 179 ? -14.008 15.32 2.781 1 93.5 179 PHE B CA 1
ATOM 5253 C C . PHE B 1 179 ? -15.227 16.234 2.654 1 93.5 179 PHE B C 1
ATOM 5255 O O . PHE B 1 179 ? -15.258 17.312 3.238 1 93.5 179 PHE B O 1
ATOM 5262 N N . THR B 1 180 ? -16.141 15.758 1.767 1 94.12 180 THR B N 1
ATOM 5263 C CA . THR B 1 180 ? -17.453 16.375 1.709 1 94.12 180 THR B CA 1
ATOM 5264 C C . THR B 1 180 ? -18.547 15.305 1.586 1 94.12 180 THR B C 1
ATOM 5266 O O . THR B 1 180 ? -18.359 14.297 0.91 1 94.12 180 THR B O 1
ATOM 5269 N N . GLN B 1 181 ? -19.609 15.516 2.283 1 92.56 181 GLN B N 1
ATOM 5270 C CA . GLN B 1 181 ? -20.781 14.641 2.23 1 92.56 181 GLN B CA 1
ATOM 5271 C C . GLN B 1 181 ? -22.062 15.406 2.553 1 92.56 181 GLN B C 1
ATOM 5273 O O . GLN B 1 181 ? -22.422 15.547 3.721 1 92.56 181 GLN B O 1
ATOM 5278 N N . GLY B 1 182 ? -22.734 15.805 1.479 1 91.5 182 GLY B N 1
ATOM 5279 C CA . GLY B 1 182 ? -23.859 16.703 1.695 1 91.5 182 GLY B CA 1
ATOM 5280 C C . GLY B 1 182 ? -23.469 18 2.367 1 91.5 182 GLY B C 1
ATOM 5281 O O . GLY B 1 182 ? -22.562 18.703 1.902 1 91.5 182 GLY B O 1
ATOM 5282 N N . PRO B 1 183 ? -24.172 18.156 3.527 1 92.31 183 PRO B N 1
ATOM 5283 C CA . PRO B 1 183 ? -23.828 19.391 4.254 1 92.31 183 PRO B CA 1
ATOM 5284 C C . PRO B 1 183 ? -22.594 19.234 5.137 1 92.31 183 PRO B C 1
ATOM 5286 O O . PRO B 1 183 ? -22.109 20.219 5.699 1 92.31 183 PRO B O 1
ATOM 5289 N N . LEU B 1 184 ? -22.172 18 5.211 1 94.88 184 LEU B N 1
ATOM 5290 C CA . LEU B 1 184 ? -21.016 17.75 6.074 1 94.88 184 LEU B CA 1
ATOM 5291 C C . LEU B 1 184 ? -19.719 17.844 5.281 1 94.88 184 LEU B C 1
ATOM 5293 O O . LEU B 1 184 ? -19.719 17.641 4.066 1 94.88 184 LEU B O 1
ATOM 5297 N N . GLY B 1 185 ? -18.688 18.188 6.004 1 97.44 185 GLY B N 1
ATOM 5298 C CA . GLY B 1 185 ? -17.344 18.266 5.445 1 97.44 185 GLY B CA 1
ATOM 5299 C C . GLY B 1 185 ? -16.297 18.625 6.469 1 97.44 185 GLY B C 1
ATOM 5300 O O . GLY B 1 185 ? -16.625 19.094 7.566 1 97.44 185 GLY B O 1
ATOM 5301 N N . THR B 1 186 ? -15.125 18.375 6.078 1 98.62 186 THR B N 1
ATOM 5302 C CA . THR B 1 186 ? -14.016 18.609 7 1 98.62 186 THR B CA 1
ATOM 5303 C C . THR B 1 186 ? -13.898 20.109 7.312 1 98.62 186 THR B C 1
ATOM 5305 O O . THR B 1 186 ? -14.055 20.938 6.426 1 98.62 186 THR B O 1
ATOM 5308 N N . ASN B 1 187 ? -13.695 20.375 8.602 1 98.5 187 ASN B N 1
ATOM 5309 C CA . ASN B 1 187 ? -13.273 21.734 8.977 1 98.5 187 ASN B CA 1
ATOM 5310 C C . ASN B 1 187 ? -11.883 22.047 8.438 1 98.5 187 ASN B C 1
ATOM 5312 O O . ASN B 1 187 ? -11.141 21.141 8.039 1 98.5 187 ASN B O 1
ATOM 5316 N N . TYR B 1 188 ? -11.648 23.359 8.328 1 98 188 TYR B N 1
ATOM 5317 C CA . TYR B 1 188 ? -10.414 23.891 7.754 1 98 188 TYR B CA 1
ATOM 5318 C C . TYR B 1 188 ? -9.867 25.031 8.594 1 98 188 TYR B C 1
ATOM 5320 O O . TYR B 1 188 ? -10.328 25.266 9.711 1 98 188 TYR B O 1
ATOM 5328 N N . GLY B 1 189 ? -8.758 25.641 8.109 1 96.81 189 GLY B N 1
ATOM 5329 C CA . GLY B 1 189 ? -8.219 26.828 8.766 1 96.81 189 GLY B CA 1
ATOM 5330 C C . GLY B 1 189 ? -6.887 26.578 9.453 1 96.81 189 GLY B C 1
ATOM 5331 O O . GLY B 1 189 ? -6.328 25.484 9.352 1 96.81 189 GLY B O 1
ATOM 5332 N N . SER B 1 190 ? -6.422 27.562 10.195 1 96.12 190 SER B N 1
ATOM 5333 C CA . SER B 1 190 ? -5.07 27.594 10.75 1 96.12 190 SER B CA 1
ATOM 5334 C C . SER B 1 190 ? -4.945 26.656 11.953 1 96.12 190 SER B C 1
ATOM 5336 O O . SER B 1 190 ? -3.838 26.328 12.375 1 96.12 190 SER B O 1
ATOM 5338 N N . CYS B 1 191 ? -6.117 26.281 12.5 1 97.31 191 CYS B N 1
ATOM 5339 C CA . CYS B 1 191 ? -6.066 25.422 13.664 1 97.31 191 CYS B CA 1
ATOM 5340 C C . CYS B 1 191 ? -5.945 23.953 13.25 1 97.31 191 CYS B C 1
ATOM 5342 O O . CYS B 1 191 ? -5.711 23.094 14.094 1 97.31 191 CYS B O 1
ATOM 5344 N N . VAL B 1 192 ? -6.113 23.641 11.984 1 98.38 192 VAL B N 1
ATOM 5345 C CA . VAL B 1 192 ? -5.844 22.297 11.477 1 98.38 192 VAL B CA 1
ATOM 5346 C C . VAL B 1 192 ? -4.34 22.109 11.273 1 98.38 192 VAL B C 1
ATOM 5348 O O . VAL B 1 192 ? -3.676 22.984 10.703 1 98.38 192 VAL B O 1
ATOM 5351 N N . ASP B 1 193 ? -3.816 20.984 11.758 1 98.38 193 ASP B N 1
ATOM 5352 C CA . ASP B 1 193 ? -2.383 20.75 11.617 1 98.38 193 ASP B CA 1
ATOM 5353 C C . ASP B 1 193 ? -2.086 19.906 10.375 1 98.38 193 ASP B C 1
ATOM 5355 O O . ASP B 1 193 ? -1.054 20.094 9.727 1 98.38 193 ASP B O 1
ATOM 5359 N N . ILE B 1 194 ? -2.961 18.984 10.141 1 98.81 194 ILE B N 1
ATOM 5360 C CA . ILE B 1 194 ? -2.686 17.984 9.109 1 98.81 194 ILE B CA 1
ATOM 5361 C C . ILE B 1 194 ? -3.986 17.297 8.695 1 98.81 194 ILE B C 1
ATOM 5363 O O . ILE B 1 194 ? -4.973 17.328 9.438 1 98.81 194 ILE B O 1
ATOM 5367 N N . PHE B 1 195 ? -4.043 16.828 7.492 1 98.88 195 PHE B N 1
ATOM 5368 C CA . PHE B 1 195 ? -5.168 16.047 7.016 1 98.88 195 PHE B CA 1
ATOM 5369 C C . PHE B 1 195 ? -4.793 14.562 6.934 1 98.88 195 PHE B C 1
ATOM 5371 O O . PHE B 1 195 ? -3.613 14.227 6.852 1 98.88 195 PHE B O 1
ATOM 5378 N N . ALA B 1 196 ? -5.793 13.703 6.973 1 98.88 196 ALA B N 1
ATOM 5379 C CA . ALA B 1 196 ? -5.629 12.258 6.855 1 98.88 196 ALA B CA 1
ATOM 5380 C C . ALA B 1 196 ? -6.875 11.602 6.266 1 98.88 196 ALA B C 1
ATOM 5382 O O . ALA B 1 196 ? -7.934 12.234 6.195 1 98.88 196 ALA B O 1
ATOM 5383 N N . PRO B 1 197 ? -6.742 10.383 5.762 1 98.31 197 PRO B N 1
ATOM 5384 C CA . PRO B 1 197 ? -7.918 9.711 5.203 1 98.31 197 PRO B CA 1
ATOM 5385 C C . PRO B 1 197 ? -9.086 9.648 6.184 1 98.31 197 PRO B C 1
ATOM 5387 O O . PRO B 1 197 ? -8.922 9.188 7.316 1 98.31 197 PRO B O 1
ATOM 5390 N N . GLY B 1 198 ? -10.211 10.133 5.715 1 98.31 198 GLY B N 1
ATOM 5391 C CA . GLY B 1 198 ? -11.375 10.133 6.578 1 98.31 198 GLY B CA 1
ATOM 5392 C C . GLY B 1 198 ? -12.672 9.891 5.828 1 98.31 198 GLY B C 1
ATOM 5393 O O . GLY B 1 198 ? -13.742 9.789 6.438 1 98.31 198 GLY B O 1
ATOM 5394 N N . LYS B 1 199 ? -12.609 9.781 4.508 1 96.94 199 LYS B N 1
ATOM 5395 C CA . LYS B 1 199 ? -13.805 9.492 3.725 1 96.94 199 LYS B CA 1
ATOM 5396 C C . LYS B 1 199 ? -13.859 8.016 3.326 1 96.94 199 LYS B C 1
ATOM 5398 O O . LYS B 1 199 ? -12.875 7.465 2.834 1 96.94 199 LYS B O 1
ATOM 5403 N N . SER B 1 200 ? -15.062 7.398 3.527 1 94.69 200 SER B N 1
ATOM 5404 C CA . SER B 1 200 ? -15.32 6.023 3.117 1 94.69 200 SER B CA 1
ATOM 5405 C C . SER B 1 200 ? -14.312 5.062 3.732 1 94.69 200 SER B C 1
ATOM 5407 O O . SER B 1 200 ? -13.711 4.246 3.027 1 94.69 200 SER B O 1
ATOM 5409 N N . ILE B 1 201 ? -14.164 5.203 4.996 1 96.69 201 ILE B N 1
ATOM 5410 C CA . ILE B 1 201 ? -13.211 4.375 5.727 1 96.69 201 ILE B CA 1
ATOM 5411 C C . ILE B 1 201 ? -13.898 3.102 6.211 1 96.69 201 ILE B C 1
ATOM 5413 O O . ILE B 1 201 ? -14.945 3.164 6.863 1 96.69 201 ILE B O 1
ATOM 5417 N N . VAL B 1 202 ? -13.367 1.952 5.891 1 95.56 202 VAL B N 1
ATOM 5418 C CA . VAL B 1 202 ? -13.906 0.665 6.312 1 95.56 202 VAL B CA 1
ATOM 5419 C C . VAL B 1 202 ? -13.203 0.206 7.59 1 95.56 202 VAL B C 1
ATOM 5421 O O . VAL B 1 202 ? -11.977 0.127 7.641 1 95.56 202 VAL B O 1
ATOM 5424 N N . SER B 1 203 ? -13.953 -0.064 8.609 1 96.81 203 SER B N 1
ATOM 5425 C CA . SER B 1 203 ? -13.438 -0.552 9.883 1 96.81 203 SER B CA 1
ATOM 5426 C C . SER B 1 203 ? -14.484 -1.393 10.617 1 96.81 203 SER B C 1
ATOM 5428 O O . SER B 1 203 ? -15.562 -1.656 10.078 1 96.81 203 SER B O 1
ATOM 5430 N N . ALA B 1 204 ? -14.188 -1.851 11.773 1 95.44 204 ALA B N 1
ATOM 5431 C CA . ALA B 1 204 ? -15.008 -2.803 12.523 1 95.44 204 ALA B CA 1
ATOM 5432 C C . ALA B 1 204 ? -16.391 -2.225 12.82 1 95.44 204 ALA B C 1
ATOM 5434 O O . ALA B 1 204 ? -16.516 -1.035 13.117 1 95.44 204 ALA B O 1
ATOM 5435 N N . ASP B 1 205 ? -17.328 -3.15 12.656 1 92.06 205 ASP B N 1
ATOM 5436 C CA . ASP B 1 205 ? -18.719 -2.83 13.008 1 92.06 205 ASP B CA 1
ATOM 5437 C C . ASP B 1 205 ? -19.109 -3.48 14.328 1 92.06 205 ASP B C 1
ATOM 5439 O O . ASP B 1 205 ? -18.562 -4.516 14.711 1 92.06 205 ASP B O 1
ATOM 5443 N N . LYS B 1 206 ? -20.062 -2.871 14.992 1 86.56 206 LYS B N 1
ATOM 5444 C CA . LYS B 1 206 ? -20.5 -3.371 16.297 1 86.56 206 LYS B CA 1
ATOM 5445 C C . LYS B 1 206 ? -21.469 -4.535 16.141 1 86.56 206 LYS B C 1
ATOM 5447 O O . LYS B 1 206 ? -21.734 -5.258 17.094 1 86.56 206 LYS B O 1
ATOM 5452 N N . ASP B 1 207 ? -22.031 -4.691 14.945 1 84.88 207 ASP B N 1
ATOM 5453 C CA . ASP B 1 207 ? -23.203 -5.543 14.773 1 84.88 207 ASP B CA 1
ATOM 5454 C C . ASP B 1 207 ? -22.828 -7.02 14.82 1 84.88 207 ASP B C 1
ATOM 5456 O O . ASP B 1 207 ? -23.656 -7.871 15.148 1 84.88 207 ASP B O 1
ATOM 5460 N N . CYS B 1 208 ? -21.594 -7.391 14.43 1 86.19 208 CYS B N 1
ATOM 5461 C CA . CYS B 1 208 ? -21.125 -8.766 14.539 1 86.19 208 CYS B CA 1
ATOM 5462 C C . CYS B 1 208 ? -19.609 -8.797 14.711 1 86.19 208 CYS B C 1
ATOM 5464 O O . CYS B 1 208 ? -18.922 -7.793 14.484 1 86.19 208 CYS B O 1
ATOM 5466 N N . THR B 1 209 ? -19.047 -9.922 15.141 1 91.25 209 THR B N 1
ATOM 5467 C CA . THR B 1 209 ? -17.641 -10.023 15.516 1 91.25 209 THR B CA 1
ATOM 5468 C C . THR B 1 209 ? -16.75 -10.062 14.273 1 91.25 209 THR B C 1
ATOM 5470 O O . THR B 1 209 ? -15.539 -9.891 14.367 1 91.25 209 THR B O 1
ATOM 5473 N N . ILE B 1 210 ? -17.297 -10.242 13.07 1 92.12 210 ILE B N 1
ATOM 5474 C CA . ILE B 1 210 ? -16.5 -10.328 11.852 1 92.12 210 ILE B CA 1
ATOM 5475 C C . ILE B 1 210 ? -17 -9.305 10.836 1 92.12 210 ILE B C 1
ATOM 5477 O O . ILE B 1 210 ? -16.656 -9.391 9.648 1 92.12 210 ILE B O 1
ATOM 5481 N N . CYS B 1 211 ? -17.891 -8.352 11.258 1 92.56 211 CYS B N 1
ATOM 5482 C CA . CYS B 1 211 ? -18.516 -7.406 10.344 1 92.56 211 CYS B CA 1
ATOM 5483 C C . CYS B 1 211 ? -17.781 -6.07 10.352 1 92.56 211 CYS B C 1
ATOM 5485 O O . CYS B 1 211 ? -17.188 -5.688 11.367 1 92.56 211 CYS B O 1
ATOM 5487 N N . TYR B 1 212 ? -17.781 -5.43 9.297 1 94.75 212 TYR B N 1
ATOM 5488 C CA . TYR B 1 212 ? -17.188 -4.109 9.086 1 94.75 212 TYR B CA 1
ATOM 5489 C C . TYR B 1 212 ? -18.203 -3.152 8.477 1 94.75 212 TYR B C 1
ATOM 5491 O O . TYR B 1 212 ? -19.25 -3.58 7.965 1 94.75 212 TYR B O 1
ATOM 5499 N N . VAL B 1 213 ? -17.906 -1.873 8.602 1 94.75 213 VAL B N 1
ATOM 5500 C CA . VAL B 1 213 ? -18.812 -0.871 8.055 1 94.75 213 VAL B CA 1
ATOM 5501 C C . VAL B 1 213 ? -18.016 0.333 7.555 1 94.75 213 VAL B C 1
ATOM 5503 O O . VAL B 1 213 ? -16.938 0.619 8.062 1 94.75 213 VAL B O 1
ATOM 5506 N N . ARG B 1 214 ? -18.562 0.927 6.523 1 93.81 214 ARG B N 1
ATOM 5507 C CA . ARG B 1 214 ? -17.969 2.125 5.945 1 93.81 214 ARG B CA 1
ATOM 5508 C C . ARG B 1 214 ? -18.484 3.383 6.637 1 93.81 214 ARG B C 1
ATOM 5510 O O . ARG B 1 214 ? -19.688 3.568 6.785 1 93.81 214 ARG B O 1
ATOM 5517 N N . LYS B 1 215 ? -17.547 4.23 7.168 1 94.56 215 LYS B N 1
ATOM 5518 C CA . LYS B 1 215 ? -17.891 5.516 7.77 1 94.56 215 LYS B CA 1
ATOM 5519 C C . LYS B 1 215 ? -16.953 6.617 7.281 1 94.56 215 LYS B C 1
ATOM 5521 O O . LYS B 1 215 ? -15.875 6.336 6.738 1 94.56 215 LYS B O 1
ATOM 5526 N N . SER B 1 216 ? -17.469 7.91 7.398 1 95.88 216 SER B N 1
ATOM 5527 C CA . SER B 1 216 ? -16.688 9.078 7 1 95.88 216 SER B CA 1
ATOM 5528 C C . SER B 1 216 ? -16.688 10.141 8.094 1 95.88 216 SER B C 1
ATOM 5530 O O . SER B 1 216 ? -17.656 10.273 8.844 1 95.88 216 SER B O 1
ATOM 5532 N N . GLY B 1 217 ? -15.539 10.859 8.156 1 97.62 217 GLY B N 1
ATOM 5533 C CA . GLY B 1 217 ? -15.453 11.984 9.086 1 97.62 217 GLY B CA 1
ATOM 5534 C C . GLY B 1 217 ? -14.031 12.281 9.523 1 97.62 217 GLY B C 1
ATOM 5535 O O . GLY B 1 217 ? -13.117 11.5 9.266 1 97.62 217 GLY B O 1
ATOM 5536 N N . THR B 1 218 ? -13.922 13.383 10.234 1 98.56 218 THR B N 1
ATOM 5537 C CA . THR B 1 218 ? -12.617 13.781 10.758 1 98.56 218 THR B CA 1
ATOM 5538 C C . THR B 1 218 ? -12.227 12.914 11.953 1 98.56 218 THR B C 1
ATOM 5540 O O . THR B 1 218 ? -11.055 12.844 12.312 1 98.56 218 THR B O 1
ATOM 5543 N N . ALA B 1 219 ? -13.195 12.281 12.562 1 98.38 219 ALA B N 1
ATOM 5544 C CA . ALA B 1 219 ? -12.867 11.328 13.625 1 98.38 219 ALA B CA 1
ATOM 5545 C C . ALA B 1 219 ? -12.008 10.188 13.086 1 98.38 219 ALA B C 1
ATOM 5547 O O . ALA B 1 219 ? -11.039 9.781 13.727 1 98.38 219 ALA B O 1
ATOM 5548 N N . GLN B 1 220 ? -12.414 9.672 11.953 1 98.19 220 GLN B N 1
ATOM 5549 C CA . GLN B 1 220 ? -11.648 8.609 11.312 1 98.19 220 GLN B CA 1
ATOM 5550 C C . GLN B 1 220 ? -10.242 9.086 10.953 1 98.19 220 GLN B C 1
ATOM 5552 O O . GLN B 1 220 ? -9.266 8.367 11.164 1 98.19 220 GLN B O 1
ATOM 5557 N N . ALA B 1 221 ? -10.172 10.297 10.422 1 98.81 221 ALA B N 1
ATOM 5558 C CA . ALA B 1 221 ? -8.875 10.875 10.102 1 98.81 221 ALA B CA 1
ATOM 5559 C C . ALA B 1 221 ? -7.992 10.984 11.344 1 98.81 221 ALA B C 1
ATOM 5561 O O . ALA B 1 221 ? -6.812 10.625 11.312 1 98.81 221 ALA B O 1
ATOM 5562 N N . ALA B 1 222 ? -8.586 11.453 12.391 1 98.88 222 ALA B N 1
ATOM 5563 C CA . ALA B 1 222 ? -7.855 11.578 13.648 1 98.88 222 ALA B CA 1
ATOM 5564 C C . ALA B 1 222 ? -7.363 10.219 14.133 1 98.88 222 ALA B C 1
ATOM 5566 O O . ALA B 1 222 ? -6.25 10.109 14.656 1 98.88 222 ALA B O 1
ATOM 5567 N N . ALA B 1 223 ? -8.203 9.227 14.023 1 98.75 223 ALA B N 1
ATOM 5568 C CA . ALA B 1 223 ? -7.809 7.879 14.414 1 98.75 223 ALA B CA 1
ATOM 5569 C C . ALA B 1 223 ? -6.594 7.41 13.625 1 98.75 223 ALA B C 1
ATOM 5571 O O . ALA B 1 223 ? -5.684 6.785 14.18 1 98.75 223 ALA B O 1
ATOM 5572 N N . HIS B 1 224 ? -6.621 7.68 12.383 1 98.62 224 HIS B N 1
ATOM 5573 C CA . HIS B 1 224 ? -5.477 7.352 11.531 1 98.62 224 HIS B CA 1
ATOM 5574 C C . HIS B 1 224 ? -4.199 7.996 12.062 1 98.62 224 HIS B C 1
ATOM 5576 O O . HIS B 1 224 ? -3.182 7.316 12.227 1 98.62 224 HIS B O 1
ATOM 5582 N N . VAL B 1 225 ? -4.215 9.219 12.359 1 98.88 225 VAL B N 1
ATOM 5583 C CA . VAL B 1 225 ? -3.049 9.969 12.812 1 98.88 225 VAL B CA 1
ATOM 5584 C C . VAL B 1 225 ? -2.633 9.484 14.195 1 98.88 225 VAL B C 1
ATOM 5586 O O . VAL B 1 225 ? -1.44 9.422 14.508 1 98.88 225 VAL B O 1
ATOM 5589 N N . ALA B 1 226 ? -3.623 9.172 15.055 1 98.69 226 ALA B N 1
ATOM 5590 C CA . ALA B 1 226 ? -3.297 8.609 16.359 1 98.69 226 ALA B CA 1
ATOM 5591 C C . ALA B 1 226 ? -2.504 7.312 16.219 1 98.69 226 ALA B C 1
ATOM 5593 O O . ALA B 1 226 ? -1.557 7.07 16.969 1 98.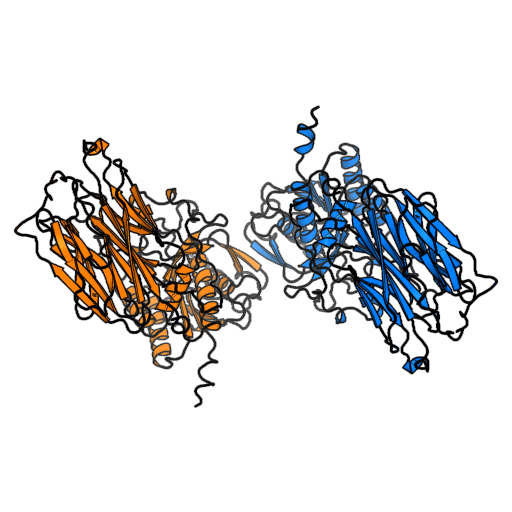69 226 ALA B O 1
ATOM 5594 N N . GLY B 1 227 ? -2.916 6.508 15.297 1 98.44 227 GLY B N 1
ATOM 5595 C CA . GLY B 1 227 ? -2.148 5.305 15.016 1 98.44 227 GLY B CA 1
ATOM 5596 C C . GLY B 1 227 ? -0.722 5.594 14.586 1 98.44 227 GLY B C 1
ATOM 5597 O O . GLY B 1 227 ? 0.215 4.949 15.062 1 98.44 227 GLY B O 1
ATOM 5598 N N . ILE B 1 228 ? -0.56 6.527 13.695 1 98.19 228 ILE B N 1
ATOM 5599 C CA . ILE B 1 228 ? 0.77 6.914 13.234 1 98.19 228 ILE B CA 1
ATOM 5600 C C . ILE B 1 228 ? 1.601 7.41 14.422 1 98.19 228 ILE B C 1
ATOM 5602 O O . ILE B 1 228 ? 2.77 7.047 14.562 1 98.19 228 ILE B O 1
ATOM 5606 N N . ALA B 1 229 ? 0.999 8.227 15.25 1 98.06 229 ALA B N 1
ATOM 5607 C CA . ALA B 1 229 ? 1.694 8.742 16.422 1 98.06 229 ALA B CA 1
ATOM 5608 C C . ALA B 1 229 ? 2.156 7.598 17.328 1 98.06 229 ALA B C 1
ATOM 5610 O O . ALA B 1 229 ? 3.277 7.617 17.844 1 98.06 229 ALA B O 1
ATOM 5611 N N . ALA B 1 230 ? 1.306 6.652 17.516 1 97.38 230 ALA B N 1
ATOM 5612 C CA . ALA B 1 230 ? 1.659 5.496 18.344 1 97.38 230 ALA B CA 1
ATOM 5613 C C . ALA B 1 230 ? 2.846 4.742 17.734 1 97.38 230 ALA B C 1
ATOM 5615 O O . ALA B 1 230 ? 3.756 4.336 18.469 1 97.38 230 ALA B O 1
ATOM 5616 N N . LEU B 1 231 ? 2.84 4.531 16.469 1 96.44 231 LEU B N 1
ATOM 5617 C CA . LEU B 1 231 ? 3.955 3.871 15.789 1 96.44 231 LEU B CA 1
ATOM 5618 C C . LEU B 1 231 ? 5.242 4.668 15.969 1 96.44 231 LEU B C 1
ATOM 5620 O O . LEU B 1 231 ? 6.309 4.09 16.188 1 96.44 231 LEU B O 1
ATOM 5624 N N . MET B 1 232 ? 5.137 5.969 15.852 1 95.44 232 MET B N 1
ATOM 5625 C CA . MET B 1 232 ? 6.309 6.824 16.031 1 95.44 232 MET B CA 1
ATOM 5626 C C . MET B 1 232 ? 6.906 6.66 17.422 1 95.44 232 MET B C 1
ATOM 5628 O O . MET B 1 232 ? 8.117 6.512 17.562 1 95.44 232 MET B O 1
ATOM 5632 N N . LEU B 1 233 ? 6.082 6.648 18.406 1 95.12 233 LEU B N 1
ATOM 5633 C CA . LEU B 1 233 ? 6.543 6.52 19.781 1 95.12 233 LEU B CA 1
ATOM 5634 C C . LEU B 1 233 ? 7.094 5.121 20.047 1 95.12 233 LEU B C 1
ATOM 5636 O O . LEU B 1 233 ? 7.992 4.945 20.875 1 95.12 233 LEU B O 1
ATOM 5640 N N . THR B 1 234 ? 6.527 4.141 19.375 1 93.38 234 THR B N 1
ATOM 5641 C CA . THR B 1 234 ? 7.059 2.787 19.5 1 93.38 234 THR B CA 1
ATOM 5642 C C . THR B 1 234 ? 8.469 2.705 18.906 1 93.38 234 THR B C 1
ATOM 5644 O O . THR B 1 234 ? 9.352 2.08 19.5 1 93.38 234 THR B O 1
ATOM 5647 N N . ALA B 1 235 ? 8.641 3.324 17.797 1 90.94 235 ALA B N 1
ATOM 5648 C CA . ALA B 1 235 ? 9.93 3.307 17.109 1 90.94 235 ALA B CA 1
ATOM 5649 C C . ALA B 1 235 ? 10.953 4.172 17.859 1 90.94 235 ALA B C 1
ATOM 5651 O O . ALA B 1 235 ? 12.133 3.826 17.922 1 90.94 235 ALA B O 1
ATOM 5652 N N . GLN B 1 236 ? 10.5 5.285 18.375 1 91.12 236 GLN B N 1
ATOM 5653 C CA . GLN B 1 236 ? 11.344 6.234 19.094 1 91.12 236 GLN B CA 1
ATOM 5654 C C . GLN B 1 236 ? 10.703 6.648 20.406 1 91.12 236 GLN B C 1
ATOM 5656 O O . GLN B 1 236 ? 10.055 7.695 20.484 1 91.12 236 GLN B O 1
ATOM 5661 N N . PRO B 1 237 ? 11.031 5.949 21.453 1 90.31 237 PRO B N 1
ATOM 5662 C CA . PRO B 1 237 ? 10.328 6.137 22.734 1 90.31 237 PRO B CA 1
ATOM 5663 C C . PRO B 1 237 ? 10.664 7.469 23.391 1 90.31 237 PRO B C 1
ATOM 5665 O O . PRO B 1 237 ? 9.945 7.914 24.297 1 90.31 237 PRO B O 1
ATOM 5668 N N . ASN B 1 238 ? 11.672 8.164 22.938 1 89.44 238 ASN B N 1
ATOM 5669 C CA . ASN B 1 238 ? 12.094 9.375 23.625 1 89.44 238 ASN B CA 1
ATOM 5670 C C . ASN B 1 238 ? 11.664 10.633 22.875 1 89.44 238 ASN B C 1
ATOM 5672 O O . ASN B 1 238 ? 12.086 11.742 23.203 1 89.44 238 ASN B O 1
ATOM 5676 N N . LEU B 1 239 ? 10.781 10.445 21.953 1 92 239 LEU B N 1
ATOM 5677 C CA . LEU B 1 239 ? 10.273 11.617 21.234 1 92 239 LEU B CA 1
ATOM 5678 C C . LEU B 1 239 ? 9.445 12.5 22.172 1 92 239 LEU B C 1
ATOM 5680 O O . LEU B 1 239 ? 8.594 12.008 22.906 1 92 239 LEU B O 1
ATOM 5684 N N . THR B 1 240 ? 9.797 13.805 22.172 1 93.94 240 THR B N 1
ATOM 5685 C CA . THR B 1 240 ? 8.914 14.742 22.844 1 93.94 240 THR B CA 1
ATOM 5686 C C . THR B 1 240 ? 7.664 15.008 22.016 1 93.94 240 THR B C 1
ATOM 5688 O O . THR B 1 240 ? 7.617 14.656 20.828 1 93.94 240 THR B O 1
ATOM 5691 N N . VAL B 1 241 ? 6.691 15.617 22.641 1 96.44 241 VAL B N 1
ATOM 5692 C CA . VAL B 1 241 ? 5.441 15.922 21.938 1 96.44 241 VAL B CA 1
ATOM 5693 C C . VAL B 1 241 ? 5.719 16.875 20.781 1 96.44 241 VAL B C 1
ATOM 5695 O O . VAL B 1 241 ? 5.215 16.656 19.672 1 96.44 241 VAL B O 1
ATOM 5698 N N . ALA B 1 242 ? 6.57 17.844 20.953 1 96.19 242 ALA B N 1
ATOM 5699 C CA . ALA B 1 242 ? 6.891 18.812 19.906 1 96.19 242 ALA B CA 1
ATOM 5700 C C . ALA B 1 242 ? 7.656 18.156 18.766 1 96.19 242 ALA B C 1
ATOM 5702 O O . ALA B 1 242 ? 7.379 18.422 17.594 1 96.19 242 ALA B O 1
ATOM 5703 N N . GLU B 1 243 ? 8.617 17.297 19.141 1 94.38 243 GLU B N 1
ATOM 5704 C CA . GLU B 1 243 ? 9.383 16.609 18.109 1 94.38 243 GLU B CA 1
ATOM 5705 C C . GLU B 1 243 ? 8.484 15.703 17.266 1 94.38 243 GLU B C 1
ATOM 5707 O O . GLU B 1 243 ? 8.617 15.664 16.031 1 94.38 243 GLU B O 1
ATOM 5712 N N . LEU B 1 244 ? 7.594 15 17.953 1 96.44 244 LEU B N 1
ATOM 5713 C CA . LEU B 1 244 ? 6.676 14.117 17.234 1 96.44 244 LEU B CA 1
ATOM 5714 C C . LEU B 1 244 ? 5.816 14.898 16.25 1 96.44 244 LEU B C 1
ATOM 5716 O O . LEU B 1 244 ? 5.699 14.523 15.086 1 96.44 244 LEU B O 1
ATOM 5720 N N . ARG B 1 245 ? 5.258 15.945 16.719 1 97.56 245 ARG B N 1
ATOM 5721 C CA . ARG B 1 245 ? 4.406 16.766 15.867 1 97.56 245 ARG B CA 1
ATOM 5722 C C . ARG B 1 245 ? 5.18 17.281 14.656 1 97.56 245 ARG B C 1
ATOM 5724 O O . ARG B 1 245 ? 4.699 17.188 13.523 1 97.56 245 ARG B O 1
ATOM 5731 N N . GLN B 1 246 ? 6.352 17.828 14.883 1 96.25 246 GLN B N 1
ATOM 5732 C CA . GLN B 1 246 ? 7.121 18.406 13.797 1 96.25 246 GLN B CA 1
ATOM 5733 C C . GLN B 1 246 ? 7.539 17.359 12.773 1 96.25 246 GLN B C 1
ATOM 5735 O O . GLN B 1 246 ? 7.512 17.594 11.57 1 96.25 246 GLN B O 1
ATOM 5740 N N . ARG B 1 247 ? 7.914 16.234 13.266 1 95.25 247 ARG B N 1
ATOM 5741 C CA . ARG B 1 247 ? 8.273 15.148 12.344 1 95.25 247 ARG B CA 1
ATOM 5742 C C . ARG B 1 247 ? 7.062 14.688 11.547 1 95.25 247 ARG B C 1
ATOM 5744 O O . ARG B 1 247 ? 7.168 14.422 10.344 1 95.25 247 ARG B O 1
ATOM 5751 N N . LEU B 1 248 ? 5.941 14.562 12.227 1 97.19 248 LEU B N 1
ATOM 5752 C CA . LEU B 1 248 ? 4.691 14.195 11.57 1 97.19 248 LEU B CA 1
ATOM 5753 C C . LEU B 1 248 ? 4.375 15.156 10.422 1 97.19 248 LEU B C 1
ATOM 5755 O O . LEU B 1 248 ? 4.027 14.719 9.328 1 97.19 248 LEU B O 1
ATOM 5759 N N . LEU B 1 249 ? 4.539 16.406 10.664 1 96.88 249 LEU B N 1
ATOM 5760 C CA . LEU B 1 249 ? 4.254 17.422 9.656 1 96.88 249 LEU B CA 1
ATOM 5761 C C . LEU B 1 249 ? 5.305 17.406 8.555 1 96.88 249 LEU B C 1
ATOM 5763 O O . LEU B 1 249 ? 4.969 17.484 7.371 1 96.88 249 LEU B O 1
ATOM 5767 N N . HIS B 1 250 ? 6.539 17.25 8.906 1 94.5 250 HIS B N 1
ATOM 5768 C CA . HIS B 1 250 ? 7.656 17.312 7.973 1 94.5 250 HIS B CA 1
ATOM 5769 C C . HIS B 1 250 ? 7.574 16.188 6.938 1 94.5 250 HIS B C 1
ATOM 5771 O O . HIS B 1 250 ? 7.855 16.406 5.758 1 94.5 250 HIS B O 1
ATOM 5777 N N . TYR B 1 251 ? 7.18 15.047 7.398 1 94.75 251 TYR B N 1
ATOM 5778 C CA . TYR B 1 251 ? 7.219 13.883 6.516 1 94.75 251 TYR B CA 1
ATOM 5779 C C . TYR B 1 251 ? 5.859 13.633 5.883 1 94.75 251 TYR B C 1
ATOM 5781 O O . TYR B 1 251 ? 5.648 12.602 5.242 1 94.75 251 TYR B O 1
ATOM 5789 N N . SER B 1 252 ? 4.949 14.547 6.059 1 96.94 252 SER B N 1
ATOM 5790 C CA . SER B 1 252 ? 3.645 14.461 5.406 1 96.94 252 SER B CA 1
ATOM 5791 C C . SER B 1 252 ? 3.76 14.703 3.906 1 96.94 252 SER B C 1
ATOM 5793 O O . SER B 1 252 ? 4.816 15.102 3.416 1 96.94 252 SER B O 1
ATOM 5795 N N . ILE B 1 253 ? 2.674 14.414 3.146 1 96.88 253 ILE B N 1
ATOM 5796 C CA . ILE B 1 253 ? 2.58 14.711 1.722 1 96.88 253 ILE B CA 1
ATOM 5797 C C . ILE B 1 253 ? 2.1 16.141 1.523 1 96.88 253 ILE B C 1
ATOM 5799 O O . ILE B 1 253 ? 0.989 16.5 1.93 1 96.88 253 ILE B O 1
ATOM 5803 N N . SER B 1 254 ? 2.941 16.891 0.83 1 95.38 254 SER B N 1
ATOM 5804 C CA . SER B 1 254 ? 2.615 18.297 0.659 1 95.38 254 SER B CA 1
ATOM 5805 C C . SER B 1 254 ? 1.939 18.547 -0.6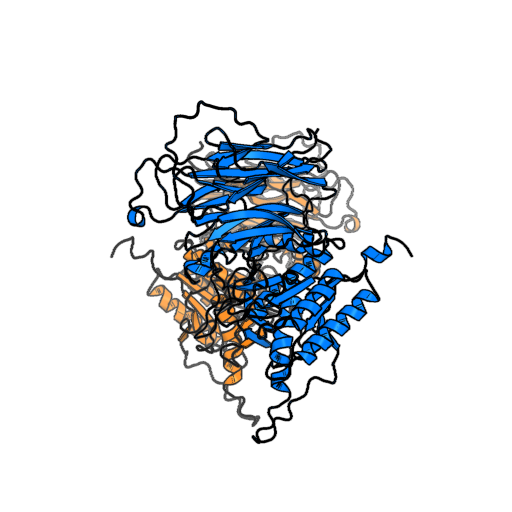84 1 95.38 254 SER B C 1
ATOM 5807 O O . SER B 1 254 ? 2.205 17.844 -1.661 1 95.38 254 SER B O 1
ATOM 5809 N N . ASN B 1 255 ? 1.053 19.5 -0.708 1 95.12 255 ASN B N 1
ATOM 5810 C CA . ASN B 1 255 ? 0.442 20.062 -1.907 1 95.12 255 ASN B CA 1
ATOM 5811 C C . ASN B 1 255 ? -0.374 19.016 -2.664 1 95.12 255 ASN B C 1
ATOM 5813 O O . ASN B 1 255 ? -0.357 18.984 -3.896 1 95.12 255 ASN B O 1
ATOM 5817 N N . ALA B 1 256 ? -0.949 18.156 -1.914 1 96.25 256 ALA B N 1
ATOM 5818 C CA . ALA B 1 256 ? -1.813 17.141 -2.521 1 96.25 256 ALA B CA 1
ATOM 5819 C C . ALA B 1 256 ? -3.266 17.609 -2.547 1 96.25 256 ALA B C 1
ATOM 5821 O O . ALA B 1 256 ? -4.09 17.062 -3.285 1 96.25 256 ALA B O 1
ATOM 5822 N N . ILE B 1 257 ? -3.615 18.531 -1.778 1 97.44 257 ILE B N 1
ATOM 5823 C CA . ILE B 1 257 ? -4.988 19 -1.626 1 97.44 257 ILE B CA 1
ATOM 5824 C C . ILE B 1 257 ? -5.242 20.172 -2.57 1 97.44 257 ILE B C 1
ATOM 5826 O O . ILE B 1 257 ? -4.453 21.109 -2.617 1 97.44 257 ILE B O 1
ATOM 5830 N N . ASN B 1 258 ? -6.293 20.062 -3.326 1 96.56 258 ASN B N 1
ATOM 5831 C CA . ASN B 1 258 ? -6.754 21.219 -4.078 1 96.56 258 ASN B CA 1
ATOM 5832 C C . ASN B 1 258 ? -7.387 22.266 -3.162 1 96.56 258 ASN B C 1
ATOM 5834 O O . ASN B 1 258 ? -8.5 22.078 -2.668 1 96.56 258 ASN B O 1
ATOM 5838 N N . ASP B 1 259 ? -6.766 23.359 -3.025 1 92.81 259 ASP B N 1
ATOM 5839 C CA . ASP B 1 259 ? -7.168 24.328 -2.008 1 92.81 259 ASP B CA 1
ATOM 5840 C C . ASP B 1 259 ? -8.414 25.094 -2.439 1 92.81 259 ASP B C 1
ATOM 5842 O O . ASP B 1 259 ? -8.992 25.844 -1.65 1 92.81 259 ASP B O 1
ATOM 5846 N N . THR B 1 260 ? -8.898 24.891 -3.65 1 94.38 260 THR B N 1
ATOM 5847 C CA . THR B 1 260 ? -10.109 25.578 -4.105 1 94.38 260 THR B CA 1
ATOM 5848 C C . THR B 1 260 ? -11.336 25.062 -3.369 1 94.38 260 THR B C 1
ATOM 5850 O O . THR B 1 260 ? -12.406 25.672 -3.42 1 94.38 260 THR B O 1
ATOM 5853 N N . TRP B 1 261 ? -11.117 23.969 -2.664 1 94.25 261 TRP B N 1
ATOM 5854 C CA . TRP B 1 261 ? -12.211 23.406 -1.873 1 94.25 261 TRP B CA 1
ATOM 5855 C C . TRP B 1 261 ? -12.492 24.266 -0.647 1 94.25 261 TRP B C 1
ATOM 5857 O O . TRP B 1 261 ? -13.547 24.141 -0.018 1 94.25 261 TRP B O 1
ATOM 5867 N N . PHE B 1 262 ? -11.523 25.078 -0.254 1 95.88 262 PHE B N 1
ATOM 5868 C CA . PHE B 1 262 ? -11.672 25.922 0.931 1 95.88 262 PHE B CA 1
ATOM 5869 C C . PHE B 1 262 ? -12.047 27.344 0.543 1 95.88 262 PHE B C 1
ATOM 5871 O O . PHE B 1 262 ? -11.727 27.797 -0.559 1 95.88 262 PHE B O 1
ATOM 5878 N N . PRO B 1 263 ? -12.711 28.062 1.439 1 94.38 263 PRO B N 1
ATOM 5879 C CA . PRO B 1 263 ? -12.945 29.484 1.167 1 94.38 263 PRO B CA 1
ATOM 5880 C C . PRO B 1 263 ? -11.664 30.25 0.9 1 94.38 263 PRO B C 1
ATOM 5882 O O . PRO B 1 263 ? -10.633 29.984 1.526 1 94.38 263 PRO B O 1
ATOM 5885 N N . VAL B 1 264 ? -11.711 31.188 0.062 1 91.62 264 VAL B N 1
ATOM 5886 C CA . VAL B 1 264 ? -10.562 31.938 -0.432 1 91.62 264 VAL B CA 1
ATOM 5887 C C . VAL B 1 264 ? -9.758 32.5 0.744 1 91.62 264 VAL B C 1
ATOM 5889 O O . VAL B 1 264 ? -8.531 32.375 0.77 1 91.62 264 VAL B O 1
ATOM 5892 N N . GLU B 1 265 ? -10.43 33 1.739 1 88.06 265 GLU B N 1
ATOM 5893 C CA . GLU B 1 265 ? -9.773 33.656 2.859 1 88.06 265 GLU B CA 1
ATOM 5894 C C . GLU B 1 265 ? -9.055 32.656 3.754 1 88.06 265 GLU B C 1
ATOM 5896 O O . GLU B 1 265 ? -8.227 33.062 4.582 1 88.06 265 GLU B O 1
ATOM 5901 N N . GLN B 1 266 ? -9.414 31.359 3.564 1 93.12 266 GLN B N 1
ATOM 5902 C CA . GLN B 1 266 ? -8.859 30.359 4.457 1 93.12 266 GLN B CA 1
ATOM 5903 C C . GLN B 1 266 ? -7.805 29.516 3.742 1 93.12 266 GLN B C 1
ATOM 5905 O O . GLN B 1 266 ? -7.102 28.719 4.375 1 93.12 266 GLN B O 1
ATOM 5910 N N . ARG B 1 267 ? -7.609 29.688 2.49 1 93.62 267 ARG B N 1
ATOM 5911 C CA . ARG B 1 267 ? -6.73 28.844 1.68 1 93.62 267 ARG B CA 1
ATOM 5912 C C . ARG B 1 267 ? -5.285 28.953 2.156 1 93.62 267 ARG B C 1
ATOM 5914 O O . ARG B 1 267 ? -4.613 27.938 2.328 1 93.62 267 ARG B O 1
ATOM 5921 N N . VAL B 1 268 ? -4.914 30.156 2.475 1 92 268 VAL B N 1
ATOM 5922 C CA . VAL B 1 268 ? -3.518 30.406 2.832 1 92 268 VAL B CA 1
ATOM 5923 C C . VAL B 1 268 ? -3.238 29.844 4.223 1 92 268 VAL B C 1
ATOM 5925 O O . VAL B 1 268 ? -2.129 29.375 4.504 1 92 268 VAL B O 1
ATOM 5928 N N . LYS B 1 269 ? -4.246 29.781 5.031 1 94.88 269 LYS B N 1
ATOM 5929 C CA . LYS B 1 269 ? -4.07 29.422 6.434 1 94.88 269 LYS B CA 1
ATOM 5930 C C . LYS B 1 269 ? -4.258 27.922 6.641 1 94.88 269 LYS B C 1
ATOM 5932 O O . LYS B 1 269 ? -3.854 27.375 7.668 1 94.88 269 LYS B O 1
ATOM 5937 N N . THR B 1 270 ? -4.988 27.266 5.742 1 97 270 THR B N 1
ATOM 5938 C CA . THR B 1 270 ? -5.207 25.828 5.84 1 97 270 THR B CA 1
ATOM 5939 C C . THR B 1 270 ? -3.988 25.062 5.332 1 97 270 THR B C 1
ATOM 5941 O O . THR B 1 270 ? -3.562 25.25 4.191 1 97 270 THR B O 1
ATOM 5944 N N . PRO B 1 271 ? -3.42 24.203 6.199 1 97.06 271 PRO B N 1
ATOM 5945 C CA . PRO B 1 271 ? -2.248 23.453 5.73 1 97.06 271 PRO B CA 1
ATOM 5946 C C . PRO B 1 271 ? -2.582 22.484 4.605 1 97.06 271 PRO B C 1
ATOM 5948 O O . PRO B 1 271 ? -3.652 21.875 4.613 1 97.06 271 PRO B O 1
ATOM 5951 N N . ASN B 1 272 ? -1.696 22.406 3.643 1 97.56 272 ASN B N 1
ATOM 5952 C CA . ASN B 1 272 ? -1.81 21.422 2.566 1 97.56 272 ASN B CA 1
ATOM 5953 C C . ASN B 1 272 ? -0.894 20.219 2.797 1 97.56 272 ASN B C 1
ATOM 5955 O O . ASN B 1 272 ? 0.057 20.016 2.043 1 97.56 272 ASN B O 1
ATOM 5959 N N . LEU B 1 273 ? -1.164 19.562 3.914 1 98 273 LEU B N 1
ATOM 5960 C CA . LEU B 1 273 ? -0.366 18.422 4.383 1 98 273 LEU B CA 1
ATOM 5961 C C . LEU B 1 273 ? -1.246 17.203 4.641 1 98 273 LEU B C 1
ATOM 5963 O O . LEU B 1 273 ? -2.221 17.297 5.391 1 98 273 LEU B O 1
ATOM 5967 N N . VAL B 1 274 ? -0.964 16.125 4.027 1 98.69 274 VAL B N 1
ATOM 5968 C CA . VAL B 1 274 ? -1.657 14.867 4.273 1 98.69 274 VAL B CA 1
ATOM 5969 C C . VAL B 1 274 ? -0.725 13.891 4.992 1 98.69 274 VAL B C 1
ATOM 5971 O O . VAL B 1 274 ? 0.395 13.648 4.539 1 98.69 274 VAL B O 1
ATOM 5974 N N . ALA B 1 275 ? -1.218 13.289 6.035 1 98.62 275 ALA B N 1
ATOM 5975 C CA . ALA B 1 275 ? -0.411 12.477 6.938 1 98.62 275 ALA B CA 1
ATOM 5976 C C . ALA B 1 275 ? 0.187 11.273 6.207 1 98.62 275 ALA B C 1
ATOM 5978 O O . ALA B 1 275 ? -0.473 10.656 5.367 1 98.62 275 ALA B O 1
ATOM 5979 N N . ALA B 1 276 ? 1.398 10.992 6.484 1 97.12 276 ALA B N 1
ATOM 5980 C CA . ALA B 1 276 ? 2.133 9.812 6.051 1 97.12 276 ALA B CA 1
ATOM 5981 C C . ALA B 1 276 ? 3.047 9.297 7.16 1 97.12 276 ALA B C 1
ATOM 5983 O O . ALA B 1 276 ? 3.408 10.039 8.07 1 97.12 276 ALA B O 1
ATOM 5984 N N . LEU B 1 277 ? 3.332 8 7.16 1 94.06 277 LEU B N 1
ATOM 5985 C CA . LEU B 1 277 ? 4.215 7.434 8.172 1 94.06 277 LEU B CA 1
ATOM 5986 C C . LEU B 1 277 ? 5.645 7.934 7.992 1 94.06 277 LEU B C 1
ATOM 5988 O O . LEU B 1 277 ? 6.25 7.723 6.938 1 94.06 277 LEU B O 1
ATOM 5992 N N . PRO B 1 278 ? 6.121 8.562 8.961 1 93.12 278 PRO B N 1
ATOM 5993 C CA . PRO B 1 278 ? 7.516 9 8.859 1 93.12 278 PRO B CA 1
ATOM 5994 C C . PRO B 1 278 ? 8.5 7.836 8.852 1 93.12 278 PRO B C 1
ATOM 5996 O O . PRO B 1 278 ? 8.203 6.766 9.375 1 93.12 278 PRO B O 1
ATOM 5999 N N . PRO B 1 279 ? 9.664 8.062 8.258 1 88.62 279 PRO B N 1
ATOM 6000 C CA . PRO B 1 279 ? 10.703 7.035 8.352 1 88.62 279 PRO B CA 1
ATOM 6001 C C . PRO B 1 279 ? 11.188 6.812 9.781 1 88.62 279 PRO B C 1
ATOM 6003 O O . PRO B 1 279 ? 11.07 7.707 10.625 1 88.62 279 PRO B O 1
ATOM 6006 N N . SER B 1 280 ? 11.641 5.605 9.992 1 79.06 280 SER B N 1
ATOM 6007 C CA . SER B 1 280 ? 12.117 5.27 11.328 1 79.06 280 SER B CA 1
ATOM 6008 C C . SER B 1 280 ? 13.492 5.871 11.594 1 79.06 280 SER B C 1
ATOM 6010 O O . SER B 1 280 ? 13.891 6.016 12.75 1 79.06 280 SER B O 1
ATOM 6012 N N . THR B 1 281 ? 14.078 6.305 10.523 1 71.81 281 THR B N 1
ATOM 6013 C CA . THR B 1 281 ? 15.43 6.828 10.703 1 71.81 281 THR B CA 1
ATOM 6014 C C . THR B 1 281 ? 15.398 8.203 11.375 1 71.81 281 THR B C 1
ATOM 6016 O O . THR B 1 281 ? 14.461 8.977 11.164 1 71.81 281 THR B O 1
ATOM 6019 N N . GLN B 1 282 ? 16.422 8.367 12.242 1 67.69 282 GLN B N 1
ATOM 6020 C CA . GLN B 1 282 ? 16.516 9.625 12.969 1 67.69 282 GLN B CA 1
ATOM 6021 C C . GLN B 1 282 ? 17.312 10.656 12.18 1 67.69 282 GLN B C 1
ATOM 6023 O O . GLN B 1 282 ? 17.234 11.859 12.453 1 67.69 282 GLN B O 1
ATOM 6028 N N . GLU B 1 283 ? 17.891 10.172 11.188 1 67.69 283 GLU B N 1
ATOM 6029 C CA . GLU B 1 283 ? 18.766 11.094 10.469 1 67.69 283 GLU B CA 1
ATOM 6030 C C . GLU B 1 283 ? 17.969 12.031 9.57 1 67.69 283 GLU B C 1
ATOM 6032 O O . GLU B 1 283 ? 17.078 11.586 8.828 1 67.69 283 GLU B O 1
ATOM 6037 N N . THR B 1 284 ? 18.25 13.328 9.836 1 66.88 284 THR B N 1
ATOM 6038 C CA . THR B 1 284 ? 17.5 14.305 9.055 1 66.88 284 THR B CA 1
ATOM 6039 C C . THR B 1 284 ? 18.391 14.922 7.977 1 66.88 284 THR B C 1
ATOM 6041 O O . THR B 1 284 ? 17.922 15.742 7.176 1 66.88 284 THR B O 1
ATOM 6044 N N . GLY B 1 285 ? 19.656 14.516 7.836 1 66.69 285 GLY B N 1
ATOM 6045 C CA . GLY B 1 285 ? 20.578 15.102 6.871 1 66.69 285 GLY B CA 1
ATOM 6046 C C . GLY B 1 285 ? 20.844 16.578 7.117 1 66.69 285 GLY B C 1
ATOM 6047 O O . GLY B 1 285 ? 21.062 17.328 6.172 1 66.69 285 GLY B O 1
ATOM 6048 N N . GLY B 1 286 ? 20.656 17.078 8.367 1 77.56 286 GLY B N 1
ATOM 6049 C CA . GLY B 1 286 ? 20.922 18.469 8.695 1 77.56 286 GLY B CA 1
ATOM 6050 C C . GLY B 1 286 ? 19.688 19.344 8.633 1 77.56 286 GLY B C 1
ATOM 6051 O O . GLY B 1 286 ? 19.719 20.5 9.055 1 77.56 286 GLY B O 1
ATOM 6052 N N . GLN B 1 287 ? 18.672 18.812 8.133 1 86.44 287 GLN B N 1
ATOM 6053 C CA . GLN B 1 287 ? 17.453 19.609 8.016 1 86.44 287 GLN B CA 1
ATOM 6054 C C . GLN B 1 287 ? 16.812 19.828 9.383 1 86.44 287 GLN B C 1
ATOM 6056 O O . GLN B 1 287 ? 16.797 18.938 10.227 1 86.44 287 GLN B O 1
ATOM 6061 N N . MET B 1 288 ? 16.375 21.109 9.516 1 93.31 288 MET B N 1
ATOM 6062 C CA . MET B 1 288 ? 15.672 21.469 10.75 1 93.31 288 MET B CA 1
ATOM 6063 C C . MET B 1 288 ? 14.18 21.203 10.625 1 93.31 288 MET B C 1
ATOM 6065 O O . MET B 1 288 ? 13.633 21.188 9.523 1 93.31 288 MET B O 1
ATOM 6069 N N . PHE B 1 289 ? 13.633 20.891 11.758 1 95 289 PHE B N 1
ATOM 6070 C CA . PHE B 1 289 ? 12.18 20.734 11.789 1 95 289 PHE B CA 1
ATOM 6071 C C . PHE B 1 289 ? 11.516 22.047 12.219 1 95 289 PHE B C 1
ATOM 6073 O O . PHE B 1 289 ? 11.734 22.516 13.344 1 95 289 PHE B O 1
ATOM 6080 N N . CYS B 1 290 ? 10.766 22.641 11.289 1 96.44 290 CYS B N 1
ATOM 6081 C CA . CYS B 1 290 ? 10.055 23.891 11.57 1 96.44 290 CYS B CA 1
ATOM 6082 C C . CYS B 1 290 ? 8.602 23.797 11.125 1 96.44 290 CYS B C 1
ATOM 6084 O O . CYS B 1 290 ? 8.273 23.031 10.211 1 96.44 290 CYS B O 1
ATOM 6086 N N . ARG B 1 291 ? 7.738 24.531 11.789 1 96.56 291 ARG B N 1
ATOM 6087 C CA . ARG B 1 291 ? 6.352 24.656 11.344 1 96.56 291 ARG B CA 1
ATOM 6088 C C . ARG B 1 291 ? 5.887 26.109 11.375 1 96.56 291 ARG B C 1
ATOM 6090 O O . ARG B 1 291 ? 6.516 26.953 12.016 1 96.56 291 ARG B O 1
ATOM 6097 N N . THR B 1 292 ? 4.891 26.344 10.602 1 96.88 292 THR B N 1
ATOM 6098 C CA . THR B 1 292 ? 4.27 27.656 10.547 1 96.88 292 THR B CA 1
ATOM 6099 C C . THR B 1 292 ? 3.07 27.734 11.484 1 96.88 292 THR B C 1
ATOM 6101 O O . THR B 1 292 ? 2.197 26.859 11.461 1 96.88 292 THR B O 1
ATOM 6104 N N . VAL B 1 293 ? 3.051 28.75 12.352 1 97.12 293 VAL B N 1
ATOM 6105 C CA . VAL B 1 293 ? 1.952 28.938 13.297 1 97.12 293 VAL B CA 1
ATOM 6106 C C . VAL B 1 293 ? 1.304 30.312 13.062 1 97.12 293 VAL B C 1
ATOM 6108 O O . VAL B 1 293 ? 1.975 31.344 13.125 1 97.12 293 VAL B O 1
ATOM 6111 N N . TRP B 1 294 ? 0.035 30.312 12.812 1 96.31 294 TRP B N 1
ATOM 6112 C CA . TRP B 1 294 ? -0.732 31.531 12.617 1 96.31 294 TRP B CA 1
ATOM 6113 C C . TRP B 1 294 ? -1.364 32 13.922 1 96.31 294 TRP B C 1
ATOM 6115 O O . TRP B 1 294 ? -1.704 31.172 14.781 1 96.31 294 TRP B O 1
ATOM 6125 N N . SER B 1 295 ? -1.509 33.281 14.031 1 94.88 295 SER B N 1
ATOM 6126 C CA . SER B 1 295 ? -2.234 33.812 15.188 1 94.88 295 SER B CA 1
ATOM 6127 C C . SER B 1 295 ? -3.709 33.438 15.133 1 94.88 295 SER B C 1
ATOM 6129 O O . SER B 1 295 ? -4.242 33.125 14.062 1 94.88 295 SER B O 1
ATOM 6131 N N . GLU B 1 296 ? -4.324 33.406 16.297 1 87.62 296 GLU B N 1
ATOM 6132 C CA . GLU B 1 296 ? -5.762 33.156 16.359 1 87.62 296 GLU B CA 1
ATOM 6133 C C . GLU B 1 296 ? -6.551 34.25 15.656 1 87.62 296 GLU B C 1
ATOM 6135 O O . GLU B 1 296 ? -6.098 35.375 15.578 1 87.62 296 GLU B O 1
ATOM 6140 N N . PRO B 1 297 ? -7.699 33.875 15.219 1 82.81 297 PRO B N 1
ATOM 6141 C CA . PRO B 1 297 ? -8.547 34.906 14.609 1 82.81 297 PRO B CA 1
ATOM 6142 C C . PRO B 1 297 ? -8.93 36 15.594 1 82.81 297 PRO B C 1
ATOM 6144 O O . PRO B 1 297 ? -8.906 35.781 16.812 1 82.81 297 PRO B O 1
ATOM 6147 N N . TRP B 1 298 ? -9.281 37.062 14.953 1 77.44 298 TRP B N 1
ATOM 6148 C CA . TRP B 1 298 ? -9.562 38.25 15.711 1 77.44 298 TRP B CA 1
ATOM 6149 C C . TRP B 1 298 ? -10.641 38 16.766 1 77.44 298 TRP B C 1
ATOM 6151 O O . TRP B 1 298 ? -10.555 38.531 17.875 1 77.44 298 TRP B O 1
ATOM 6161 N N . GLU B 1 299 ? -11.633 37.25 16.312 1 74.56 299 GLU B N 1
ATOM 6162 C CA . GLU B 1 299 ? -12.789 37.031 17.188 1 74.56 299 GLU B CA 1
ATOM 6163 C C . GLU B 1 299 ? -12.375 36.375 18.5 1 74.56 299 GLU B C 1
ATOM 6165 O O . GLU B 1 299 ? -13.102 36.438 19.484 1 74.56 299 GLU B O 1
ATOM 6170 N N . PHE B 1 300 ? -11.164 35.906 18.5 1 72.12 300 PHE B N 1
ATOM 6171 C CA . PHE B 1 300 ? -10.75 35.156 19.688 1 72.12 300 PHE B CA 1
ATOM 6172 C C . PHE B 1 300 ? -9.57 35.844 20.375 1 72.12 300 PHE B C 1
ATOM 6174 O O . PHE B 1 300 ? -9.031 35.312 21.344 1 72.12 300 PHE B O 1
ATOM 6181 N N . ARG B 1 301 ? -9.258 37 19.828 1 73.69 301 ARG B N 1
ATOM 6182 C CA . ARG B 1 301 ? -8.094 37.719 20.344 1 73.69 301 ARG B CA 1
ATOM 6183 C C . ARG B 1 301 ? -8.438 38.5 21.609 1 73.69 301 ARG B C 1
ATOM 6185 O O . ARG B 1 301 ? -9.523 39.062 21.719 1 73.69 301 ARG B O 1
ATOM 6192 N N . LEU B 1 302 ? -7.543 38.469 22.5 1 69 302 LEU B N 1
ATOM 6193 C CA . LEU B 1 302 ? -7.699 39.219 23.734 1 69 302 LEU B CA 1
ATOM 6194 C C . LEU B 1 302 ? -6.957 40.562 23.641 1 69 302 LEU B C 1
ATOM 6196 O O . LEU B 1 302 ? -7.199 41.469 24.453 1 69 302 LEU B O 1
ATOM 6200 N N . THR B 1 303 ? -5.973 40.594 22.656 1 72.31 303 THR B N 1
ATOM 6201 C CA . THR B 1 303 ? -5.137 41.781 22.547 1 72.31 303 THR B CA 1
ATOM 6202 C C . THR B 1 303 ? -5.32 42.469 21.188 1 72.31 303 THR B C 1
ATOM 6204 O O . THR B 1 303 ? -5.879 41.844 20.266 1 72.31 303 THR B O 1
ATOM 6207 N N . HIS B 1 304 ? -4.848 43.688 21.141 1 82.06 304 HIS B N 1
ATOM 6208 C CA . HIS B 1 304 ? -4.938 44.438 19.891 1 82.06 304 HIS B CA 1
ATOM 6209 C C . HIS B 1 304 ? -4 43.844 18.828 1 82.06 304 HIS B C 1
ATOM 6211 O O . HIS B 1 304 ? -4.395 43.688 17.672 1 82.06 304 HIS B O 1
ATOM 6217 N N . ALA B 1 305 ? -2.822 43.5 19.266 1 90.56 305 ALA B N 1
ATOM 6218 C CA . ALA B 1 305 ? -1.894 42.875 18.328 1 90.56 305 ALA B CA 1
ATOM 6219 C C . ALA B 1 305 ? -2.207 41.406 18.141 1 90.56 305 ALA B C 1
ATOM 6221 O O . ALA B 1 305 ? -2.646 40.719 19.078 1 90.56 305 ALA B O 1
ATOM 6222 N N . ALA B 1 306 ? -2.121 40.938 16.906 1 94.69 306 ALA B N 1
ATOM 6223 C CA . ALA B 1 306 ? -2.213 39.5 16.672 1 94.69 306 ALA B CA 1
ATOM 6224 C C . ALA B 1 306 ? -0.988 38.781 17.234 1 94.69 306 ALA B C 1
ATOM 6226 O O . ALA B 1 306 ? 0.142 39.25 17.062 1 94.69 306 ALA B O 1
ATOM 6227 N N . GLU B 1 307 ? -1.202 37.719 17.906 1 94.88 307 GLU B N 1
ATOM 6228 C CA . GLU B 1 307 ? -0.105 37 18.562 1 94.88 307 GLU B CA 1
ATOM 6229 C C . GLU B 1 307 ? -0.026 35.562 18.094 1 94.88 307 GLU B C 1
ATOM 6231 O O . GLU B 1 307 ? -1.036 34.875 18.062 1 94.88 307 GLU B O 1
ATOM 6236 N N . ALA B 1 308 ? 1.103 35.125 17.656 1 96.19 308 ALA B N 1
ATOM 6237 C CA . ALA B 1 308 ? 1.382 33.719 17.375 1 96.19 308 ALA B CA 1
ATOM 6238 C C . ALA B 1 308 ? 2.451 33.156 18.312 1 96.19 308 ALA B C 1
ATOM 6240 O O . ALA B 1 308 ? 3.5 33.781 18.5 1 96.19 308 ALA B O 1
ATOM 6241 N N . HIS B 1 309 ? 2.211 32.031 18.891 1 94.56 309 HIS B N 1
ATOM 6242 C CA . HIS B 1 309 ? 3.07 31.438 19.906 1 94.56 309 HIS B CA 1
ATOM 6243 C C . HIS B 1 309 ? 3.643 30.094 19.469 1 94.56 309 HIS B C 1
ATOM 6245 O O . HIS B 1 309 ? 2.92 29.266 18.906 1 94.56 309 HIS B O 1
ATOM 6251 N N . CYS B 1 310 ? 4.941 29.938 19.688 1 95.94 310 CYS B N 1
ATOM 6252 C CA . CYS B 1 310 ? 5.539 28.609 19.516 1 95.94 310 CYS B CA 1
ATOM 6253 C C . CYS B 1 310 ? 5.391 27.781 20.781 1 95.94 310 CYS B C 1
ATOM 6255 O O . CYS B 1 310 ? 5.164 28.312 21.859 1 95.94 310 CYS B O 1
ATOM 6257 N N . ASP B 1 311 ? 5.402 26.453 20.594 1 94.62 311 ASP B N 1
ATOM 6258 C CA . ASP B 1 311 ? 5.488 25.531 21.734 1 94.62 311 ASP B CA 1
ATOM 6259 C C . ASP B 1 311 ? 6.73 25.828 22.562 1 94.62 311 ASP B C 1
ATOM 6261 O O . ASP B 1 311 ? 7.762 26.25 22.047 1 94.62 311 ASP B O 1
ATOM 6265 N N . PRO B 1 312 ? 6.648 25.562 23.875 1 92.25 312 PRO B N 1
ATOM 6266 C CA . PRO B 1 312 ? 7.797 25.828 24.75 1 92.25 312 PRO B CA 1
ATOM 6267 C C . PRO B 1 312 ? 9.062 25.109 24.297 1 92.25 312 PRO B C 1
ATOM 6269 O O . PRO B 1 312 ? 10.172 25.547 24.594 1 92.25 312 PRO B O 1
ATOM 6272 N N . GLU B 1 313 ? 8.883 24.031 23.609 1 93.19 313 GLU B N 1
ATOM 6273 C CA . GLU B 1 313 ? 10.039 23.25 23.172 1 93.19 313 GLU B CA 1
ATOM 6274 C C . GLU B 1 313 ? 10.539 23.75 21.812 1 93.19 313 GLU B C 1
ATOM 6276 O O . GLU B 1 313 ? 11.555 23.266 21.312 1 93.19 313 GLU B O 1
ATOM 6281 N N . GLU B 1 314 ? 9.867 24.703 21.312 1 95.75 314 GLU B N 1
ATOM 6282 C CA . GLU B 1 314 ? 10.227 25.281 20.031 1 95.75 314 GLU B CA 1
ATOM 6283 C C . GLU B 1 314 ? 10.852 26.656 20.188 1 95.75 314 GLU B C 1
ATOM 6285 O O . GLU B 1 314 ? 10.578 27.344 21.188 1 95.75 314 GLU B O 1
ATOM 6290 N N . GLU B 1 315 ? 11.672 26.984 19.172 1 95.75 315 GLU B N 1
ATOM 6291 C CA . GLU B 1 315 ? 12.25 28.312 19.109 1 95.75 315 GLU B CA 1
ATOM 6292 C C . GLU B 1 315 ? 11.602 29.156 18.016 1 95.75 315 GLU B C 1
ATOM 6294 O O . GLU B 1 315 ? 11.398 28.688 16.906 1 95.75 315 GLU B O 1
ATOM 6299 N N . LEU B 1 316 ? 11.211 30.328 18.406 1 96.94 316 LEU B N 1
ATOM 6300 C CA . LEU B 1 316 ? 10.719 31.281 17.422 1 96.94 316 LEU B CA 1
ATOM 6301 C C . LEU B 1 316 ? 11.867 31.875 16.609 1 96.94 316 LEU B C 1
ATOM 6303 O O . LEU B 1 316 ? 12.617 32.719 17.109 1 96.94 316 LEU B O 1
ATOM 6307 N N . LEU B 1 317 ? 11.984 31.516 15.352 1 96.19 317 LEU B N 1
ATOM 6308 C CA . LEU B 1 317 ? 13.133 31.953 14.57 1 96.19 317 LEU B CA 1
ATOM 6309 C C . LEU B 1 317 ? 12.734 33 13.547 1 96.19 317 LEU B C 1
ATOM 6311 O O . LEU B 1 317 ? 13.586 33.719 13.008 1 96.19 317 LEU B O 1
ATOM 6315 N N . GLY B 1 318 ? 11.555 33.062 13.289 1 95.44 318 GLY B N 1
ATOM 6316 C CA . GLY B 1 318 ? 11.055 34.031 12.336 1 95.44 318 GLY B CA 1
ATOM 6317 C C . GLY B 1 318 ? 9.672 34.562 12.672 1 95.44 318 GLY B C 1
ATOM 6318 O O . GLY B 1 318 ? 8.859 33.844 13.25 1 95.44 318 GLY B O 1
ATOM 6319 N N . CYS B 1 319 ? 9.398 35.781 12.281 1 96.88 319 CYS B N 1
ATOM 6320 C CA . CYS B 1 319 ? 8.125 36.469 12.508 1 96.88 319 CYS B CA 1
ATOM 6321 C C . CYS B 1 319 ? 7.707 37.281 11.289 1 96.88 319 CYS B C 1
ATOM 6323 O O . CYS B 1 319 ? 8.453 38.156 10.828 1 96.88 319 CYS B O 1
ATOM 6325 N N . SER B 1 320 ? 6.586 36.906 10.727 1 96.38 320 SER B N 1
ATOM 6326 C CA . SER B 1 320 ? 6.012 37.656 9.602 1 96.38 320 SER B CA 1
ATOM 6327 C C . SER B 1 320 ? 4.531 37.938 9.828 1 96.38 320 SER B C 1
ATOM 6329 O O . SER B 1 320 ? 3.994 37.656 10.906 1 96.38 320 SER B O 1
ATOM 6331 N N . SER B 1 321 ? 3.939 38.656 8.906 1 94.5 321 SER B N 1
ATOM 6332 C CA . SER B 1 321 ? 2.52 38.969 9.031 1 94.5 321 SER B CA 1
ATOM 6333 C C . SER B 1 321 ? 1.842 39 7.668 1 94.5 321 SER B C 1
ATOM 6335 O O . SER B 1 321 ? 2.512 39.156 6.641 1 94.5 321 SER B O 1
ATOM 6337 N N . PHE B 1 322 ? 0.555 38.844 7.754 1 93.81 322 PHE B N 1
ATOM 6338 C CA . PHE B 1 322 ? -0.26 38.844 6.543 1 93.81 322 PHE B CA 1
ATOM 6339 C C . PHE B 1 322 ? -1.644 39.406 6.824 1 93.81 322 PHE B C 1
ATOM 6341 O O . PHE B 1 322 ? -2.236 39.125 7.867 1 93.81 322 PHE B O 1
ATOM 6348 N N . SER B 1 323 ? -2.062 40.25 5.906 1 90.94 323 SER B N 1
ATOM 6349 C CA . SER B 1 323 ? -3.418 40.781 5.973 1 90.94 323 SER B CA 1
ATOM 6350 C C . SER B 1 323 ? -4.027 40.938 4.582 1 90.94 323 SER B C 1
ATOM 6352 O O . SER B 1 323 ? -3.449 41.594 3.709 1 90.94 323 SER B O 1
ATOM 6354 N N . GLN B 1 324 ? -5.242 40.438 4.465 1 86.12 324 GLN B N 1
ATOM 6355 C CA . GLN B 1 324 ? -5.906 40.531 3.168 1 86.12 324 GLN B CA 1
ATOM 6356 C C . GLN B 1 324 ? -6.32 41.969 2.842 1 86.12 324 GLN B C 1
ATOM 6358 O O . GLN B 1 324 ? -6.426 42.312 1.671 1 86.12 324 GLN B O 1
ATOM 6363 N N . SER B 1 325 ? -6.531 42.75 3.803 1 83.44 325 SER B N 1
ATOM 6364 C CA . SER B 1 325 ? -6.949 44.125 3.602 1 83.44 325 SER B CA 1
ATOM 6365 C C . SER B 1 325 ? -5.77 45 3.213 1 83.44 325 SER B C 1
ATOM 6367 O O . SER B 1 325 ? -5.957 46.125 2.709 1 83.44 325 SER B O 1
ATOM 6369 N N . GLY B 1 326 ? -4.609 44.531 3.512 1 81.5 326 GLY B N 1
ATOM 6370 C CA . GLY B 1 326 ? -3.414 45.312 3.244 1 81.5 326 GLY B CA 1
ATOM 6371 C C . GLY B 1 326 ? -3.111 46.344 4.332 1 81.5 326 GLY B C 1
ATOM 6372 O O . GLY B 1 326 ? -2.074 47 4.297 1 81.5 326 GLY B O 1
ATOM 6373 N N . LYS B 1 327 ? -3.949 46.469 5.266 1 84.44 327 LYS B N 1
ATOM 6374 C CA . LYS B 1 327 ? -3.76 47.438 6.352 1 84.44 327 LYS B CA 1
ATOM 6375 C C . LYS B 1 327 ? -2.883 46.844 7.457 1 84.44 327 LYS B C 1
ATOM 6377 O O . LYS B 1 327 ? -3.326 46.719 8.594 1 84.44 327 LYS B O 1
ATOM 6382 N N . ARG B 1 328 ? -1.648 46.625 7.129 1 89.12 328 ARG B N 1
ATOM 6383 C CA . ARG B 1 328 ? -0.678 46.094 8.07 1 89.12 328 ARG B CA 1
ATOM 6384 C C . ARG B 1 328 ? 0.283 47.188 8.555 1 89.12 328 ARG B C 1
ATOM 6386 O O . ARG B 1 328 ? 0.621 48.094 7.805 1 89.12 328 ARG B O 1
ATOM 6393 N N . GLN B 1 329 ? 0.666 47 9.758 1 89.94 329 GLN B N 1
ATOM 6394 C CA . GLN B 1 329 ? 1.677 47.906 10.32 1 89.94 329 GLN B CA 1
ATOM 6395 C C . GLN B 1 329 ? 2.912 47.125 10.766 1 89.94 329 GLN B C 1
ATOM 6397 O O . GLN B 1 329 ? 3.518 47.438 11.789 1 89.94 329 GLN B O 1
ATOM 6402 N N . GLY B 1 330 ? 3.119 46 10.117 1 91.31 330 GLY B N 1
ATOM 6403 C CA . GLY B 1 330 ? 4.34 45.219 10.336 1 91.31 330 GLY B CA 1
ATOM 6404 C C . GLY B 1 330 ? 4.223 44.25 11.477 1 91.31 330 GLY B C 1
ATOM 6405 O O . GLY B 1 330 ? 3.119 43.812 11.828 1 91.31 330 GLY B O 1
ATOM 6406 N N . GLU B 1 331 ? 5.363 43.656 11.883 1 94.69 331 GLU B N 1
ATOM 6407 C CA . GLU B 1 331 ? 5.465 42.625 12.906 1 94.69 331 GLU B CA 1
ATOM 6408 C C . GLU B 1 331 ? 6.789 42.719 13.656 1 94.69 331 GLU B C 1
ATOM 6410 O O . GLU B 1 331 ? 7.734 43.344 13.188 1 94.69 331 GLU B O 1
ATOM 6415 N N . ARG B 1 332 ? 6.848 42.219 14.789 1 94.38 332 ARG B N 1
ATOM 6416 C CA . ARG B 1 332 ? 8.086 42.094 15.562 1 94.38 332 ARG B CA 1
ATOM 6417 C C . ARG B 1 332 ? 8.023 40.906 16.531 1 94.38 332 ARG B C 1
ATOM 6419 O O . ARG B 1 332 ? 6.938 40.438 16.844 1 94.38 332 ARG B O 1
ATOM 6426 N N . VAL B 1 333 ? 9.188 40.531 16.953 1 94.88 333 VAL B N 1
ATOM 6427 C CA . VAL B 1 333 ? 9.266 39.562 18.047 1 94.88 333 VAL B CA 1
ATOM 6428 C C . VAL B 1 333 ? 9.195 40.281 19.391 1 94.88 333 VAL B C 1
ATOM 6430 O O . VAL B 1 333 ? 9.922 41.25 19.609 1 94.88 333 VAL B O 1
ATOM 6433 N N . GLY B 1 334 ? 8.258 39.906 20.156 1 91.88 334 GLY B N 1
ATOM 6434 C CA . GLY B 1 334 ? 8.133 40.438 21.5 1 91.88 334 GLY B CA 1
ATOM 6435 C C . GLY B 1 334 ? 8.328 39.406 22.594 1 91.88 334 GLY B C 1
ATOM 6436 O O . GLY B 1 334 ? 8.492 38.219 22.297 1 91.88 334 GLY B O 1
ATOM 6437 N N . ILE B 1 335 ? 8.477 39.906 23.75 1 89.19 335 ILE B N 1
ATOM 6438 C CA . ILE B 1 335 ? 8.609 39.031 24.906 1 89.19 335 ILE B CA 1
ATOM 6439 C C . ILE B 1 335 ? 7.367 39.125 25.781 1 89.19 335 ILE B C 1
ATOM 6441 O O . ILE B 1 335 ? 6.992 40.219 26.203 1 89.19 335 ILE B O 1
ATOM 6445 N N . LEU B 1 336 ? 6.719 38.156 25.938 1 85.75 336 LEU B N 1
ATOM 6446 C CA . LEU B 1 336 ? 5.605 38.031 26.859 1 85.75 336 LEU B CA 1
ATOM 6447 C C . LEU B 1 336 ? 5.926 37.031 27.984 1 85.75 336 LEU B C 1
ATOM 6449 O O . LEU B 1 336 ? 5.969 35.844 27.75 1 85.75 336 LEU B O 1
ATOM 6453 N N . GLY B 1 337 ? 6.062 37.562 29.203 1 83 337 GLY B N 1
ATOM 6454 C CA . GLY B 1 337 ? 6.605 36.719 30.266 1 83 337 GLY B CA 1
ATOM 6455 C C . GLY B 1 337 ? 8.023 36.25 29.984 1 83 337 GLY B C 1
ATOM 6456 O O . GLY B 1 337 ? 8.945 37.062 29.891 1 83 337 GLY B O 1
ATOM 6457 N N . ASN B 1 338 ? 8.203 35.062 29.781 1 83.69 338 ASN B N 1
ATOM 6458 C CA . ASN B 1 338 ? 9.523 34.5 29.484 1 83.69 338 ASN B CA 1
ATOM 6459 C C . ASN B 1 338 ? 9.562 33.844 28.109 1 83.69 338 ASN B C 1
ATOM 6461 O O . ASN B 1 338 ? 10.43 33 27.859 1 83.69 338 ASN B O 1
ATOM 6465 N N . ARG B 1 339 ? 8.562 34.344 27.344 1 89.12 339 ARG B N 1
ATOM 6466 C CA . ARG B 1 339 ? 8.508 33.688 26.047 1 89.12 339 ARG B CA 1
ATOM 6467 C C . ARG B 1 339 ? 8.508 34.688 24.906 1 89.12 339 ARG B C 1
ATOM 6469 O O . ARG B 1 339 ? 7.898 35.75 25.016 1 89.12 339 ARG B O 1
ATOM 6476 N N . ARG B 1 340 ? 9.195 34.25 23.922 1 93.12 340 ARG B N 1
ATOM 6477 C CA . ARG B 1 340 ? 9.156 35.031 22.703 1 93.12 340 ARG B CA 1
ATOM 6478 C C . ARG B 1 340 ? 7.871 34.781 21.922 1 93.12 340 ARG B C 1
ATOM 6480 O O . ARG B 1 340 ? 7.41 33.656 21.828 1 93.12 340 ARG B O 1
ATOM 6487 N N . VAL B 1 341 ? 7.305 35.875 21.438 1 95.56 341 VAL B N 1
ATOM 6488 C CA . VAL B 1 341 ? 6.047 35.812 20.719 1 95.56 341 VAL B CA 1
ATOM 6489 C C . VAL B 1 341 ? 6.125 36.656 19.453 1 95.56 341 VAL B C 1
ATOM 6491 O O . VAL B 1 341 ? 6.84 37.656 19.406 1 95.56 341 VAL B O 1
ATOM 6494 N N . CYS B 1 342 ? 5.523 36.188 18.406 1 97 342 CYS B N 1
ATOM 6495 C CA . CYS B 1 342 ? 5.402 37 17.188 1 97 342 CYS B CA 1
ATOM 6496 C C . CYS B 1 342 ? 4.184 37.906 17.25 1 97 342 CYS B C 1
ATOM 6498 O O . CYS B 1 342 ? 3.049 37.406 17.344 1 97 342 CYS B O 1
ATOM 6500 N N . LEU B 1 343 ? 4.414 39.156 17.188 1 95.62 343 LEU B N 1
ATOM 6501 C CA . LEU B 1 343 ? 3.357 40.156 17.25 1 95.62 343 LEU B CA 1
ATOM 6502 C C . LEU B 1 343 ? 3.176 40.812 15.898 1 95.62 343 LEU B C 1
ATOM 6504 O O . LEU B 1 343 ? 4.156 41.219 15.25 1 95.62 343 LEU B O 1
ATOM 6508 N N . ALA B 1 344 ? 1.981 40.938 15.477 1 95.69 344 ALA B N 1
ATOM 6509 C CA . ALA B 1 344 ? 1.665 41.688 14.25 1 95.69 344 ALA B CA 1
ATOM 6510 C C . ALA B 1 344 ? 0.689 42.812 14.523 1 95.69 344 ALA B C 1
ATOM 6512 O O . ALA B 1 344 ? -0.223 42.688 15.344 1 95.69 344 ALA B O 1
ATOM 6513 N N . PHE B 1 345 ? 0.9 43.844 13.812 1 92.38 345 PHE B N 1
ATOM 6514 C CA . PHE B 1 345 ? 0.126 45.062 14.039 1 92.38 345 PHE B CA 1
ATOM 6515 C C . PHE B 1 345 ? -0.628 45.438 12.773 1 92.38 345 PHE B C 1
ATOM 6517 O O . PHE B 1 345 ? -0.142 45.25 11.664 1 92.38 345 PHE B O 1
ATOM 6524 N N . GLY B 1 346 ? -1.8 46.062 12.93 1 89.5 346 GLY B N 1
ATOM 6525 C CA . GLY B 1 346 ? -2.646 46.469 11.828 1 89.5 346 GLY B CA 1
ATOM 6526 C C . GLY B 1 346 ? -4.125 46.438 12.156 1 89.5 346 GLY B C 1
ATOM 6527 O O . GLY B 1 346 ? -4.52 46.625 13.312 1 89.5 346 GLY B O 1
ATOM 6528 N N . ASP B 1 347 ? -4.934 46.25 11.125 1 86.81 347 ASP B N 1
ATOM 6529 C CA . ASP B 1 347 ? -6.375 46.156 11.352 1 86.81 347 ASP B CA 1
ATOM 6530 C C . ASP B 1 347 ? -6.777 44.812 11.898 1 86.81 347 ASP B C 1
ATOM 6532 O O . ASP B 1 347 ? -5.918 44 12.297 1 86.81 347 ASP B O 1
ATOM 6536 N N . SER B 1 348 ? -8.102 44.562 11.977 1 86.56 348 SER B N 1
ATOM 6537 C CA . SER B 1 348 ? -8.633 43.344 12.594 1 86.56 348 SER B CA 1
ATOM 6538 C C . SER B 1 348 ? -8.328 42.125 11.75 1 86.56 348 SER B C 1
ATOM 6540 O O . SER B 1 348 ? -8.43 41 12.227 1 86.56 348 SER B O 1
ATOM 6542 N N . GLN B 1 349 ? -7.863 42.25 10.539 1 88.38 349 GLN B N 1
ATOM 6543 C CA . GLN B 1 349 ? -7.664 41.125 9.633 1 88.38 349 GLN B CA 1
ATOM 6544 C C . GLN B 1 349 ? -6.203 40.688 9.633 1 88.38 349 GLN B C 1
ATOM 6546 O O . GLN B 1 349 ? -5.848 39.719 8.977 1 88.38 349 GLN B O 1
ATOM 6551 N N . VAL B 1 350 ? -5.344 41.406 10.359 1 92.38 350 VAL B N 1
ATOM 6552 C CA . VAL B 1 350 ? -3.918 41.094 10.336 1 92.38 350 VAL B CA 1
ATOM 6553 C C . VAL B 1 350 ? -3.66 39.812 11.117 1 92.38 350 VAL B C 1
ATOM 6555 O O . VAL B 1 350 ? -4.25 39.594 12.18 1 92.38 350 VAL B O 1
ATOM 6558 N N . SER B 1 351 ? -2.85 38.938 10.594 1 95.19 351 SER B N 1
ATOM 6559 C CA . SER B 1 351 ? -2.4 37.75 11.258 1 95.19 351 SER B CA 1
ATOM 6560 C C . SER B 1 351 ? -0.889 37.75 11.453 1 95.19 351 SER B C 1
ATOM 6562 O O . SER B 1 351 ? -0.144 38.188 10.578 1 95.19 351 SER B O 1
ATOM 6564 N N . ALA B 1 352 ? -0.484 37.406 12.648 1 96.56 352 ALA B N 1
ATOM 6565 C CA . ALA B 1 352 ? 0.927 37.094 12.875 1 96.56 352 ALA B CA 1
ATOM 6566 C C . ALA B 1 352 ? 1.268 35.688 12.43 1 96.56 352 ALA B C 1
ATOM 6568 O O . ALA B 1 352 ? 0.468 34.75 12.609 1 96.56 352 ALA B O 1
ATOM 6569 N N . VAL B 1 353 ? 2.393 35.5 11.875 1 97.31 353 VAL B N 1
ATOM 6570 C CA . VAL B 1 353 ? 2.852 34.188 11.406 1 97.31 353 VAL B CA 1
ATOM 6571 C C . VAL B 1 353 ? 4.207 33.875 12.031 1 97.31 353 VAL B C 1
ATOM 6573 O O . VAL B 1 353 ? 5.219 34.5 11.688 1 97.31 353 VAL B O 1
ATOM 6576 N N . ALA B 1 354 ? 4.223 32.938 12.883 1 97.5 354 ALA B N 1
ATOM 6577 C CA . ALA B 1 354 ? 5.457 32.531 13.555 1 97.5 354 ALA B CA 1
ATOM 6578 C C . ALA B 1 354 ? 6.078 31.297 12.875 1 97.5 354 ALA B C 1
ATOM 6580 O O . ALA B 1 354 ? 5.363 30.391 12.445 1 97.5 354 ALA B O 1
ATOM 6581 N N . ARG B 1 355 ? 7.328 31.312 12.688 1 97.62 355 ARG B N 1
ATOM 6582 C CA . ARG B 1 355 ? 8.07 30.125 12.266 1 97.62 355 ARG B CA 1
ATOM 6583 C C . ARG B 1 355 ? 8.75 29.453 13.453 1 97.62 355 ARG B C 1
ATOM 6585 O O . ARG B 1 355 ? 9.797 29.922 13.922 1 97.62 355 ARG B O 1
ATOM 6592 N N . CYS B 1 356 ? 8.188 28.375 13.891 1 97.31 356 CYS B N 1
ATOM 6593 C CA . CYS B 1 356 ? 8.602 27.688 15.102 1 97.31 356 CYS B CA 1
ATOM 6594 C C . CYS B 1 356 ? 9.461 26.469 14.766 1 97.31 356 CYS B C 1
ATOM 6596 O O . CYS B 1 356 ? 9.008 25.547 14.078 1 97.31 356 CYS B O 1
ATOM 6598 N N . CYS B 1 357 ? 10.719 26.406 15.273 1 96.94 357 CYS B N 1
ATOM 6599 C CA . CYS B 1 357 ? 11.672 25.359 14.898 1 96.94 357 CYS B CA 1
ATOM 6600 C C . CYS B 1 357 ? 12.219 24.656 16.125 1 96.94 357 CYS B C 1
ATOM 6602 O O . CYS B 1 357 ? 12.266 25.234 17.219 1 96.94 357 CYS B O 1
ATOM 6604 N N . LEU B 1 358 ? 12.523 23.344 15.906 1 95.31 358 LEU B N 1
ATOM 6605 C CA . LEU B 1 358 ? 13.242 22.609 16.938 1 95.31 358 LEU B CA 1
ATOM 6606 C C . LEU B 1 358 ? 14.734 22.906 16.891 1 95.31 358 LEU B C 1
ATOM 6608 O O . LEU B 1 358 ? 15.391 22.641 15.883 1 95.31 358 LEU B O 1
ATOM 6612 N N . LEU B 1 359 ? 15.18 23.578 17.844 1 92.94 359 LEU B N 1
ATOM 6613 C CA . LEU B 1 359 ? 16.594 23.922 17.938 1 92.94 359 LEU B CA 1
ATOM 6614 C C . LEU B 1 359 ? 17.109 23.688 19.359 1 92.94 359 LEU B C 1
ATOM 6616 O O . LEU B 1 359 ? 16.75 24.406 20.281 1 92.94 359 LEU B O 1
ATOM 6620 N N . ARG B 1 360 ? 17.984 22.703 19.594 1 85.81 360 ARG B N 1
ATOM 6621 C CA . ARG B 1 360 ? 18.5 22.344 20.906 1 85.81 360 ARG B CA 1
ATOM 6622 C C . ARG B 1 360 ? 19.594 23.312 21.328 1 85.81 360 ARG B C 1
ATOM 6624 O O . ARG B 1 360 ? 20.406 23.75 20.516 1 85.81 360 ARG B O 1
ATOM 6631 N N . ARG B 1 361 ? 19.594 23.766 22.547 1 87.94 361 ARG B N 1
ATOM 6632 C CA . ARG B 1 361 ? 20.625 24.578 23.172 1 87.94 361 ARG B CA 1
ATOM 6633 C C . ARG B 1 361 ? 20.797 25.906 22.422 1 87.94 361 ARG B C 1
ATOM 6635 O O . ARG B 1 361 ? 21.906 26.312 22.125 1 87.94 361 ARG B O 1
ATOM 6642 N N . ALA B 1 362 ? 19.672 26.469 22.109 1 92.88 362 ALA B N 1
ATOM 6643 C CA . ALA B 1 362 ? 19.719 27.734 21.375 1 92.88 362 ALA B CA 1
ATOM 6644 C C . ALA B 1 362 ? 19.766 28.922 22.344 1 92.88 362 ALA B C 1
ATOM 6646 O O . ALA B 1 362 ? 19.156 28.875 23.422 1 92.88 362 ALA B O 1
ATOM 6647 N N . ASN B 1 363 ? 20.578 29.828 22.047 1 93.62 363 ASN B N 1
ATOM 6648 C CA . ASN B 1 363 ? 20.609 31.141 22.672 1 93.62 363 ASN B CA 1
ATOM 6649 C C . ASN B 1 363 ? 20.312 32.25 21.672 1 93.62 363 ASN B C 1
ATOM 6651 O O . ASN B 1 363 ? 21.125 32.531 20.797 1 93.62 363 ASN B O 1
ATOM 6655 N N . CYS B 1 364 ? 19.141 32.906 21.906 1 94.25 364 CYS B N 1
ATOM 6656 C CA . CYS B 1 364 ? 18.688 33.844 20.891 1 94.25 364 CYS B CA 1
ATOM 6657 C C . CYS B 1 364 ? 18.484 35.219 21.5 1 94.25 364 CYS B C 1
ATOM 6659 O O . CYS B 1 364 ? 18.172 35.344 22.688 1 94.25 364 CYS B O 1
ATOM 6661 N N . SER B 1 365 ? 18.672 36.219 20.703 1 93.94 365 SER B N 1
ATOM 6662 C CA . SER B 1 365 ? 18.438 37.594 21.078 1 93.94 365 SER B CA 1
ATOM 6663 C C . SER B 1 365 ? 17.859 38.406 19.922 1 93.94 365 SER B C 1
ATOM 6665 O O . SER B 1 365 ? 17.953 37.969 18.766 1 93.94 365 SER B O 1
ATOM 6667 N N . ILE B 1 366 ? 17.203 39.5 20.297 1 94.94 366 ILE B N 1
ATOM 6668 C CA . ILE B 1 366 ? 16.641 40.406 19.281 1 94.94 366 ILE B CA 1
ATOM 6669 C C . ILE B 1 366 ? 17.375 41.75 19.328 1 94.94 366 ILE B C 1
ATOM 6671 O O . ILE B 1 366 ? 17.578 42.312 20.391 1 94.94 366 ILE B O 1
ATOM 6675 N N . HIS B 1 367 ? 17.719 42.188 18.172 1 95.5 367 HIS B N 1
ATOM 6676 C CA . HIS B 1 367 ? 18.375 43.5 18.047 1 95.5 367 HIS B CA 1
ATOM 6677 C C . HIS B 1 367 ? 17.516 44.438 17.219 1 95.5 367 HIS B C 1
ATOM 6679 O O . HIS B 1 367 ? 17.234 44.188 16.047 1 95.5 367 HIS B O 1
ATOM 6685 N N . THR B 1 368 ? 17.203 45.562 17.812 1 94.75 368 THR B N 1
ATOM 6686 C CA . THR B 1 368 ? 16.266 46.469 17.188 1 94.75 368 THR B CA 1
ATOM 6687 C C . THR B 1 368 ? 16.953 47.781 16.797 1 94.75 368 THR B C 1
ATOM 6689 O O . THR B 1 368 ? 17.797 48.281 17.547 1 94.75 368 THR B O 1
ATOM 6692 N N . ALA B 1 369 ? 16.656 48.25 15.633 1 94.38 369 ALA B N 1
ATOM 6693 C CA . ALA B 1 369 ? 17.031 49.594 15.188 1 94.38 369 ALA B CA 1
ATOM 6694 C C . ALA B 1 369 ? 15.805 50.469 15.031 1 94.38 369 ALA B C 1
ATOM 6696 O O . ALA B 1 369 ? 14.836 50.094 14.367 1 94.38 369 ALA B O 1
ATOM 6697 N N . ALA B 1 370 ? 15.844 51.625 15.602 1 92.88 370 ALA B N 1
ATOM 6698 C CA . ALA B 1 370 ? 14.758 52.594 15.461 1 92.88 370 ALA B CA 1
ATOM 6699 C C . ALA B 1 370 ? 14.766 53.219 14.07 1 92.88 370 ALA B C 1
ATOM 6701 O O . ALA B 1 370 ? 15.766 53.125 13.352 1 92.88 370 ALA B O 1
ATOM 6702 N N . PRO B 1 371 ? 13.586 53.781 13.742 1 89.69 371 PRO B N 1
ATOM 6703 C CA . PRO B 1 371 ? 13.539 54.469 12.438 1 89.69 371 PRO B CA 1
ATOM 6704 C C . PRO B 1 371 ? 14.695 55.438 12.219 1 89.69 371 PRO B C 1
ATOM 6706 O O . PRO B 1 371 ? 15.086 56.156 13.141 1 89.69 371 PRO B O 1
ATOM 6709 N N . ALA B 1 372 ? 15.148 55.312 11.062 1 84.12 372 ALA B N 1
ATOM 6710 C CA . ALA B 1 372 ? 16.328 56.125 10.742 1 84.12 372 ALA B CA 1
ATOM 6711 C C . ALA B 1 372 ? 15.969 57.594 10.625 1 84.12 372 ALA B C 1
ATOM 6713 O O . ALA B 1 372 ? 14.906 57.969 10.102 1 84.12 372 ALA B O 1
ATOM 6714 N N . LEU B 1 373 ? 16.844 58.375 11.188 1 80.5 373 LEU B N 1
ATOM 6715 C CA . LEU B 1 373 ? 16.672 59.812 11.078 1 80.5 373 LEU B CA 1
ATOM 6716 C C . LEU B 1 373 ? 17.203 60.344 9.75 1 80.5 373 LEU B C 1
ATOM 6718 O O . LEU B 1 373 ? 16.703 61.344 9.227 1 80.5 373 LEU B O 1
ATOM 6722 N N . VAL B 1 374 ? 18.141 59.625 9.258 1 77.69 374 VAL B N 1
ATOM 6723 C CA . VAL B 1 374 ? 18.781 60 7.996 1 77.69 374 VAL B CA 1
ATOM 6724 C C . VAL B 1 374 ? 18.844 58.812 7.062 1 77.69 374 VAL B C 1
ATOM 6726 O O . VAL B 1 374 ? 18.953 57.656 7.52 1 77.69 374 VAL B O 1
ATOM 6729 N N . GLY B 1 375 ? 18.688 59.031 5.781 1 77.06 375 GLY B N 1
ATOM 6730 C CA . GLY B 1 375 ? 18.781 57.969 4.797 1 77.06 375 GLY B CA 1
ATOM 6731 C C . GLY B 1 375 ? 17.422 57.406 4.418 1 77.06 375 GLY B C 1
ATOM 6732 O O . GLY B 1 375 ? 16.391 57.906 4.855 1 77.06 375 GLY B O 1
ATOM 6733 N N . LEU B 1 376 ? 17.484 56.25 3.521 1 76.69 376 LEU B N 1
ATOM 6734 C CA . LEU B 1 376 ? 16.25 55.719 2.975 1 76.69 376 LEU B CA 1
ATOM 6735 C C . LEU B 1 376 ? 15.883 54.406 3.625 1 76.69 376 LEU B C 1
ATOM 6737 O O . LEU B 1 376 ? 14.781 53.875 3.438 1 76.69 376 LEU B O 1
ATOM 6741 N N . LYS B 1 377 ? 16.875 53.938 4.457 1 84.19 377 LYS B N 1
ATOM 6742 C CA . LYS B 1 377 ? 16.641 52.594 5.031 1 84.19 377 LYS B CA 1
ATOM 6743 C C . LYS B 1 377 ? 17.125 52.531 6.48 1 84.19 377 LYS B C 1
ATOM 6745 O O . LYS B 1 377 ? 18.047 53.25 6.863 1 84.19 377 LYS B O 1
ATOM 6750 N N . THR B 1 378 ? 16.438 51.75 7.234 1 88.19 378 THR B N 1
ATOM 6751 C CA . THR B 1 378 ? 16.859 51.375 8.578 1 88.19 378 THR B CA 1
ATOM 6752 C C . THR B 1 378 ? 17.531 50 8.57 1 88.19 378 THR B C 1
ATOM 6754 O O . THR B 1 378 ? 17.031 49.062 7.941 1 88.19 378 THR B O 1
ATOM 6757 N N . TYR B 1 379 ? 18.703 49.906 9.25 1 89.31 379 TYR B N 1
ATOM 6758 C CA . TYR B 1 379 ? 19.453 48.625 9.242 1 89.31 379 TYR B CA 1
ATOM 6759 C C . TYR B 1 379 ? 19.719 48.156 10.664 1 89.31 379 TYR B C 1
ATOM 6761 O O . TYR B 1 379 ? 19.906 48.969 11.578 1 89.31 379 TYR B O 1
ATOM 6769 N N . THR B 1 380 ? 19.688 46.906 10.797 1 92.5 380 THR B N 1
ATOM 6770 C CA . THR B 1 380 ? 20.172 46.25 12.023 1 92.5 380 THR B CA 1
ATOM 6771 C C . THR B 1 380 ? 20.859 44.938 11.711 1 92.5 380 THR B C 1
ATOM 6773 O O . THR B 1 380 ? 20.766 44.438 10.586 1 92.5 380 THR B O 1
ATOM 6776 N N . HIS B 1 381 ? 21.719 44.438 12.562 1 93.06 381 HIS B N 1
ATOM 6777 C CA . HIS B 1 381 ? 22.469 43.188 12.367 1 93.06 381 HIS B CA 1
ATOM 6778 C C . HIS B 1 381 ? 22.703 42.469 13.688 1 93.06 381 HIS B C 1
ATOM 6780 O O . HIS B 1 381 ? 22.266 42.938 14.742 1 93.06 381 HIS B O 1
ATOM 6786 N N . CYS B 1 382 ? 23.234 41.281 13.562 1 95.06 382 CYS B N 1
ATOM 6787 C CA . CYS B 1 382 ? 23.656 40.531 14.742 1 95.06 382 CYS B CA 1
ATOM 6788 C C . CYS B 1 382 ? 25.047 40.969 15.188 1 95.06 382 CYS B C 1
ATOM 6790 O O . CYS B 1 382 ? 26.047 40.625 14.531 1 95.06 382 CYS B O 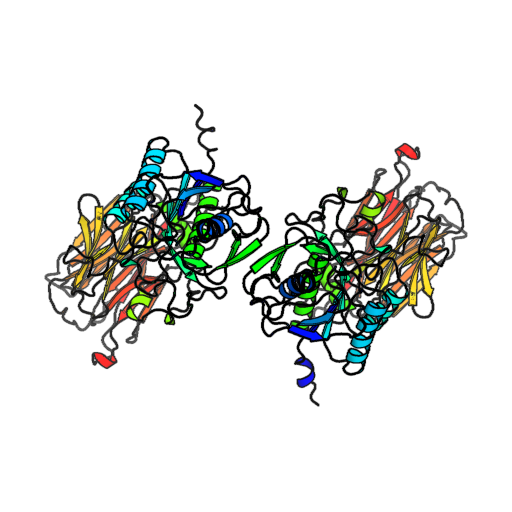1
ATOM 6792 N N . PRO B 1 383 ? 25.172 41.562 16.328 1 93.75 383 PRO B N 1
ATOM 6793 C CA . PRO B 1 383 ? 26.5 42.062 16.734 1 93.75 383 PRO B CA 1
ATOM 6794 C C . PRO B 1 383 ? 27.438 40.938 17.203 1 93.75 383 PRO B C 1
ATOM 6796 O O . PRO B 1 383 ? 28.641 41.031 17.016 1 93.75 383 PRO B O 1
ATOM 6799 N N . ASP B 1 384 ? 26.938 40 17.828 1 93.12 384 ASP B N 1
ATOM 6800 C CA . ASP B 1 384 ? 27.734 38.875 18.312 1 93.12 384 ASP B CA 1
ATOM 6801 C C . ASP B 1 384 ? 28.156 37.969 17.156 1 93.12 384 ASP B C 1
ATOM 6803 O O . ASP B 1 384 ? 27.312 37.375 16.484 1 93.12 384 ASP B O 1
ATOM 6807 N N . PRO B 1 385 ? 29.438 37.812 16.953 1 91.06 385 PRO B N 1
ATOM 6808 C CA . PRO B 1 385 ? 29.922 37 15.836 1 91.06 385 PRO B CA 1
ATOM 6809 C C . PRO B 1 385 ? 29.547 35.5 15.969 1 91.06 385 PRO B C 1
ATOM 6811 O O . PRO B 1 385 ? 29.562 34.781 14.969 1 91.06 385 PRO B O 1
ATOM 6814 N N . ASP B 1 386 ? 29.219 35.125 17.172 1 92.06 386 ASP B N 1
ATOM 6815 C CA . ASP B 1 386 ? 28.859 33.719 17.375 1 92.06 386 ASP B CA 1
ATOM 6816 C C . ASP B 1 386 ? 27.391 33.469 17.031 1 92.06 386 ASP B C 1
ATOM 6818 O O . ASP B 1 386 ? 26.969 32.312 16.906 1 92.06 386 ASP B O 1
ATOM 6822 N N . GLN B 1 387 ? 26.672 34.5 16.797 1 95 387 GLN B N 1
ATOM 6823 C CA . GLN B 1 387 ? 25.266 34.344 16.469 1 95 387 GLN B CA 1
ATOM 6824 C C . GLN B 1 387 ? 25.031 34.469 14.961 1 95 387 GLN B C 1
ATOM 6826 O O . GLN B 1 387 ? 25.781 35.188 14.281 1 95 387 GLN B O 1
ATOM 6831 N N . VAL B 1 388 ? 24.109 33.781 14.523 1 95.12 388 VAL B N 1
ATOM 6832 C CA . VAL B 1 388 ? 23.719 33.906 13.117 1 95.12 388 VAL B CA 1
ATOM 6833 C C . VAL B 1 388 ? 22.328 34.5 13 1 95.12 388 VAL B C 1
ATOM 6835 O O . VAL B 1 388 ? 21.516 34.406 13.922 1 95.12 388 VAL B O 1
ATOM 6838 N N . LEU B 1 389 ? 22.125 35.188 11.883 1 95.81 389 LEU B N 1
ATOM 6839 C CA . LEU B 1 389 ? 20.812 35.812 11.617 1 95.81 389 LEU B CA 1
ATOM 6840 C C . LEU B 1 389 ? 19.781 34.75 11.25 1 95.81 389 LEU B C 1
ATOM 6842 O O . LEU B 1 389 ? 19.984 34 10.289 1 95.81 389 LEU B O 1
ATOM 6846 N N . THR B 1 390 ? 18.688 34.688 12.039 1 95.69 390 THR B N 1
ATOM 6847 C CA . THR B 1 390 ? 17.672 33.656 11.789 1 95.69 390 THR B CA 1
ATOM 6848 C C . THR B 1 390 ? 16.375 34.281 11.312 1 95.69 390 THR B C 1
ATOM 6850 O O . THR B 1 390 ? 15.484 33.594 10.812 1 95.69 390 THR B O 1
ATOM 6853 N N . GLY B 1 391 ? 16.234 35.594 11.492 1 95.12 391 GLY B N 1
ATOM 6854 C CA . GLY B 1 391 ? 15 36.219 11.055 1 95.12 391 GLY B CA 1
ATOM 6855 C C . GLY B 1 391 ? 15.078 37.719 11.008 1 95.12 391 GLY B C 1
ATOM 6856 O O . GLY B 1 391 ? 15.867 38.344 11.734 1 95.12 391 GLY B O 1
ATOM 6857 N N . CYS B 1 392 ? 14.25 38.312 10.133 1 93.44 392 CYS B N 1
ATOM 6858 C CA . CYS B 1 392 ? 14.07 39.781 10.039 1 93.44 392 CYS B CA 1
ATOM 6859 C C . CYS B 1 392 ? 12.602 40.156 10.172 1 93.44 392 CYS B C 1
ATOM 6861 O O . CYS B 1 392 ? 11.727 39.438 9.672 1 93.44 392 CYS B O 1
ATOM 6863 N N . SER B 1 393 ? 12.336 41.188 10.93 1 93.56 393 SER B N 1
ATOM 6864 C CA . SER B 1 393 ? 10.992 41.75 11.039 1 93.56 393 SER B CA 1
ATOM 6865 C C . SER B 1 393 ? 11.039 43.281 11.164 1 93.56 393 SER B C 1
ATOM 6867 O O . SER B 1 393 ? 12.102 43.844 11.406 1 93.56 393 SER B O 1
ATOM 6869 N N . SER B 1 394 ? 9.898 43.875 10.867 1 92.12 394 SER B N 1
ATOM 6870 C CA . SER B 1 394 ? 9.82 45.312 10.984 1 92.12 394 SER B CA 1
ATOM 6871 C C . SER B 1 394 ? 8.398 45.781 11.289 1 92.12 394 SER B C 1
ATOM 6873 O O . SER B 1 394 ? 7.434 45.062 10.977 1 92.12 394 SER B O 1
ATOM 6875 N N . HIS B 1 395 ? 8.281 46.875 11.992 1 91.69 395 HIS B N 1
ATOM 6876 C CA . HIS B 1 395 ? 6.988 47.5 12.242 1 91.69 395 HIS B CA 1
ATOM 6877 C C . HIS B 1 395 ? 7.086 49 12.203 1 91.69 395 HIS B C 1
ATOM 6879 O O . HIS B 1 395 ? 8.18 49.562 12.266 1 91.69 395 HIS B O 1
ATOM 6885 N N . TRP B 1 396 ? 5.945 49.625 12 1 88.75 396 TRP B N 1
ATOM 6886 C CA . TRP B 1 396 ? 5.93 51.094 11.906 1 88.75 396 TRP B CA 1
ATOM 6887 C C . TRP B 1 396 ? 4.668 51.656 12.539 1 88.75 396 TRP B C 1
ATOM 6889 O O . TRP B 1 396 ? 3.674 50.969 12.711 1 88.75 396 TRP B O 1
ATOM 6899 N N . GLU B 1 397 ? 4.75 52.875 12.938 1 84.88 397 GLU B N 1
ATOM 6900 C CA . GLU B 1 397 ? 3.646 53.531 13.633 1 84.88 397 GLU B CA 1
ATOM 6901 C C . GLU B 1 397 ? 2.834 54.406 12.68 1 84.88 397 GLU B C 1
ATOM 6903 O O . GLU B 1 397 ? 1.667 54.688 12.945 1 84.88 397 GLU B O 1
ATOM 6908 N N . VAL B 1 398 ? 3.385 54.656 11.586 1 76.88 398 VAL B N 1
ATOM 6909 C CA . VAL B 1 398 ? 2.709 55.562 10.656 1 76.88 398 VAL B CA 1
ATOM 6910 C C . VAL B 1 398 ? 1.656 54.781 9.859 1 76.88 398 VAL B C 1
ATOM 6912 O O . VAL B 1 398 ? 1.792 53.594 9.648 1 76.88 398 VAL B O 1
ATOM 6915 N N . GLU B 1 399 ? 0.622 55.469 9.531 1 69.69 399 GLU B N 1
ATOM 6916 C CA . GLU B 1 399 ? -0.483 54.812 8.82 1 69.69 399 GLU B CA 1
ATOM 6917 C C . GLU B 1 399 ? -0.059 54.375 7.426 1 69.69 399 GLU B C 1
ATOM 6919 O O . GLU B 1 399 ? -0.422 53.281 6.977 1 69.69 399 GLU B O 1
ATOM 6924 N N . ASN B 1 400 ? 0.606 55.281 6.699 1 63.97 400 ASN B N 1
ATOM 6925 C CA . ASN B 1 400 ? 1.05 54.969 5.352 1 63.97 400 ASN B CA 1
ATOM 6926 C C . ASN B 1 400 ? 2.547 55.188 5.18 1 63.97 400 ASN B C 1
ATOM 6928 O O . ASN B 1 400 ? 3.066 56.25 5.57 1 63.97 400 ASN B O 1
ATOM 6932 N N . LEU B 1 401 ? 3.254 54 4.867 1 65.81 401 LEU B N 1
ATOM 6933 C CA . LEU B 1 401 ? 4.664 54.188 4.551 1 65.81 401 LEU B CA 1
ATOM 6934 C C . LEU B 1 401 ? 4.828 54.875 3.195 1 65.81 401 LEU B C 1
ATOM 6936 O O . LEU B 1 401 ? 4.168 54.5 2.223 1 65.81 401 LEU B O 1
ATOM 6940 N N . ASP B 1 402 ? 5.359 56.062 3.217 1 61.16 402 ASP B N 1
ATOM 6941 C CA . ASP B 1 402 ? 5.598 56.75 1.963 1 61.16 402 ASP B CA 1
ATOM 6942 C C . ASP B 1 402 ? 6.477 55.938 1.026 1 61.16 402 ASP B C 1
ATOM 6944 O O . ASP B 1 402 ? 7.285 55.125 1.48 1 61.16 402 ASP B O 1
ATOM 6948 N N . VAL B 1 403 ? 6.035 55.844 -0.301 1 56.81 403 VAL B N 1
ATOM 6949 C CA . VAL B 1 403 ? 6.797 55.188 -1.346 1 56.81 403 VAL B CA 1
ATOM 6950 C C . VAL B 1 403 ? 8 56.031 -1.743 1 56.81 403 VAL B C 1
ATOM 6952 O O . VAL B 1 403 ? 7.863 57.25 -1.983 1 56.81 403 VAL B O 1
ATOM 6955 N N . PHE B 1 404 ? 9.156 55.688 -1.271 1 53.88 404 PHE B N 1
ATOM 6956 C CA . PHE B 1 404 ? 10.266 56.469 -1.784 1 53.88 404 PHE B CA 1
ATOM 6957 C C . PHE B 1 404 ? 10.828 55.844 -3.061 1 53.88 404 PHE B C 1
ATOM 6959 O O . PHE B 1 404 ? 10.875 54.625 -3.193 1 53.88 404 PHE B O 1
ATOM 6966 N N . PRO B 1 405 ? 10.867 56.688 -4.211 1 46.72 405 PRO B N 1
ATOM 6967 C CA . PRO B 1 405 ? 11.492 56.219 -5.449 1 46.72 405 PRO B CA 1
ATOM 6968 C C . PRO B 1 405 ? 12.898 55.656 -5.227 1 46.72 405 PRO B C 1
ATOM 6970 O O . PRO B 1 405 ? 13.648 56.188 -4.406 1 46.72 405 PRO B O 1
ATOM 6973 N N . HIS B 1 406 ? 13.086 54.469 -5.461 1 45.5 406 HIS B N 1
ATOM 6974 C CA . HIS B 1 406 ? 14.391 53.844 -5.258 1 45.5 406 HIS B CA 1
ATOM 6975 C C . HIS B 1 406 ? 15.43 54.406 -6.23 1 45.5 406 HIS B C 1
ATOM 6977 O O . HIS B 1 406 ? 15.188 54.438 -7.441 1 45.5 406 HIS B O 1
ATOM 6983 N N . THR B 1 407 ? 16.234 55.312 -5.879 1 42.09 407 THR B N 1
ATOM 6984 C CA . THR B 1 407 ? 17.484 55.375 -6.613 1 42.09 407 THR B CA 1
ATOM 6985 C C . THR B 1 407 ? 18.188 54.031 -6.598 1 42.09 407 THR B C 1
ATOM 6987 O O . THR B 1 407 ? 17.984 53.219 -5.688 1 42.09 407 THR B O 1
ATOM 6990 N N . THR B 1 408 ? 18.875 53.656 -7.809 1 41.09 408 THR B N 1
ATOM 6991 C CA . THR B 1 408 ? 19.641 52.438 -8.078 1 41.09 408 THR B CA 1
ATOM 6992 C C . THR B 1 408 ? 20.391 52 -6.824 1 41.09 408 THR B C 1
ATOM 6994 O O . THR B 1 408 ? 21.203 52.75 -6.27 1 41.09 408 THR B O 1
ATOM 6997 N N . PRO B 1 409 ? 19.859 51.312 -6.051 1 38.59 409 PRO B N 1
ATOM 6998 C CA . PRO B 1 409 ? 20.859 50.906 -5.066 1 38.59 409 PRO B CA 1
ATOM 6999 C C . PRO B 1 409 ? 22.172 50.438 -5.711 1 38.59 409 PRO B C 1
ATOM 7001 O O . PRO B 1 409 ? 22.156 49.844 -6.789 1 38.59 409 PRO B O 1
ATOM 7004 N N . LYS B 1 410 ? 23.172 51.062 -5.453 1 39.03 410 LYS B N 1
ATOM 7005 C CA . LYS B 1 410 ? 24.406 50.344 -5.66 1 39.03 410 LYS B CA 1
ATOM 7006 C C . LYS B 1 410 ? 24.312 48.906 -5.145 1 39.03 410 LYS B C 1
ATOM 7008 O O . LYS B 1 410 ? 23.531 48.625 -4.234 1 39.03 410 LYS B O 1
ATOM 7013 N N . ARG B 1 411 ? 24.938 47.969 -5.906 1 38.84 411 ARG B N 1
ATOM 7014 C CA . ARG B 1 411 ? 25.25 46.562 -5.605 1 38.84 411 ARG B CA 1
ATOM 7015 C C . ARG B 1 411 ? 25.453 46.375 -4.109 1 38.84 411 ARG B C 1
ATOM 7017 O O . ARG B 1 411 ? 26.578 46.469 -3.604 1 38.84 411 ARG B O 1
ATOM 7024 N N . GLY B 1 412 ? 24.922 47.156 -3.26 1 37.19 412 GLY B N 1
ATOM 7025 C CA . GLY B 1 412 ? 25.438 46.75 -1.952 1 37.19 412 GLY B CA 1
ATOM 7026 C C . GLY B 1 412 ? 25.297 45.281 -1.665 1 37.19 412 GLY B C 1
ATOM 7027 O O . GLY B 1 412 ? 24.484 44.594 -2.283 1 37.19 412 GLY B O 1
ATOM 7028 N N . THR B 1 413 ? 26.344 44.75 -0.973 1 39.09 413 THR B N 1
ATOM 7029 C CA . THR B 1 413 ? 26.891 43.438 -0.585 1 39.09 413 THR B CA 1
ATOM 7030 C C . THR B 1 413 ? 25.828 42.625 0.147 1 39.09 413 THR B C 1
ATOM 7032 O O . THR B 1 413 ? 25 43.156 0.868 1 39.09 413 THR B O 1
ATOM 7035 N N . ASN B 1 414 ? 25.375 41.438 -0.382 1 44.59 414 ASN B N 1
ATOM 7036 C CA . ASN B 1 414 ? 24.984 40.188 0.271 1 44.59 414 ASN B CA 1
ATOM 7037 C C . ASN B 1 414 ? 25.562 40.094 1.684 1 44.59 414 ASN B C 1
ATOM 7039 O O . ASN B 1 414 ? 26.656 39.562 1.879 1 44.59 414 ASN B O 1
ATOM 7043 N N . GLN B 1 415 ? 25.344 41.031 2.445 1 53.5 415 GLN B N 1
ATOM 7044 C CA . GLN B 1 415 ? 25.875 40.781 3.783 1 53.5 415 GLN B CA 1
ATOM 7045 C C . GLN B 1 415 ? 24.953 39.875 4.582 1 53.5 415 GLN B C 1
ATOM 7047 O O . GLN B 1 415 ? 23.844 40.25 4.949 1 53.5 415 GLN B O 1
ATOM 7052 N N . PRO B 1 416 ? 25.328 38.625 4.742 1 62.41 416 PRO B N 1
ATOM 7053 C CA . PRO B 1 416 ? 24.578 37.5 5.277 1 62.41 416 PRO B CA 1
ATOM 7054 C C . PRO B 1 416 ? 24.109 37.719 6.719 1 62.41 416 PRO B C 1
ATOM 7056 O O . PRO B 1 416 ? 23.375 36.906 7.266 1 62.41 416 PRO B O 1
ATOM 7059 N N . ARG B 1 417 ? 24.25 39.031 7.285 1 77.31 417 ARG B N 1
ATOM 7060 C CA . ARG B 1 417 ? 23.938 39.125 8.711 1 77.31 417 ARG B CA 1
ATOM 7061 C C . ARG B 1 417 ? 23.109 40.375 9.008 1 77.31 417 ARG B C 1
ATOM 7063 O O . ARG B 1 417 ? 23.078 40.844 10.141 1 77.31 417 ARG B O 1
ATOM 7070 N N . ARG B 1 418 ? 22.5 40.938 7.902 1 87.69 418 ARG B N 1
ATOM 7071 C CA . ARG B 1 418 ? 21.844 42.219 8.195 1 87.69 418 ARG B CA 1
ATOM 7072 C C . ARG B 1 418 ? 20.375 42.188 7.77 1 87.69 418 ARG B C 1
ATOM 7074 O O . ARG B 1 418 ? 20.016 41.469 6.824 1 87.69 418 ARG B O 1
ATOM 7081 N N . CYS B 1 419 ? 19.547 42.938 8.555 1 91.44 419 CYS B N 1
ATOM 7082 C CA . CYS B 1 419 ? 18.156 43.188 8.211 1 91.44 419 CYS B CA 1
ATOM 7083 C C . CYS B 1 419 ? 17.984 44.656 7.789 1 91.44 419 CYS B C 1
ATOM 7085 O O . CYS B 1 419 ? 18.578 45.562 8.391 1 91.44 419 CYS B O 1
ATOM 7087 N N . ALA B 1 420 ? 17.25 44.781 6.707 1 85.69 420 ALA B N 1
ATOM 7088 C CA . ALA B 1 420 ? 16.953 46.156 6.223 1 85.69 420 ALA B CA 1
ATOM 7089 C C . ALA B 1 420 ? 15.453 46.375 6.141 1 85.69 420 ALA B C 1
ATOM 7091 O O . ALA B 1 420 ? 14.688 45.438 5.875 1 85.69 420 ALA B O 1
ATOM 7092 N N . GLY B 1 421 ? 15.039 47.656 6.461 1 83.56 421 GLY B N 1
ATOM 7093 C CA . GLY B 1 421 ? 13.641 48.031 6.348 1 83.56 421 GLY B CA 1
ATOM 7094 C C . GLY B 1 421 ? 13.461 49.5 5.949 1 83.56 421 GLY B C 1
ATOM 7095 O O . GLY B 1 421 ? 14.438 50.188 5.688 1 83.56 421 GLY B O 1
ATOM 7096 N N . HIS B 1 422 ? 12.25 49.875 5.82 1 82.81 422 HIS B N 1
ATOM 7097 C CA . HIS B 1 422 ? 11.906 51.25 5.492 1 82.81 422 HIS B CA 1
ATOM 7098 C C . HIS B 1 422 ? 12.453 52.219 6.539 1 82.81 422 HIS B C 1
ATOM 7100 O O . HIS B 1 422 ? 12.5 51.875 7.727 1 82.81 422 HIS B O 1
ATOM 7106 N N . LYS B 1 423 ? 12.703 53.438 6.082 1 83 423 LYS B N 1
ATOM 7107 C CA . LYS B 1 423 ? 13.312 54.438 6.957 1 83 423 LYS B CA 1
ATOM 7108 C C . LYS B 1 423 ? 12.406 54.75 8.148 1 83 423 LYS B C 1
ATOM 7110 O O . LYS B 1 423 ? 12.898 55.094 9.227 1 83 423 LYS B O 1
ATOM 7115 N N . GLU B 1 424 ? 11.18 54.625 7.898 1 86.25 424 GLU B N 1
ATOM 7116 C CA . GLU B 1 424 ? 10.234 55 8.945 1 86.25 424 GLU B CA 1
ATOM 7117 C C . GLU B 1 424 ? 9.859 53.781 9.797 1 86.25 424 GLU B C 1
ATOM 7119 O O . GLU B 1 424 ? 8.992 53.875 10.672 1 86.25 424 GLU B O 1
ATOM 7124 N N . ALA B 1 425 ? 10.469 52.75 9.539 1 89.75 425 ALA B N 1
ATOM 7125 C CA . ALA B 1 425 ? 10.141 51.531 10.258 1 89.75 425 ALA B CA 1
ATOM 7126 C C . ALA B 1 425 ? 11.25 51.156 11.234 1 89.75 425 ALA B C 1
ATOM 7128 O O . ALA B 1 425 ? 12.43 51.375 10.969 1 89.75 425 ALA B O 1
ATOM 7129 N N . SER B 1 426 ? 10.812 50.625 12.383 1 92.88 426 SER B N 1
ATOM 7130 C CA . SER B 1 426 ? 11.766 49.906 13.234 1 92.88 426 SER B CA 1
ATOM 7131 C C . SER B 1 426 ? 12.086 48.531 12.68 1 92.88 426 SER B C 1
ATOM 7133 O O . SER B 1 426 ? 11.195 47.812 12.234 1 92.88 426 SER B O 1
ATOM 7135 N N . VAL B 1 427 ? 13.352 48.219 12.633 1 93.06 427 VAL B N 1
ATOM 7136 C CA . VAL B 1 427 ? 13.789 46.938 12.078 1 93.06 427 VAL B CA 1
ATOM 7137 C C . VAL B 1 427 ? 14.367 46.062 13.188 1 93.06 427 VAL B C 1
ATOM 7139 O O . VAL B 1 427 ? 15.055 46.562 14.078 1 93.06 427 VAL B O 1
ATOM 7142 N N . HIS B 1 428 ? 14.055 44.781 13.133 1 93.94 428 HIS B N 1
ATOM 7143 C CA . HIS B 1 428 ? 14.461 43.844 14.156 1 93.94 428 HIS B CA 1
ATOM 7144 C C . HIS B 1 428 ? 15.211 42.656 13.547 1 93.94 428 HIS B C 1
ATOM 7146 O O . HIS B 1 428 ? 14.734 42.031 12.602 1 93.94 428 HIS B O 1
ATOM 7152 N N . ALA B 1 429 ? 16.375 42.375 14.086 1 94.88 429 ALA B N 1
ATOM 7153 C CA . ALA B 1 429 ? 17.141 41.188 13.703 1 94.88 429 ALA B CA 1
ATOM 7154 C C . ALA B 1 429 ? 17.078 40.125 14.781 1 94.88 429 ALA B C 1
ATOM 7156 O O . ALA B 1 429 ? 17.406 40.375 15.945 1 94.88 429 ALA B O 1
ATOM 7157 N N . SER B 1 430 ? 16.547 38.969 14.422 1 95.5 430 SER B N 1
ATOM 7158 C CA . SER B 1 430 ? 16.609 37.812 15.305 1 95.5 430 SER B CA 1
ATOM 7159 C C . SER B 1 430 ? 17.938 37.062 15.125 1 95.5 430 SER B C 1
ATOM 7161 O O . SER B 1 430 ? 18.219 36.562 14.039 1 95.5 430 SER B O 1
ATOM 7163 N N . CYS B 1 431 ? 18.688 36.938 16.172 1 95.94 431 CYS B N 1
ATOM 7164 C CA . CYS B 1 431 ? 20.016 36.344 16.156 1 95.94 431 CYS B CA 1
ATOM 7165 C C . CYS B 1 431 ? 20.125 35.188 17.125 1 95.94 431 CYS B C 1
ATOM 7167 O O . CYS B 1 431 ? 19.812 35.344 18.312 1 95.94 431 CYS B O 1
ATOM 7169 N N . CYS B 1 432 ? 20.547 34.031 16.594 1 96 432 CYS B N 1
ATOM 7170 C CA . CYS B 1 432 ? 20.625 32.875 17.453 1 96 432 CYS B CA 1
ATOM 7171 C C . CYS B 1 432 ? 21.984 32.188 17.312 1 96 432 CYS B C 1
ATOM 7173 O O . CYS B 1 432 ? 22.641 32.312 16.281 1 96 432 CYS B O 1
ATOM 7175 N N . HIS B 1 433 ? 22.391 31.547 18.391 1 95.88 433 HIS B N 1
ATOM 7176 C CA . HIS B 1 433 ? 23.516 30.625 18.391 1 95.88 433 HIS B CA 1
ATOM 7177 C C . HIS B 1 433 ? 23.078 29.234 18.828 1 95.88 433 HIS B C 1
ATOM 7179 O O . HIS B 1 433 ? 22.297 29.078 19.766 1 95.88 433 HIS B O 1
ATOM 7185 N N . ALA B 1 434 ? 23.422 28.25 18.125 1 94.56 434 ALA B N 1
ATOM 7186 C CA . ALA B 1 434 ? 23.25 26.828 18.438 1 94.56 434 ALA B CA 1
ATOM 7187 C C . ALA B 1 434 ? 24.328 25.984 17.766 1 94.56 434 ALA B C 1
ATOM 7189 O O . ALA B 1 434 ? 24.906 26.375 16.75 1 94.56 434 ALA B O 1
ATOM 7190 N N . PRO B 1 435 ? 24.656 24.797 18.391 1 91.75 435 PRO B N 1
ATOM 7191 C CA . PRO B 1 435 ? 25.703 23.953 17.797 1 91.75 435 PRO B CA 1
ATOM 7192 C C . PRO B 1 435 ? 25.391 23.594 16.344 1 91.75 435 PRO B C 1
ATOM 7194 O O . PRO B 1 435 ? 24.359 22.984 16.062 1 91.75 435 PRO B O 1
ATOM 7197 N N . GLY B 1 436 ? 26.281 24.031 15.469 1 91.88 436 GLY B N 1
ATOM 7198 C CA . GLY B 1 436 ? 26.219 23.625 14.07 1 91.88 436 GLY B CA 1
ATOM 7199 C C . GLY B 1 436 ? 25.266 24.469 13.25 1 91.88 436 GLY B C 1
ATOM 7200 O O . GLY B 1 436 ? 25.094 24.219 12.055 1 91.88 436 GLY B O 1
ATOM 7201 N N . LEU B 1 437 ? 24.688 25.453 13.805 1 94.75 437 LEU B N 1
ATOM 7202 C CA . LEU B 1 437 ? 23.672 26.25 13.117 1 94.75 437 LEU B CA 1
ATOM 7203 C C . LEU B 1 437 ? 24.328 27.172 12.086 1 94.75 437 LEU B C 1
ATOM 7205 O O . LEU B 1 437 ? 25.266 27.906 12.398 1 94.75 437 LEU B O 1
ATOM 7209 N N . GLN B 1 438 ? 23.891 27.047 10.867 1 93.94 438 GLN B N 1
ATOM 7210 C CA . GLN B 1 438 ? 24.266 27.922 9.773 1 93.94 438 GLN B CA 1
ATOM 7211 C C . GLN B 1 438 ? 23.047 28.516 9.078 1 93.94 438 GLN B C 1
ATOM 7213 O O . GLN B 1 438 ? 22.031 27.828 8.914 1 93.94 438 GLN B O 1
ATOM 7218 N N . CYS B 1 439 ? 23.188 29.828 8.773 1 95.38 439 CYS B N 1
ATOM 7219 C CA . CYS B 1 439 ? 22.062 30.453 8.078 1 95.38 439 CYS B CA 1
ATOM 7220 C C . CYS B 1 439 ? 22.562 31.297 6.906 1 95.38 439 CYS B C 1
ATOM 7222 O O . CYS B 1 439 ? 23.688 31.781 6.918 1 95.38 439 CYS B O 1
ATOM 7224 N N . THR B 1 440 ? 21.766 31.391 5.898 1 94.06 440 THR B N 1
ATOM 7225 C CA . THR B 1 440 ? 22.031 32.219 4.742 1 94.06 440 THR B CA 1
ATOM 7226 C C . THR B 1 440 ? 20.766 33 4.355 1 94.06 440 THR B C 1
ATOM 7228 O O . THR B 1 440 ? 19.656 32.625 4.707 1 94.06 440 THR B O 1
ATOM 7231 N N . THR B 1 441 ? 21.031 34.125 3.742 1 93.38 441 THR B N 1
ATOM 7232 C CA . THR B 1 441 ? 19.922 34.969 3.318 1 93.38 441 THR B CA 1
ATOM 7233 C C . THR B 1 441 ? 19.766 34.938 1.799 1 93.38 441 THR B C 1
ATOM 7235 O O . THR B 1 441 ? 20.766 35.094 1.074 1 93.38 441 THR B O 1
ATOM 7238 N N . LYS B 1 442 ? 18.562 34.688 1.369 1 91.94 442 LYS B N 1
ATOM 7239 C CA . LYS B 1 442 ? 18.219 34.781 -0.045 1 91.94 442 LYS B CA 1
ATOM 7240 C C . LYS B 1 442 ? 17.25 35.938 -0.299 1 91.94 442 LYS B C 1
ATOM 7242 O O . LYS B 1 442 ? 16.219 36.062 0.352 1 91.94 442 LYS B O 1
ATOM 7247 N N . MET B 1 443 ? 17.703 36.812 -1.237 1 87.19 443 MET B N 1
ATOM 7248 C CA . MET B 1 443 ? 16.859 37.938 -1.581 1 87.19 443 MET B CA 1
ATOM 7249 C C . MET B 1 443 ? 16.438 37.875 -3.047 1 87.19 443 MET B C 1
ATOM 7251 O O . MET B 1 443 ? 17.203 37.438 -3.902 1 87.19 443 MET B O 1
ATOM 7255 N N . TYR B 1 444 ? 15.18 38.25 -3.238 1 86.25 444 TYR B N 1
ATOM 7256 C CA . TYR B 1 444 ? 14.672 38.281 -4.605 1 86.25 444 TYR B CA 1
ATOM 7257 C C . TYR B 1 444 ? 13.859 39.531 -4.855 1 86.25 444 TYR B C 1
ATOM 7259 O O . TYR B 1 444 ? 12.992 39.875 -4.055 1 86.25 444 TYR B O 1
ATOM 7267 N N . ARG B 1 445 ? 14.195 40.156 -5.965 1 80.69 445 ARG B N 1
ATOM 7268 C CA . ARG B 1 445 ? 13.469 41.312 -6.445 1 80.69 445 ARG B CA 1
ATOM 7269 C C . ARG B 1 445 ? 12.914 41.062 -7.848 1 80.69 445 ARG B C 1
ATOM 7271 O O . ARG B 1 445 ? 13.664 41.031 -8.82 1 80.69 445 ARG B O 1
ATOM 7278 N N . PRO B 1 446 ? 11.602 40.969 -7.828 1 78.5 446 PRO B N 1
ATOM 7279 C CA . PRO B 1 446 ? 11.055 40.781 -9.172 1 78.5 446 PRO B CA 1
ATOM 7280 C C . PRO B 1 446 ? 11.195 42 -10.062 1 78.5 446 PRO B C 1
ATOM 7282 O O . PRO B 1 446 ? 11.203 43.125 -9.562 1 78.5 446 PRO B O 1
ATOM 7285 N N . LEU B 1 447 ? 11.242 41.719 -11.406 1 71.62 447 LEU B N 1
ATOM 7286 C CA . LEU B 1 447 ? 11.391 42.781 -12.375 1 71.62 447 LEU B CA 1
ATOM 7287 C C . LEU B 1 447 ? 10.047 43.438 -12.688 1 71.62 447 LEU B C 1
ATOM 7289 O O . LEU B 1 447 ? 9.992 44.594 -13.125 1 71.62 447 LEU B O 1
ATOM 7293 N N . SER B 1 448 ? 9.031 42.719 -12.539 1 72.5 448 SER B N 1
ATOM 7294 C CA . SER B 1 448 ? 7.688 43.219 -12.797 1 72.5 448 SER B CA 1
ATOM 7295 C C . SER B 1 448 ? 6.766 43 -11.602 1 72.5 448 SER B C 1
ATOM 7297 O O . SER B 1 448 ? 7.023 42.125 -10.773 1 72.5 448 SER B O 1
ATOM 7299 N N . PRO B 1 449 ? 5.793 43.969 -11.539 1 72.31 449 PRO B N 1
ATOM 7300 C CA . PRO B 1 449 ? 4.844 43.781 -10.445 1 72.31 449 PRO B CA 1
ATOM 7301 C C . PRO B 1 449 ? 4.074 42.469 -10.562 1 72.31 449 PRO B C 1
ATOM 7303 O O . PRO B 1 449 ? 3.504 42.188 -11.617 1 72.31 449 PRO B O 1
ATOM 7306 N N . LEU B 1 450 ? 4.273 41.625 -9.609 1 77.25 450 LEU B N 1
ATOM 7307 C CA . LEU B 1 450 ? 3.578 40.344 -9.562 1 77.25 450 LEU B CA 1
ATOM 7308 C C . LEU B 1 450 ? 2.65 40.281 -8.352 1 77.25 450 LEU B C 1
ATOM 7310 O O . LEU B 1 450 ? 2.91 40.906 -7.328 1 77.25 450 LEU B O 1
ATOM 7314 N N . GLU B 1 451 ? 1.573 39.594 -8.492 1 80.69 451 GLU B N 1
ATOM 7315 C CA . GLU B 1 451 ? 0.625 39.406 -7.398 1 80.69 451 GLU B CA 1
ATOM 7316 C C . GLU B 1 451 ? 1.228 38.531 -6.289 1 80.69 451 GLU B C 1
ATOM 7318 O O . GLU B 1 451 ? 0.902 38.719 -5.113 1 80.69 451 GLU B O 1
ATOM 7323 N N . LYS B 1 452 ? 2.004 37.688 -6.68 1 88 452 LYS B N 1
ATOM 7324 C CA . LYS B 1 452 ? 2.645 36.75 -5.77 1 88 452 LYS B CA 1
ATOM 7325 C C . LYS B 1 452 ? 4.109 36.531 -6.145 1 88 452 LYS B C 1
ATOM 7327 O O . LYS B 1 452 ? 4.43 36.312 -7.316 1 88 452 LYS B O 1
ATOM 7332 N N . VAL B 1 453 ? 5.008 36.719 -5.141 1 89.06 453 VAL B N 1
ATOM 7333 C CA . VAL B 1 453 ? 6.434 36.469 -5.324 1 89.06 453 VAL B CA 1
ATOM 7334 C C . VAL B 1 453 ? 6.906 35.406 -4.332 1 89.06 453 VAL B C 1
ATOM 7336 O O . VAL B 1 453 ? 6.527 35.438 -3.158 1 89.06 453 VAL B O 1
ATOM 7339 N N . THR B 1 454 ? 7.699 34.438 -4.84 1 92.56 454 THR B N 1
ATOM 7340 C CA . THR B 1 454 ? 8.125 33.375 -3.963 1 92.56 454 THR B CA 1
ATOM 7341 C C . THR B 1 454 ? 9.641 33.188 -4.02 1 92.56 454 THR B C 1
ATOM 7343 O O . THR B 1 454 ? 10.266 33.438 -5.051 1 92.56 454 THR B O 1
ATOM 7346 N N . VAL B 1 455 ? 10.227 32.875 -2.906 1 94.38 455 VAL B N 1
ATOM 7347 C CA . VAL B 1 455 ? 11.633 32.469 -2.785 1 94.38 455 VAL B CA 1
ATOM 7348 C C . VAL B 1 455 ? 11.734 31.188 -1.973 1 94.38 455 VAL B C 1
ATOM 7350 O O . VAL B 1 455 ? 11.234 31.109 -0.849 1 94.38 455 VAL B O 1
ATOM 7353 N N . SER B 1 456 ? 12.406 30.156 -2.562 1 95.38 456 SER B N 1
ATOM 7354 C CA . SER B 1 456 ? 12.531 28.875 -1.885 1 95.38 456 SER B CA 1
ATOM 7355 C C . SER B 1 456 ? 13.969 28.625 -1.43 1 95.38 456 SER B C 1
ATOM 7357 O O . SER B 1 456 ? 14.914 29 -2.121 1 95.38 456 SER B O 1
ATOM 7359 N N . CYS B 1 457 ? 14.047 28.078 -0.253 1 95.56 457 CYS B N 1
ATOM 7360 C CA . CYS B 1 457 ? 15.359 27.625 0.216 1 95.56 457 CYS B CA 1
ATOM 7361 C C . CYS B 1 457 ? 15.812 26.391 -0.539 1 95.56 457 CYS B C 1
ATOM 7363 O O . CYS B 1 457 ? 14.992 25.609 -1.027 1 95.56 457 CYS B O 1
ATOM 7365 N N . ASP B 1 458 ? 17.156 26.219 -0.643 1 93.06 458 ASP B N 1
ATOM 7366 C CA . ASP B 1 458 ? 17.734 25.062 -1.335 1 93.06 458 ASP B CA 1
ATOM 7367 C C . ASP B 1 458 ? 17.547 23.781 -0.534 1 93.06 458 ASP B C 1
ATOM 7369 O O . ASP B 1 458 ? 17.219 23.828 0.655 1 93.06 458 ASP B O 1
ATOM 7373 N N . ALA B 1 459 ? 17.75 22.656 -1.292 1 89.06 459 ALA B N 1
ATOM 7374 C CA . ALA B 1 459 ? 17.672 21.375 -0.617 1 89.06 459 ALA B CA 1
ATOM 7375 C C . ALA B 1 459 ? 18.641 21.297 0.564 1 89.06 459 ALA B C 1
ATOM 7377 O O . ALA B 1 459 ? 19.781 21.75 0.465 1 89.06 459 ALA B O 1
ATOM 7378 N N . GLY B 1 460 ? 18.188 20.781 1.65 1 89.25 460 GLY B N 1
ATOM 7379 C CA . GLY B 1 460 ? 19 20.656 2.846 1 89.25 460 GLY B CA 1
ATOM 7380 C C . GLY B 1 460 ? 18.891 21.844 3.777 1 89.25 460 GLY B C 1
ATOM 7381 O O . GLY B 1 460 ? 19.344 21.797 4.918 1 89.25 460 GLY B O 1
ATOM 7382 N N . TRP B 1 461 ? 18.359 22.953 3.273 1 93.75 461 TRP B N 1
ATOM 7383 C CA . TRP B 1 461 ? 18.141 24.141 4.086 1 93.75 461 TRP B CA 1
ATOM 7384 C C . TRP B 1 461 ? 16.672 24.281 4.469 1 93.75 461 TRP B C 1
ATOM 7386 O O . TRP B 1 461 ? 15.789 23.812 3.746 1 93.75 461 TRP B O 1
ATOM 7396 N N . THR B 1 462 ? 16.453 24.922 5.578 1 96.31 462 THR B N 1
ATOM 7397 C CA . THR B 1 462 ? 15.078 25.109 6.059 1 96.31 462 THR B CA 1
ATOM 7398 C C . THR B 1 462 ? 14.758 26.594 6.199 1 96.31 462 THR B C 1
ATOM 7400 O O . THR B 1 462 ? 15.547 27.359 6.77 1 96.31 462 THR B O 1
ATOM 7403 N N . LEU B 1 463 ? 13.648 26.984 5.625 1 97.19 463 LEU B N 1
ATOM 7404 C CA . LEU B 1 463 ? 13.203 28.375 5.734 1 97.19 463 LEU B CA 1
ATOM 7405 C C . LEU B 1 463 ? 12.859 28.719 7.18 1 97.19 463 LEU B C 1
ATOM 7407 O O . LEU B 1 463 ? 11.992 28.094 7.781 1 97.19 463 LEU B O 1
ATOM 7411 N N . THR B 1 464 ? 13.539 29.719 7.758 1 96.94 464 THR B N 1
ATOM 7412 C CA . THR B 1 464 ? 13.305 30.109 9.148 1 96.94 464 THR B CA 1
ATOM 7413 C C . THR B 1 464 ? 12.648 31.484 9.227 1 96.94 464 THR B C 1
ATOM 7415 O O . THR B 1 464 ? 12.062 31.844 10.258 1 96.94 464 THR B O 1
ATOM 7418 N N . SER B 1 465 ? 12.781 32.219 8.211 1 96.19 465 SER B N 1
ATOM 7419 C CA . SER B 1 465 ? 12.18 33.531 8.227 1 96.19 465 SER B CA 1
ATOM 7420 C C . SER B 1 465 ? 11.781 33.969 6.828 1 96.19 465 SER B C 1
ATOM 7422 O O . SER B 1 465 ? 12.477 33.656 5.852 1 96.19 465 SER B O 1
ATOM 7424 N N . CYS B 1 466 ? 10.656 34.625 6.797 1 94.38 466 CYS B N 1
ATOM 7425 C CA . CYS B 1 466 ? 10.086 35.188 5.574 1 94.38 466 CYS B CA 1
ATOM 7426 C C . CYS B 1 466 ? 9.648 36.625 5.785 1 94.38 466 CYS B C 1
ATOM 7428 O O . CYS B 1 466 ? 8.828 36.906 6.66 1 94.38 466 CYS B O 1
ATOM 7430 N N . SER B 1 467 ? 10.242 37.531 5.016 1 90.31 467 SER B N 1
ATOM 7431 C CA . SER B 1 467 ? 9.859 38.906 5.18 1 90.31 467 SER B CA 1
ATOM 7432 C C . SER B 1 467 ? 9.805 39.625 3.836 1 90.31 467 SER B C 1
ATOM 7434 O O . SER B 1 467 ? 10.414 39.188 2.863 1 90.31 467 SER B O 1
ATOM 7436 N N . ALA B 1 468 ? 8.906 40.594 3.889 1 85.19 468 ALA B N 1
ATOM 7437 C CA . ALA B 1 468 ? 8.781 41.5 2.73 1 85.19 468 ALA B CA 1
ATOM 7438 C C . ALA B 1 468 ? 9.148 42.938 3.092 1 85.19 468 ALA B C 1
ATOM 7440 O O . ALA B 1 468 ? 8.75 43.438 4.148 1 85.19 468 ALA B O 1
ATOM 7441 N N . HIS B 1 469 ? 10.039 43.469 2.336 1 73.62 469 HIS B N 1
ATOM 7442 C CA . HIS B 1 469 ? 10.398 44.875 2.541 1 73.62 469 HIS B CA 1
ATOM 7443 C C . HIS B 1 469 ? 9.758 45.75 1.483 1 73.62 469 HIS B C 1
ATOM 7445 O O . HIS B 1 469 ? 10.062 45.625 0.295 1 73.62 469 HIS B O 1
ATOM 7451 N N . PRO B 1 470 ? 8.695 46.531 2.115 1 60.34 470 PRO B N 1
ATOM 7452 C CA . PRO B 1 470 ? 8.031 47.344 1.11 1 60.34 470 PRO B CA 1
ATOM 7453 C C . PRO B 1 470 ? 8.898 48.531 0.649 1 60.34 470 PRO B C 1
ATOM 7455 O O . PRO B 1 470 ? 9.508 49.219 1.475 1 60.34 470 PRO B O 1
ATOM 7458 N N . GLU B 1 471 ? 9.477 48.562 -0.505 1 56.62 471 GLU B N 1
ATOM 7459 C CA . GLU B 1 471 ? 10.094 49.812 -0.936 1 56.62 471 GLU B CA 1
ATOM 7460 C C . GLU B 1 471 ? 9.047 50.812 -1.433 1 56.62 471 GLU B C 1
ATOM 7462 O O . GLU B 1 471 ? 9.195 52 -1.25 1 56.62 471 GLU B O 1
ATOM 7467 N N . THR B 1 472 ? 8.141 50.25 -2.318 1 51.28 472 THR B N 1
ATOM 7468 C CA . THR B 1 472 ? 7.254 51.219 -2.986 1 51.28 472 THR B CA 1
ATOM 7469 C C . THR B 1 472 ? 5.801 50.75 -2.891 1 51.28 472 THR B C 1
ATOM 7471 O O . THR B 1 472 ? 4.934 51.281 -3.592 1 51.28 472 THR B O 1
ATOM 7474 N N . SER B 1 473 ? 5.457 49.594 -2.143 1 56.34 473 SER B N 1
ATOM 7475 C CA . SER B 1 473 ? 4.113 49.094 -2.408 1 56.34 473 SER B CA 1
ATOM 7476 C C . SER B 1 473 ? 3.494 48.469 -1.153 1 56.34 473 SER B C 1
ATOM 7478 O O . SER B 1 473 ? 4.211 48.094 -0.229 1 56.34 473 SER B O 1
ATOM 7480 N N . VAL B 1 474 ? 2.1 48.656 -1.216 1 67.12 474 VAL B N 1
ATOM 7481 C CA . VAL B 1 474 ? 1.261 48.062 -0.187 1 67.12 474 VAL B CA 1
ATOM 7482 C C . VAL B 1 474 ? 1.34 46.531 -0.286 1 67.12 474 VAL B C 1
ATOM 7484 O O . VAL B 1 474 ? 0.87 45.938 -1.263 1 67.12 474 VAL B O 1
ATOM 7487 N N . THR B 1 475 ? 2.141 45.906 0.433 1 81.25 475 THR B N 1
ATOM 7488 C CA . THR B 1 475 ? 2.229 44.469 0.524 1 81.25 475 THR B CA 1
ATOM 7489 C C . THR B 1 475 ? 1.188 43.906 1.497 1 81.25 475 THR B C 1
ATOM 7491 O O . THR B 1 475 ? 0.906 44.531 2.523 1 81.25 475 THR B O 1
ATOM 7494 N N . LEU B 1 476 ? 0.483 42.844 1.036 1 89.56 476 LEU B N 1
ATOM 7495 C CA . LEU B 1 476 ? -0.452 42.188 1.936 1 89.56 476 LEU B CA 1
ATOM 7496 C C . LEU B 1 476 ? 0.292 41.438 3.049 1 89.56 476 LEU B C 1
ATOM 7498 O O . LEU B 1 476 ? -0.297 41.125 4.082 1 89.56 476 LEU B O 1
ATOM 7502 N N . GLY B 1 477 ? 1.603 41.188 2.785 1 91.12 477 GLY B N 1
ATOM 7503 C CA . GLY B 1 477 ? 2.422 40.531 3.791 1 91.12 477 GLY B CA 1
ATOM 7504 C C . GLY B 1 477 ? 3.17 39.312 3.262 1 91.12 477 GLY B C 1
ATOM 7505 O O . GLY B 1 477 ? 3.244 39.125 2.049 1 91.12 477 GLY B O 1
ATOM 7506 N N . ALA B 1 478 ? 3.855 38.625 4.164 1 93.81 478 ALA B N 1
ATOM 7507 C CA . ALA B 1 478 ? 4.68 37.469 3.844 1 93.81 478 ALA B CA 1
ATOM 7508 C C . ALA B 1 478 ? 4.383 36.312 4.789 1 93.81 478 ALA B C 1
ATOM 7510 O O . ALA B 1 478 ? 4.031 36.531 5.953 1 93.81 478 ALA B O 1
ATOM 7511 N N . PHE B 1 479 ? 4.48 35.156 4.262 1 95.12 479 PHE B N 1
ATOM 7512 C CA . PHE B 1 479 ? 4.301 33.969 5.09 1 95.12 479 PHE B CA 1
ATOM 7513 C C . PHE B 1 479 ? 5.016 32.781 4.477 1 95.12 479 PHE B C 1
ATOM 7515 O O . PHE B 1 479 ? 5.172 32.688 3.258 1 95.12 479 PHE B O 1
ATOM 7522 N N . PRO B 1 480 ? 5.438 31.891 5.367 1 95.75 480 PRO B N 1
ATOM 7523 C CA . PRO B 1 480 ? 6.102 30.672 4.883 1 95.75 480 PRO B CA 1
ATOM 7524 C C . PRO B 1 480 ? 5.113 29.578 4.496 1 95.75 480 PRO B C 1
ATOM 7526 O O . PRO B 1 480 ? 4.105 29.375 5.18 1 95.75 480 PRO B O 1
ATOM 7529 N N . VAL B 1 481 ? 5.367 28.922 3.404 1 92.75 481 VAL B N 1
ATOM 7530 C CA . VAL B 1 481 ? 4.742 27.672 3.004 1 92.75 481 VAL B CA 1
ATOM 7531 C C . VAL B 1 481 ? 5.816 26.594 2.807 1 92.75 481 VAL B C 1
ATOM 7533 O O . VAL B 1 481 ? 6.516 26.594 1.792 1 92.75 481 VAL B O 1
ATOM 7536 N N . ASP B 1 482 ? 5.895 25.703 3.773 1 89.81 482 ASP B N 1
ATOM 7537 C CA . ASP B 1 482 ? 6.992 24.75 3.785 1 89.81 482 ASP B CA 1
ATOM 7538 C C . ASP B 1 482 ? 8.344 25.453 3.756 1 89.81 482 ASP B C 1
ATOM 7540 O O . ASP B 1 482 ? 8.664 26.234 4.656 1 89.81 482 ASP B O 1
ATOM 7544 N N . ASN B 1 483 ? 9.055 25.234 2.658 1 94.12 483 ASN B N 1
ATOM 7545 C CA . ASN B 1 483 ? 10.383 25.828 2.541 1 94.12 483 ASN B CA 1
ATOM 7546 C C . ASN B 1 483 ? 10.383 27 1.556 1 94.12 483 ASN B C 1
ATOM 7548 O O . ASN B 1 483 ? 11.422 27.297 0.959 1 94.12 483 ASN B O 1
ATOM 7552 N N . THR B 1 484 ? 9.242 27.594 1.4 1 95.31 484 THR B N 1
ATOM 7553 C CA . THR B 1 484 ? 9.086 28.688 0.445 1 95.31 484 THR B CA 1
ATOM 7554 C C . THR B 1 484 ? 8.5 29.906 1.122 1 95.31 484 THR B C 1
ATOM 7556 O O . THR B 1 484 ? 7.477 29.828 1.81 1 95.31 484 THR B O 1
ATOM 7559 N N . CYS B 1 485 ? 9.164 31.047 0.917 1 96.12 485 CYS B N 1
ATOM 7560 C CA . CYS B 1 485 ? 8.641 32.344 1.359 1 96.12 485 CYS B CA 1
ATOM 7561 C C . CYS B 1 485 ? 7.695 32.938 0.322 1 96.12 485 CYS B C 1
ATOM 7563 O O . CYS B 1 485 ? 8.086 33.156 -0.828 1 96.12 485 CYS B O 1
ATOM 7565 N N . VAL B 1 486 ? 6.508 33.188 0.74 1 94.69 486 VAL B N 1
ATOM 7566 C CA . VAL B 1 486 ? 5.5 33.75 -0.161 1 94.69 486 VAL B CA 1
ATOM 7567 C C . VAL B 1 486 ? 5.164 35.156 0.246 1 94.69 486 VAL B C 1
ATOM 7569 O O . VAL B 1 486 ? 4.848 35.438 1.409 1 94.69 486 VAL B O 1
ATOM 7572 N N . VAL B 1 487 ? 5.211 36.031 -0.707 1 92.25 487 VAL B N 1
ATOM 7573 C CA . VAL B 1 487 ? 4.797 37.406 -0.506 1 92.25 487 VAL B CA 1
ATOM 7574 C C . VAL B 1 487 ? 3.656 37.75 -1.462 1 92.25 487 VAL B C 1
ATOM 7576 O O . VAL B 1 487 ? 3.748 37.5 -2.666 1 92.25 487 VAL B O 1
ATOM 7579 N N . LYS B 1 488 ? 2.646 38.281 -0.859 1 89.75 488 LYS B N 1
ATOM 7580 C CA . LYS B 1 488 ? 1.497 38.656 -1.675 1 89.75 488 LYS B CA 1
ATOM 7581 C C . LYS B 1 488 ? 1.343 40.188 -1.73 1 89.75 488 LYS B C 1
ATOM 7583 O O . LYS B 1 488 ? 1.646 40.875 -0.76 1 89.75 488 LYS B O 1
ATOM 7588 N N . HIS B 1 489 ? 0.778 40.562 -2.939 1 83.12 489 HIS B N 1
ATOM 7589 C CA . HIS B 1 489 ? 0.546 42 -3.174 1 83.12 489 HIS B CA 1
ATOM 7590 C C . HIS B 1 489 ? -0.892 42.25 -3.611 1 83.12 489 HIS B C 1
ATOM 7592 O O . HIS B 1 489 ? -1.57 41.344 -4.094 1 83.12 489 HIS B O 1
ATOM 7598 N N . GLN B 1 490 ? -1.165 43.469 -3.309 1 76.5 490 GLN B N 1
ATOM 7599 C CA . GLN B 1 490 ? -2.475 43.875 -3.82 1 76.5 490 GLN B CA 1
ATOM 7600 C C . GLN B 1 490 ? -2.469 43.938 -5.344 1 76.5 490 GLN B C 1
ATOM 7602 O O . GLN B 1 490 ? -1.437 44.25 -5.953 1 76.5 490 GLN B O 1
ATOM 7607 N N . ASP B 1 491 ? -3.582 43.562 -5.891 1 68.31 491 ASP B N 1
ATOM 7608 C CA . ASP B 1 491 ? -3.707 43.625 -7.344 1 68.31 491 ASP B CA 1
ATOM 7609 C C . ASP B 1 491 ? -3.332 45 -7.879 1 68.31 491 ASP B C 1
ATOM 7611 O O . ASP B 1 491 ? -3.893 46 -7.449 1 68.31 491 ASP B O 1
ATOM 7615 N N . PRO B 1 492 ? -2.348 45 -8.695 1 62.28 492 PRO B N 1
ATOM 7616 C CA . PRO B 1 492 ? -1.91 46.281 -9.25 1 62.28 492 PRO B CA 1
ATOM 7617 C C . PRO B 1 492 ? -3.035 47.062 -9.953 1 62.28 492 PRO B C 1
ATOM 7619 O O . PRO B 1 492 ? -3.055 48.281 -9.945 1 62.28 492 PRO B O 1
ATOM 7622 N N . GLU B 1 493 ? -3.816 46.281 -10.602 1 60.78 493 GLU B N 1
ATOM 7623 C CA . GLU B 1 493 ? -4.879 46.969 -11.336 1 60.78 493 GLU B CA 1
ATOM 7624 C C . GLU B 1 493 ? -5.797 47.719 -10.391 1 60.78 493 GLU B C 1
ATOM 7626 O O . GLU B 1 493 ? -6.387 48.75 -10.773 1 60.78 493 GLU B O 1
ATOM 7631 N N . GLU B 1 494 ? -5.793 47.25 -9.203 1 58.16 494 GLU B N 1
ATOM 7632 C CA . GLU B 1 494 ? -6.707 47.906 -8.25 1 58.16 494 GLU B CA 1
ATOM 7633 C C . GLU B 1 494 ? -6.086 49.125 -7.637 1 58.16 494 GLU B C 1
ATOM 7635 O O . GLU B 1 494 ? -6.801 50.062 -7.223 1 58.16 494 GLU B O 1
ATOM 7640 N N . THR B 1 495 ? -4.828 49 -7.574 1 58.44 495 THR B N 1
ATOM 7641 C CA . THR B 1 495 ? -4.234 50.094 -6.816 1 58.44 495 THR B CA 1
ATOM 7642 C C . THR B 1 495 ? -3.537 51.094 -7.746 1 58.44 495 THR B C 1
ATOM 7644 O O . THR B 1 495 ? -3.025 52.125 -7.297 1 58.44 495 THR B O 1
ATOM 7647 N N . GLY B 1 496 ? -3.818 51 -9.188 1 53.62 496 GLY B N 1
ATOM 7648 C CA . GLY B 1 496 ? -3.211 51.875 -10.156 1 53.62 496 GLY B CA 1
ATOM 7649 C C . GLY B 1 496 ? -1.694 51.875 -10.117 1 53.62 496 GLY B C 1
ATOM 7650 O O . GLY B 1 496 ? -1.051 52.875 -10.453 1 53.62 496 GLY B O 1
ATOM 7651 N N . ARG B 1 497 ? -1.059 50.75 -9.695 1 54.56 497 ARG B N 1
ATOM 7652 C CA . ARG B 1 497 ? 0.375 50.719 -9.422 1 54.56 497 ARG B CA 1
ATOM 7653 C C . ARG B 1 497 ? 1.179 50.688 -10.719 1 54.56 497 ARG B C 1
ATOM 7655 O O . ARG B 1 497 ? 0.786 50.062 -11.695 1 54.56 497 ARG B O 1
ATOM 7662 N N . THR B 1 498 ? 2.133 51.719 -10.75 1 55.5 498 THR B N 1
ATOM 7663 C CA . THR B 1 498 ? 3.051 51.844 -11.875 1 55.5 498 THR B CA 1
ATOM 7664 C C . THR B 1 498 ? 4.207 50.875 -11.758 1 55.5 498 THR B C 1
ATOM 7666 O O . THR B 1 498 ? 4.434 50.281 -10.688 1 55.5 498 THR B O 1
ATOM 7669 N N . SER B 1 499 ? 4.887 50.5 -12.867 1 53.22 499 SER B N 1
ATOM 7670 C CA . SER B 1 499 ? 6.031 49.625 -13.094 1 53.22 499 SER B CA 1
ATOM 7671 C C . SER B 1 499 ? 7.145 49.906 -12.086 1 53.22 499 SER B C 1
ATOM 7673 O O . SER B 1 499 ? 8.047 49.094 -11.906 1 53.22 499 SER B O 1
ATOM 7675 N N . GLU B 1 500 ? 7.125 50.938 -11.344 1 56.69 500 GLU B N 1
ATOM 7676 C CA . GLU B 1 500 ? 8.281 51.344 -10.539 1 56.69 500 GLU B CA 1
ATOM 7677 C C . GLU B 1 500 ? 8.172 50.781 -9.117 1 56.69 500 GLU B C 1
ATOM 7679 O O . GLU B 1 500 ? 9.125 50.875 -8.344 1 56.69 500 GLU B O 1
ATOM 7684 N N . GLU B 1 501 ? 7.07 50.031 -8.953 1 62.56 501 GLU B N 1
ATOM 7685 C CA . GLU B 1 501 ? 6.875 49.562 -7.59 1 62.56 501 GLU B CA 1
ATOM 7686 C C . GLU B 1 501 ? 7.266 48.094 -7.469 1 62.56 501 GLU B C 1
ATOM 7688 O O . GLU B 1 501 ? 6.844 47.25 -8.273 1 62.56 501 GLU B O 1
ATOM 7693 N N . PHE B 1 502 ? 8.461 47.812 -6.742 1 66.31 502 PHE B N 1
ATOM 7694 C CA . PHE B 1 502 ? 8.836 46.406 -6.57 1 66.31 502 PHE B CA 1
ATOM 7695 C C . PHE B 1 502 ? 8.945 46.062 -5.09 1 66.31 502 PHE B C 1
ATOM 7697 O O . PHE B 1 502 ? 9.008 46.969 -4.238 1 66.31 502 PHE B O 1
ATOM 7704 N N . VAL B 1 503 ? 8.711 44.844 -4.738 1 73.25 503 VAL B N 1
ATOM 7705 C CA . VAL B 1 503 ? 8.883 44.281 -3.391 1 73.25 503 VAL B CA 1
ATOM 7706 C C . VAL B 1 503 ? 10.102 43.375 -3.346 1 73.25 503 VAL B C 1
ATOM 7708 O O . VAL B 1 503 ? 10.344 42.594 -4.277 1 73.25 503 VAL B O 1
ATOM 7711 N N . ILE B 1 504 ? 10.883 43.594 -2.314 1 79.12 504 ILE B N 1
ATOM 7712 C CA . ILE B 1 504 ? 11.984 42.688 -2.082 1 79.12 504 ILE B CA 1
ATOM 7713 C C . ILE B 1 504 ? 11.562 41.594 -1.094 1 79.12 504 ILE B C 1
ATOM 7715 O O . ILE B 1 504 ? 11.047 41.906 -0.014 1 79.12 504 ILE B O 1
ATOM 7719 N N . VAL B 1 505 ? 11.688 40.406 -1.541 1 89.06 505 VAL B N 1
ATOM 7720 C CA . VAL B 1 505 ? 11.414 39.25 -0.678 1 89.06 505 VAL B CA 1
ATOM 7721 C C . VAL B 1 505 ? 12.711 38.75 -0.055 1 89.06 505 VAL B C 1
ATOM 7723 O O . VAL B 1 505 ? 13.719 38.594 -0.75 1 89.06 505 VAL B O 1
ATOM 7726 N N . THR B 1 506 ? 12.758 38.562 1.199 1 90.12 506 THR B N 1
ATOM 7727 C CA . THR B 1 506 ? 13.914 38.031 1.91 1 90.12 506 THR B CA 1
ATOM 7728 C C . THR B 1 506 ? 13.578 36.719 2.602 1 90.12 506 THR B C 1
ATOM 7730 O O . THR B 1 506 ? 12.664 36.656 3.428 1 90.12 506 THR B O 1
ATOM 7733 N N . ALA B 1 507 ? 14.266 35.719 2.209 1 95.5 507 ALA B N 1
ATOM 7734 C CA . ALA B 1 507 ? 14.164 34.406 2.861 1 95.5 507 ALA B CA 1
ATOM 7735 C C . ALA B 1 507 ? 15.453 34.062 3.6 1 95.5 507 ALA B C 1
ATOM 7737 O O . ALA B 1 507 ? 16.547 34.156 3.029 1 95.5 507 ALA B O 1
ATOM 7738 N N . ILE B 1 508 ? 15.32 33.781 4.84 1 96.5 508 ILE B N 1
ATOM 7739 C CA . ILE B 1 508 ? 16.469 33.281 5.578 1 96.5 508 ILE B CA 1
ATOM 7740 C C . ILE B 1 508 ? 16.375 31.766 5.703 1 96.5 508 ILE B C 1
ATOM 7742 O O . ILE B 1 508 ? 15.344 31.234 6.141 1 96.5 508 ILE B O 1
ATOM 7746 N N . CYS B 1 509 ? 17.391 31.047 5.312 1 96.56 509 CYS B N 1
ATOM 7747 C CA . CYS B 1 509 ? 17.453 29.594 5.27 1 96.56 509 CYS B CA 1
ATOM 7748 C C . CYS B 1 509 ? 18.562 29.078 6.188 1 96.56 509 CYS B C 1
ATOM 7750 O O . CYS B 1 509 ? 19.719 29.453 6.051 1 96.56 509 CYS B O 1
ATOM 7752 N N . CYS B 1 510 ? 18.172 28.203 7.098 1 96 510 CYS B N 1
ATOM 7753 C CA . CYS B 1 510 ? 19.141 27.719 8.07 1 96 510 CYS B CA 1
ATOM 7754 C C . CYS B 1 510 ? 19.266 26.203 8 1 96 510 CYS B C 1
ATOM 7756 O O . CYS B 1 510 ? 18.406 25.531 7.426 1 96 510 CYS B O 1
ATOM 7758 N N . ARG B 1 511 ? 20.359 25.609 8.492 1 94.94 511 ARG B N 1
ATOM 7759 C CA . ARG B 1 511 ? 20.609 24.172 8.617 1 94.94 511 ARG B CA 1
ATOM 7760 C C . ARG B 1 511 ? 21.531 23.891 9.805 1 94.94 511 ARG B C 1
ATOM 7762 O O . ARG B 1 511 ? 22.141 24.797 10.359 1 94.94 511 ARG B O 1
ATOM 7769 N N . ILE B 1 512 ? 21.5 22.656 10.172 1 92.56 512 ILE B N 1
ATOM 7770 C CA . ILE B 1 512 ? 22.406 22.219 11.234 1 92.56 512 ILE B CA 1
ATOM 7771 C C . ILE B 1 512 ? 23.453 21.281 10.664 1 92.56 512 ILE B C 1
ATOM 7773 O O . ILE B 1 512 ? 23.125 20.219 10.125 1 92.56 512 ILE B O 1
ATOM 7777 N N . GLN B 1 513 ? 24.719 21.547 10.664 1 86 513 GLN B N 1
ATOM 7778 C CA . GLN B 1 513 ? 25.797 20.688 10.203 1 86 513 GLN B CA 1
ATOM 7779 C C . GLN B 1 513 ? 26.156 19.641 11.258 1 86 513 GLN B C 1
ATOM 7781 O O . GLN B 1 513 ? 26.312 19.969 12.43 1 86 513 GLN B O 1
ATOM 7786 N N . PRO B 1 514 ? 26.203 18.328 10.844 1 73.56 514 PRO B N 1
ATOM 7787 C CA . PRO B 1 514 ? 26.594 17.312 11.828 1 73.56 514 PRO B CA 1
ATOM 7788 C C . PRO B 1 514 ? 28.031 17.484 12.312 1 73.56 514 PRO B C 1
ATOM 7790 O O . PRO B 1 514 ? 28.875 18 11.57 1 73.56 514 PRO B O 1
ATOM 7793 N N . SER B 1 515 ? 28.422 17.547 13.633 1 62.5 515 SER B N 1
ATOM 7794 C CA . SER B 1 515 ? 29.75 17.688 14.211 1 62.5 515 SER B CA 1
ATOM 7795 C C . SER B 1 515 ? 30.797 16.922 13.414 1 62.5 515 SER B C 1
ATOM 7797 O O . SER B 1 515 ? 31.953 17.328 13.359 1 62.5 515 SER B O 1
ATOM 7799 N N . GLY B 1 516 ? 30.734 15.727 12.953 1 49.47 516 GLY B N 1
ATOM 7800 C CA . GLY B 1 516 ? 31.891 15.039 12.391 1 49.47 516 GLY B CA 1
ATOM 7801 C C . GLY B 1 516 ? 32.375 15.633 11.078 1 49.47 516 GLY B C 1
ATOM 7802 O O . GLY B 1 516 ? 33.375 15.203 10.523 1 49.47 516 GLY B O 1
ATOM 7803 N N . GLN B 1 517 ? 31.719 16.172 10.289 1 39.53 517 GLN B N 1
ATOM 7804 C CA . GLN B 1 517 ? 32.219 16.672 9.016 1 39.53 517 GLN B CA 1
ATOM 7805 C C . GLN B 1 517 ? 32.719 18.109 9.133 1 39.53 517 GLN B C 1
ATOM 7807 O O . GLN B 1 517 ? 32.938 18.781 8.117 1 39.53 517 GLN B O 1
ATOM 7812 N N . ALA B 1 518 ? 33 18.734 10.164 1 29.81 518 ALA B N 1
ATOM 7813 C CA . ALA B 1 518 ? 33.875 19.906 10.117 1 29.81 518 ALA B CA 1
ATOM 7814 C C . ALA B 1 518 ? 35.312 19.5 9.875 1 29.81 518 ALA B C 1
ATOM 7816 O O . ALA B 1 518 ? 35.812 18.547 10.492 1 29.81 518 ALA B O 1
#

Secondary structure (DSSP, 8-state):
--TTTGGGPPPEEEEEES---TTSTTTTT-EEEEE-TTS------S--S---GGGGSHHHHHHHHHHH-TTT-SSTT-EEEEEE-S-TTS---HHHHHHHHHHHHHHHHH-TT--EEEEE---EE--HHHHHHHHHHHHTT-EEEEE--SBSSBGGGEETTT-TTSEEEEEE-TTSPBPEETTEE--BSTT--EEEE-SSEEEE-SSSTTEEEEE-SHHHHHHHHHHHHHHHHHH-TT--HHHHHHHHHHTSEES-S-GGGS-HHHHTTS--EE--PPPS----TT---EEEEEPPPGGG-SSSSEEEE--TTSEEEEEEEE-TT--EEEEEEEEETTEEEEEEEESTT-EEEEEEE--TT-EEEEEEEPPPSSSSEEEEE--STT-EEEEEEEE-SSSS---------------TTEEEEETTSEEEEEEEE-TTEEEEEEEE--SS--SEEEEEPPTT-EEEEEEEEESSS-EEEEEEETTEEEEEE--HHHHT--TT--EEEEEEEEEE--GGG-/--TTGGG-PPPEEEEEES---TTSTTTTT-EEEE--TTS------S--S---GGGGGHHHHHHHHHHH-TTT-SSTT-EEEEEE-S-TTS---HHHHHHHHHHHHHHHHH-TT--EEEEE---EE--HHHHHHHHHHHHTT-EEEEE--SBSSBGGGEETTT-TTSEEEEEE-TTSPBPEETTEE--BSTT--EEEE-SSEEEE-SSSTTEEEEE-SHHHHHHHHHHHHHHHHHH-TT--HHHHHHHHHHTSEES-S-GGGS-HHHHTTS--EE--PPPS----TT---EEEEEPPPGGG-SSSSEEEE--TTSEEEEEEEE-TT--EEEEEEEEETTEEEEEEEESTT-EEEEEEE--TT-EEEEEEEPPPSSSSEEEEE--STT-EEEEEEEE-SSSS---------------TTEEEEETTSEEEEEEEE-TTEEEEEEEE--SS--SEEEEEPPTT-EEEEEEEEESSS-EEEEEEETTEEEEEE--HHHHT--TT--EEEEEEEEEE--GGG-

Nearest PDB structures (foldseek):
  6u2p-assembly1_B  TM=9.237E-01  e=4.205E-67  Homo sapiens
  8fvp-assembly1_B  TM=9.253E-01  e=3.767E-65  Homo sapiens
  6u26-assembly2_B  TM=9.157E-01  e=9.278E-66  Homo sapiens
  3bps-assembly1_A  TM=9.216E-01  e=1.235E-58  Homo sapiens
  3gcx-assembly1_A  TM=9.385E-01  e=1.106E-56  Homo sapiens

Radius of gyration: 36.44 Å; Cα contacts (8 Å, |Δi|>4): 2795; chains: 2; bounding box: 82×111×78 Å

Solvent-accessible surface area (backbone atoms only — not comparable to full-atom values): 52464 Å² total; per-residue (Å²): 134,58,81,76,66,70,77,66,65,67,52,36,35,35,38,48,28,26,41,59,52,56,69,24,63,45,38,48,89,34,62,43,80,45,81,54,82,74,46,66,66,73,74,78,74,72,81,78,67,78,78,65,84,69,57,26,17,32,66,26,21,24,39,51,17,31,18,23,4,73,80,64,21,63,25,60,82,42,42,36,36,34,34,33,28,28,34,52,85,70,48,65,51,72,69,37,47,48,49,53,51,48,53,52,38,52,54,34,72,75,37,66,78,58,46,40,36,36,37,34,57,49,69,40,68,64,38,71,68,54,25,50,51,49,42,53,32,32,76,61,51,32,39,39,24,18,8,23,30,50,63,57,38,59,11,59,54,20,21,48,11,43,23,88,67,35,46,6,15,15,14,13,28,96,78,42,32,75,28,71,54,88,85,33,17,29,18,39,23,61,36,31,61,33,24,23,63,9,42,74,39,69,24,39,29,57,89,39,51,55,28,24,32,57,46,67,37,10,37,48,5,15,27,44,52,41,11,46,52,46,46,49,41,65,74,38,75,80,61,47,54,64,56,47,52,37,46,45,60,69,47,23,43,66,72,55,43,67,56,81,81,42,59,78,89,36,37,86,45,29,62,46,31,34,62,44,80,57,73,87,66,83,75,57,80,31,40,56,47,62,47,77,35,58,23,69,56,56,93,73,50,92,56,87,51,23,53,10,72,51,56,90,76,34,39,74,36,14,28,19,24,37,18,89,82,40,54,56,30,37,16,38,79,41,73,57,92,91,36,69,30,18,34,14,34,52,50,77,64,37,31,4,34,20,28,26,24,59,58,74,77,60,51,71,48,78,32,75,24,66,47,37,92,61,79,76,47,12,63,25,46,55,83,53,85,77,36,38,46,33,20,41,30,35,30,41,85,61,90,68,82,76,60,55,84,78,70,79,68,71,86,68,76,90,53,67,44,62,31,73,32,42,20,72,17,30,19,31,18,31,23,35,29,39,87,46,59,43,52,42,66,46,74,47,67,58,86,56,75,56,52,64,49,74,48,67,46,56,92,57,38,26,48,30,17,20,33,64,37,55,49,48,43,72,48,23,30,15,41,67,54,83,43,28,25,36,33,38,35,58,56,42,84,76,67,71,59,59,79,81,35,41,52,38,38,40,29,24,26,30,29,35,53,69,80,84,79,113,132,61,85,78,67,72,74,69,68,66,54,38,34,37,39,48,29,25,40,60,53,55,69,23,63,45,38,48,89,35,61,44,79,44,81,53,80,74,48,65,67,74,73,79,71,71,78,77,67,79,80,64,83,69,55,26,16,33,66,26,20,24,39,50,16,30,19,23,3,72,79,63,20,64,23,61,82,42,42,36,36,35,36,35,30,28,33,51,85,68,48,64,50,71,66,37,48,50,51,53,52,48,52,52,38,53,53,35,71,74,37,66,81,57,46,38,35,37,36,34,57,48,70,41,67,64,39,71,69,54,26,51,52,49,42,54,32,33,74,60,50,33,39,39,24,19,7,23,30,50,62,56,39,59,12,59,56,20,21,50,12,43,22,86,67,36,46,7,14,17,14,12,28,96,78,41,32,74,28,72,54,89,85,32,17,28,19,38,22,60,36,31,61,32,27,25,63,8,42,73,40,68,24,39,29,56,89,40,51,56,30,26,32,56,45,66,37,10,37,48,5,16,26,44,51,40,11,47,51,46,46,49,41,65,75,38,74,80,61,46,54,65,56,47,52,39,46,44,59,68,47,23,44,67,72,56,44,66,55,82,80,41,59,78,90,35,37,84,46,27,61,49,30,33,63,44,80,57,73,87,66,84,78,58,79,32,42,55,46,62,46,76,35,60,24,67,55,55,93,73,49,91,55,86,51,22,51,9,70,52,56,91,78,33,39,75,35,15,28,18,25,36,18,90,83,36,53,57,27,37,15,40,78,42,75,56,91,93,37,72,31,19,34,13,36,51,49,78,64,37,31,5,34,21,27,25,25,60,59,75,78,60,51,72,51,78,33,75,24,65,48,36,91,62,78,74,48,10,63,25,45,53,83,52,85,77,36,39,44,33,19,42,29,37,31,42,85,61,88,69,82,74,61,54,83,76,67,80,69,68,86,68,76,88,54,65,44,60,30,72,32,40,19,74,18,31,19,32,18,32,23,35,29,38,86,45,60,44,53,43,64,46,76,47,67,58,88,58,76,56,51,62,47,75,47,67,47,57,92,57,39,26,47,31,16,21,35,65,35,55,46,41,48,71,46,24,32,16,40,66,55,84,44,27,25,37,35,37,36,57,55,43,85,78,68,70,61,59,81,83,33,44,52,39,38,38,28,25,26,29,28,33,54,67,79,82,78,112